Protein AF-0000000078793383 (afdb_homodimer)

Nearest PDB structures (foldseek):
  6pt4-assembly1_A  TM=8.112E-01  e=5.381E-30  Pseudoalteromonas fuliginea
  6ptk-assembly1_A  TM=8.136E-01  e=2.786E-29  Pseudoalteromonas fuliginea
  6pt6-assembly1_B  TM=8.127E-01  e=1.529E-28  Pseudoalteromonas fuliginea
  6ptk-assembly2_D-3  TM=8.082E-01  e=1.622E-28  Pseudoalteromonas fuliginea
  4upk-assembly1_A  TM=7.886E-01  e=1.251E-26  Ruegeria pomeroyi DSS-3

Structure (mmCIF, N/CA/C/O backbone):
data_AF-0000000078793383-model_v1
#
loop_
_entity.id
_entity.type
_entity.pdbx_description
1 polymer Arylsulfatase
#
loop_
_atom_site.group_PDB
_atom_site.id
_atom_site.type_symbol
_atom_site.label_atom_id
_atom_site.label_alt_id
_atom_site.label_comp_id
_atom_site.label_asym_id
_atom_site.label_entity_id
_atom_site.label_seq_id
_atom_site.pdbx_PDB_ins_code
_atom_site.Cartn_x
_atom_site.Cartn_y
_atom_site.Cartn_z
_atom_site.occupancy
_atom_site.B_iso_or_equiv
_atom_site.auth_seq_id
_atom_site.auth_comp_id
_atom_site.auth_asym_id
_atom_site.auth_atom_id
_atom_site.pdbx_PDB_model_num
ATOM 1 N N . MET A 1 1 ? 5.008 -47 75.875 1 17.28 1 MET A N 1
ATOM 2 C CA . MET A 1 1 ? 4.992 -47.781 74.625 1 17.28 1 MET A CA 1
ATOM 3 C C . MET A 1 1 ? 6.004 -47.25 73.625 1 17.28 1 MET A C 1
ATOM 5 O O . MET A 1 1 ? 6.391 -46.062 73.688 1 17.28 1 MET A O 1
ATOM 9 N N . VAL A 1 2 ? 6.016 -47.781 72.375 1 19.64 2 VAL A N 1
ATOM 10 C CA . VAL A 1 2 ? 6.973 -48.344 71.438 1 19.64 2 VAL A CA 1
ATOM 11 C C . VAL A 1 2 ? 7.527 -47.219 70.562 1 19.64 2 VAL A C 1
ATOM 13 O O . VAL A 1 2 ? 8.719 -47.219 70.188 1 19.64 2 VAL A O 1
ATOM 16 N N . SER A 1 3 ? 6.801 -46.344 69.812 1 23.44 3 SER A N 1
ATOM 17 C CA . SER A 1 3 ? 6.719 -46.438 68.312 1 23.44 3 SER A CA 1
ATOM 18 C C . SER A 1 3 ? 7.789 -45.594 67.688 1 23.44 3 SER A C 1
ATOM 20 O O . SER A 1 3 ? 7.684 -44.344 67.625 1 23.44 3 SER A O 1
ATOM 22 N N . GLU A 1 4 ? 9.016 -45.875 67.75 1 24.83 4 GLU A N 1
ATOM 23 C CA . GLU A 1 4 ? 10.258 -45.188 67.438 1 24.83 4 GLU A CA 1
ATOM 24 C C . GLU A 1 4 ? 10.359 -44.938 65.938 1 24.83 4 GLU A C 1
ATOM 26 O O . GLU A 1 4 ? 11.008 -43.969 65.5 1 24.83 4 GLU A O 1
ATOM 31 N N . ASN A 1 5 ? 10.125 -45.969 65 1 23.25 5 ASN A N 1
ATOM 32 C CA . ASN A 1 5 ? 11.18 -46.438 64.125 1 23.25 5 ASN A CA 1
ATOM 33 C C . ASN A 1 5 ? 11.32 -45.562 62.906 1 23.25 5 ASN A C 1
ATOM 35 O O . ASN A 1 5 ? 12.375 -44.938 62.688 1 23.25 5 ASN A O 1
ATOM 39 N N . LEU A 1 6 ? 11.086 -46.031 61.531 1 26.72 6 LEU A N 1
ATOM 40 C CA . LEU A 1 6 ? 11.844 -46.438 60.375 1 26.72 6 LEU A CA 1
ATOM 41 C C . LEU A 1 6 ? 11.672 -45.438 59.219 1 26.72 6 LEU A C 1
ATOM 43 O O . LEU A 1 6 ? 12.352 -45.531 58.188 1 26.72 6 LEU A O 1
ATOM 47 N N . PRO A 1 7 ? 10.836 -44.375 59.156 1 26.45 7 PRO A N 1
ATOM 48 C CA . PRO A 1 7 ? 10.156 -44.344 57.875 1 26.45 7 PRO A CA 1
ATOM 49 C C . PRO A 1 7 ? 11.094 -43.969 56.719 1 26.45 7 PRO A C 1
ATOM 51 O O . PRO A 1 7 ? 11.008 -44.531 55.625 1 26.45 7 PRO A O 1
ATOM 54 N N . SER A 1 8 ? 11.812 -42.781 56.625 1 28.98 8 SER A N 1
ATOM 55 C CA . SER A 1 8 ? 11.594 -41.906 55.469 1 28.98 8 SER A CA 1
ATOM 56 C C . SER A 1 8 ? 12.625 -42.188 54.375 1 28.98 8 SER A C 1
ATOM 58 O O . SER A 1 8 ? 13.695 -41.562 54.375 1 28.98 8 SER A O 1
ATOM 60 N N . MET A 1 9 ? 13.109 -43.438 54.156 1 28.12 9 MET A N 1
ATOM 61 C CA . MET A 1 9 ? 14.07 -43.844 53.125 1 28.12 9 MET A CA 1
ATOM 62 C C . MET A 1 9 ? 13.555 -43.5 51.719 1 28.12 9 MET A C 1
ATOM 64 O O . MET A 1 9 ? 14.195 -43.844 50.719 1 28.12 9 MET A O 1
ATOM 68 N N . ARG A 1 10 ? 12.227 -43.344 51.531 1 29.88 10 ARG A N 1
ATOM 69 C CA . ARG A 1 10 ? 11.648 -43.5 50.219 1 29.88 10 ARG A CA 1
ATOM 70 C C . ARG A 1 10 ? 12.219 -42.5 49.219 1 29.88 10 ARG A C 1
ATOM 72 O O . ARG A 1 10 ? 12.086 -42.656 48 1 29.88 10 ARG A O 1
ATOM 79 N N . LEU A 1 11 ? 12.578 -41.375 49.781 1 31.53 11 LEU A N 1
ATOM 80 C CA . LEU A 1 11 ? 12.539 -40.344 48.781 1 31.53 11 LEU A CA 1
ATOM 81 C C . LEU A 1 11 ? 13.734 -40.438 47.844 1 31.53 11 LEU A C 1
ATOM 83 O O . LEU A 1 11 ? 13.875 -39.656 46.906 1 31.53 11 LEU A O 1
ATOM 87 N N . LEU A 1 12 ? 14.75 -41.281 48.312 1 33.03 12 LEU A N 1
ATOM 88 C CA . LEU A 1 12 ? 15.969 -41.219 47.531 1 33.03 12 LEU A CA 1
ATOM 89 C C . LEU A 1 12 ? 15.758 -41.875 46.156 1 33.03 12 LEU A C 1
ATOM 91 O O . LEU A 1 12 ? 16.422 -41.531 45.188 1 33.03 12 LEU A O 1
ATOM 95 N N . MET A 1 13 ? 14.945 -42.969 46.219 1 33.75 13 MET A N 1
ATOM 96 C CA . MET A 1 13 ? 15.086 -43.875 45.062 1 33.75 13 MET A CA 1
ATOM 97 C C . MET A 1 13 ? 14.523 -43.219 43.812 1 33.75 13 MET A C 1
ATOM 99 O O . MET A 1 13 ? 14.734 -43.719 42.688 1 33.75 13 MET A O 1
ATOM 103 N N . SER A 1 14 ? 13.516 -42.375 44.031 1 35.38 14 SER A N 1
ATOM 104 C CA . SER A 1 14 ? 12.766 -42.125 42.781 1 35.38 14 SER A CA 1
ATOM 105 C C . SER A 1 14 ? 13.578 -41.281 41.812 1 35.38 14 SER A C 1
ATOM 107 O O . SER A 1 14 ? 13.094 -40.906 40.75 1 35.38 14 SER A O 1
ATOM 109 N N . TYR A 1 15 ? 14.695 -40.781 42.312 1 36.62 15 TYR A N 1
ATOM 110 C CA . TYR A 1 15 ? 15.406 -39.875 41.406 1 36.62 15 TYR A CA 1
ATOM 111 C C . TYR A 1 15 ? 15.977 -40.625 40.219 1 36.62 15 TYR A C 1
ATOM 113 O O . TYR A 1 15 ? 16.391 -40.031 39.219 1 36.62 15 TYR A O 1
ATOM 121 N N . ILE A 1 16 ? 16.359 -41.906 40.562 1 37.88 16 ILE A N 1
ATOM 122 C CA . ILE A 1 16 ? 17.188 -42.562 39.531 1 37.88 16 ILE A CA 1
ATOM 123 C C . ILE A 1 16 ? 16.359 -42.812 38.281 1 37.88 16 ILE A C 1
ATOM 125 O O . ILE A 1 16 ? 16.906 -42.969 37.188 1 37.88 16 ILE A O 1
ATOM 129 N N . ILE A 1 17 ? 15.125 -43.156 38.562 1 37.88 17 ILE A N 1
ATOM 130 C CA . ILE A 1 17 ? 14.484 -43.812 37.406 1 37.88 17 ILE A CA 1
ATOM 131 C C . ILE A 1 17 ? 14.234 -42.781 36.312 1 37.88 17 ILE A C 1
ATOM 133 O O . ILE A 1 17 ? 13.945 -43.125 35.188 1 37.88 17 ILE A O 1
ATOM 137 N N . PHE A 1 18 ? 14.062 -41.531 36.781 1 37.34 18 PHE A N 1
ATOM 138 C CA . PHE A 1 18 ? 13.453 -40.688 35.75 1 37.34 18 PHE A CA 1
ATOM 139 C C . PHE A 1 18 ? 14.469 -40.375 34.656 1 37.34 18 PHE A C 1
ATOM 141 O O . PHE A 1 18 ? 14.141 -39.688 33.688 1 37.34 18 PHE A O 1
ATOM 148 N N . MET A 1 19 ? 15.758 -40.594 35 1 35.28 19 MET A N 1
ATOM 149 C CA . MET A 1 19 ? 16.688 -40.125 33.969 1 35.28 19 MET A CA 1
ATOM 150 C C . MET A 1 19 ? 16.578 -40.969 32.719 1 35.28 19 MET A C 1
ATOM 152 O O . MET A 1 19 ? 17.297 -40.75 31.719 1 35.28 19 MET A O 1
ATOM 156 N N . LEU A 1 20 ? 16.172 -42.25 32.969 1 36.53 20 LEU A N 1
ATOM 157 C CA . LEU A 1 20 ? 16.312 -43.094 31.781 1 36.53 20 LEU A CA 1
ATOM 158 C C . LEU A 1 20 ? 15.344 -42.688 30.688 1 36.53 20 LEU A C 1
ATOM 160 O O . LEU A 1 20 ? 15.25 -43.312 29.641 1 36.53 20 LEU A O 1
ATOM 164 N N . MET A 1 21 ? 14.336 -41.969 31.156 1 31.22 21 MET A N 1
ATOM 165 C CA . MET A 1 21 ? 13.375 -41.938 30.062 1 31.22 21 MET A CA 1
ATOM 166 C C . MET A 1 21 ? 13.945 -41.219 28.859 1 31.22 21 MET A C 1
ATOM 168 O O . MET A 1 21 ? 13.398 -41.281 27.75 1 31.22 21 MET A O 1
ATOM 172 N N . ALA A 1 22 ? 14.531 -40 29.172 1 32.75 22 ALA A N 1
ATOM 173 C CA . ALA A 1 22 ? 14.297 -39.062 28.078 1 32.75 22 ALA A CA 1
ATOM 174 C C . ALA A 1 22 ? 14.969 -39.562 26.797 1 32.75 22 ALA A C 1
ATOM 176 O O . ALA A 1 22 ? 14.648 -39.094 25.703 1 32.75 22 ALA A O 1
ATOM 177 N N . ALA A 1 23 ? 16.281 -40.094 26.984 1 37.03 23 ALA A N 1
ATOM 178 C CA . ALA A 1 23 ? 16.906 -39.875 25.688 1 37.03 23 ALA A CA 1
ATOM 179 C C . ALA A 1 23 ? 16.422 -40.875 24.656 1 37.03 23 ALA A C 1
ATOM 181 O O . ALA A 1 23 ? 17.031 -41.938 24.469 1 37.03 23 ALA A O 1
ATOM 182 N N . CYS A 1 24 ? 15.266 -41.312 24.719 1 34.25 24 CYS A N 1
ATOM 183 C CA . CYS A 1 24 ? 14.914 -41.906 23.438 1 34.25 24 CYS A CA 1
ATOM 184 C C . CYS A 1 24 ? 15.383 -41.031 22.281 1 34.25 24 CYS A C 1
ATOM 186 O O . CYS A 1 24 ? 14.773 -40 21.984 1 34.25 24 CYS A O 1
ATOM 188 N N . SER A 1 25 ? 16.594 -40.938 22.203 1 36.53 25 SER A N 1
ATOM 189 C CA . SER A 1 25 ? 17.062 -40.531 20.875 1 36.53 25 SER A CA 1
ATOM 190 C C . SER A 1 25 ? 16.328 -41.281 19.781 1 36.53 25 SER A C 1
ATOM 192 O O . SER A 1 25 ? 16.547 -42.5 19.594 1 36.53 25 SER A O 1
ATOM 194 N N . ASN A 1 26 ? 15.008 -41.188 19.719 1 33.91 26 ASN A N 1
ATOM 195 C CA . ASN A 1 26 ? 14.547 -41.625 18.406 1 33.91 26 ASN A CA 1
ATOM 196 C C . ASN A 1 26 ? 15.602 -41.375 17.328 1 33.91 26 ASN A C 1
ATOM 198 O O . ASN A 1 26 ? 15.953 -40.219 17.062 1 33.91 26 ASN A O 1
ATOM 202 N N . LYS A 1 27 ? 16.516 -42.125 17.359 1 38.34 27 LYS A N 1
ATOM 203 C CA . LYS A 1 27 ? 17.297 -42.281 16.141 1 38.34 27 LYS A CA 1
ATOM 204 C C . LYS A 1 27 ? 16.422 -42.062 14.906 1 38.34 27 LYS A C 1
ATOM 206 O O . LYS A 1 27 ? 15.656 -42.938 14.508 1 38.34 27 LYS A O 1
ATOM 211 N N . THR A 1 28 ? 15.758 -40.906 14.773 1 41.75 28 THR A N 1
ATOM 212 C CA . THR A 1 28 ? 15.109 -40.594 13.5 1 41.75 28 THR A CA 1
ATOM 213 C C . THR A 1 28 ? 15.867 -41.219 12.344 1 41.75 28 THR A C 1
ATOM 215 O O . THR A 1 28 ? 17.047 -40.938 12.125 1 41.75 28 THR A O 1
ATOM 218 N N . GLU A 1 29 ? 15.844 -42.469 12.086 1 46.97 29 GLU A N 1
ATOM 219 C CA . GLU A 1 29 ? 16.281 -43.094 10.852 1 46.97 29 GLU A CA 1
ATOM 220 C C . GLU A 1 29 ? 16.328 -42.094 9.695 1 46.97 29 GLU A C 1
ATOM 222 O O . GLU A 1 29 ? 15.461 -41.25 9.586 1 46.97 29 GLU A O 1
ATOM 227 N N . ASN A 1 30 ? 17.516 -41.844 9.156 1 58.97 30 ASN A N 1
ATOM 228 C CA . ASN A 1 30 ? 17.875 -40.906 8.086 1 58.97 30 ASN A CA 1
ATOM 229 C C . ASN A 1 30 ? 16.953 -41.062 6.879 1 58.97 30 ASN A C 1
ATOM 231 O O . ASN A 1 30 ? 17.359 -41.594 5.844 1 58.97 30 ASN A O 1
ATOM 235 N N . ARG A 1 31 ? 15.656 -41.25 6.961 1 77.44 31 ARG A N 1
ATOM 236 C CA . ARG A 1 31 ? 14.695 -41.406 5.879 1 77.44 31 ARG A CA 1
ATOM 237 C C . ARG A 1 31 ? 14.625 -40.125 5.027 1 77.44 31 ARG A C 1
ATOM 239 O O . ARG A 1 31 ? 14.531 -39.031 5.562 1 77.44 31 ARG A O 1
ATOM 246 N N . LYS A 1 32 ? 14.797 -40.469 3.695 1 93.81 32 LYS A N 1
ATOM 247 C CA . LYS A 1 32 ? 14.633 -39.375 2.75 1 93.81 32 LYS A CA 1
ATOM 248 C C . LYS A 1 32 ? 13.305 -38.656 2.975 1 93.81 32 LYS A C 1
ATOM 250 O O . LYS A 1 32 ? 12.273 -39.281 3.201 1 93.81 32 LYS A O 1
ATOM 255 N N . PRO A 1 33 ? 13.32 -37.406 2.965 1 97.62 33 PRO A N 1
ATOM 256 C CA . PRO A 1 33 ? 12.086 -36.656 3.221 1 97.62 33 PRO A CA 1
ATOM 257 C C . PRO A 1 33 ? 11.07 -36.812 2.088 1 97.62 33 PRO A C 1
ATOM 259 O O . PRO A 1 33 ? 11.453 -36.938 0.922 1 97.62 33 PRO A O 1
ATOM 262 N N . ASN A 1 34 ? 9.773 -36.844 2.465 1 98.62 34 ASN A N 1
ATOM 263 C CA . ASN A 1 34 ? 8.703 -36.656 1.488 1 98.62 34 ASN A CA 1
ATOM 264 C C . ASN A 1 34 ? 8.711 -35.25 0.883 1 98.62 34 ASN A C 1
ATOM 266 O O . ASN A 1 34 ? 9.32 -34.344 1.437 1 98.62 34 ASN A O 1
ATOM 270 N N . ILE A 1 35 ? 8.086 -35.125 -0.277 1 98.81 35 ILE A N 1
ATOM 271 C CA . ILE A 1 35 ? 7.871 -33.844 -0.902 1 98.81 35 ILE A CA 1
ATOM 272 C C . ILE A 1 35 ? 6.379 -33.594 -1.115 1 98.81 35 ILE A C 1
ATOM 274 O O . ILE A 1 35 ? 5.695 -34.438 -1.722 1 98.81 35 ILE A O 1
ATOM 278 N N . LEU A 1 36 ? 5.863 -32.562 -0.568 1 98.94 36 LEU A N 1
ATOM 279 C CA . LEU A 1 36 ? 4.547 -32.031 -0.906 1 98.94 36 LEU A CA 1
ATOM 280 C C . LEU A 1 36 ? 4.68 -30.719 -1.7 1 98.94 36 LEU A C 1
ATOM 282 O O . LEU A 1 36 ? 5.129 -29.703 -1.167 1 98.94 36 LEU A O 1
ATOM 286 N N . PHE A 1 37 ? 4.332 -30.797 -2.955 1 98.94 37 PHE A N 1
ATOM 287 C CA . PHE A 1 37 ? 4.449 -29.672 -3.867 1 98.94 37 PHE A CA 1
ATOM 288 C C . PHE A 1 37 ? 3.078 -29.062 -4.16 1 98.94 37 PHE A C 1
ATOM 290 O O . PHE A 1 37 ? 2.277 -29.656 -4.887 1 98.94 37 PHE A O 1
ATOM 297 N N . ILE A 1 38 ? 2.832 -27.891 -3.621 1 98.94 38 ILE A N 1
ATOM 298 C CA . ILE A 1 38 ? 1.56 -27.203 -3.799 1 98.94 38 ILE A CA 1
ATOM 299 C C . ILE A 1 38 ? 1.718 -26.094 -4.836 1 98.94 38 ILE A C 1
ATOM 301 O O . ILE A 1 38 ? 2.559 -25.203 -4.68 1 98.94 38 ILE A O 1
ATOM 305 N N . PHE A 1 39 ? 0.909 -26.141 -5.84 1 98.81 39 PHE A N 1
ATOM 306 C CA . PHE A 1 39 ? 1.052 -25.281 -7.012 1 98.81 39 PHE A CA 1
ATOM 307 C C . PHE A 1 39 ? -0.268 -24.609 -7.348 1 98.81 39 PHE A C 1
ATOM 309 O O . PHE A 1 39 ? -1.26 -25.266 -7.645 1 98.81 39 PHE A O 1
ATOM 316 N N . THR A 1 40 ? -0.294 -23.234 -7.227 1 98.69 40 THR A N 1
ATOM 317 C CA . THR A 1 40 ? -1.514 -22.5 -7.555 1 98.69 40 THR A CA 1
ATOM 318 C C . THR A 1 40 ? -1.436 -21.922 -8.969 1 98.69 40 THR A C 1
ATOM 320 O O . THR A 1 40 ? -0.365 -21.906 -9.578 1 98.69 40 THR A O 1
ATOM 323 N N . ASP A 1 41 ? -2.574 -21.562 -9.492 1 98.06 41 ASP A N 1
ATOM 324 C CA . ASP A 1 41 ? -2.688 -21.062 -10.859 1 98.06 41 ASP A CA 1
ATOM 325 C C . ASP A 1 41 ? -3.082 -19.578 -10.883 1 98.06 41 ASP A C 1
ATOM 327 O O . ASP A 1 41 ? -4.219 -19.234 -10.555 1 98.06 41 ASP A O 1
ATOM 331 N N . ASP A 1 42 ? -2.152 -18.688 -11.281 1 97.69 42 ASP A N 1
ATOM 332 C CA . ASP A 1 42 ? -2.426 -17.25 -11.43 1 97.69 42 ASP A CA 1
ATOM 333 C C . ASP A 1 42 ? -2.395 -16.547 -10.078 1 97.69 42 ASP A C 1
ATOM 335 O O . ASP A 1 42 ? -3.258 -15.719 -9.781 1 97.69 42 ASP A O 1
ATOM 339 N N . GLN A 1 43 ? -1.379 -16.828 -9.258 1 98.31 43 GLN A N 1
ATOM 340 C CA . GLN A 1 43 ? -1.298 -16.141 -7.973 1 98.31 43 GLN A CA 1
ATOM 341 C C . GLN A 1 43 ? -0.071 -15.242 -7.91 1 98.31 43 GLN A C 1
ATOM 343 O O . GLN A 1 43 ? 1.063 -15.719 -7.93 1 98.31 43 GLN A O 1
ATOM 348 N N . ASN A 1 44 ? -0.389 -14.023 -7.742 1 95.88 44 ASN A N 1
ATOM 349 C CA . ASN A 1 44 ? 0.63 -12.992 -7.566 1 95.88 44 ASN A CA 1
ATOM 350 C C . ASN A 1 44 ? 1.302 -13.094 -6.199 1 95.88 44 ASN A C 1
ATOM 352 O O . ASN A 1 44 ? 0.652 -13.43 -5.207 1 95.88 44 ASN A O 1
ATOM 356 N N . ALA A 1 45 ? 2.605 -12.75 -6.148 1 96.75 45 ALA A N 1
ATOM 357 C CA . ALA A 1 45 ? 3.42 -12.891 -4.941 1 96.75 45 ALA A CA 1
ATOM 358 C C . ALA A 1 45 ? 2.859 -12.055 -3.801 1 96.75 45 ALA A C 1
ATOM 360 O O . ALA A 1 45 ? 3.078 -12.367 -2.627 1 96.75 45 ALA A O 1
ATOM 361 N N . GLU A 1 46 ? 2.139 -11.023 -4.125 1 95.12 46 GLU A N 1
ATOM 362 C CA . GLU A 1 46 ? 1.684 -10.07 -3.113 1 95.12 46 GLU A CA 1
ATOM 363 C C . GLU A 1 46 ? 0.327 -10.477 -2.547 1 95.12 46 GLU A C 1
ATOM 365 O O . GLU A 1 46 ? -0.168 -9.859 -1.603 1 95.12 46 GLU A O 1
ATOM 370 N N . ASN A 1 47 ? -0.264 -11.477 -2.99 1 96.19 47 ASN A N 1
ATOM 371 C CA . ASN A 1 47 ? -1.596 -11.883 -2.547 1 96.19 47 ASN A CA 1
ATOM 372 C C . ASN A 1 47 ? -1.528 -12.93 -1.44 1 96.19 47 ASN A C 1
ATOM 374 O O . ASN A 1 47 ? -2.109 -14.008 -1.565 1 96.19 47 ASN A O 1
ATOM 378 N N . LEU A 1 48 ? -0.794 -12.594 -0.418 1 97.88 48 LEU A N 1
ATOM 379 C CA . LEU A 1 48 ? -0.627 -13.289 0.853 1 97.88 48 LEU A CA 1
ATOM 380 C C . LEU A 1 48 ? -0.611 -12.305 2.016 1 97.88 48 LEU A C 1
ATOM 382 O O . LEU A 1 48 ? -0.109 -11.188 1.88 1 97.88 48 LEU A O 1
ATOM 386 N N . GLY A 1 49 ? -1.164 -12.781 3.094 1 97.31 49 GLY A N 1
ATOM 387 C CA . GLY A 1 49 ? -1.055 -11.945 4.277 1 97.31 49 GLY A CA 1
ATOM 388 C C . GLY A 1 49 ? 0.381 -11.641 4.664 1 97.31 49 GLY A C 1
ATOM 389 O O . GLY A 1 49 ? 0.731 -10.492 4.918 1 97.31 49 GLY A O 1
ATOM 390 N N . ILE A 1 50 ? 1.256 -12.555 4.633 1 97.5 50 ILE A N 1
ATOM 391 C CA . ILE A 1 50 ? 2.643 -12.453 5.074 1 97.5 50 ILE A CA 1
ATOM 392 C C . ILE A 1 50 ? 3.422 -11.539 4.133 1 97.5 50 ILE A C 1
ATOM 394 O O . ILE A 1 50 ? 4.531 -11.109 4.457 1 97.5 50 ILE A O 1
ATOM 398 N N . ALA A 1 51 ? 2.867 -11.297 2.961 1 96.44 51 ALA A N 1
ATOM 399 C CA . ALA A 1 51 ? 3.508 -10.383 2.016 1 96.44 51 ALA A CA 1
ATOM 400 C C . ALA A 1 51 ? 3.156 -8.938 2.332 1 96.44 51 ALA A C 1
ATOM 402 O O . ALA A 1 51 ? 3.551 -8.023 1.603 1 96.44 51 ALA A O 1
ATOM 403 N N . GLY A 1 52 ? 2.426 -8.719 3.375 1 94.56 52 GLY A N 1
ATOM 404 C CA . GLY A 1 52 ? 2.096 -7.371 3.812 1 94.56 52 GLY A CA 1
ATOM 405 C C . GLY A 1 52 ? 0.71 -6.926 3.385 1 94.56 52 GLY A C 1
ATOM 406 O O . GLY A 1 52 ? 0.362 -5.75 3.512 1 94.56 52 GLY A O 1
ATOM 407 N N . ASN A 1 53 ? -0.101 -7.824 2.846 1 95.62 53 ASN A N 1
ATOM 408 C CA . ASN A 1 53 ? -1.459 -7.52 2.41 1 95.62 53 ASN A CA 1
ATOM 409 C C . ASN A 1 53 ? -2.48 -7.824 3.504 1 95.62 53 ASN A C 1
ATOM 411 O O . ASN A 1 53 ? -2.867 -8.977 3.695 1 95.62 53 ASN A O 1
ATOM 415 N N . PRO A 1 54 ? -3.02 -6.852 4.219 1 94.62 54 PRO A N 1
ATOM 416 C CA . PRO A 1 54 ? -3.949 -7.109 5.32 1 94.62 54 PRO A CA 1
ATOM 417 C C . PRO A 1 54 ? -5.359 -7.438 4.836 1 94.62 54 PRO A C 1
ATOM 419 O O . PRO A 1 54 ? -6.203 -7.871 5.629 1 94.62 54 PRO A O 1
ATOM 422 N N . TYR A 1 55 ? -5.621 -7.344 3.627 1 96.44 55 TYR A N 1
ATOM 423 C CA . TYR A 1 55 ? -6.984 -7.457 3.119 1 96.44 55 TYR A CA 1
ATOM 424 C C . TYR A 1 55 ? -7.273 -8.875 2.645 1 96.44 55 TYR A C 1
ATOM 426 O O . TYR A 1 55 ? -8.406 -9.188 2.27 1 96.44 55 TYR A O 1
ATOM 434 N N . ILE A 1 56 ? -6.254 -9.734 2.715 1 97.5 56 ILE A N 1
ATOM 435 C CA . ILE A 1 56 ? -6.48 -11.109 2.303 1 97.5 56 ILE A CA 1
ATOM 436 C C . ILE A 1 56 ? -6.191 -12.055 3.473 1 97.5 56 ILE A C 1
ATOM 438 O O . ILE A 1 56 ? -5.25 -11.828 4.238 1 97.5 56 ILE A O 1
ATOM 442 N N . GLN A 1 57 ? -6.992 -13.062 3.588 1 97.12 57 GLN A N 1
ATOM 443 C CA . GLN A 1 57 ? -6.805 -14.055 4.645 1 97.12 57 GLN A CA 1
ATOM 444 C C . GLN A 1 57 ? -6.156 -15.32 4.105 1 97.12 57 GLN A C 1
ATOM 446 O O . GLN A 1 57 ? -6.781 -16.078 3.355 1 97.12 57 GLN A O 1
ATOM 451 N N . THR A 1 58 ? -4.902 -15.516 4.441 1 98.62 58 THR A N 1
ATOM 452 C CA . THR A 1 58 ? -4.164 -16.719 4.09 1 98.62 58 THR A CA 1
ATOM 453 C C . THR A 1 58 ? -3.393 -17.25 5.297 1 98.62 58 THR A C 1
ATOM 455 O O . THR A 1 58 ? -2.195 -17.531 5.199 1 98.62 58 THR A O 1
ATOM 458 N N . PRO A 1 59 ? -4.062 -17.5 6.406 1 98.44 59 PRO A N 1
ATOM 459 C CA . PRO A 1 59 ? -3.357 -17.812 7.652 1 98.44 59 PRO A CA 1
ATOM 460 C C . PRO A 1 59 ? -2.502 -19.078 7.555 1 98.44 59 PRO A C 1
ATOM 462 O O . PRO A 1 59 ? -1.431 -19.141 8.164 1 98.44 59 PRO A O 1
ATOM 465 N N . THR A 1 60 ? -2.992 -20.109 6.844 1 98.81 60 THR A N 1
ATOM 466 C CA . THR A 1 60 ? -2.234 -21.359 6.742 1 98.81 60 THR A CA 1
ATOM 467 C C . THR A 1 60 ? -0.942 -21.141 5.957 1 98.81 60 THR A C 1
ATOM 469 O O . THR A 1 60 ? 0.135 -21.547 6.402 1 98.81 60 THR A O 1
ATOM 472 N N . ILE A 1 61 ? -1.045 -20.484 4.867 1 98.81 61 ILE A N 1
ATOM 473 C CA . ILE A 1 61 ? 0.116 -20.234 4.016 1 98.81 61 ILE A CA 1
ATOM 474 C C . ILE A 1 61 ? 1.08 -19.281 4.723 1 98.81 61 ILE A C 1
ATOM 476 O O . ILE A 1 61 ? 2.299 -19.453 4.641 1 98.81 61 ILE A O 1
ATOM 480 N N . ASP A 1 62 ? 0.512 -18.328 5.41 1 98.69 62 ASP A N 1
ATOM 481 C CA . ASP A 1 62 ? 1.334 -17.422 6.199 1 98.69 62 ASP A CA 1
ATOM 482 C C . ASP A 1 62 ? 2.121 -18.172 7.27 1 98.69 62 ASP A C 1
ATOM 484 O O . ASP A 1 62 ? 3.311 -17.922 7.469 1 98.69 62 ASP A O 1
ATOM 488 N N . GLN A 1 63 ? 1.463 -19.094 7.91 1 98.44 63 GLN A N 1
ATOM 489 C CA . GLN A 1 63 ? 2.131 -19.906 8.93 1 98.44 63 GLN A CA 1
ATOM 490 C C . GLN A 1 63 ? 3.229 -20.766 8.312 1 98.44 63 GLN A C 1
ATOM 492 O O . GLN A 1 63 ? 4.297 -20.938 8.906 1 98.44 63 GLN A O 1
ATOM 497 N N . LEU A 1 64 ? 2.93 -21.281 7.168 1 98.31 64 LEU A N 1
ATOM 498 C CA . LEU A 1 64 ? 3.941 -22.062 6.449 1 98.31 64 LEU A CA 1
ATOM 499 C C . LEU A 1 64 ? 5.191 -21.219 6.211 1 98.31 64 LEU A C 1
ATOM 501 O O . LEU A 1 64 ? 6.312 -21.703 6.406 1 98.31 64 LEU A O 1
ATOM 505 N N . ALA A 1 65 ? 4.973 -20 5.773 1 98.44 65 ALA A N 1
ATOM 506 C CA . ALA A 1 65 ? 6.082 -19.094 5.52 1 98.44 65 ALA A CA 1
ATOM 507 C C . ALA A 1 65 ? 6.844 -18.781 6.805 1 98.44 65 ALA A C 1
ATOM 509 O O . ALA A 1 65 ? 8.078 -18.75 6.812 1 98.44 65 ALA A O 1
ATOM 510 N N . MET A 1 66 ? 6.156 -18.594 7.91 1 97.81 66 MET A N 1
ATOM 511 C CA . MET A 1 66 ? 6.77 -18.281 9.195 1 97.81 66 MET A CA 1
ATOM 512 C C . MET A 1 66 ? 7.574 -19.453 9.727 1 97.81 66 MET A C 1
ATOM 514 O O . MET A 1 66 ? 8.516 -19.281 10.5 1 97.81 66 MET A O 1
ATOM 518 N N . GLU A 1 67 ? 7.168 -20.641 9.289 1 98.12 67 GLU A N 1
ATOM 519 C CA . GLU A 1 67 ? 7.82 -21.859 9.781 1 98.12 67 GLU A CA 1
ATOM 520 C C . GLU A 1 67 ? 8.859 -22.359 8.789 1 98.12 67 GLU A C 1
ATOM 522 O O . GLU A 1 67 ? 9.508 -23.375 9.031 1 98.12 67 GLU A O 1
ATOM 527 N N . GLY A 1 68 ? 8.984 -21.672 7.66 1 98.56 68 GLY A N 1
ATOM 528 C CA . GLY A 1 68 ? 9.938 -22.047 6.625 1 98.56 68 GLY A CA 1
ATOM 529 C C . GLY A 1 68 ? 10.734 -20.859 6.094 1 98.56 68 GLY A C 1
ATOM 530 O O . GLY A 1 68 ? 11.062 -19.938 6.844 1 98.56 68 GLY A O 1
ATOM 531 N N . THR A 1 69 ? 11.148 -21.016 4.871 1 98.81 69 THR A N 1
ATOM 532 C CA . THR A 1 69 ? 11.875 -19.984 4.152 1 98.81 69 THR A CA 1
ATOM 533 C C . THR A 1 69 ? 11.047 -19.438 2.994 1 98.81 69 THR A C 1
ATOM 535 O O . THR A 1 69 ? 10.562 -20.203 2.158 1 98.81 69 THR A O 1
ATOM 538 N N . ARG A 1 70 ? 10.852 -18.125 3.016 1 98.69 70 ARG A N 1
ATOM 539 C CA . ARG A 1 70 ? 10.094 -17.453 1.955 1 98.69 70 ARG A CA 1
ATOM 540 C C . ARG A 1 70 ? 11.016 -16.641 1.059 1 98.69 70 ARG A C 1
ATOM 542 O O . ARG A 1 70 ? 11.875 -15.906 1.548 1 98.69 70 ARG A O 1
ATOM 549 N N . PHE A 1 71 ? 10.891 -16.812 -0.241 1 98.75 71 PHE A N 1
ATOM 550 C CA . PHE A 1 71 ? 11.578 -15.969 -1.218 1 98.75 71 PHE A CA 1
ATOM 551 C C . PHE A 1 71 ? 10.672 -14.844 -1.697 1 98.75 71 PHE A C 1
ATOM 553 O O . PHE A 1 71 ? 9.508 -15.078 -2.027 1 98.75 71 PHE A O 1
ATOM 560 N N . THR A 1 72 ? 11.234 -13.617 -1.74 1 97.88 72 THR A N 1
ATOM 561 C CA . THR A 1 72 ? 10.414 -12.469 -2.1 1 97.88 72 THR A CA 1
ATOM 562 C C . THR A 1 72 ? 10.617 -12.086 -3.562 1 97.88 72 THR A C 1
ATOM 564 O O . THR A 1 72 ? 9.898 -11.242 -4.098 1 97.88 72 THR A O 1
ATOM 567 N N . ASN A 1 73 ? 11.578 -12.703 -4.258 1 98 73 ASN A N 1
ATOM 568 C CA . ASN A 1 73 ? 11.883 -12.391 -5.648 1 98 73 ASN A CA 1
ATOM 569 C C . ASN A 1 73 ? 11.945 -13.648 -6.512 1 98 73 ASN A C 1
ATOM 571 O O . ASN A 1 73 ? 12.961 -13.922 -7.148 1 98 73 ASN A O 1
ATOM 575 N N . THR A 1 74 ? 10.812 -14.328 -6.555 1 98.62 74 THR A N 1
ATOM 576 C CA . THR A 1 74 ? 10.68 -15.492 -7.426 1 98.62 74 THR A CA 1
ATOM 577 C C . THR A 1 74 ? 9.859 -15.148 -8.664 1 98.62 74 THR A C 1
ATOM 579 O O . THR A 1 74 ? 8.828 -14.484 -8.562 1 98.62 74 THR A O 1
ATOM 582 N N . TYR A 1 75 ? 10.352 -15.648 -9.805 1 98.31 75 TYR A N 1
ATOM 583 C CA . TYR A 1 75 ? 9.742 -15.219 -11.055 1 98.31 75 TYR A CA 1
ATOM 584 C C . TYR A 1 75 ? 9.516 -16.406 -11.984 1 98.31 75 TYR A C 1
ATOM 586 O O . TYR A 1 75 ? 10.227 -17.406 -11.906 1 98.31 75 TYR A O 1
ATOM 594 N N . VAL A 1 76 ? 8.492 -16.266 -12.781 1 98 76 VAL A N 1
ATOM 595 C CA . VAL A 1 76 ? 8.375 -17.062 -14 1 98 76 VAL A CA 1
ATOM 596 C C . VAL A 1 76 ? 9.062 -16.344 -15.156 1 98 76 VAL A C 1
ATOM 598 O O . VAL A 1 76 ? 8.867 -15.141 -15.352 1 98 76 VAL A O 1
ATOM 601 N N . MET A 1 77 ? 9.875 -16.984 -15.852 1 96.94 77 MET A N 1
ATOM 602 C CA . MET A 1 77 ? 10.695 -16.359 -16.891 1 96.94 77 MET A CA 1
ATOM 603 C C . MET A 1 77 ? 9.828 -15.812 -18.016 1 96.94 77 MET A C 1
ATOM 605 O O . MET A 1 77 ? 10.211 -14.859 -18.703 1 96.94 77 MET A O 1
ATOM 609 N N . GLY A 1 78 ? 8.719 -16.359 -18.25 1 95.62 78 GLY A N 1
ATOM 610 C CA . GLY A 1 78 ? 7.828 -15.891 -19.297 1 95.62 78 GLY A CA 1
ATOM 611 C C . GLY A 1 78 ? 7.219 -17.016 -20.109 1 95.62 78 GLY A C 1
ATOM 612 O O . GLY A 1 78 ? 6.945 -18.094 -19.578 1 95.62 78 GLY A O 1
ATOM 613 N N . GLY A 1 79 ? 6.859 -16.641 -21.391 1 94.38 79 GLY A N 1
ATOM 614 C CA . GLY A 1 79 ? 6.223 -17.641 -22.234 1 94.38 79 GLY A CA 1
ATOM 615 C C . GLY A 1 79 ? 6.133 -17.219 -23.688 1 94.38 79 GLY A C 1
ATOM 616 O O . GLY A 1 79 ? 6.379 -16.047 -24.016 1 94.38 79 GLY A O 1
ATOM 617 N N . PHE A 1 80 ? 5.715 -18.188 -24.516 1 92.44 80 PHE A N 1
ATOM 618 C CA . PHE A 1 80 ? 5.691 -17.969 -25.953 1 92.44 80 PHE A CA 1
ATOM 619 C C . PHE A 1 80 ? 4.273 -17.703 -26.438 1 92.44 80 PHE A C 1
ATOM 621 O O . PHE A 1 80 ? 4.055 -17.406 -27.625 1 92.44 80 PHE A O 1
ATOM 628 N N . HIS A 1 81 ? 3.328 -17.844 -25.609 1 92.44 81 HIS A N 1
ATOM 629 C CA . HIS A 1 81 ? 1.939 -17.531 -25.922 1 92.44 81 HIS A CA 1
ATOM 630 C C . HIS A 1 81 ? 1.155 -17.172 -24.656 1 92.44 81 HIS A C 1
ATOM 632 O O . HIS A 1 81 ? 1.714 -17.141 -23.562 1 92.44 81 HIS A O 1
ATOM 638 N N . GLY A 1 82 ? -0.077 -16.844 -24.844 1 91.94 82 GLY A N 1
ATOM 639 C CA . GLY A 1 82 ? -0.89 -16.281 -23.781 1 91.94 82 GLY A CA 1
ATOM 640 C C . GLY A 1 82 ? -1.061 -17.203 -22.594 1 91.94 82 GLY A C 1
ATOM 641 O O . GLY A 1 82 ? -1.314 -16.766 -21.484 1 91.94 82 GLY A O 1
ATOM 642 N N . ALA A 1 83 ? -0.913 -18.5 -22.812 1 92.88 83 ALA A N 1
ATOM 643 C CA . ALA A 1 83 ? -0.975 -19.469 -21.719 1 92.88 83 ALA A CA 1
ATOM 644 C C . ALA A 1 83 ? 0.398 -19.672 -21.094 1 92.88 83 ALA A C 1
ATOM 646 O O . ALA A 1 83 ? 0.981 -20.75 -21.188 1 92.88 83 ALA A O 1
ATOM 647 N N . ILE A 1 84 ? 0.817 -18.719 -20.375 1 94.5 84 ILE A N 1
ATOM 648 C CA . ILE A 1 84 ? 2.125 -18.703 -19.719 1 94.5 84 ILE A CA 1
ATOM 649 C C . ILE A 1 84 ? 2.25 -19.906 -18.781 1 94.5 84 ILE A C 1
ATOM 651 O O . ILE A 1 84 ? 3.346 -20.438 -18.594 1 94.5 84 ILE A O 1
ATOM 655 N N . CYS A 1 85 ? 1.127 -20.375 -18.344 1 95.06 85 CYS A N 1
ATOM 656 C CA . CYS A 1 85 ? 1.089 -21.484 -17.391 1 95.06 85 CYS A CA 1
ATOM 657 C C . CYS A 1 85 ? 1.692 -22.75 -17.984 1 95.06 85 CYS A C 1
ATOM 659 O O . CYS A 1 85 ? 2.322 -23.531 -17.266 1 95.06 85 CYS A O 1
ATOM 661 N N . MET A 1 86 ? 1.502 -23.016 -19.266 1 96.5 86 MET A N 1
ATOM 662 C CA . MET A 1 86 ? 2.07 -24.188 -19.938 1 96.5 86 MET A CA 1
ATOM 663 C C . MET A 1 86 ? 3.594 -24.125 -19.938 1 96.5 86 MET A C 1
ATOM 665 O O . MET A 1 86 ? 4.262 -25.109 -19.609 1 96.5 86 MET A O 1
ATOM 669 N N . THR A 1 87 ? 4.016 -22.984 -20.312 1 96.88 87 THR A N 1
ATOM 670 C CA . THR A 1 87 ? 5.457 -22.766 -20.344 1 96.88 87 THR A CA 1
ATOM 671 C C . THR A 1 87 ? 6.051 -22.859 -18.938 1 96.88 87 THR A C 1
ATOM 673 O O . THR A 1 87 ? 7.133 -23.422 -18.75 1 96.88 87 THR A O 1
ATOM 676 N N . SER A 1 88 ? 5.375 -22.266 -18.031 1 97.44 88 SER A N 1
ATOM 677 C CA . SER A 1 88 ? 5.805 -22.297 -16.625 1 97.44 88 SER A CA 1
ATOM 678 C C . SER A 1 88 ? 5.98 -23.734 -16.125 1 97.44 88 SER A C 1
ATOM 680 O O . SER A 1 88 ? 7.016 -24.062 -15.555 1 97.44 88 SER A O 1
ATOM 682 N N . ARG A 1 89 ? 5.047 -24.609 -16.375 1 97.44 89 ARG A N 1
ATOM 683 C CA . ARG A 1 89 ? 5.113 -26 -15.938 1 97.44 89 ARG A CA 1
ATOM 684 C C . ARG A 1 89 ? 6.234 -26.734 -16.656 1 97.44 89 ARG A C 1
ATOM 686 O O . ARG A 1 89 ? 6.918 -27.578 -16.062 1 97.44 89 ARG A O 1
ATOM 693 N N . ALA A 1 90 ? 6.355 -26.438 -17.938 1 97.5 90 ALA A N 1
ATOM 694 C CA . ALA A 1 90 ? 7.438 -27.078 -18.688 1 97.5 90 ALA A CA 1
ATOM 695 C C . ALA A 1 90 ? 8.797 -26.719 -18.109 1 97.5 90 ALA A C 1
ATOM 697 O O . ALA A 1 90 ? 9.672 -27.578 -17.953 1 97.5 90 ALA A O 1
ATOM 698 N N . MET A 1 91 ? 8.93 -25.438 -17.766 1 97.5 91 MET A N 1
ATOM 699 C CA . MET A 1 91 ? 10.18 -25 -17.156 1 97.5 91 MET A CA 1
ATOM 700 C C . MET A 1 91 ? 10.383 -25.672 -15.797 1 97.5 91 MET A C 1
ATOM 702 O O . MET A 1 91 ? 11.453 -26.203 -15.516 1 97.5 91 MET A O 1
ATOM 706 N N . LEU A 1 92 ? 9.406 -25.688 -15.008 1 98.06 92 LEU A N 1
ATOM 707 C CA . LEU A 1 92 ? 9.461 -26.234 -13.648 1 98.06 92 LEU A CA 1
ATOM 708 C C . LEU A 1 92 ? 9.875 -27.703 -13.672 1 98.06 92 LEU A C 1
ATOM 710 O O . LEU A 1 92 ? 10.797 -28.094 -12.953 1 98.06 92 LEU A O 1
ATOM 714 N N . PHE A 1 93 ? 9.312 -28.516 -14.523 1 97.5 93 PHE A N 1
ATOM 715 C CA . PHE A 1 93 ? 9.484 -29.953 -14.477 1 97.5 93 PHE A CA 1
ATOM 716 C C . PHE A 1 93 ? 10.742 -30.375 -15.234 1 97.5 93 PHE A C 1
ATOM 718 O O . PHE A 1 93 ? 11.367 -31.391 -14.898 1 97.5 93 PHE A O 1
ATOM 725 N N . SER A 1 94 ? 11.117 -29.594 -16.234 1 96.06 94 SER A N 1
ATOM 726 C CA . SER A 1 94 ? 12.297 -29.953 -17.016 1 96.06 94 SER A CA 1
ATOM 727 C C . SER A 1 94 ? 13.562 -29.359 -16.391 1 96.06 94 SER A C 1
ATOM 729 O O . SER A 1 94 ? 14.672 -29.828 -16.672 1 96.06 94 SER A O 1
ATOM 731 N N . GLY A 1 95 ? 13.398 -28.25 -15.703 1 96.19 95 GLY A N 1
ATOM 732 C CA . GLY A 1 95 ? 14.547 -27.531 -15.18 1 96.19 95 GLY A CA 1
ATOM 733 C C . GLY A 1 95 ? 15.25 -26.688 -16.234 1 96.19 95 GLY A C 1
ATOM 734 O O . GLY A 1 95 ? 16.359 -26.188 -16 1 96.19 95 GLY A O 1
ATOM 735 N N . LYS A 1 96 ? 14.578 -26.562 -17.359 1 94.81 96 LYS A N 1
ATOM 736 C CA . LYS A 1 96 ? 15.148 -25.828 -18.484 1 94.81 96 LYS A CA 1
ATOM 737 C C . LYS A 1 96 ? 14.406 -24.516 -18.719 1 94.81 96 LYS A C 1
ATOM 739 O O . LYS A 1 96 ? 13.219 -24.406 -18.406 1 94.81 96 LYS A O 1
ATOM 744 N N . ASN A 1 97 ? 15.125 -23.531 -19.234 1 94 97 ASN A N 1
ATOM 745 C CA . ASN A 1 97 ? 14.422 -22.297 -19.594 1 94 97 ASN A CA 1
ATOM 746 C C . ASN A 1 97 ? 13.555 -22.484 -20.828 1 94 97 ASN A C 1
ATOM 748 O O . ASN A 1 97 ? 13.711 -23.469 -21.562 1 94 97 ASN A O 1
ATOM 752 N N . PHE A 1 98 ? 12.648 -21.547 -21.078 1 92.12 98 PHE A N 1
ATOM 753 C CA . PHE A 1 98 ? 11.586 -21.844 -22.031 1 92.12 98 PHE A CA 1
ATOM 754 C C . PHE A 1 98 ? 12.078 -21.688 -23.453 1 92.12 98 PHE A C 1
ATOM 756 O O . PHE A 1 98 ? 11.422 -22.125 -24.406 1 92.12 98 PHE A O 1
ATOM 763 N N . PHE A 1 99 ? 13.258 -21.156 -23.672 1 95.25 99 PHE A N 1
ATOM 764 C CA . PHE A 1 99 ? 13.805 -21.125 -25.016 1 95.25 99 PHE A CA 1
ATOM 765 C C . PHE A 1 99 ? 14.297 -22.5 -25.438 1 95.25 99 PHE A C 1
ATOM 767 O O . PHE A 1 99 ? 14.461 -22.781 -26.625 1 95.25 99 PHE A O 1
ATOM 774 N N . LYS A 1 100 ? 14.484 -23.375 -24.5 1 92.94 100 LYS A N 1
ATOM 775 C CA . LYS A 1 100 ? 14.953 -24.734 -24.766 1 92.94 100 LYS A CA 1
ATOM 776 C C . LYS A 1 100 ? 13.797 -25.734 -24.734 1 92.94 100 LYS A C 1
ATOM 778 O O . LYS A 1 100 ? 13.727 -26.641 -25.578 1 92.94 100 LYS A O 1
ATOM 783 N N . VAL A 1 101 ? 12.859 -25.547 -23.828 1 93.94 101 VAL A N 1
ATOM 784 C CA . VAL A 1 101 ? 11.82 -26.547 -23.641 1 93.94 101 VAL A CA 1
ATOM 785 C C . VAL A 1 101 ? 10.508 -26.047 -24.219 1 93.94 101 VAL A C 1
ATOM 787 O O . VAL A 1 101 ? 9.57 -26.828 -24.438 1 93.94 101 VAL A O 1
ATOM 790 N N . ARG A 1 102 ? 10.406 -24.703 -24.406 1 93.31 102 ARG A N 1
ATOM 791 C CA . ARG A 1 102 ? 9.172 -24.062 -24.859 1 93.31 102 ARG A CA 1
ATOM 792 C C . ARG A 1 102 ? 8.016 -24.359 -23.922 1 93.31 102 ARG A C 1
ATOM 794 O O . ARG A 1 102 ? 8.031 -23.953 -22.75 1 93.31 102 ARG A O 1
ATOM 801 N N . ASP A 1 103 ? 6.992 -25.047 -24.391 1 93.44 103 ASP A N 1
ATOM 802 C CA . ASP A 1 103 ? 5.902 -25.5 -23.531 1 93.44 103 ASP A CA 1
ATOM 803 C C . ASP A 1 103 ? 5.676 -27.016 -23.672 1 93.44 103 ASP A C 1
ATOM 805 O O . ASP A 1 103 ? 4.594 -27.516 -23.375 1 93.44 103 ASP A O 1
ATOM 809 N N . GLN A 1 104 ? 6.742 -27.734 -24.078 1 93.94 104 GLN A N 1
ATOM 810 C CA . GLN A 1 104 ? 6.629 -29.141 -24.406 1 93.94 104 GLN A CA 1
ATOM 811 C C . GLN A 1 104 ? 7.395 -30 -23.406 1 93.94 104 GLN A C 1
ATOM 813 O O . GLN A 1 104 ? 8.547 -29.719 -23.094 1 93.94 104 GLN A O 1
ATOM 818 N N . LEU A 1 105 ? 6.723 -31.094 -22.953 1 94.88 105 LEU A N 1
ATOM 819 C CA . LEU A 1 105 ? 7.348 -31.984 -21.984 1 94.88 105 LEU A CA 1
ATOM 820 C C . LEU A 1 105 ? 7.383 -33.438 -22.5 1 94.88 105 LEU A C 1
ATOM 822 O O . LEU A 1 105 ? 7.973 -34.312 -21.875 1 94.88 105 LEU A O 1
ATOM 826 N N . ASN A 1 106 ? 6.793 -33.625 -23.641 1 93.5 106 ASN A N 1
ATOM 827 C CA . ASN A 1 106 ? 6.844 -34.969 -24.203 1 93.5 106 ASN A CA 1
ATOM 828 C C . ASN A 1 106 ? 8.273 -35.406 -24.453 1 93.5 106 ASN A C 1
ATOM 830 O O . ASN A 1 106 ? 9.055 -34.688 -25.094 1 93.5 106 ASN A O 1
ATOM 834 N N . ASN A 1 107 ? 8.617 -36.531 -23.922 1 92.5 107 ASN A N 1
ATOM 835 C CA . ASN A 1 107 ? 9.93 -37.156 -24.062 1 92.5 107 ASN A CA 1
ATOM 836 C C . ASN A 1 107 ? 11.023 -36.312 -23.422 1 92.5 107 ASN A C 1
ATOM 838 O O . ASN A 1 107 ? 12.188 -36.375 -23.828 1 92.5 107 ASN A O 1
ATOM 842 N N . VAL A 1 108 ? 10.633 -35.438 -22.594 1 92.69 108 VAL A N 1
ATOM 843 C CA . VAL A 1 108 ? 11.578 -34.656 -21.812 1 92.69 108 VAL A CA 1
ATOM 844 C C . VAL A 1 108 ? 11.695 -35.25 -20.406 1 92.69 108 VAL A C 1
ATOM 846 O O . VAL A 1 108 ? 10.688 -35.5 -19.734 1 92.69 108 VAL A O 1
ATOM 849 N N . PRO A 1 109 ? 12.945 -35.562 -20 1 93.12 109 PRO A N 1
ATOM 850 C CA . PRO A 1 109 ? 13.086 -35.969 -18.594 1 93.12 109 PRO A CA 1
ATOM 851 C C . PRO A 1 109 ? 12.578 -34.906 -17.625 1 93.12 109 PRO A C 1
ATOM 853 O O . PRO A 1 109 ? 12.836 -33.719 -17.828 1 93.12 109 PRO A O 1
ATOM 856 N N . THR A 1 110 ? 11.828 -35.344 -16.641 1 94.75 110 THR A N 1
ATOM 857 C CA . THR A 1 110 ? 11.234 -34.406 -15.695 1 94.75 110 THR A CA 1
ATOM 858 C C . THR A 1 110 ? 11.758 -34.656 -14.281 1 94.75 110 THR A C 1
ATOM 860 O O . THR A 1 110 ? 12.328 -35.719 -14.008 1 94.75 110 THR A O 1
ATOM 863 N N . MET A 1 111 ? 11.531 -33.656 -13.453 1 96.19 111 MET A N 1
ATOM 864 C CA . MET A 1 111 ? 11.875 -33.688 -12.039 1 96.19 111 MET A CA 1
ATOM 865 C C . MET A 1 111 ? 11.297 -34.938 -11.375 1 96.19 111 MET A C 1
ATOM 867 O O . MET A 1 111 ? 12.023 -35.719 -10.727 1 96.19 111 MET A O 1
ATOM 871 N N . THR A 1 112 ? 10.047 -35.25 -11.586 1 97.06 112 THR A N 1
ATOM 872 C CA . THR A 1 112 ? 9.391 -36.344 -10.867 1 97.06 112 THR A CA 1
ATOM 873 C C . THR A 1 112 ? 9.82 -37.688 -11.422 1 97.06 112 THR A C 1
ATOM 875 O O . THR A 1 112 ? 9.812 -38.688 -10.695 1 97.06 112 THR A O 1
ATOM 878 N N . MET A 1 113 ? 10.242 -37.781 -12.68 1 95.75 113 MET A N 1
ATOM 879 C CA . MET A 1 113 ? 10.844 -39 -13.203 1 95.75 113 MET A CA 1
ATOM 880 C C . MET A 1 113 ? 12.133 -39.312 -12.453 1 95.75 113 MET A C 1
ATOM 882 O O . MET A 1 113 ? 12.383 -40.469 -12.109 1 95.75 113 MET A O 1
ATOM 886 N N . ASP A 1 114 ? 12.898 -38.312 -12.234 1 95.56 114 ASP A N 1
ATOM 887 C CA . ASP A 1 114 ? 14.148 -38.531 -11.508 1 95.56 114 ASP A CA 1
ATOM 888 C C . ASP A 1 114 ? 13.875 -38.969 -10.062 1 95.56 114 ASP A C 1
ATOM 890 O O . ASP A 1 114 ? 14.578 -39.812 -9.523 1 95.56 114 ASP A O 1
ATOM 894 N N . PHE A 1 115 ? 12.93 -38.406 -9.469 1 97.38 115 PHE A N 1
ATOM 895 C CA . PHE A 1 115 ? 12.562 -38.781 -8.109 1 97.38 115 PHE A CA 1
ATOM 896 C C . PHE A 1 115 ? 12.062 -40.219 -8.086 1 97.38 115 PHE A C 1
ATOM 898 O O . PHE A 1 115 ? 12.383 -41 -7.172 1 97.38 115 PHE A O 1
ATOM 905 N N . ALA A 1 116 ? 11.297 -40.562 -9.055 1 97.06 116 ALA A N 1
ATOM 906 C CA . ALA A 1 116 ? 10.836 -41.969 -9.156 1 97.06 116 ALA A CA 1
ATOM 907 C C . ALA A 1 116 ? 12.016 -42.938 -9.234 1 97.06 116 ALA A C 1
ATOM 909 O O . ALA A 1 116 ? 12.039 -43.938 -8.539 1 97.06 116 ALA A O 1
ATOM 910 N N . LYS A 1 117 ? 12.969 -42.594 -10.023 1 95.25 117 LYS A N 1
ATOM 911 C CA . LYS A 1 117 ? 14.164 -43.406 -10.172 1 95.25 117 LYS A CA 1
ATOM 912 C C . LYS A 1 117 ? 14.914 -43.531 -8.852 1 95.25 117 LYS A C 1
ATOM 914 O O . LYS A 1 117 ? 15.57 -44.562 -8.594 1 95.25 117 LYS A O 1
ATOM 919 N N . ALA A 1 118 ? 14.711 -42.594 -8.062 1 95 118 ALA A N 1
ATOM 920 C CA . ALA A 1 118 ? 15.422 -42.562 -6.789 1 95 118 ALA A CA 1
ATOM 921 C C . ALA A 1 118 ? 14.602 -43.25 -5.691 1 95 118 ALA A C 1
ATOM 923 O O . ALA A 1 118 ? 14.961 -43.156 -4.512 1 95 118 ALA A O 1
ATOM 924 N N . GLY A 1 119 ? 13.516 -43.781 -5.996 1 96.38 119 GLY A N 1
ATOM 925 C CA . GLY A 1 119 ? 12.781 -44.594 -5.047 1 96.38 119 GLY A CA 1
ATOM 926 C C . GLY A 1 119 ? 11.547 -43.906 -4.496 1 96.38 119 GLY A C 1
ATOM 927 O O . GLY A 1 119 ? 10.859 -44.438 -3.629 1 96.38 119 GLY A O 1
ATOM 928 N N . TYR A 1 120 ? 11.219 -42.781 -5.012 1 98 120 TYR A N 1
ATOM 929 C CA . TYR A 1 120 ? 10.023 -42.094 -4.551 1 98 120 TYR A CA 1
ATOM 930 C C . TYR A 1 120 ? 8.773 -42.656 -5.203 1 98 120 TYR A C 1
ATOM 932 O O . TYR A 1 120 ? 8.789 -43 -6.387 1 98 120 TYR A O 1
ATOM 940 N N . THR A 1 121 ? 7.754 -42.719 -4.418 1 98.44 121 THR A N 1
ATOM 941 C CA . THR A 1 121 ? 6.422 -42.844 -5 1 98.44 121 THR A CA 1
ATOM 942 C C . THR A 1 121 ? 5.906 -41.5 -5.465 1 98.44 121 THR A C 1
ATOM 944 O O . THR A 1 121 ? 5.707 -40.594 -4.652 1 98.44 121 THR A O 1
ATOM 947 N N . THR A 1 122 ? 5.664 -41.375 -6.77 1 98.62 122 THR A N 1
ATOM 948 C CA . THR A 1 122 ? 5.234 -40.094 -7.297 1 98.62 122 THR A CA 1
ATOM 949 C C . THR A 1 122 ? 3.734 -40.094 -7.574 1 98.62 122 THR A C 1
ATOM 951 O O . THR A 1 122 ? 3.207 -41.031 -8.164 1 98.62 122 THR A O 1
ATOM 954 N N . PHE A 1 123 ? 3.07 -39.031 -7.059 1 98.81 123 PHE A N 1
ATOM 955 C CA . PHE A 1 123 ? 1.628 -38.844 -7.195 1 98.81 123 PHE A CA 1
ATOM 956 C C . PHE A 1 123 ? 1.289 -37.469 -7.742 1 98.81 123 PHE A C 1
ATOM 958 O O . PHE A 1 123 ? 1.917 -36.469 -7.371 1 98.81 123 PHE A O 1
ATOM 965 N N . GLY A 1 124 ? 0.301 -37.438 -8.703 1 98.81 124 GLY A N 1
ATOM 966 C CA . GLY A 1 124 ? -0.17 -36.156 -9.219 1 98.81 124 GLY A CA 1
ATOM 967 C C . GLY A 1 124 ? -1.681 -36.031 -9.18 1 98.81 124 GLY A C 1
ATOM 968 O O . GLY A 1 124 ? -2.406 -37 -9.445 1 98.81 124 GLY A O 1
ATOM 969 N N . THR A 1 125 ? -2.137 -34.875 -8.766 1 98.88 125 THR A N 1
ATOM 970 C CA . THR A 1 125 ? -3.539 -34.469 -8.859 1 98.88 125 THR A CA 1
ATOM 971 C C . THR A 1 125 ? -3.668 -33 -9.281 1 98.88 125 THR A C 1
ATOM 973 O O . THR A 1 125 ? -2.744 -32.219 -9.086 1 98.88 125 THR A O 1
ATOM 976 N N . GLY A 1 126 ? -4.797 -32.719 -9.867 1 98.69 126 GLY A N 1
ATOM 977 C CA . GLY A 1 126 ? -5.074 -31.344 -10.227 1 98.69 126 GLY A CA 1
ATOM 978 C C . GLY A 1 126 ? -4.684 -31 -11.648 1 98.69 126 GLY A C 1
ATOM 979 O O . GLY A 1 126 ? -4.789 -31.844 -12.547 1 98.69 126 GLY A O 1
ATOM 980 N N . LYS A 1 127 ? -4.266 -29.766 -11.867 1 98.44 127 LYS A N 1
ATOM 981 C CA . LYS A 1 127 ? -4.125 -29.188 -13.203 1 98.44 127 LYS A CA 1
ATOM 982 C C . LYS A 1 127 ? -2.818 -29.625 -13.859 1 98.44 127 LYS A C 1
ATOM 984 O O . LYS A 1 127 ? -1.761 -29.609 -13.227 1 98.44 127 LYS A O 1
ATOM 989 N N . TRP A 1 128 ? -2.928 -30.062 -15.047 1 98.12 128 TRP A N 1
ATOM 990 C CA . TRP A 1 128 ? -1.843 -30.328 -15.984 1 98.12 128 TRP A CA 1
ATOM 991 C C . TRP A 1 128 ? -2.199 -29.812 -17.375 1 98.12 128 TRP A C 1
ATOM 993 O O . TRP A 1 128 ? -3.17 -30.281 -17.984 1 98.12 128 TRP A O 1
ATOM 1003 N N . HIS A 1 129 ? -1.497 -28.828 -17.891 1 96.5 129 HIS A N 1
ATOM 1004 C CA . HIS A 1 129 ? -1.867 -28.188 -19.141 1 96.5 129 HIS A CA 1
ATOM 1005 C C . HIS A 1 129 ? -0.868 -28.5 -20.25 1 96.5 129 HIS A C 1
ATOM 1007 O O . HIS A 1 129 ? -0.845 -27.844 -21.297 1 96.5 129 HIS A O 1
ATOM 1013 N N . ASN A 1 130 ? 0.09 -29.438 -20.016 1 97 130 ASN A N 1
ATOM 1014 C CA . ASN A 1 130 ? 1.011 -29.969 -21.016 1 97 130 ASN A CA 1
ATOM 1015 C C . ASN A 1 130 ? 0.536 -31.312 -21.562 1 97 130 ASN A C 1
ATOM 1017 O O . ASN A 1 130 ? -0.643 -31.656 -21.438 1 97 130 ASN A O 1
ATOM 1021 N N . GLU A 1 131 ? 1.375 -32.062 -22.219 1 97.25 131 GLU A N 1
ATOM 1022 C CA . GLU A 1 131 ? 0.966 -33.281 -22.891 1 97.25 131 GLU A CA 1
ATOM 1023 C C . GLU A 1 131 ? 0.558 -34.375 -21.891 1 97.25 131 GLU A C 1
ATOM 1025 O O . GLU A 1 131 ? 1.199 -34.531 -20.844 1 97.25 131 GLU A O 1
ATOM 1030 N N . LYS A 1 132 ? -0.523 -35.062 -22.25 1 97.31 132 LYS A N 1
ATOM 1031 C CA . LYS A 1 132 ? -1.017 -36.188 -21.453 1 97.31 132 LYS A CA 1
ATOM 1032 C C . LYS A 1 132 ? 0.086 -37.188 -21.188 1 97.31 132 LYS A C 1
ATOM 1034 O O . LYS A 1 132 ? 0.249 -37.656 -20.047 1 97.31 132 LYS A O 1
ATOM 1039 N N . GLU A 1 133 ? 0.846 -37.5 -22.156 1 96.75 133 GLU A N 1
ATOM 1040 C CA . GLU A 1 133 ? 1.906 -38.5 -22.094 1 96.75 133 GLU A CA 1
ATOM 1041 C C . GLU A 1 133 ? 3 -38.094 -21.109 1 96.75 133 GLU A C 1
ATOM 1043 O O . GLU A 1 133 ? 3.598 -38.938 -20.438 1 96.75 133 GLU A O 1
ATOM 1048 N N . ALA A 1 134 ? 3.209 -36.812 -21.094 1 97.31 134 ALA A N 1
ATOM 1049 C CA . ALA A 1 134 ? 4.223 -36.312 -20.172 1 97.31 134 ALA A CA 1
ATOM 1050 C C . ALA A 1 134 ? 3.783 -36.469 -18.719 1 97.31 134 ALA A C 1
ATOM 1052 O O . ALA A 1 134 ? 4.602 -36.781 -17.844 1 97.31 134 ALA A O 1
ATOM 1053 N N . PHE A 1 135 ? 2.496 -36.25 -18.5 1 98.12 135 PHE A N 1
ATOM 1054 C CA . PHE A 1 135 ? 1.98 -36.469 -17.156 1 98.12 135 PHE A CA 1
ATOM 1055 C C . PHE A 1 135 ? 2.148 -37.938 -16.75 1 98.12 135 PHE A C 1
ATOM 1057 O O . PHE A 1 135 ? 2.648 -38.219 -15.672 1 98.12 135 PHE A O 1
ATOM 1064 N N . GLU A 1 136 ? 1.786 -38.844 -17.656 1 98.12 136 GLU A N 1
ATOM 1065 C CA . GLU A 1 136 ? 1.837 -40.281 -17.406 1 98.12 136 GLU A CA 1
ATOM 1066 C C . GLU A 1 136 ? 3.27 -40.75 -17.172 1 98.12 136 GLU A C 1
ATOM 1068 O O . GLU A 1 136 ? 3.508 -41.688 -16.391 1 98.12 136 GLU A O 1
ATOM 1073 N N . ALA A 1 137 ? 4.168 -40.094 -17.781 1 96.69 137 ALA A N 1
ATOM 1074 C CA . ALA A 1 137 ? 5.578 -40.438 -17.609 1 96.69 137 ALA A CA 1
ATOM 1075 C C . ALA A 1 137 ? 6.117 -39.875 -16.297 1 96.69 137 ALA A C 1
ATOM 1077 O O . ALA A 1 137 ? 7.035 -40.438 -15.703 1 96.69 137 ALA A O 1
ATOM 1078 N N . SER A 1 138 ? 5.508 -38.875 -15.82 1 97 138 SER A N 1
ATOM 1079 C CA . SER A 1 138 ? 6.047 -38.094 -14.688 1 97 138 SER A CA 1
ATOM 1080 C C . SER A 1 138 ? 5.555 -38.656 -13.359 1 97 138 SER A C 1
ATOM 1082 O O . SER A 1 138 ? 6.227 -38.531 -12.336 1 97 138 SER A O 1
ATOM 1084 N N . PHE A 1 139 ? 4.371 -39.312 -13.367 1 98.56 139 PHE A N 1
ATOM 1085 C CA . PHE A 1 139 ? 3.766 -39.688 -12.102 1 98.56 139 PHE A CA 1
ATOM 1086 C C . PHE A 1 139 ? 3.354 -41.156 -12.125 1 98.56 139 PHE A C 1
ATOM 1088 O O . PHE A 1 139 ? 2.662 -41.594 -13.047 1 98.56 139 PHE A O 1
ATOM 1095 N N . GLN A 1 140 ? 3.662 -41.844 -11.039 1 98.25 140 GLN A N 1
ATOM 1096 C CA . GLN A 1 140 ? 3.35 -43.281 -10.914 1 98.25 140 GLN A CA 1
ATOM 1097 C C . GLN A 1 140 ? 1.893 -43.469 -10.5 1 98.25 140 GLN A C 1
ATOM 1099 O O . GLN A 1 140 ? 1.287 -44.5 -10.844 1 98.25 140 GLN A O 1
ATOM 1104 N N . GLN A 1 141 ? 1.414 -42.594 -9.742 1 98.38 141 GLN A N 1
ATOM 1105 C CA . GLN A 1 141 ? 0.023 -42.594 -9.297 1 98.38 141 GLN A CA 1
ATOM 1106 C C . GLN A 1 141 ? -0.653 -41.25 -9.594 1 98.38 141 GLN A C 1
ATOM 1108 O O . GLN A 1 141 ? 0.009 -40.219 -9.641 1 98.38 141 GLN A O 1
ATOM 1113 N N . ALA A 1 142 ? -2.02 -41.406 -9.852 1 98.62 142 ALA A N 1
ATOM 1114 C CA . ALA A 1 142 ? -2.758 -40.188 -10.156 1 98.62 142 ALA A CA 1
ATOM 1115 C C . ALA A 1 142 ? -4.23 -40.312 -9.781 1 98.62 142 ALA A C 1
ATOM 1117 O O . ALA A 1 142 ? -4.793 -41.406 -9.852 1 98.62 142 ALA A O 1
ATOM 1118 N N . LYS A 1 143 ? -4.762 -39.281 -9.359 1 98.5 143 LYS A N 1
ATOM 1119 C CA . LYS A 1 143 ? -6.191 -39.156 -9.078 1 98.5 143 LYS A CA 1
ATOM 1120 C C . LYS A 1 143 ? -6.703 -37.75 -9.398 1 98.5 143 LYS A C 1
ATOM 1122 O O . LYS A 1 143 ? -6.059 -36.75 -9.062 1 98.5 143 LYS A O 1
ATOM 1127 N N . ASN A 1 144 ? -7.855 -37.688 -10.141 1 98.69 144 ASN A N 1
ATOM 1128 C CA . ASN A 1 144 ? -8.523 -36.438 -10.43 1 98.69 144 ASN A CA 1
ATOM 1129 C C . ASN A 1 144 ? -7.582 -35.438 -11.109 1 98.69 144 ASN A C 1
ATOM 1131 O O . ASN A 1 144 ? -7.391 -34.312 -10.625 1 98.69 144 ASN A O 1
ATOM 1135 N N . VAL A 1 145 ? -7.09 -35.844 -12.266 1 98.75 145 VAL A N 1
ATOM 1136 C CA . VAL A 1 145 ? -6.191 -35.031 -13.078 1 98.75 145 VAL A CA 1
ATOM 1137 C C . VAL A 1 145 ? -7 -34.25 -14.102 1 98.75 145 VAL A C 1
ATOM 1139 O O . VAL A 1 145 ? -7.836 -34.812 -14.812 1 98.75 145 VAL A O 1
ATOM 1142 N N . TYR A 1 146 ? -6.754 -32.938 -14.109 1 98.44 146 TYR A N 1
ATOM 1143 C CA . TYR A 1 146 ? -7.363 -32.094 -15.117 1 98.44 146 TYR A CA 1
ATOM 1144 C C . TYR A 1 146 ? -6.379 -31.781 -16.234 1 98.44 146 TYR A C 1
ATOM 1146 O O . TYR A 1 146 ? -5.332 -31.172 -16.016 1 98.44 146 TYR A O 1
ATOM 1154 N N . LEU A 1 147 ? -6.707 -32.25 -17.438 1 97.56 147 LEU A N 1
ATOM 1155 C CA . LEU A 1 147 ? -5.918 -31.922 -18.625 1 97.56 147 LEU A CA 1
ATOM 1156 C C . LEU A 1 147 ? -6.52 -30.719 -19.344 1 97.56 147 LEU A C 1
ATOM 1158 O O . LEU A 1 147 ? -7.48 -30.859 -20.109 1 97.56 147 LEU A O 1
ATOM 1162 N N . GLY A 1 148 ? -5.934 -29.469 -19.141 1 94.69 148 GLY A N 1
ATOM 1163 C CA . GLY A 1 148 ? -6.469 -28.297 -19.797 1 94.69 148 GLY A CA 1
ATOM 1164 C C . GLY A 1 148 ? -6.059 -27 -19.109 1 94.69 148 GLY A C 1
ATOM 1165 O O . GLY A 1 148 ? -5.254 -27 -18.188 1 94.69 148 GLY A O 1
ATOM 1166 N N . GLY A 1 149 ? -6.539 -25.922 -19.641 1 92.75 149 GLY A N 1
ATOM 1167 C CA . GLY A 1 149 ? -6.234 -24.594 -19.141 1 92.75 149 GLY A CA 1
ATOM 1168 C C . GLY A 1 149 ? -7.297 -24.047 -18.203 1 92.75 149 GLY A C 1
ATOM 1169 O O . GLY A 1 149 ? -7.238 -24.266 -16.984 1 92.75 149 GLY A O 1
ATOM 1170 N N . MET A 1 150 ? -8.273 -23.469 -18.766 1 91.31 150 MET A N 1
ATOM 1171 C CA . MET A 1 150 ? -9.406 -22.922 -18.016 1 91.31 150 MET A CA 1
ATOM 1172 C C . MET A 1 150 ? -10.523 -23.953 -17.875 1 91.31 150 MET A C 1
ATOM 1174 O O . MET A 1 150 ? -10.773 -24.719 -18.812 1 91.31 150 MET A O 1
ATOM 1178 N N . ALA A 1 151 ? -11.094 -23.953 -16.688 1 90.69 151 ALA A N 1
ATOM 1179 C CA . ALA A 1 151 ? -12.219 -24.859 -16.484 1 90.69 151 ALA A CA 1
ATOM 1180 C C . ALA A 1 151 ? -13.234 -24.266 -15.516 1 90.69 151 ALA A C 1
ATOM 1182 O O . ALA A 1 151 ? -12.906 -23.375 -14.719 1 90.69 151 ALA A O 1
ATOM 1183 N N . ASP A 1 152 ? -14.438 -24.766 -15.672 1 93.12 152 ASP A N 1
ATOM 1184 C CA . ASP A 1 152 ? -15.453 -24.5 -14.664 1 93.12 152 ASP A CA 1
ATOM 1185 C C . ASP A 1 152 ? -15.109 -25.172 -13.336 1 93.12 152 ASP A C 1
ATOM 1187 O O . ASP A 1 152 ? -15.078 -26.406 -13.242 1 93.12 152 ASP A O 1
ATOM 1191 N N . HIS A 1 153 ? -14.898 -24.375 -12.273 1 96 153 HIS A N 1
ATOM 1192 C CA . HIS A 1 153 ? -14.516 -24.938 -10.977 1 96 153 HIS A CA 1
ATOM 1193 C C . HIS A 1 153 ? -15.594 -25.875 -10.438 1 96 153 HIS A C 1
ATOM 1195 O O . HIS A 1 153 ? -15.297 -26.781 -9.672 1 96 153 HIS A O 1
ATOM 1201 N N . TYR A 1 154 ? -16.844 -25.703 -10.812 1 95.62 154 TYR A N 1
ATOM 1202 C CA . TYR A 1 154 ? -17.984 -26.438 -10.266 1 95.62 154 TYR A CA 1
ATOM 1203 C C . TYR A 1 154 ? -18.219 -27.734 -11.031 1 95.62 154 TYR A C 1
ATOM 1205 O O . TYR A 1 154 ? -18.984 -28.594 -10.594 1 95.62 154 TYR A O 1
ATOM 1213 N N . ALA A 1 155 ? -17.672 -27.859 -12.203 1 93.88 155 ALA A N 1
ATOM 1214 C CA . ALA A 1 155 ? -17.922 -29.016 -13.062 1 93.88 155 ALA A CA 1
ATOM 1215 C C . ALA A 1 155 ? -16.672 -29.375 -13.867 1 93.88 155 ALA A C 1
ATOM 1217 O O . ALA A 1 155 ? -16.734 -29.5 -15.094 1 93.88 155 ALA A O 1
ATOM 1218 N N . ILE A 1 156 ? -15.664 -29.625 -13.18 1 94.75 156 ILE A N 1
ATOM 1219 C CA . ILE A 1 156 ? -14.367 -29.844 -13.82 1 94.75 156 ILE A CA 1
ATOM 1220 C C . ILE A 1 156 ? -14.273 -31.281 -14.305 1 94.75 156 ILE A C 1
ATOM 1222 O O . ILE A 1 156 ? -14.727 -32.219 -13.625 1 94.75 156 ILE A O 1
ATOM 1226 N N . GLU A 1 157 ? -13.727 -31.5 -15.516 1 96.44 157 GLU A N 1
ATOM 1227 C CA . GLU A 1 157 ? -13.531 -32.844 -16.094 1 96.44 157 GLU A CA 1
ATOM 1228 C C . GLU A 1 157 ? -12.219 -33.438 -15.602 1 96.44 157 GLU A C 1
ATOM 1230 O O . GLU A 1 157 ? -11.141 -32.969 -15.961 1 96.44 157 GLU A O 1
ATOM 1235 N N . LEU A 1 158 ? -12.359 -34.5 -14.914 1 98.25 158 LEU A N 1
ATOM 1236 C CA . LEU A 1 158 ? -11.195 -35.062 -14.242 1 98.25 158 LEU A CA 1
ATOM 1237 C C . LEU A 1 158 ? -10.961 -36.5 -14.688 1 98.25 158 LEU A C 1
ATOM 1239 O O . LEU A 1 158 ? -11.906 -37.188 -15.094 1 98.25 158 LEU A O 1
ATOM 1243 N N . ARG A 1 159 ? -9.703 -36.875 -14.656 1 98.44 159 ARG A N 1
ATOM 1244 C CA . ARG A 1 159 ? -9.258 -38.219 -15.055 1 98.44 159 ARG A CA 1
ATOM 1245 C C . ARG A 1 159 ? -8.531 -38.906 -13.914 1 98.44 159 ARG A C 1
ATOM 1247 O O . ARG A 1 159 ? -7.82 -38.281 -13.141 1 98.44 159 ARG A O 1
ATOM 1254 N N . ASP A 1 160 ? -8.68 -40.219 -13.875 1 98.25 160 ASP A N 1
ATOM 1255 C CA . ASP A 1 160 ? -7.914 -41.094 -12.992 1 98.25 160 ASP A CA 1
ATOM 1256 C C . ASP A 1 160 ? -7.043 -42.062 -13.789 1 98.25 160 ASP A C 1
ATOM 1258 O O . ASP A 1 160 ? -7.219 -42.219 -15 1 98.25 160 ASP A O 1
ATOM 1262 N N . TYR A 1 161 ? -6.062 -42.562 -13.109 1 97.25 161 TYR A N 1
ATOM 1263 C CA . TYR A 1 161 ? -5.328 -43.656 -13.75 1 97.25 161 TYR A CA 1
ATOM 1264 C C . TYR A 1 161 ? -6.172 -44.906 -13.82 1 97.25 161 TYR A C 1
ATOM 1266 O O . TYR A 1 161 ? -6.898 -45.25 -12.883 1 97.25 161 TYR A O 1
ATOM 1274 N N . ASP A 1 162 ? -6.051 -45.625 -14.953 1 94.94 162 ASP A N 1
ATOM 1275 C CA . ASP A 1 162 ? -6.633 -46.938 -15.07 1 94.94 162 ASP A CA 1
ATOM 1276 C C . ASP A 1 162 ? -5.652 -48.031 -14.594 1 94.94 162 ASP A C 1
ATOM 1278 O O . ASP A 1 162 ? -4.633 -47.688 -13.977 1 94.94 162 ASP A O 1
ATOM 1282 N N . SER A 1 163 ? -6.031 -49.281 -14.797 1 93.25 163 SER A N 1
ATOM 1283 C CA . SER A 1 163 ? -5.238 -50.406 -14.297 1 93.25 163 SER A CA 1
ATOM 1284 C C . SER A 1 163 ? -3.867 -50.469 -14.969 1 93.25 163 SER A C 1
ATOM 1286 O O . SER A 1 163 ? -2.943 -51.094 -14.453 1 93.25 163 SER A O 1
ATOM 1288 N N . GLU A 1 164 ? -3.742 -49.75 -16.078 1 94.25 164 GLU A N 1
ATOM 1289 C CA . GLU A 1 164 ? -2.48 -49.75 -16.812 1 94.25 164 GLU A CA 1
ATOM 1290 C C . GLU A 1 164 ? -1.657 -48.5 -16.5 1 94.25 164 GLU A C 1
ATOM 1292 O O . GLU A 1 164 ? -0.601 -48.281 -17.094 1 94.25 164 GLU A O 1
ATOM 1297 N N . GLY A 1 165 ? -2.154 -47.75 -15.672 1 94.75 165 GLY A N 1
ATOM 1298 C CA . GLY A 1 165 ? -1.427 -46.531 -15.305 1 94.75 165 GLY A CA 1
ATOM 1299 C C . GLY A 1 165 ? -1.577 -45.406 -16.312 1 94.75 165 GLY A C 1
ATOM 1300 O O . GLY A 1 165 ? -0.678 -44.594 -16.469 1 94.75 165 GLY A O 1
ATOM 1301 N N . LYS A 1 166 ? -2.693 -45.406 -17.047 1 96.75 166 LYS A N 1
ATOM 1302 C CA . LYS A 1 166 ? -3.004 -44.375 -18.016 1 96.75 166 LYS A CA 1
ATOM 1303 C C . LYS A 1 166 ? -4.215 -43.562 -17.594 1 96.75 166 LYS A C 1
ATOM 1305 O O . LYS A 1 166 ? -5.133 -44.094 -16.953 1 96.75 166 LYS A O 1
ATOM 1310 N N . LEU A 1 167 ? -4.148 -42.375 -18 1 97.88 167 LEU A N 1
ATOM 1311 C CA . LEU A 1 167 ? -5.285 -41.5 -17.688 1 97.88 167 LEU A CA 1
ATOM 1312 C C . LEU A 1 167 ? -6.523 -41.938 -18.469 1 97.88 167 LEU A C 1
ATOM 1314 O O . LEU A 1 167 ? -6.488 -42.031 -19.688 1 97.88 167 LEU A O 1
ATOM 1318 N N . ASN A 1 168 ? -7.645 -42.125 -17.828 1 97.44 168 ASN A N 1
ATOM 1319 C CA . ASN A 1 168 ? -8.883 -42.594 -18.438 1 97.44 168 ASN A CA 1
ATOM 1320 C C . ASN A 1 168 ? -9.703 -41.438 -18.984 1 97.44 168 ASN A C 1
ATOM 1322 O O . ASN A 1 168 ? -9.195 -40.312 -19.141 1 97.44 168 ASN A O 1
ATOM 1326 N N . ASN A 1 169 ? -10.938 -41.719 -19.438 1 96.75 169 ASN A N 1
ATOM 1327 C CA . ASN A 1 169 ? -11.828 -40.688 -19.938 1 96.75 169 ASN A CA 1
ATOM 1328 C C . ASN A 1 169 ? -12.266 -39.75 -18.797 1 96.75 169 ASN A C 1
ATOM 1330 O O . ASN A 1 169 ? -12.469 -40.188 -17.672 1 96.75 169 ASN A O 1
ATOM 1334 N N . PRO A 1 170 ? -12.43 -38.531 -19.156 1 96.62 170 PRO A N 1
ATOM 1335 C CA . PRO A 1 170 ? -12.766 -37.562 -18.109 1 96.62 170 PRO A CA 1
ATOM 1336 C C . PRO A 1 170 ? -14.195 -37.719 -17.594 1 96.62 170 PRO A C 1
ATOM 1338 O O . PRO A 1 170 ? -15.086 -38.094 -18.359 1 96.62 170 PRO A O 1
ATOM 1341 N N . VAL A 1 171 ? -14.375 -37.406 -16.375 1 97 171 VAL A N 1
ATOM 1342 C CA . VAL A 1 171 ? -15.672 -37.344 -15.711 1 97 171 VAL A CA 1
ATOM 1343 C C . VAL A 1 171 ? -15.836 -36 -15.016 1 97 171 VAL A C 1
ATOM 1345 O O . VAL A 1 171 ? -14.906 -35.5 -14.359 1 97 171 VAL A O 1
ATOM 1348 N N . LYS A 1 172 ? -17.016 -35.406 -15.18 1 95.38 172 LYS A N 1
ATOM 1349 C CA . LYS A 1 172 ? -17.297 -34.156 -14.508 1 95.38 172 LYS A CA 1
ATOM 1350 C C . LYS A 1 172 ? -17.562 -34.375 -13.016 1 95.38 172 LYS A C 1
ATOM 1352 O O . LYS A 1 172 ? -18.344 -35.25 -12.641 1 95.38 172 LYS A O 1
ATOM 1357 N N . LYS A 1 173 ? -16.875 -33.688 -12.266 1 94.81 173 LYS A N 1
ATOM 1358 C CA . LYS A 1 173 ? -17.031 -33.781 -10.812 1 94.81 173 LYS A CA 1
ATOM 1359 C C . LYS A 1 173 ? -17.312 -32.438 -10.188 1 94.81 173 LYS A C 1
ATOM 1361 O O . LYS A 1 173 ? -17.594 -31.453 -10.891 1 94.81 173 LYS A O 1
ATOM 1366 N N . GLY A 1 174 ? -17.281 -32.312 -8.828 1 93.62 174 GLY A N 1
ATOM 1367 C CA . GLY A 1 174 ? -17.656 -31.156 -8.07 1 93.62 174 GLY A CA 1
ATOM 1368 C C . GLY A 1 174 ? -16.609 -30.062 -8.07 1 93.62 174 GLY A C 1
ATOM 1369 O O . GLY A 1 174 ? -15.922 -29.859 -9.078 1 93.62 174 GLY A O 1
ATOM 1370 N N . TYR A 1 175 ? -16.531 -29.344 -7.051 1 97.38 175 TYR A N 1
ATOM 1371 C CA . TYR A 1 175 ? -15.688 -28.156 -7 1 97.38 175 TYR A CA 1
ATOM 1372 C C . TYR A 1 175 ? -14.211 -28.531 -6.992 1 97.38 175 TYR A C 1
ATOM 1374 O O . TYR A 1 175 ? -13.75 -29.25 -6.102 1 97.38 175 TYR A O 1
ATOM 1382 N N . SER A 1 176 ? -13.453 -27.984 -7.863 1 97.94 176 SER A N 1
ATOM 1383 C CA . SER A 1 176 ? -12.102 -28.422 -8.203 1 97.94 176 SER A CA 1
ATOM 1384 C C . SER A 1 176 ? -11.188 -28.391 -6.988 1 97.94 176 SER A C 1
ATOM 1386 O O . SER A 1 176 ? -10.562 -29.406 -6.652 1 97.94 176 SER A O 1
ATOM 1388 N N . THR A 1 177 ? -11.172 -27.266 -6.219 1 98.62 177 THR A N 1
ATOM 1389 C CA . THR A 1 177 ? -10.242 -27.062 -5.113 1 98.62 177 THR A CA 1
ATOM 1390 C C . THR A 1 177 ? -10.422 -28.141 -4.051 1 98.62 177 THR A C 1
ATOM 1392 O O . THR A 1 177 ? -9.438 -28.719 -3.568 1 98.62 177 THR A O 1
ATOM 1395 N N . GLU A 1 178 ? -11.617 -28.5 -3.766 1 98.56 178 GLU A N 1
ATOM 1396 C CA . GLU A 1 178 ? -11.938 -29.5 -2.758 1 98.56 178 GLU A CA 1
ATOM 1397 C C . GLU A 1 178 ? -11.5 -30.891 -3.207 1 98.56 178 GLU A C 1
ATOM 1399 O O . GLU A 1 178 ? -10.914 -31.641 -2.428 1 98.56 178 GLU A O 1
ATOM 1404 N N . ILE A 1 179 ? -11.766 -31.156 -4.418 1 98.69 179 ILE A N 1
ATOM 1405 C CA . ILE A 1 179 ? -11.492 -32.5 -4.965 1 98.69 179 ILE A CA 1
ATOM 1406 C C . ILE A 1 179 ? -9.992 -32.75 -4.988 1 98.69 179 ILE A C 1
ATOM 1408 O O . ILE A 1 179 ? -9.523 -33.812 -4.617 1 98.69 179 ILE A O 1
ATOM 1412 N N . PHE A 1 180 ? -9.266 -31.734 -5.43 1 98.88 180 PHE A N 1
ATOM 1413 C CA . PHE A 1 180 ? -7.816 -31.891 -5.492 1 98.88 180 PHE A CA 1
ATOM 1414 C C . PHE A 1 180 ? -7.234 -32.062 -4.094 1 98.88 180 PHE A C 1
ATOM 1416 O O . PHE A 1 180 ? -6.363 -32.906 -3.883 1 98.88 180 PHE A O 1
ATOM 1423 N N . ALA A 1 181 ? -7.711 -31.297 -3.107 1 98.88 181 ALA A N 1
ATOM 1424 C CA . ALA A 1 181 ? -7.254 -31.438 -1.729 1 98.88 181 ALA A CA 1
ATOM 1425 C C . ALA A 1 181 ? -7.586 -32.812 -1.183 1 98.88 181 ALA A C 1
ATOM 1427 O O . ALA A 1 181 ? -6.746 -33.469 -0.554 1 98.88 181 ALA A O 1
ATOM 1428 N N . ASP A 1 182 ? -8.805 -33.281 -1.449 1 98.88 182 ASP A N 1
ATOM 1429 C CA . ASP A 1 182 ? -9.227 -34.625 -0.984 1 98.88 182 ASP A CA 1
ATOM 1430 C C . ASP A 1 182 ? -8.352 -35.719 -1.583 1 98.88 182 ASP A C 1
ATOM 1432 O O . ASP A 1 182 ? -8.008 -36.688 -0.904 1 98.88 182 ASP A O 1
ATOM 1436 N N . SER A 1 183 ? -8.023 -35.562 -2.842 1 98.88 183 SER A N 1
ATOM 1437 C CA . SER A 1 183 ? -7.164 -36.531 -3.508 1 98.88 183 SER A CA 1
ATOM 1438 C C . SER A 1 183 ? -5.793 -36.594 -2.842 1 98.88 183 SER A C 1
ATOM 1440 O O . SER A 1 183 ? -5.266 -37.688 -2.625 1 98.88 183 SER A O 1
ATOM 1442 N N . ALA A 1 184 ? -5.234 -35.469 -2.57 1 98.94 184 ALA A N 1
ATOM 1443 C CA . ALA A 1 184 ? -3.943 -35.406 -1.89 1 98.94 184 ALA A CA 1
ATOM 1444 C C . ALA A 1 184 ? -4.031 -36.031 -0.499 1 98.94 184 ALA A C 1
ATOM 1446 O O . ALA A 1 184 ? -3.148 -36.781 -0.096 1 98.94 184 ALA A O 1
ATOM 1447 N N . ILE A 1 185 ? -5.059 -35.688 0.23 1 98.88 185 ILE A N 1
ATOM 1448 C CA . ILE A 1 185 ? -5.281 -36.188 1.586 1 98.88 185 ILE A CA 1
ATOM 1449 C C . ILE A 1 185 ? -5.355 -37.688 1.58 1 98.88 185 ILE A C 1
ATOM 1451 O O . ILE A 1 185 ? -4.691 -38.375 2.379 1 98.88 185 ILE A O 1
ATOM 1455 N N . ASP A 1 186 ? -6.141 -38.25 0.656 1 98.81 186 ASP A N 1
ATOM 1456 C CA . ASP A 1 186 ? -6.285 -39.688 0.548 1 98.81 186 ASP A CA 1
ATOM 1457 C C . ASP A 1 186 ? -4.945 -40.375 0.232 1 98.81 186 ASP A C 1
ATOM 1459 O O . ASP A 1 186 ? -4.605 -41.406 0.816 1 98.81 186 ASP A O 1
ATOM 1463 N N . PHE A 1 187 ? -4.195 -39.844 -0.625 1 98.81 187 PHE A N 1
ATOM 1464 C CA . PHE A 1 187 ? -2.887 -40.375 -0.983 1 98.81 187 PHE A CA 1
ATOM 1465 C C . PHE A 1 187 ? -1.95 -40.375 0.219 1 98.81 187 PHE A C 1
ATOM 1467 O O . PHE A 1 187 ? -1.321 -41.375 0.529 1 98.81 187 PHE A O 1
ATOM 1474 N N . ILE A 1 188 ? -1.868 -39.188 0.878 1 98.81 188 ILE A N 1
ATOM 1475 C CA . ILE A 1 188 ? -0.964 -39.031 2.014 1 98.81 188 ILE A CA 1
ATOM 1476 C C . ILE A 1 188 ? -1.328 -40.031 3.104 1 98.81 188 ILE A C 1
ATOM 1478 O O . ILE A 1 188 ? -0.448 -40.656 3.691 1 98.81 188 ILE A O 1
ATOM 1482 N N . ARG A 1 189 ? -2.633 -40.219 3.34 1 98.56 189 ARG A N 1
ATOM 1483 C CA . ARG A 1 189 ? -3.088 -41.219 4.312 1 98.56 189 ARG A CA 1
ATOM 1484 C C . ARG A 1 189 ? -2.623 -42.625 3.926 1 98.56 189 ARG A C 1
ATOM 1486 O O . ARG A 1 189 ? -2.203 -43.375 4.785 1 98.56 189 ARG A O 1
ATOM 1493 N N . SER A 1 190 ? -2.645 -42.844 2.689 1 98.31 190 SER A N 1
ATOM 1494 C CA . SER A 1 190 ? -2.289 -44.188 2.203 1 98.31 190 SER A CA 1
ATOM 1495 C C . SER A 1 190 ? -0.792 -44.438 2.336 1 98.31 190 SER A C 1
ATOM 1497 O O . SER A 1 190 ? -0.343 -45.594 2.262 1 98.31 190 SER A O 1
ATOM 1499 N N . GLN A 1 191 ? -0.022 -43.406 2.512 1 97.81 191 GLN A N 1
ATOM 1500 C CA . GLN A 1 191 ? 1.431 -43.531 2.561 1 97.81 191 GLN A CA 1
ATOM 1501 C C . GLN A 1 191 ? 1.928 -43.625 4 1 97.81 191 GLN A C 1
ATOM 1503 O O . GLN A 1 191 ? 3.133 -43.719 4.242 1 97.81 191 GLN A O 1
ATOM 1508 N N . LYS A 1 192 ? 1.074 -43.656 4.926 1 96.31 192 LYS A N 1
ATOM 1509 C CA . LYS A 1 192 ? 1.423 -43.625 6.344 1 96.31 192 LYS A CA 1
ATOM 1510 C C . LYS A 1 192 ? 2.414 -44.719 6.707 1 96.31 192 LYS A C 1
ATOM 1512 O O . LYS A 1 192 ? 3.377 -44.469 7.438 1 96.31 192 LYS A O 1
ATOM 1517 N N . GLU A 1 193 ? 2.172 -45.906 6.172 1 94.88 193 GLU A N 1
ATOM 1518 C CA . GLU A 1 193 ? 3.006 -47.031 6.543 1 94.88 193 GLU A CA 1
ATOM 1519 C C . GLU A 1 193 ? 3.961 -47.406 5.414 1 94.88 193 GLU A C 1
ATOM 1521 O O . GLU A 1 193 ? 4.59 -48.469 5.453 1 94.88 193 GLU A O 1
ATOM 1526 N N . ALA A 1 194 ? 4.016 -46.531 4.426 1 95.12 194 ALA A N 1
ATOM 1527 C CA . ALA A 1 194 ? 4.875 -46.844 3.285 1 95.12 194 ALA A CA 1
ATOM 1528 C C . ALA A 1 194 ? 6.348 -46.688 3.645 1 95.12 194 ALA A C 1
ATOM 1530 O O . ALA A 1 194 ? 6.711 -45.781 4.406 1 95.12 194 ALA A O 1
ATOM 1531 N N . GLU A 1 195 ? 7.148 -47.469 3.09 1 93.75 195 GLU A N 1
ATOM 1532 C CA . GLU A 1 195 ? 8.594 -47.406 3.309 1 93.75 195 GLU A CA 1
ATOM 1533 C C . GLU A 1 195 ? 9.227 -46.344 2.414 1 93.75 195 GLU A C 1
ATOM 1535 O O . GLU A 1 195 ? 10.125 -45.594 2.846 1 93.75 195 GLU A O 1
ATOM 1540 N N . ASN A 1 196 ? 8.75 -46.281 1.203 1 96.44 196 ASN A N 1
ATOM 1541 C CA . ASN A 1 196 ? 9.266 -45.281 0.252 1 96.44 196 ASN A CA 1
ATOM 1542 C C . ASN A 1 196 ? 8.773 -43.875 0.579 1 96.44 196 ASN A C 1
ATOM 1544 O O . ASN A 1 196 ? 7.629 -43.688 0.99 1 96.44 196 ASN A O 1
ATOM 1548 N N . PRO A 1 197 ? 9.695 -42.906 0.43 1 98.06 197 PRO A N 1
ATOM 1549 C CA . PRO A 1 197 ? 9.188 -41.531 0.476 1 98.06 197 PRO A CA 1
ATOM 1550 C C . PRO A 1 197 ? 8.297 -41.219 -0.717 1 98.06 197 PRO A C 1
ATOM 1552 O O . PRO A 1 197 ? 8.305 -41.906 -1.722 1 98.06 197 PRO A O 1
ATOM 1555 N N . PHE A 1 198 ? 7.539 -40.125 -0.627 1 98.75 198 PHE A N 1
ATOM 1556 C CA . PHE A 1 198 ? 6.656 -39.781 -1.737 1 98.75 198 PHE A CA 1
ATOM 1557 C C . PHE A 1 198 ? 6.953 -38.375 -2.258 1 98.75 198 PHE A C 1
ATOM 1559 O O . PHE A 1 198 ? 7.574 -37.562 -1.564 1 98.75 198 PHE A O 1
ATOM 1566 N N . PHE A 1 199 ? 6.641 -38.125 -3.502 1 98.81 199 PHE A N 1
ATOM 1567 C CA . PHE A 1 199 ? 6.473 -36.844 -4.156 1 98.81 199 PHE A CA 1
ATOM 1568 C C . PHE A 1 199 ? 5.012 -36.625 -4.527 1 98.81 199 PHE A C 1
ATOM 1570 O O . PHE A 1 199 ? 4.5 -37.25 -5.461 1 98.81 199 PHE A O 1
ATOM 1577 N N . CYS A 1 200 ? 4.395 -35.75 -3.795 1 98.94 200 CYS A N 1
ATOM 1578 C CA . CYS A 1 200 ? 2.979 -35.438 -3.996 1 98.94 200 CYS A CA 1
ATOM 1579 C C . CYS A 1 200 ? 2.791 -34.062 -4.637 1 98.94 200 CYS A C 1
ATOM 1581 O O . CYS A 1 200 ? 3.057 -33.062 -4.008 1 98.94 200 CYS A O 1
ATOM 1583 N N . TYR A 1 201 ? 2.328 -34.094 -5.863 1 98.88 201 TYR A N 1
ATOM 1584 C CA . TYR A 1 201 ? 2.07 -32.875 -6.637 1 98.88 201 TYR A CA 1
ATOM 1585 C C . TYR A 1 201 ? 0.591 -32.5 -6.598 1 98.88 201 TYR A C 1
ATOM 1587 O O . TYR A 1 201 ? -0.26 -33.281 -7.039 1 98.88 201 TYR A O 1
ATOM 1595 N N . VAL A 1 202 ? 0.292 -31.375 -6.047 1 98.94 202 VAL A N 1
ATOM 1596 C CA . VAL A 1 202 ? -1.068 -30.844 -5.969 1 98.94 202 VAL A CA 1
ATOM 1597 C C . VAL A 1 202 ? -1.152 -29.516 -6.715 1 98.94 202 VAL A C 1
ATOM 1599 O O . VAL A 1 202 ? -0.734 -28.484 -6.195 1 98.94 202 VAL A O 1
ATOM 1602 N N . ALA A 1 203 ? -1.716 -29.547 -7.863 1 98.81 203 ALA A N 1
ATOM 1603 C CA . ALA A 1 203 ? -1.842 -28.344 -8.688 1 98.81 203 ALA A CA 1
ATOM 1604 C C . ALA A 1 203 ? -3.285 -27.844 -8.711 1 98.81 203 ALA A C 1
ATOM 1606 O O . ALA A 1 203 ? -4.125 -28.406 -9.414 1 98.81 203 ALA A O 1
ATOM 1607 N N . PHE A 1 204 ? -3.514 -26.797 -8.055 1 98.69 204 PHE A N 1
ATOM 1608 C CA . PHE A 1 204 ? -4.848 -26.219 -8.023 1 98.69 204 PHE A CA 1
ATOM 1609 C C . PHE A 1 204 ? -5.125 -25.438 -9.305 1 98.69 204 PHE A C 1
ATOM 1611 O O . PHE A 1 204 ? -4.207 -24.859 -9.891 1 98.69 204 PHE A O 1
ATOM 1618 N N . THR A 1 205 ? -6.391 -25.422 -9.703 1 98 205 THR A N 1
ATOM 1619 C CA . THR A 1 205 ? -6.824 -24.531 -10.773 1 98 205 THR A CA 1
ATOM 1620 C C . THR A 1 205 ? -7.078 -23.125 -10.242 1 98 205 THR A C 1
ATOM 1622 O O . THR A 1 205 ? -7.094 -22.156 -11 1 98 205 THR A O 1
ATOM 1625 N N . ALA A 1 206 ? -7.324 -23.016 -8.977 1 97.94 206 ALA A N 1
ATOM 1626 C CA . ALA A 1 206 ? -7.527 -21.734 -8.312 1 97.94 206 ALA A CA 1
ATOM 1627 C C . ALA A 1 206 ? -6.195 -21.047 -8.023 1 97.94 206 ALA A C 1
ATOM 1629 O O . ALA A 1 206 ? -5.191 -21.719 -7.77 1 97.94 206 ALA A O 1
ATOM 1630 N N . PRO A 1 207 ? -6.066 -19.703 -8.227 1 98 207 PRO A N 1
ATOM 1631 C CA . PRO A 1 207 ? -7.215 -18.797 -8.367 1 98 207 PRO A CA 1
ATOM 1632 C C . PRO A 1 207 ? -7.473 -18.391 -9.82 1 98 207 PRO A C 1
ATOM 1634 O O . PRO A 1 207 ? -7.922 -17.281 -10.078 1 98 207 PRO A O 1
ATOM 1637 N N . HIS A 1 208 ? -7.168 -19.219 -10.727 1 97 208 HIS A N 1
ATOM 1638 C CA . HIS A 1 208 ? -7.426 -18.938 -12.133 1 97 208 HIS A CA 1
ATOM 1639 C C . HIS A 1 208 ? -8.906 -18.672 -12.383 1 97 208 HIS A C 1
ATOM 1641 O O . HIS A 1 208 ? -9.766 -19.281 -11.734 1 97 208 HIS A O 1
ATOM 1647 N N . ASP A 1 209 ? -9.266 -17.797 -13.352 1 95.25 209 ASP A N 1
ATOM 1648 C CA . ASP A 1 209 ? -10.664 -17.578 -13.719 1 95.25 209 ASP A CA 1
ATOM 1649 C C . ASP A 1 209 ? -11.242 -18.812 -14.398 1 95.25 209 ASP A C 1
ATOM 1651 O O . ASP A 1 209 ? -10.508 -19.641 -14.938 1 95.25 209 ASP A O 1
ATOM 1655 N N . PRO A 1 210 ? -12.539 -19 -14.453 1 96.38 210 PRO A N 1
ATOM 1656 C CA . PRO A 1 210 ? -13.609 -18.109 -14.008 1 96.38 210 PRO A CA 1
ATOM 1657 C C . PRO A 1 210 ? -13.578 -17.859 -12.5 1 96.38 210 PRO A C 1
ATOM 1659 O O . PRO A 1 210 ? -13.438 -18.797 -11.711 1 96.38 210 PRO A O 1
ATOM 1662 N N . TYR A 1 211 ? -13.703 -16.609 -12.18 1 96.94 211 TYR A N 1
ATOM 1663 C CA . TYR A 1 211 ? -13.734 -16.25 -10.766 1 96.94 211 TYR A CA 1
ATOM 1664 C C . TYR A 1 211 ? -15.086 -16.562 -10.148 1 96.94 211 TYR A C 1
ATOM 1666 O O . TYR A 1 211 ? -15.898 -15.656 -9.93 1 96.94 211 TYR A O 1
ATOM 1674 N N . SER A 1 212 ? -15.289 -17.812 -9.82 1 96.5 212 SER A N 1
ATOM 1675 C CA . SER A 1 212 ? -16.516 -18.375 -9.273 1 96.5 212 SER A CA 1
ATOM 1676 C C . SER A 1 212 ? -16.266 -19.109 -7.961 1 96.5 212 SER A C 1
ATOM 1678 O O . SER A 1 212 ? -16.203 -20.328 -7.93 1 96.5 212 SER A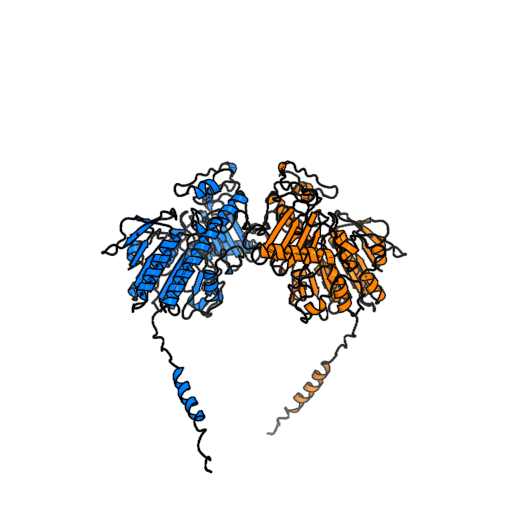 O 1
ATOM 1680 N N . PRO A 1 213 ? -16.219 -18.375 -6.891 1 97.81 213 PRO A N 1
ATOM 1681 C CA . PRO A 1 213 ? -15.938 -18.969 -5.582 1 97.81 213 PRO A CA 1
ATOM 1682 C C . PRO A 1 213 ? -16.938 -20.047 -5.199 1 97.81 213 PRO A C 1
ATOM 1684 O O . PRO A 1 213 ? -18.094 -20 -5.625 1 97.81 213 PRO A O 1
ATOM 1687 N N . GLU A 1 214 ? -16.453 -21 -4.449 1 97.5 214 GLU A N 1
ATOM 1688 C CA . GLU A 1 214 ? -17.359 -21.969 -3.836 1 97.5 214 GLU A CA 1
ATOM 1689 C C . GLU A 1 214 ? -18.469 -21.266 -3.037 1 97.5 214 GLU A C 1
ATOM 1691 O O . GLU A 1 214 ? -18.266 -20.156 -2.529 1 97.5 214 GLU A O 1
ATOM 1696 N N . ALA A 1 215 ? -19.578 -21.906 -2.91 1 96.5 215 ALA A N 1
ATOM 1697 C CA . ALA A 1 215 ? -20.812 -21.297 -2.42 1 96.5 215 ALA A CA 1
ATOM 1698 C C . ALA A 1 215 ? -20.594 -20.609 -1.082 1 96.5 215 ALA A C 1
ATOM 1700 O O . ALA A 1 215 ? -21.047 -19.469 -0.879 1 96.5 215 ALA A O 1
ATOM 1701 N N . THR A 1 216 ? -19.875 -21.203 -0.21 1 97.06 216 THR A N 1
ATOM 1702 C CA . THR A 1 216 ? -19.703 -20.656 1.129 1 97.06 216 THR A CA 1
ATOM 1703 C C . THR A 1 216 ? -18.672 -19.531 1.114 1 97.06 216 THR A C 1
ATOM 1705 O O . THR A 1 216 ? -18.516 -18.797 2.1 1 97.06 216 THR A O 1
ATOM 1708 N N . TYR A 1 217 ? -18.016 -19.344 -0.002 1 97.69 217 TYR A N 1
ATOM 1709 C CA . TYR A 1 217 ? -17 -18.312 -0.122 1 97.69 217 TYR A CA 1
ATOM 1710 C C . TYR A 1 217 ? -17.5 -17.156 -0.982 1 97.69 217 TYR A C 1
ATOM 1712 O O . TYR A 1 217 ? -16.797 -16.156 -1.159 1 97.69 217 TYR A O 1
ATOM 1720 N N . ILE A 1 218 ? -18.656 -17.297 -1.543 1 96.44 218 ILE A N 1
ATOM 1721 C CA . ILE A 1 218 ? -19.297 -16.172 -2.207 1 96.44 218 ILE A CA 1
ATOM 1722 C C . ILE A 1 218 ? -19.531 -15.047 -1.197 1 96.44 218 ILE A C 1
ATOM 1724 O O . ILE A 1 218 ? -20.031 -15.289 -0.096 1 96.44 218 ILE A O 1
ATOM 1728 N N . ASP A 1 219 ? -19.062 -13.836 -1.452 1 93.94 219 ASP A N 1
ATOM 1729 C CA . ASP A 1 219 ? -19.203 -12.641 -0.629 1 93.94 219 ASP A CA 1
ATOM 1730 C C . ASP A 1 219 ? -18.328 -12.734 0.622 1 93.94 219 ASP A C 1
ATOM 1732 O O . ASP A 1 219 ? -18.594 -12.062 1.623 1 93.94 219 ASP A O 1
ATOM 1736 N N . TYR A 1 220 ? -17.359 -13.719 0.54 1 95.69 220 TYR A N 1
ATOM 1737 C CA . TYR A 1 220 ? -16.391 -13.758 1.625 1 95.69 220 TYR A CA 1
ATOM 1738 C C . TYR A 1 220 ? -15.688 -12.414 1.782 1 95.69 220 TYR A C 1
ATOM 1740 O O . TYR A 1 220 ? -15.398 -11.992 2.902 1 95.69 220 TYR A O 1
ATOM 1748 N N . TYR A 1 221 ? -15.375 -11.844 0.76 1 96.25 221 TYR A N 1
ATOM 1749 C CA . TYR A 1 221 ? -14.961 -10.445 0.643 1 96.25 221 TYR A CA 1
ATOM 1750 C C . TYR A 1 221 ? -16.016 -9.625 -0.088 1 96.25 221 TYR A C 1
ATOM 1752 O O . TYR A 1 221 ? -16.094 -9.648 -1.318 1 96.25 221 TYR A O 1
ATOM 1760 N N . PRO A 1 222 ? -16.766 -8.844 0.616 1 95.12 222 PRO A N 1
ATOM 1761 C CA . PRO A 1 222 ? -17.844 -8.109 -0.038 1 95.12 222 PRO A CA 1
ATOM 1762 C C . PRO A 1 222 ? -17.344 -7.129 -1.094 1 95.12 222 PRO A C 1
ATOM 1764 O O . PRO A 1 222 ? -16.25 -6.574 -0.955 1 95.12 222 PRO A O 1
ATOM 1767 N N . ASP A 1 223 ? -18.172 -6.887 -2.076 1 93.38 223 ASP A N 1
ATOM 1768 C CA . ASP A 1 223 ? -17.812 -5.965 -3.15 1 93.38 223 ASP A CA 1
ATOM 1769 C C . ASP A 1 223 ? -17.453 -4.59 -2.596 1 93.38 223 ASP A C 1
ATOM 1771 O O . ASP A 1 223 ? -18.125 -4.082 -1.696 1 93.38 223 ASP A O 1
ATOM 1775 N N . GLY A 1 224 ? -16.406 -4.094 -3.117 1 92.94 224 GLY A N 1
ATOM 1776 C CA . GLY A 1 224 ? -16.016 -2.748 -2.729 1 92.94 224 GLY A CA 1
ATOM 1777 C C . GLY A 1 224 ? -15.188 -2.713 -1.457 1 92.94 224 GLY A C 1
ATOM 1778 O O . GLY A 1 224 ? -14.828 -1.638 -0.977 1 92.94 224 GLY A O 1
ATOM 1779 N N . THR A 1 225 ? -14.773 -3.875 -0.93 1 94.62 225 THR A N 1
ATOM 1780 C CA . THR A 1 225 ? -14.078 -3.893 0.35 1 94.62 225 THR A CA 1
ATOM 1781 C C . THR A 1 225 ? -12.594 -4.172 0.149 1 94.62 225 THR A C 1
ATOM 1783 O O . THR A 1 225 ? -11.836 -4.266 1.119 1 94.62 225 THR A O 1
ATOM 1786 N N . ILE A 1 226 ? -12.156 -4.332 -1.049 1 96.06 226 ILE A N 1
ATOM 1787 C CA . ILE A 1 226 ? -10.75 -4.523 -1.388 1 96.06 226 ILE A CA 1
ATOM 1788 C C . ILE A 1 226 ? -10.203 -3.268 -2.064 1 96.06 226 ILE A C 1
ATOM 1790 O O . ILE A 1 226 ? -10.867 -2.684 -2.926 1 96.06 226 ILE A O 1
ATOM 1794 N N . PRO A 1 227 ? -8.992 -2.824 -1.617 1 96.56 227 PRO A N 1
ATOM 1795 C CA . PRO A 1 227 ? -8.43 -1.631 -2.248 1 96.56 227 PRO A CA 1
ATOM 1796 C C . PRO A 1 227 ? -8.109 -1.839 -3.727 1 96.56 227 PRO A C 1
ATOM 1798 O O . PRO A 1 227 ? -7.801 -2.959 -4.145 1 96.56 227 PRO A O 1
ATOM 1801 N N . LEU A 1 228 ? -8.219 -0.725 -4.473 1 96 228 LEU A N 1
ATOM 1802 C CA . LEU A 1 228 ? -7.648 -0.74 -5.816 1 96 228 LEU A CA 1
ATOM 1803 C C . LEU A 1 228 ? -6.125 -0.794 -5.762 1 96 228 LEU A C 1
ATOM 1805 O O . LEU A 1 228 ? -5.512 -0.266 -4.832 1 96 228 LEU A O 1
ATOM 1809 N N . PRO A 1 229 ? -5.535 -1.482 -6.809 1 96.44 229 PRO A N 1
ATOM 1810 C CA . PRO A 1 229 ? -4.078 -1.366 -6.887 1 96.44 229 PRO A CA 1
ATOM 1811 C C . PRO A 1 229 ? -3.609 0.079 -7.035 1 96.44 229 PRO A C 1
ATOM 1813 O O . PRO A 1 229 ? -4.258 0.875 -7.719 1 96.44 229 PRO A O 1
ATOM 1816 N N . GLY A 1 230 ? -2.496 0.358 -6.426 1 95.81 230 GLY A N 1
ATOM 1817 C CA . GLY A 1 230 ? -1.956 1.705 -6.508 1 95.81 230 GLY A CA 1
ATOM 1818 C C . GLY A 1 230 ? -1.619 2.127 -7.926 1 95.81 230 GLY A C 1
ATOM 1819 O O . GLY A 1 230 ? -1.584 3.322 -8.234 1 95.81 230 GLY A O 1
ATOM 1820 N N . ASN A 1 231 ? -1.321 1.178 -8.742 1 97.5 231 ASN A N 1
ATOM 1821 C CA . ASN A 1 231 ? -0.997 1.442 -10.141 1 97.5 231 ASN A CA 1
ATOM 1822 C C . ASN A 1 231 ? -2.178 1.14 -11.055 1 97.5 231 ASN A C 1
ATOM 1824 O O . ASN A 1 231 ? -1.992 0.837 -12.234 1 97.5 231 ASN A O 1
ATOM 1828 N N . TYR A 1 232 ? -3.402 1.213 -10.516 1 97.44 232 TYR A N 1
ATOM 1829 C CA . TYR A 1 232 ? -4.625 1.071 -11.305 1 97.44 232 TYR A CA 1
ATOM 1830 C C . TYR A 1 232 ? -4.664 2.09 -12.438 1 97.44 232 TYR A C 1
ATOM 1832 O O . TYR A 1 232 ? -4.277 3.246 -12.25 1 97.44 232 TYR A O 1
ATOM 1840 N N . LYS A 1 233 ? -5.094 1.638 -13.609 1 95.25 233 LYS A N 1
ATOM 1841 C CA . LYS A 1 233 ? -5.41 2.492 -14.75 1 95.25 233 LYS A CA 1
ATOM 1842 C C . LYS A 1 233 ? -6.676 2.018 -15.453 1 95.25 233 LYS A C 1
ATOM 1844 O O . LYS A 1 233 ? -6.973 0.82 -15.469 1 95.25 233 LYS A O 1
ATOM 1849 N N . PRO A 1 234 ? -7.438 3 -15.984 1 93.62 234 PRO A N 1
ATOM 1850 C CA . PRO A 1 234 ? -8.617 2.598 -16.75 1 93.62 234 PRO A CA 1
ATOM 1851 C C . PRO A 1 234 ? -8.258 1.86 -18.031 1 93.62 234 PRO A C 1
ATOM 1853 O O . PRO A 1 234 ? -9.094 1.135 -18.594 1 93.62 234 PRO A O 1
ATOM 1856 N N . PHE A 1 235 ? -7.078 2.043 -18.547 1 94.19 235 PHE A N 1
ATOM 1857 C CA . PHE A 1 235 ? -6.523 1.359 -19.703 1 94.19 235 PHE A CA 1
ATOM 1858 C C . PHE A 1 235 ? -5 1.381 -19.672 1 94.19 235 PHE A C 1
ATOM 1860 O O . PHE A 1 235 ? -4.402 2.236 -19.016 1 94.19 235 PHE A O 1
ATOM 1867 N N . HIS A 1 236 ? -4.379 0.418 -20.297 1 96.19 236 HIS A N 1
ATOM 1868 C CA . HIS A 1 236 ? -2.928 0.476 -20.453 1 96.19 236 HIS A CA 1
ATOM 1869 C C . HIS A 1 236 ? -2.51 1.635 -21.344 1 96.19 236 HIS A C 1
ATOM 1871 O O . HIS A 1 236 ? -3.154 1.9 -22.359 1 96.19 236 HIS A O 1
ATOM 1877 N N . PRO A 1 237 ? -1.472 2.324 -21.016 1 94.38 237 PRO A N 1
ATOM 1878 C CA . PRO A 1 237 ? -1.167 3.605 -21.656 1 94.38 237 PRO A CA 1
ATOM 1879 C C . PRO A 1 237 ? -0.713 3.447 -23.109 1 94.38 237 PRO A C 1
ATOM 1881 O O . PRO A 1 237 ? -0.674 4.426 -23.859 1 94.38 237 PRO A O 1
ATOM 1884 N N . PHE A 1 238 ? -0.3 2.242 -23.531 1 96.25 238 PHE A N 1
ATOM 1885 C CA . PHE A 1 238 ? 0.143 2.01 -24.906 1 96.25 238 PHE A CA 1
ATOM 1886 C C . PHE A 1 238 ? -0.119 0.566 -25.312 1 96.25 238 PHE A C 1
ATOM 1888 O O . PHE A 1 238 ? -0.302 -0.307 -24.469 1 96.25 238 PHE A O 1
ATOM 1895 N N . GLN A 1 239 ? -0.184 0.387 -26.594 1 94.25 239 GLN A N 1
ATOM 1896 C CA . GLN A 1 239 ? -0.402 -0.955 -27.109 1 94.25 239 GLN A CA 1
ATOM 1897 C C . GLN A 1 239 ? 0.909 -1.731 -27.203 1 94.25 239 GLN A C 1
ATOM 1899 O O . GLN A 1 239 ? 1.933 -1.187 -27.625 1 94.25 239 GLN A O 1
ATOM 1904 N N . PHE A 1 240 ? 0.819 -2.863 -26.672 1 91.12 240 PHE A N 1
ATOM 1905 C CA . PHE A 1 240 ? 1.85 -3.873 -26.875 1 91.12 240 PHE A CA 1
ATOM 1906 C C . PHE A 1 240 ? 1.232 -5.262 -26.984 1 91.12 240 PHE A C 1
ATOM 1908 O O . PHE A 1 240 ? 0.15 -5.512 -26.453 1 91.12 240 PHE A O 1
ATOM 1915 N N . ASP A 1 241 ? 1.658 -6.043 -27.781 1 93.06 241 ASP A N 1
ATOM 1916 C CA . ASP A 1 241 ? 1.133 -7.391 -27.969 1 93.06 241 ASP A CA 1
ATOM 1917 C C . ASP A 1 241 ? -0.38 -7.367 -28.172 1 93.06 241 ASP A C 1
ATOM 1919 O O . ASP A 1 241 ? -0.895 -6.562 -28.953 1 93.06 241 ASP A O 1
ATOM 1923 N N . ASP A 1 242 ? -1.145 -8.336 -27.5 1 91.5 242 ASP A N 1
ATOM 1924 C CA . ASP A 1 242 ? -2.594 -8.438 -27.641 1 91.5 242 ASP A CA 1
ATOM 1925 C C . ASP A 1 242 ? -3.301 -7.969 -26.375 1 91.5 242 ASP A C 1
ATOM 1927 O O . ASP A 1 242 ? -3.389 -8.719 -25.391 1 91.5 242 ASP A O 1
ATOM 1931 N N . LEU A 1 243 ? -3.896 -6.785 -26.438 1 90.38 243 LEU A N 1
ATOM 1932 C CA . LEU A 1 243 ? -4.5 -6.172 -25.266 1 90.38 243 LEU A CA 1
ATOM 1933 C C . LEU A 1 243 ? -5.875 -6.77 -24.984 1 90.38 243 LEU A C 1
ATOM 1935 O O . LEU A 1 243 ? -6.508 -6.438 -23.984 1 90.38 243 LEU A O 1
ATOM 1939 N N . THR A 1 244 ? -6.398 -7.641 -25.844 1 91.19 244 THR A N 1
ATOM 1940 C CA . THR A 1 244 ? -7.703 -8.258 -25.641 1 91.19 244 THR A CA 1
ATOM 1941 C C . THR A 1 244 ? -7.57 -9.766 -25.469 1 91.19 244 THR A C 1
ATOM 1943 O O . THR A 1 244 ? -8.516 -10.516 -25.719 1 91.19 244 THR A O 1
ATOM 1946 N N . VAL A 1 245 ? -6.445 -10.117 -25.047 1 90.31 245 VAL A N 1
ATOM 1947 C CA . VAL A 1 245 ? -6.156 -11.539 -24.906 1 90.31 245 VAL A CA 1
ATOM 1948 C C . VAL A 1 245 ? -6.848 -12.086 -23.656 1 90.31 245 VAL A C 1
ATOM 1950 O O . VAL A 1 245 ? -6.695 -11.531 -22.562 1 90.31 245 VAL A O 1
ATOM 1953 N N . ARG A 1 246 ? -7.633 -13.062 -23.812 1 89.06 246 ARG A N 1
ATOM 1954 C CA . ARG A 1 246 ? -8.195 -13.969 -22.828 1 89.06 246 ARG A CA 1
ATOM 1955 C C . ARG A 1 246 ? -8.727 -13.211 -21.609 1 89.06 246 ARG A C 1
ATOM 1957 O O . ARG A 1 246 ? -9.828 -12.656 -21.656 1 89.06 246 ARG A O 1
ATOM 1964 N N . ASP A 1 247 ? -7.844 -13.031 -20.453 1 91.44 247 ASP A N 1
ATOM 1965 C CA . ASP A 1 247 ? -8.227 -12.422 -19.172 1 91.44 247 ASP A CA 1
ATOM 1966 C C . ASP A 1 247 ? -8.656 -10.969 -19.359 1 91.44 247 ASP A C 1
ATOM 1968 O O . ASP A 1 247 ? -9.5 -10.469 -18.625 1 91.44 247 ASP A O 1
ATOM 1972 N N . GLU A 1 248 ? -8.117 -10.398 -20.359 1 94.25 248 GLU A N 1
ATOM 1973 C CA . GLU A 1 248 ? -8.352 -8.977 -20.594 1 94.25 248 GLU A CA 1
ATOM 1974 C C . GLU A 1 248 ? -9.82 -8.711 -20.922 1 94.25 248 GLU A C 1
ATOM 1976 O O . GLU A 1 248 ? -10.305 -7.586 -20.75 1 94.25 248 GLU A O 1
ATOM 1981 N N . ASN A 1 249 ? -10.531 -9.719 -21.281 1 93.62 249 ASN A N 1
ATOM 1982 C CA . ASN A 1 249 ? -11.914 -9.562 -21.703 1 93.62 249 ASN A CA 1
ATOM 1983 C C . ASN A 1 249 ? -12.875 -9.633 -20.531 1 93.62 249 ASN A C 1
ATOM 1985 O O . ASN A 1 249 ? -14.086 -9.445 -20.688 1 93.62 249 ASN A O 1
ATOM 1989 N N . LEU A 1 250 ? -12.398 -9.82 -19.375 1 95.12 250 LEU A N 1
ATOM 1990 C CA . LEU A 1 250 ? -13.266 -10.047 -18.219 1 95.12 250 LEU A CA 1
ATOM 1991 C C . LEU A 1 250 ? -13.859 -8.742 -17.719 1 95.12 250 LEU A C 1
ATOM 1993 O O . LEU A 1 250 ? -14.82 -8.742 -16.938 1 95.12 250 LEU A O 1
ATOM 1997 N N . ALA A 1 251 ? -13.32 -7.648 -18.109 1 94.94 251 ALA A N 1
ATOM 1998 C CA . ALA A 1 251 ? -13.859 -6.332 -17.781 1 94.94 251 ALA A CA 1
ATOM 1999 C C . ALA A 1 251 ? -13.789 -5.398 -18.984 1 94.94 251 ALA A C 1
ATOM 2001 O O . ALA A 1 251 ? -12.922 -5.543 -19.844 1 94.94 251 ALA A O 1
ATOM 2002 N N . GLY A 1 252 ? -14.625 -4.457 -19 1 93.31 252 GLY A N 1
ATOM 2003 C CA . GLY A 1 252 ? -14.648 -3.496 -20.094 1 93.31 252 GLY A CA 1
ATOM 2004 C C . GLY A 1 252 ? -13.594 -2.412 -19.953 1 93.31 252 GLY A C 1
ATOM 2005 O O . GLY A 1 252 ? -12.922 -2.324 -18.938 1 93.31 252 GLY A O 1
ATOM 2006 N N . TRP A 1 253 ? -13.391 -1.721 -21.047 1 93.19 253 TRP A N 1
ATOM 2007 C CA . TRP A 1 253 ? -12.586 -0.504 -21.078 1 93.19 253 TRP A CA 1
ATOM 2008 C C . TRP A 1 253 ? -13.477 0.732 -21.188 1 93.19 253 TRP A C 1
ATOM 2010 O O . TRP A 1 253 ? -14.391 0.778 -22.016 1 93.19 253 TRP A O 1
ATOM 2020 N N . PRO A 1 254 ? -13.281 1.796 -20.469 1 92.62 254 PRO A N 1
ATOM 2021 C CA . PRO A 1 254 ? -12.32 1.821 -19.359 1 92.62 254 PRO A CA 1
ATOM 2022 C C . PRO A 1 254 ? -12.648 0.807 -18.266 1 92.62 254 PRO A C 1
ATOM 2024 O O . PRO A 1 254 ? -13.812 0.469 -18.062 1 92.62 254 PRO A O 1
ATOM 2027 N N . ARG A 1 255 ? -11.57 0.298 -17.656 1 94.88 255 ARG A N 1
ATOM 2028 C CA . ARG A 1 255 ? -11.773 -0.509 -16.469 1 94.88 255 ARG A CA 1
ATOM 2029 C C . ARG A 1 255 ? -12.5 0.286 -15.391 1 94.88 255 ARG A C 1
ATOM 2031 O O . ARG A 1 255 ? -11.992 1.295 -14.898 1 94.88 255 ARG A O 1
ATOM 2038 N N . LYS A 1 256 ? -13.648 -0.13 -15.023 1 93 256 LYS A N 1
ATOM 2039 C CA . LYS A 1 256 ? -14.367 0.524 -13.938 1 93 256 LYS A CA 1
ATOM 2040 C C . LYS A 1 256 ? -13.828 0.069 -12.578 1 93 256 LYS A C 1
ATOM 2042 O O . LYS A 1 256 ? -13.695 -1.131 -12.328 1 93 256 LYS A O 1
ATOM 2047 N N . PRO A 1 257 ? -13.547 1.023 -11.695 1 93.56 257 PRO A N 1
ATOM 2048 C CA . PRO A 1 257 ? -13.031 0.65 -10.375 1 93.56 257 PRO A CA 1
ATOM 2049 C C . PRO A 1 257 ? -13.914 -0.379 -9.672 1 93.56 257 PRO A C 1
ATOM 2051 O O . PRO A 1 257 ? -13.398 -1.334 -9.078 1 93.56 257 PRO A O 1
ATOM 2054 N N . GLU A 1 258 ? -15.219 -0.244 -9.727 1 93.25 258 GLU A N 1
ATOM 2055 C CA . GLU A 1 258 ? -16.141 -1.131 -9.016 1 93.25 258 GLU A CA 1
ATOM 2056 C C . GLU A 1 258 ? -16.047 -2.561 -9.547 1 93.25 258 GLU A C 1
ATOM 2058 O O . GLU A 1 258 ? -16.156 -3.518 -8.781 1 93.25 258 GLU A O 1
ATOM 2063 N N . VAL A 1 259 ? -15.844 -2.689 -10.828 1 95.56 259 VAL A N 1
ATOM 2064 C CA . VAL A 1 259 ? -15.758 -4.016 -11.43 1 95.56 259 VAL A CA 1
ATOM 2065 C C . VAL A 1 259 ? -14.43 -4.664 -11.047 1 95.56 259 VAL A C 1
ATOM 2067 O O . VAL A 1 259 ? -14.383 -5.855 -10.719 1 95.56 259 VAL A O 1
ATOM 2070 N N . ILE A 1 260 ? -13.359 -3.865 -11.078 1 96.69 260 ILE A N 1
ATOM 2071 C CA . ILE A 1 260 ? -12.055 -4.371 -10.672 1 96.69 260 ILE A CA 1
ATOM 2072 C C . ILE A 1 260 ? -12.117 -4.855 -9.227 1 96.69 260 ILE A C 1
ATOM 2074 O O . ILE A 1 260 ? -11.594 -5.922 -8.898 1 96.69 260 ILE A O 1
ATOM 2078 N N . GLN A 1 261 ? -12.781 -4.145 -8.375 1 96.12 261 GLN A N 1
ATOM 2079 C CA . GLN A 1 261 ? -12.898 -4.539 -6.977 1 96.12 261 GLN A CA 1
ATOM 2080 C C . GLN A 1 261 ? -13.742 -5.805 -6.832 1 96.12 261 GLN A C 1
ATOM 2082 O O . GLN A 1 261 ? -13.477 -6.629 -5.949 1 96.12 261 GLN A O 1
ATOM 2087 N N . MET A 1 262 ? -14.797 -5.973 -7.672 1 96.69 262 MET A N 1
ATOM 2088 C CA . MET A 1 262 ? -15.562 -7.215 -7.68 1 96.69 262 MET A CA 1
ATOM 2089 C C . MET A 1 262 ? -14.672 -8.398 -8.047 1 96.69 262 MET A C 1
ATOM 2091 O O . MET A 1 262 ? -14.727 -9.445 -7.391 1 96.69 262 MET A O 1
ATOM 2095 N N . ILE A 1 263 ? -13.883 -8.195 -9.062 1 97.56 263 ILE A N 1
ATOM 2096 C CA . ILE A 1 263 ? -12.984 -9.258 -9.516 1 97.56 263 ILE A CA 1
ATOM 2097 C C . ILE A 1 263 ? -11.984 -9.586 -8.422 1 97.56 263 ILE A C 1
ATOM 2099 O O . ILE A 1 263 ? -11.75 -10.758 -8.117 1 97.56 263 ILE A O 1
ATOM 2103 N N . LEU A 1 264 ? -11.445 -8.562 -7.812 1 97.75 264 LEU A N 1
ATOM 2104 C CA . LEU A 1 264 ? -10.492 -8.773 -6.727 1 97.75 264 LEU A CA 1
ATOM 2105 C C . LEU A 1 264 ? -11.133 -9.547 -5.578 1 97.75 264 LEU A C 1
ATOM 2107 O O . LEU A 1 264 ? -10.516 -10.43 -4.992 1 97.75 264 LEU A O 1
ATOM 2111 N N . SER A 1 265 ? -12.375 -9.203 -5.254 1 97.69 265 SER A N 1
ATOM 2112 C CA . SER A 1 265 ? -13.102 -9.891 -4.191 1 97.69 265 SER A CA 1
ATOM 2113 C C . SER A 1 265 ? -13.211 -11.391 -4.473 1 97.69 265 SER A C 1
ATOM 2115 O O . SER A 1 265 ? -12.906 -12.211 -3.605 1 97.69 265 SER A O 1
ATOM 2117 N N . ASP A 1 266 ? -13.617 -11.703 -5.656 1 98.31 266 ASP A N 1
ATOM 2118 C CA . ASP A 1 266 ? -13.758 -13.109 -6.035 1 98.31 266 ASP A CA 1
ATOM 2119 C C . ASP A 1 266 ? -12.406 -13.797 -6.109 1 98.31 266 ASP A C 1
ATOM 2121 O O . ASP A 1 266 ? -12.25 -14.938 -5.66 1 98.31 266 ASP A O 1
ATOM 2125 N N . TYR A 1 267 ? -11.422 -13.164 -6.695 1 98.19 267 TYR A N 1
ATOM 2126 C CA . TYR A 1 267 ? -10.055 -13.672 -6.809 1 98.19 267 TYR A CA 1
ATOM 2127 C C . TYR A 1 267 ? -9.484 -14.008 -5.438 1 98.19 267 TYR A C 1
ATOM 2129 O O . TYR A 1 267 ? -8.93 -15.094 -5.238 1 98.19 267 TYR A O 1
ATOM 2137 N N . TYR A 1 268 ? -9.625 -13.07 -4.496 1 98.31 268 TYR A N 1
ATOM 2138 C CA . TYR A 1 268 ? -9.141 -13.297 -3.139 1 98.31 268 TYR A CA 1
ATOM 2139 C C . TYR A 1 268 ? -9.883 -14.453 -2.482 1 98.31 268 TYR A C 1
ATOM 2141 O O . TYR A 1 268 ? -9.297 -15.242 -1.737 1 98.31 268 TYR A O 1
ATOM 2149 N N . ALA A 1 269 ? -11.211 -14.562 -2.721 1 98.69 269 ALA A N 1
ATOM 2150 C CA . ALA A 1 269 ? -11.992 -15.664 -2.162 1 98.69 269 ALA A CA 1
ATOM 2151 C C . ALA A 1 269 ? -11.453 -17.016 -2.627 1 98.69 269 ALA A C 1
ATOM 2153 O O . ALA A 1 269 ? -11.391 -17.969 -1.848 1 98.69 269 ALA A O 1
ATOM 2154 N N . LEU A 1 270 ? -11.086 -17.078 -3.854 1 98.69 270 LEU A N 1
ATOM 2155 C CA . LEU A 1 270 ? -10.508 -18.297 -4.383 1 98.69 270 LEU A CA 1
ATOM 2156 C C . LEU A 1 270 ? -9.188 -18.625 -3.682 1 98.69 270 LEU A C 1
ATOM 2158 O O . LEU A 1 270 ? -8.938 -19.781 -3.326 1 98.69 270 LEU A O 1
ATOM 2162 N N . VAL A 1 271 ? -8.32 -17.641 -3.445 1 98.81 271 VAL A N 1
ATOM 2163 C CA . VAL A 1 271 ? -7.047 -17.844 -2.768 1 98.81 271 VAL A CA 1
ATOM 2164 C C . VAL A 1 271 ? -7.289 -18.312 -1.337 1 98.81 271 VAL A C 1
ATOM 2166 O O . VAL A 1 271 ? -6.641 -19.25 -0.87 1 98.81 271 VAL A O 1
ATOM 2169 N N . THR A 1 272 ? -8.242 -17.688 -0.631 1 98.81 272 THR A N 1
ATOM 2170 C CA . THR A 1 272 ? -8.57 -18.047 0.745 1 98.81 272 THR A CA 1
ATOM 2171 C C . THR A 1 272 ? -9.094 -19.484 0.821 1 98.81 272 THR A C 1
ATOM 2173 O O . THR A 1 272 ? -8.789 -20.219 1.765 1 98.81 272 THR A O 1
ATOM 2176 N N . HIS A 1 273 ? -9.859 -19.859 -0.181 1 98.88 273 HIS A N 1
ATOM 2177 C CA . HIS A 1 273 ? -10.359 -21.219 -0.247 1 98.88 273 HIS A CA 1
ATOM 2178 C C . HIS A 1 273 ? -9.219 -22.219 -0.405 1 98.88 273 HIS A C 1
ATOM 2180 O O . HIS A 1 273 ? -9.211 -23.266 0.249 1 98.88 273 HIS A O 1
ATOM 2186 N N . VAL A 1 274 ? -8.258 -21.891 -1.218 1 98.88 274 VAL A N 1
ATOM 2187 C CA . VAL A 1 274 ? -7.066 -22.719 -1.349 1 98.88 274 VAL A CA 1
ATOM 2188 C C . VAL A 1 274 ? -6.348 -22.812 -0.005 1 98.88 274 VAL A C 1
ATOM 2190 O O . VAL A 1 274 ? -5.938 -23.891 0.42 1 98.88 274 VAL A O 1
ATOM 2193 N N . ASP A 1 275 ? -6.211 -21.688 0.642 1 98.88 275 ASP A N 1
ATOM 2194 C CA . ASP A 1 275 ? -5.551 -21.641 1.943 1 98.88 275 ASP A CA 1
ATOM 2195 C C . ASP A 1 275 ? -6.176 -22.641 2.914 1 98.88 275 ASP A C 1
ATOM 2197 O O . ASP A 1 275 ? -5.465 -23.391 3.584 1 98.88 275 ASP A O 1
ATOM 2201 N N . HIS A 1 276 ? -7.496 -22.641 2.957 1 98.81 276 HIS A N 1
ATOM 2202 C CA . HIS A 1 276 ? -8.227 -23.547 3.828 1 98.81 276 HIS A CA 1
ATOM 2203 C C . HIS A 1 276 ? -7.871 -25 3.525 1 98.81 276 HIS A C 1
ATOM 2205 O O . HIS A 1 276 ? -7.594 -25.781 4.441 1 98.81 276 HIS A O 1
ATOM 2211 N N . HIS A 1 277 ? -7.816 -25.328 2.291 1 98.88 277 HIS A N 1
ATOM 2212 C CA . HIS A 1 277 ? -7.613 -26.719 1.917 1 98.88 277 HIS A CA 1
ATOM 2213 C C . HIS A 1 277 ? -6.145 -27.109 2.035 1 98.88 277 HIS A C 1
ATOM 2215 O O . HIS A 1 277 ? -5.828 -28.266 2.33 1 98.88 277 HIS A O 1
ATOM 2221 N N . VAL A 1 278 ? -5.238 -26.156 1.848 1 98.94 278 VAL A N 1
ATOM 2222 C CA . VAL A 1 278 ? -3.846 -26.422 2.199 1 98.94 278 VAL A CA 1
ATOM 2223 C C . VAL A 1 278 ? -3.746 -26.781 3.678 1 98.94 278 VAL A C 1
ATOM 2225 O O . VAL A 1 278 ? -3.021 -27.703 4.047 1 98.94 278 VAL A O 1
ATOM 2228 N N . GLY A 1 279 ? -4.488 -26.094 4.48 1 98.94 279 GLY A N 1
ATOM 2229 C CA . GLY A 1 279 ? -4.539 -26.422 5.898 1 98.94 279 GLY A CA 1
ATOM 2230 C C . GLY A 1 279 ? -4.98 -27.844 6.168 1 98.94 279 GLY A C 1
ATOM 2231 O O . GLY A 1 279 ? -4.398 -28.531 7.008 1 98.94 279 GLY A O 1
ATOM 2232 N N . ARG A 1 280 ? -5.977 -28.312 5.449 1 98.88 280 ARG A N 1
ATOM 2233 C CA . ARG A 1 280 ? -6.461 -29.672 5.605 1 98.88 280 ARG A CA 1
ATOM 2234 C C . ARG A 1 280 ? -5.387 -30.688 5.215 1 98.88 280 ARG A C 1
ATOM 2236 O O . ARG A 1 280 ? -5.211 -31.703 5.887 1 98.88 280 ARG A O 1
ATOM 2243 N N . ILE A 1 281 ? -4.664 -30.422 4.148 1 98.94 281 ILE A N 1
ATOM 2244 C CA . ILE A 1 281 ? -3.605 -31.328 3.691 1 98.94 281 ILE A CA 1
ATOM 2245 C C . ILE A 1 281 ? -2.504 -31.406 4.746 1 98.94 281 ILE A C 1
ATOM 2247 O O . ILE A 1 281 ? -2.049 -32.5 5.102 1 98.94 281 ILE A O 1
ATOM 2251 N N . LEU A 1 282 ? -2.107 -30.25 5.289 1 98.88 282 LEU A N 1
ATOM 2252 C CA . LEU A 1 282 ? -1.055 -30.219 6.301 1 98.88 282 LEU A CA 1
ATOM 2253 C C . LEU A 1 282 ? -1.492 -30.922 7.57 1 98.88 282 LEU A C 1
ATOM 2255 O O . LEU A 1 282 ? -0.683 -31.594 8.227 1 98.88 282 LEU A O 1
ATOM 2259 N N . LYS A 1 283 ? -2.762 -30.781 7.906 1 98.69 283 LYS A N 1
ATOM 2260 C CA . LYS A 1 283 ? -3.293 -31.453 9.094 1 98.69 283 LYS A CA 1
ATOM 2261 C C . LYS A 1 283 ? -3.174 -32.969 8.969 1 98.69 283 LYS A C 1
ATOM 2263 O O . LYS A 1 283 ? -2.854 -33.656 9.945 1 98.69 283 LYS A O 1
ATOM 2268 N N . VAL A 1 284 ? -3.42 -33.5 7.793 1 98.69 284 VAL A N 1
ATOM 2269 C CA . VAL A 1 284 ? -3.326 -34.938 7.59 1 98.69 284 VAL A CA 1
ATOM 2270 C C . VAL A 1 284 ? -1.873 -35.375 7.719 1 98.69 284 VAL A C 1
ATOM 2272 O O . VAL A 1 284 ? -1.594 -36.469 8.25 1 98.69 284 VAL A O 1
ATOM 2275 N N . LEU A 1 285 ? -0.937 -34.594 7.23 1 98.62 285 LEU A N 1
ATOM 2276 C CA . LEU A 1 285 ? 0.477 -34.906 7.426 1 98.62 285 LEU A CA 1
ATOM 2277 C C . LEU A 1 285 ? 0.811 -35 8.906 1 98.62 285 LEU A C 1
ATOM 2279 O O . LEU A 1 285 ? 1.553 -35.906 9.32 1 98.62 285 LEU A O 1
ATOM 2283 N N . GLU A 1 286 ? 0.254 -34.062 9.656 1 98.06 286 GLU A N 1
ATOM 2284 C CA . GLU A 1 286 ? 0.471 -34.062 11.094 1 98.06 286 GLU A CA 1
ATOM 2285 C C . GLU A 1 286 ? -0.155 -35.281 11.75 1 98.06 286 GLU A C 1
ATOM 2287 O O . GLU A 1 286 ? 0.503 -36 12.523 1 98.06 286 GLU A O 1
ATOM 2292 N N . GLU A 1 287 ? -1.346 -35.625 11.352 1 98.06 287 GLU A N 1
ATOM 2293 C CA . GLU A 1 287 ? -2.104 -36.719 11.945 1 98.06 287 GLU A CA 1
ATOM 2294 C C . GLU A 1 287 ? -1.46 -38.062 11.633 1 98.06 287 GLU A C 1
ATOM 2296 O O . GLU A 1 287 ? -1.549 -39 12.43 1 98.06 287 GLU A O 1
ATOM 2301 N N . THR A 1 288 ? -0.79 -38.156 10.562 1 98 288 THR A N 1
ATOM 2302 C CA . THR A 1 288 ? -0.188 -39.406 10.133 1 98 288 THR A CA 1
ATOM 2303 C C . THR A 1 288 ? 1.282 -39.469 10.539 1 98 288 THR A C 1
ATOM 2305 O O . THR A 1 288 ? 1.99 -40.406 10.18 1 98 288 THR A O 1
ATOM 2308 N N . GLY A 1 289 ? 1.793 -38.438 11.234 1 97.31 289 GLY A N 1
ATOM 2309 C CA . GLY A 1 289 ? 3.156 -38.406 11.742 1 97.31 289 GLY A CA 1
ATOM 2310 C C . GLY A 1 289 ? 4.188 -38.156 10.656 1 97.31 289 GLY A C 1
ATOM 2311 O O . GLY A 1 289 ? 5.355 -38.531 10.812 1 97.31 289 GLY A O 1
ATOM 2312 N N . GLN A 1 290 ? 3.746 -37.562 9.547 1 97.88 290 GLN A N 1
ATOM 2313 C CA . GLN A 1 290 ? 4.629 -37.438 8.391 1 97.88 290 GLN A CA 1
ATOM 2314 C C . GLN A 1 290 ? 5.109 -36.031 8.219 1 97.88 290 GLN A C 1
ATOM 2316 O O . GLN A 1 290 ? 5.996 -35.75 7.402 1 97.88 290 GLN A O 1
ATOM 2321 N N . LEU A 1 291 ? 4.594 -35.062 8.992 1 98 291 LEU A N 1
ATOM 2322 C CA . LEU A 1 291 ? 4.82 -33.656 8.773 1 98 291 LEU A CA 1
ATOM 2323 C C . LEU A 1 291 ? 6.293 -33.281 8.945 1 98 291 LEU A C 1
ATOM 2325 O O . LEU A 1 291 ? 6.875 -32.594 8.109 1 98 291 LEU A O 1
ATOM 2329 N N . GLU A 1 292 ? 6.965 -33.812 9.945 1 96.44 292 GLU A N 1
ATOM 2330 C CA . GLU A 1 292 ? 8.328 -33.438 10.289 1 96.44 292 GLU A CA 1
ATOM 2331 C C . GLU A 1 292 ? 9.32 -33.906 9.242 1 96.44 292 GLU A C 1
ATOM 2333 O O . GLU A 1 292 ? 10.398 -33.344 9.078 1 96.44 292 GLU A O 1
ATOM 2338 N N . ASN A 1 293 ? 8.906 -34.969 8.539 1 97.62 293 ASN A N 1
ATOM 2339 C CA . ASN A 1 293 ? 9.789 -35.5 7.508 1 97.62 293 ASN A CA 1
ATOM 2340 C C . ASN A 1 293 ? 9.273 -35.188 6.109 1 97.62 293 ASN A C 1
ATOM 2342 O O . ASN A 1 293 ? 9.359 -36 5.203 1 97.62 293 ASN A O 1
ATOM 2346 N N . THR A 1 294 ? 8.609 -34.062 5.926 1 98.62 294 THR A N 1
ATOM 2347 C CA . THR A 1 294 ? 8.102 -33.688 4.617 1 98.62 294 THR A CA 1
ATOM 2348 C C . THR A 1 294 ? 8.602 -32.281 4.246 1 98.62 294 THR A C 1
ATOM 2350 O O . THR A 1 294 ? 8.484 -31.344 5.039 1 98.62 294 THR A O 1
ATOM 2353 N N . ILE A 1 295 ? 9.234 -32.156 3.068 1 98.81 295 ILE A N 1
ATOM 2354 C CA . ILE A 1 295 ? 9.508 -30.859 2.477 1 98.81 295 ILE A CA 1
ATOM 2355 C C . ILE A 1 295 ? 8.266 -30.344 1.754 1 98.81 295 ILE A C 1
ATOM 2357 O O . ILE A 1 295 ? 7.73 -31.031 0.871 1 98.81 295 ILE A O 1
ATOM 2361 N N . ILE A 1 296 ? 7.805 -29.203 2.188 1 98.94 296 ILE A N 1
ATOM 2362 C CA . ILE A 1 296 ? 6.625 -28.578 1.601 1 98.94 296 ILE A CA 1
ATOM 2363 C C . ILE A 1 296 ? 7.039 -27.375 0.751 1 98.94 296 ILE A C 1
ATOM 2365 O O . ILE A 1 296 ? 7.773 -26.5 1.218 1 98.94 296 ILE A O 1
ATOM 2369 N N . VAL A 1 297 ? 6.641 -27.406 -0.483 1 98.94 297 VAL A N 1
ATOM 2370 C CA . VAL A 1 297 ? 6.852 -26.281 -1.396 1 98.94 297 VAL A CA 1
ATOM 2371 C C . VAL A 1 297 ? 5.508 -25.656 -1.76 1 98.94 297 VAL A C 1
ATOM 2373 O O . VAL A 1 297 ? 4.559 -26.359 -2.109 1 98.94 297 VAL A O 1
ATOM 2376 N N . TYR A 1 298 ? 5.406 -24.359 -1.609 1 98.88 298 TYR A N 1
ATOM 2377 C CA . TYR A 1 298 ? 4.258 -23.594 -2.072 1 98.88 298 TYR A CA 1
ATOM 2378 C C . TYR A 1 298 ? 4.68 -22.531 -3.092 1 98.88 298 TYR A C 1
ATOM 2380 O O . TYR A 1 298 ? 5.531 -21.688 -2.807 1 98.88 298 TYR A O 1
ATOM 2388 N N . THR A 1 299 ? 4.102 -22.562 -4.281 1 98.88 299 THR A N 1
ATOM 2389 C CA . THR A 1 299 ? 4.406 -21.594 -5.32 1 98.88 299 THR A CA 1
ATOM 2390 C C . THR A 1 299 ? 3.268 -21.5 -6.332 1 98.88 299 THR A C 1
ATOM 2392 O O . THR A 1 299 ? 2.188 -22.047 -6.109 1 98.88 299 THR A O 1
ATOM 2395 N N . ALA A 1 300 ? 3.459 -20.672 -7.387 1 98.75 300 ALA A N 1
ATOM 2396 C CA . ALA A 1 300 ? 2.447 -20.469 -8.422 1 98.75 300 ALA A CA 1
ATOM 2397 C C . ALA A 1 300 ? 3.068 -20.531 -9.812 1 98.75 300 ALA A C 1
ATOM 2399 O O . ALA A 1 300 ? 4.289 -20.406 -9.961 1 98.75 300 ALA A O 1
ATOM 2400 N N . ASP A 1 301 ? 2.221 -20.734 -10.75 1 97.94 301 ASP A N 1
ATOM 2401 C CA . ASP A 1 301 ? 2.725 -20.906 -12.109 1 97.94 301 ASP A CA 1
ATOM 2402 C C . ASP A 1 301 ? 2.922 -19.562 -12.797 1 97.94 301 ASP A C 1
ATOM 2404 O O . ASP A 1 301 ? 3.654 -19.453 -13.781 1 97.94 301 ASP A O 1
ATOM 2408 N N . ASN A 1 302 ? 2.32 -18.516 -12.406 1 97.69 302 ASN A N 1
ATOM 2409 C CA . ASN A 1 302 ? 2.527 -17.141 -12.836 1 97.69 302 ASN A CA 1
ATOM 2410 C C . ASN A 1 302 ? 1.757 -16.156 -11.953 1 97.69 302 ASN A C 1
ATOM 2412 O O . ASN A 1 302 ? 0.983 -16.562 -11.086 1 97.69 302 ASN A O 1
ATOM 2416 N N . GLY A 1 303 ? 2.09 -14.875 -12.18 1 97.06 303 GLY A N 1
ATOM 2417 C CA . GLY A 1 303 ? 1.319 -13.828 -11.516 1 97.06 303 GLY A CA 1
ATOM 2418 C C . GLY A 1 303 ? 0.085 -13.422 -12.297 1 97.06 303 GLY A C 1
ATOM 2419 O O . GLY A 1 303 ? -0.365 -14.148 -13.188 1 97.06 303 GLY A O 1
ATOM 2420 N N . LEU A 1 304 ? -0.407 -12.25 -11.867 1 97.81 304 LEU A N 1
ATOM 2421 C CA . LEU A 1 304 ? -1.622 -11.727 -12.484 1 97.81 304 LEU A CA 1
ATOM 2422 C C . LEU A 1 304 ? -1.775 -10.234 -12.203 1 97.81 304 LEU A C 1
ATOM 2424 O O . LEU A 1 304 ? -1.466 -9.766 -11.109 1 97.81 304 LEU A O 1
ATOM 2428 N N . ALA A 1 305 ? -2.352 -9.5 -13.133 1 97.44 305 ALA A N 1
ATOM 2429 C CA . ALA A 1 305 ? -2.406 -8.047 -13.039 1 97.44 305 ALA A CA 1
ATOM 2430 C C . ALA A 1 305 ? -3.625 -7.594 -12.234 1 97.44 305 ALA A C 1
ATOM 2432 O O . ALA A 1 305 ? -3.498 -6.809 -11.289 1 97.44 305 ALA A O 1
ATOM 2433 N N . VAL A 1 306 ? -4.848 -8.031 -12.594 1 95.44 306 VAL A N 1
ATOM 2434 C CA . VAL A 1 306 ? -6.152 -7.75 -12.008 1 95.44 306 VAL A CA 1
ATOM 2435 C C . VAL A 1 306 ? -6.281 -6.254 -11.727 1 95.44 306 VAL A C 1
ATOM 2437 O O . VAL A 1 306 ? -6.426 -5.84 -10.578 1 95.44 306 VAL A O 1
ATOM 2440 N N . GLY A 1 307 ? -6.285 -5.426 -12.742 1 96.19 307 GLY A N 1
ATOM 2441 C CA . GLY A 1 307 ? -6.5 -3.988 -12.664 1 96.19 307 GLY A CA 1
ATOM 2442 C C . GLY A 1 307 ? -5.211 -3.189 -12.695 1 96.19 307 GLY A C 1
ATOM 2443 O O . GLY A 1 307 ? -5.219 -2 -13.016 1 96.19 307 GLY A O 1
ATOM 2444 N N . SER A 1 308 ? -4.062 -3.734 -12.336 1 97.81 308 SER A N 1
ATOM 2445 C CA . SER A 1 308 ? -2.76 -3.074 -12.367 1 97.81 308 SER A CA 1
ATOM 2446 C C . SER A 1 308 ? -2.379 -2.67 -13.789 1 97.81 308 SER A C 1
ATOM 2448 O O . SER A 1 308 ? -2.496 -3.471 -14.719 1 97.81 308 SER A O 1
ATOM 2450 N N . HIS A 1 309 ? -1.991 -1.42 -13.953 1 97.5 309 HIS A N 1
ATOM 2451 C CA . HIS A 1 309 ? -1.578 -0.836 -15.219 1 97.5 309 HIS A CA 1
ATOM 2452 C C . HIS A 1 309 ? -2.688 -0.942 -16.266 1 97.5 309 HIS A C 1
ATOM 2454 O O . HIS A 1 309 ? -2.414 -0.991 -17.469 1 97.5 309 HIS A O 1
ATOM 2460 N N . GLY A 1 310 ? -3.955 -1.093 -15.766 1 96.56 310 GLY A N 1
ATOM 2461 C CA . GLY A 1 310 ? -5.078 -1.212 -16.688 1 96.56 310 GLY A CA 1
ATOM 2462 C C . GLY A 1 310 ? -5.195 -2.59 -17.312 1 96.56 310 GLY A C 1
ATOM 2463 O O . GLY A 1 310 ? -5.898 -2.77 -18.312 1 96.56 310 GLY A O 1
ATOM 2464 N N . LEU A 1 311 ? -4.449 -3.572 -16.781 1 97.5 311 LEU A N 1
ATOM 2465 C CA . LEU A 1 311 ? -4.441 -4.938 -17.297 1 97.5 311 LEU A CA 1
ATOM 2466 C C . LEU A 1 311 ? -5.16 -5.879 -16.328 1 97.5 311 LEU A C 1
ATOM 2468 O O . LEU A 1 311 ? -5.359 -5.547 -15.164 1 97.5 311 LEU A O 1
ATOM 2472 N N . LEU A 1 312 ? -5.613 -7.055 -16.859 1 97.19 312 LEU A N 1
ATOM 2473 C CA . LEU A 1 312 ? -6.238 -8.07 -16.016 1 97.19 312 LEU A CA 1
ATOM 2474 C C . LEU A 1 312 ? -5.402 -9.344 -16 1 97.19 312 LEU A C 1
ATOM 2476 O O . LEU A 1 312 ? -5.414 -10.078 -15.008 1 97.19 312 LEU A O 1
ATOM 2480 N N . GLY A 1 313 ? -4.645 -9.594 -17.031 1 96.12 313 GLY A N 1
ATOM 2481 C CA . GLY A 1 313 ? -4.055 -10.906 -17.219 1 96.12 313 GLY A CA 1
ATOM 2482 C C . GLY A 1 313 ? -2.57 -10.945 -16.922 1 96.12 313 GLY A C 1
ATOM 2483 O O . GLY A 1 313 ? -2.07 -10.133 -16.141 1 96.12 313 GLY A O 1
ATOM 2484 N N . LYS A 1 314 ? -1.918 -11.969 -17.391 1 94.81 314 LYS A N 1
ATOM 2485 C CA . LYS A 1 314 ? -0.538 -12.289 -17.047 1 94.81 314 LYS A CA 1
ATOM 2486 C C . LYS A 1 314 ? 0.401 -12.039 -18.219 1 94.81 314 LYS A C 1
ATOM 2488 O O . LYS A 1 314 ? 1.593 -12.344 -18.141 1 94.81 314 LYS A O 1
ATOM 2493 N N . GLN A 1 315 ? -0.071 -11.469 -19.297 1 96.5 315 GLN A N 1
ATOM 2494 C CA . GLN A 1 315 ? 0.696 -11.367 -20.531 1 96.5 315 GLN A CA 1
ATOM 2495 C C . GLN A 1 315 ? 1.509 -10.078 -20.562 1 96.5 315 GLN A C 1
ATOM 2497 O O . GLN A 1 315 ? 1.455 -9.328 -21.547 1 96.5 315 GLN A O 1
ATOM 2502 N N . SER A 1 316 ? 2.242 -9.812 -19.547 1 97.06 316 SER A N 1
ATOM 2503 C CA . SER A 1 316 ? 3.191 -8.711 -19.453 1 97.06 316 SER A CA 1
ATOM 2504 C C . SER A 1 316 ? 4.398 -9.094 -18.594 1 97.06 316 SER A C 1
ATOM 2506 O O . SER A 1 316 ? 4.457 -10.203 -18.062 1 97.06 316 SER A O 1
ATOM 2508 N N . LEU A 1 317 ? 5.371 -8.188 -18.516 1 98.31 317 LEU A N 1
ATOM 2509 C CA . LEU A 1 317 ? 6.562 -8.492 -17.734 1 98.31 317 LEU A CA 1
ATOM 2510 C C . LEU A 1 317 ? 6.688 -7.547 -16.547 1 98.31 317 LEU A C 1
ATOM 2512 O O . LEU A 1 317 ? 7.781 -7.375 -16 1 98.31 317 LEU A O 1
ATOM 2516 N N . TYR A 1 318 ? 5.52 -6.859 -16.234 1 98.44 318 TYR A N 1
ATOM 2517 C CA . TYR A 1 318 ? 5.484 -6.148 -14.953 1 98.44 318 TYR A CA 1
ATOM 2518 C C . TYR A 1 318 ? 5.594 -7.121 -13.789 1 98.44 318 TYR A C 1
ATOM 2520 O O . TYR A 1 318 ? 5.285 -8.305 -13.93 1 98.44 318 TYR A O 1
ATOM 2528 N N . GLU A 1 319 ? 5.973 -6.629 -12.633 1 98.12 319 GLU A N 1
ATOM 2529 C CA . GLU A 1 319 ? 6.137 -7.453 -11.438 1 98.12 319 GLU A CA 1
ATOM 2530 C C . GLU A 1 319 ? 4.875 -8.266 -11.148 1 98.12 319 GLU A C 1
ATOM 2532 O O . GLU A 1 319 ? 4.949 -9.461 -10.883 1 98.12 319 GLU A O 1
ATOM 2537 N N . HIS A 1 320 ? 3.705 -7.672 -11.297 1 97.75 320 HIS A N 1
ATOM 2538 C CA . HIS A 1 320 ? 2.455 -8.312 -10.906 1 97.75 320 HIS A CA 1
ATOM 2539 C C . HIS A 1 320 ? 2.176 -9.539 -11.766 1 97.75 320 HIS A C 1
ATOM 2541 O O . HIS A 1 320 ? 1.472 -10.461 -11.336 1 97.75 320 HIS A O 1
ATOM 2547 N N . SER A 1 321 ? 2.703 -9.617 -12.914 1 97.38 321 SER A N 1
ATOM 2548 C CA . SER A 1 321 ? 2.344 -10.664 -13.867 1 97.38 321 SER A CA 1
ATOM 2549 C C . SER A 1 321 ? 3.344 -11.812 -13.836 1 97.38 321 SER A C 1
ATOM 2551 O O . SER A 1 321 ? 3.029 -12.93 -14.25 1 97.38 321 SER A O 1
ATOM 2553 N N . ILE A 1 322 ? 4.562 -11.539 -13.289 1 97.44 322 ILE A N 1
ATOM 2554 C CA . ILE A 1 322 ? 5.582 -12.57 -13.477 1 97.44 322 ILE A CA 1
ATOM 2555 C C . ILE A 1 322 ? 6.156 -12.977 -12.117 1 97.44 322 ILE A C 1
ATOM 2557 O O . ILE A 1 322 ? 6.871 -13.977 -12.016 1 97.44 322 ILE A O 1
ATOM 2561 N N . LYS A 1 323 ? 5.926 -12.219 -11.086 1 97.94 323 LYS A N 1
ATOM 2562 C CA . LYS A 1 323 ? 6.41 -12.555 -9.75 1 97.94 323 LYS A CA 1
ATOM 2563 C C . LYS A 1 323 ? 5.426 -13.461 -9.023 1 97.94 323 LYS A C 1
ATOM 2565 O O . LYS A 1 323 ? 4.219 -13.219 -9.047 1 97.94 323 LYS A O 1
ATOM 2570 N N . VAL A 1 324 ? 5.973 -14.547 -8.367 1 98.69 324 VAL A N 1
ATOM 2571 C CA . VAL A 1 324 ? 5.113 -15.547 -7.738 1 98.69 324 VAL A CA 1
ATOM 2572 C C . VAL A 1 324 ? 5.578 -15.797 -6.305 1 98.69 324 VAL A C 1
ATOM 2574 O O . VAL A 1 324 ? 6.695 -15.438 -5.934 1 98.69 324 VAL A O 1
ATOM 2577 N N . PRO A 1 325 ? 4.688 -16.391 -5.457 1 98.75 325 PRO A N 1
ATOM 2578 C CA . PRO A 1 325 ? 5.137 -16.812 -4.125 1 98.75 325 PRO A CA 1
ATOM 2579 C C . PRO A 1 325 ? 6.059 -18.016 -4.172 1 98.75 325 PRO A C 1
ATOM 2581 O O . PRO A 1 325 ? 5.949 -18.844 -5.078 1 98.75 325 PRO A O 1
ATOM 2584 N N . LEU A 1 326 ? 6.934 -18.047 -3.211 1 98.88 326 LEU A N 1
ATOM 2585 C CA . LEU A 1 326 ? 7.734 -19.25 -2.994 1 98.88 326 LEU A CA 1
ATOM 2586 C C . LEU A 1 326 ? 8.039 -19.438 -1.511 1 98.88 326 LEU A C 1
ATOM 2588 O O . LEU A 1 326 ? 8.656 -18.578 -0.885 1 98.88 326 LEU A O 1
ATOM 2592 N N . ILE A 1 327 ? 7.543 -20.5 -0.99 1 98.94 327 ILE A N 1
ATOM 2593 C CA . ILE A 1 327 ? 7.785 -20.906 0.386 1 98.94 327 ILE A CA 1
ATOM 2594 C C . ILE A 1 327 ? 8.289 -22.359 0.408 1 98.94 327 ILE A C 1
ATOM 2596 O O . ILE A 1 327 ? 7.734 -23.219 -0.276 1 98.94 327 ILE A O 1
ATOM 2600 N N . ILE A 1 328 ? 9.359 -22.625 1.146 1 98.88 328 ILE A N 1
ATOM 2601 C CA . ILE A 1 328 ? 9.875 -23.969 1.366 1 98.88 328 ILE A CA 1
ATOM 2602 C C . ILE A 1 328 ? 10.008 -24.234 2.865 1 98.88 328 ILE A C 1
ATOM 2604 O O . ILE A 1 328 ? 10.617 -23.438 3.59 1 98.88 328 ILE A O 1
ATOM 2608 N N . LYS A 1 329 ? 9.383 -25.25 3.311 1 98.69 329 LYS A N 1
ATOM 2609 C CA . LYS A 1 329 ? 9.461 -25.688 4.699 1 98.69 329 LYS A CA 1
ATOM 2610 C C . LYS A 1 329 ? 9.773 -27.188 4.785 1 98.69 329 LYS A C 1
ATOM 2612 O O . LYS A 1 329 ? 9.266 -27.984 3.986 1 98.69 329 LYS A O 1
ATOM 2617 N N . GLY A 1 330 ? 10.539 -27.609 5.773 1 97.88 330 GLY A N 1
ATOM 2618 C CA . GLY A 1 330 ? 10.812 -29.016 5.973 1 97.88 330 GLY A CA 1
ATOM 2619 C C . GLY A 1 330 ? 12.102 -29.281 6.734 1 97.88 330 GLY A C 1
ATOM 2620 O O . GLY A 1 330 ? 12.711 -28.344 7.262 1 97.88 330 GLY A O 1
ATOM 2621 N N . PRO A 1 331 ? 12.477 -30.562 6.793 1 96.56 331 PRO A N 1
ATOM 2622 C CA . PRO A 1 331 ? 13.695 -30.891 7.527 1 96.56 331 PRO A CA 1
ATOM 2623 C C . PRO A 1 331 ? 14.938 -30.219 6.945 1 96.56 331 PRO A C 1
ATOM 2625 O O . PRO A 1 331 ? 15.133 -30.234 5.727 1 96.56 331 PRO A O 1
ATOM 2628 N N . GLY A 1 332 ? 15.617 -29.594 7.797 1 92.69 332 GLY A N 1
ATOM 2629 C CA . GLY A 1 332 ? 16.875 -29 7.391 1 92.69 332 GLY A CA 1
ATOM 2630 C C . GLY A 1 332 ? 16.703 -27.594 6.82 1 92.69 332 GLY A C 1
ATOM 2631 O O . GLY A 1 332 ? 17.703 -26.938 6.496 1 92.69 332 GLY A O 1
ATOM 2632 N N . ILE A 1 333 ? 15.523 -27.078 6.688 1 97.19 333 ILE A N 1
ATOM 2633 C CA . ILE A 1 333 ? 15.242 -25.75 6.148 1 97.19 333 ILE A CA 1
ATOM 2634 C C . ILE A 1 333 ? 15.07 -24.766 7.297 1 97.19 333 ILE A C 1
ATOM 2636 O O . ILE A 1 333 ? 14.234 -24.969 8.18 1 97.19 333 ILE A O 1
ATOM 2640 N N . PRO A 1 334 ? 15.875 -23.703 7.305 1 97.62 334 PRO A N 1
ATOM 2641 C CA . PRO A 1 334 ? 15.719 -22.703 8.367 1 97.62 334 PRO A CA 1
ATOM 2642 C C . PRO A 1 334 ? 14.312 -22.094 8.398 1 97.62 334 PRO A C 1
ATOM 2644 O O . PRO A 1 334 ? 13.719 -21.859 7.344 1 97.62 334 PRO A O 1
ATOM 2647 N N . SER A 1 335 ? 13.852 -21.844 9.641 1 96.69 335 SER A N 1
ATOM 2648 C CA . SER A 1 335 ? 12.523 -21.25 9.812 1 96.69 335 SER A CA 1
ATOM 2649 C C . SER A 1 335 ? 12.602 -19.734 9.93 1 96.69 335 SER A C 1
ATOM 2651 O O . SER A 1 335 ? 13.672 -19.188 10.203 1 96.69 335 SER A O 1
ATOM 2653 N N . SER A 1 336 ? 11.469 -19.141 9.586 1 96.38 336 SER A N 1
ATOM 2654 C CA . SER A 1 336 ? 11.273 -17.719 9.781 1 96.38 336 SER A CA 1
ATOM 2655 C C . SER A 1 336 ? 12.305 -16.891 9.016 1 96.38 336 SER A C 1
ATOM 2657 O O . SER A 1 336 ? 12.867 -15.938 9.539 1 96.38 336 SER A O 1
ATOM 2659 N N . LYS A 1 337 ? 12.648 -17.422 7.809 1 97.56 337 LYS A N 1
ATOM 2660 C CA . LYS A 1 337 ? 13.586 -16.688 6.957 1 97.56 337 LYS A CA 1
ATOM 2661 C C . LYS A 1 337 ? 12.875 -16.078 5.75 1 97.56 337 LYS A C 1
ATOM 2663 O O . LYS A 1 337 ? 11.984 -16.703 5.172 1 97.56 337 LYS A O 1
ATOM 2668 N N . GLU A 1 338 ? 13.18 -14.883 5.48 1 97.81 338 GLU A N 1
ATOM 2669 C CA . GLU A 1 338 ? 12.789 -14.203 4.254 1 97.81 338 GLU A CA 1
ATOM 2670 C C . GLU A 1 338 ? 14.008 -13.828 3.418 1 97.81 338 GLU A C 1
ATOM 2672 O O . GLU A 1 338 ? 14.898 -13.117 3.893 1 97.81 338 GLU A O 1
ATOM 2677 N N . LEU A 1 339 ? 14.125 -14.352 2.25 1 98.5 339 LEU A N 1
ATOM 2678 C CA . LEU A 1 339 ? 15.281 -14.172 1.383 1 98.5 339 LEU A CA 1
ATOM 2679 C C . LEU A 1 339 ? 14.906 -13.406 0.12 1 98.5 339 LEU A C 1
ATOM 2681 O O . LEU A 1 339 ? 13.852 -13.656 -0.469 1 98.5 339 LEU A O 1
ATOM 2685 N N . ASP A 1 340 ? 15.727 -12.469 -0.318 1 97.62 340 ASP A N 1
ATOM 2686 C CA . ASP A 1 340 ? 15.398 -11.641 -1.474 1 97.62 340 ASP A CA 1
ATOM 2687 C C . ASP A 1 340 ? 16.234 -12.039 -2.688 1 97.62 340 ASP A C 1
ATOM 2689 O O . ASP A 1 340 ? 16.281 -11.312 -3.684 1 97.62 340 ASP A O 1
ATOM 2693 N N . ALA A 1 341 ? 16.922 -13.188 -2.57 1 98.44 341 ALA A N 1
ATOM 2694 C CA . ALA A 1 341 ? 17.688 -13.68 -3.717 1 98.44 341 ALA A CA 1
ATOM 2695 C C . ALA A 1 341 ? 16.766 -13.945 -4.906 1 98.44 341 ALA A C 1
ATOM 2697 O O . ALA A 1 341 ? 15.648 -14.438 -4.742 1 98.44 341 ALA A O 1
ATOM 2698 N N . PHE A 1 342 ? 17.312 -13.672 -6.121 1 98.5 342 PHE A N 1
ATOM 2699 C CA . PHE A 1 342 ? 16.562 -13.93 -7.344 1 98.5 342 PHE A CA 1
ATOM 2700 C C . PHE A 1 342 ? 16.406 -15.422 -7.578 1 98.5 342 PHE A C 1
ATOM 2702 O O . PHE A 1 342 ? 17.375 -16.172 -7.516 1 98.5 342 PHE A O 1
ATOM 2709 N N . ALA A 1 343 ? 15.195 -15.82 -7.855 1 98.62 343 ALA A N 1
ATOM 2710 C CA . ALA A 1 343 ? 14.898 -17.219 -8.172 1 98.62 343 ALA A CA 1
ATOM 2711 C C . ALA A 1 343 ? 13.938 -17.312 -9.352 1 98.62 343 ALA A C 1
ATOM 2713 O O . ALA A 1 343 ? 13.07 -16.453 -9.531 1 98.62 343 ALA A O 1
ATOM 2714 N N . TYR A 1 344 ? 14.195 -18.297 -10.188 1 98.44 344 TYR A N 1
ATOM 2715 C CA . TYR A 1 344 ? 13.18 -18.766 -11.133 1 98.44 344 TYR A CA 1
ATOM 2716 C C . TYR A 1 344 ? 12.43 -19.969 -10.578 1 98.44 344 TYR A C 1
ATOM 2718 O O . TYR A 1 344 ? 12.961 -20.719 -9.766 1 98.44 344 TYR A O 1
ATOM 2726 N N . ILE A 1 345 ? 11.227 -20.156 -11.047 1 97.81 345 ILE A N 1
ATOM 2727 C CA . ILE A 1 345 ? 10.453 -21.312 -10.602 1 97.81 345 ILE A CA 1
ATOM 2728 C C . ILE A 1 345 ? 11.188 -22.609 -10.969 1 97.81 345 ILE A C 1
ATOM 2730 O O . ILE A 1 345 ? 11.141 -23.578 -10.219 1 97.81 345 ILE A O 1
ATOM 2734 N N . HIS A 1 346 ? 11.969 -22.641 -12.078 1 97.69 346 HIS A N 1
ATOM 2735 C CA . HIS A 1 346 ? 12.625 -23.875 -12.492 1 97.69 346 HIS A CA 1
ATOM 2736 C C . HIS A 1 346 ? 13.898 -24.125 -11.695 1 97.69 346 HIS A C 1
ATOM 2738 O O . HIS A 1 346 ? 14.539 -25.172 -11.844 1 97.69 346 HIS A O 1
ATOM 2744 N N . ASP A 1 347 ? 14.219 -23.219 -10.805 1 98.38 347 ASP A N 1
ATOM 2745 C CA . ASP A 1 347 ? 15.281 -23.484 -9.836 1 98.38 347 ASP A CA 1
ATOM 2746 C C . ASP A 1 347 ? 14.844 -24.547 -8.828 1 98.38 347 ASP A C 1
ATOM 2748 O O . ASP A 1 347 ? 15.68 -25.125 -8.125 1 98.38 347 ASP A O 1
ATOM 2752 N N . LEU A 1 348 ? 13.57 -24.812 -8.758 1 98.5 348 LEU A N 1
ATOM 2753 C CA . LEU A 1 348 ? 13.047 -25.719 -7.742 1 98.5 348 LEU A CA 1
ATOM 2754 C C . LEU A 1 348 ? 13.453 -27.172 -8.039 1 98.5 348 LEU A C 1
ATOM 2756 O O . LEU A 1 348 ? 13.648 -27.953 -7.113 1 98.5 348 LEU A O 1
ATOM 2760 N N . TYR A 1 349 ? 13.656 -27.516 -9.32 1 97.88 349 TYR A N 1
ATOM 2761 C CA . TYR A 1 349 ? 14.102 -28.859 -9.68 1 97.88 349 TYR A CA 1
ATOM 2762 C C . TYR A 1 349 ? 15.453 -29.172 -9.055 1 97.88 349 TYR A C 1
ATOM 2764 O O . TYR A 1 349 ? 15.562 -30.031 -8.172 1 97.88 349 TYR A O 1
ATOM 2772 N N . PRO A 1 350 ? 16.516 -28.391 -9.336 1 97.56 350 PRO A N 1
ATOM 2773 C CA . PRO A 1 350 ? 17.797 -28.688 -8.703 1 97.56 350 PRO A CA 1
ATOM 2774 C C . PRO A 1 350 ? 17.797 -28.453 -7.195 1 97.56 350 PRO A C 1
ATOM 2776 O O . PRO A 1 350 ? 18.547 -29.094 -6.457 1 97.56 350 PRO A O 1
ATOM 2779 N N . THR A 1 351 ? 16.938 -27.547 -6.688 1 97.81 351 THR A N 1
ATOM 2780 C CA . THR A 1 351 ? 16.859 -27.266 -5.258 1 97.81 351 THR A CA 1
ATOM 2781 C C . THR A 1 351 ? 16.344 -28.5 -4.504 1 97.81 351 THR A C 1
ATOM 2783 O O . THR A 1 351 ? 16.969 -28.953 -3.551 1 97.81 351 THR A O 1
ATOM 2786 N N . LEU A 1 352 ? 15.242 -29.062 -4.984 1 97.94 352 LEU A N 1
ATOM 2787 C CA . LEU A 1 352 ? 14.664 -30.234 -4.32 1 97.94 352 LEU A CA 1
ATOM 2788 C C . LEU A 1 352 ? 15.57 -31.453 -4.465 1 97.94 352 LEU A C 1
ATOM 2790 O O . LEU A 1 352 ? 15.711 -32.25 -3.525 1 97.94 352 LEU A O 1
ATOM 2794 N N . ALA A 1 353 ? 16.156 -31.625 -5.598 1 96.81 353 ALA A N 1
ATOM 2795 C CA . ALA A 1 353 ? 17.109 -32.719 -5.793 1 96.81 353 ALA A CA 1
ATOM 2796 C C . ALA A 1 353 ? 18.234 -32.656 -4.773 1 96.81 353 ALA A C 1
ATOM 2798 O O . ALA A 1 353 ? 18.562 -33.656 -4.129 1 96.81 353 ALA A O 1
ATOM 2799 N N . GLU A 1 354 ? 18.734 -31.438 -4.625 1 95.94 354 GLU A N 1
ATOM 2800 C CA . GLU A 1 354 ? 19.844 -31.266 -3.693 1 95.94 354 GLU A CA 1
ATOM 2801 C C . GLU A 1 354 ? 19.406 -31.5 -2.252 1 95.94 354 GLU A C 1
ATOM 2803 O O . GLU A 1 354 ? 20.109 -32.125 -1.464 1 95.94 354 GLU A O 1
ATOM 2808 N N . LEU A 1 355 ? 18.266 -31.078 -1.922 1 96.44 355 LEU A N 1
ATOM 2809 C CA . LEU A 1 355 ? 17.766 -31.203 -0.557 1 96.44 355 LEU A CA 1
ATOM 2810 C C . LEU A 1 355 ? 17.609 -32.656 -0.164 1 96.44 355 LEU A C 1
ATOM 2812 O O . LEU A 1 355 ? 17.75 -33 1.009 1 96.44 355 LEU A O 1
ATOM 2816 N N . VAL A 1 356 ? 17.359 -33.562 -1.125 1 95.75 356 VAL A N 1
ATOM 2817 C CA . VAL A 1 356 ? 17.094 -34.938 -0.774 1 95.75 356 VAL A CA 1
ATOM 2818 C C . VAL A 1 356 ? 18.281 -35.812 -1.174 1 95.75 356 VAL A C 1
ATOM 2820 O O . VAL A 1 356 ? 18.203 -37.062 -1.099 1 95.75 356 VAL A O 1
ATOM 2823 N N . GLY A 1 357 ? 19.281 -35.219 -1.76 1 93.81 357 GLY A N 1
ATOM 2824 C CA . GLY A 1 357 ? 20.516 -35.906 -2.037 1 93.81 357 GLY A CA 1
ATOM 2825 C C . GLY A 1 357 ? 20.516 -36.625 -3.373 1 93.81 357 GLY A C 1
ATOM 2826 O O . GLY A 1 357 ? 21.234 -37.625 -3.562 1 93.81 357 GLY A O 1
ATOM 2827 N N . LEU A 1 358 ? 19.672 -36.188 -4.281 1 92.94 358 LEU A N 1
ATOM 2828 C CA . LEU A 1 358 ? 19.688 -36.75 -5.629 1 92.94 358 LEU A CA 1
ATOM 2829 C C . LEU A 1 358 ? 20.797 -36.125 -6.465 1 92.94 358 LEU A C 1
ATOM 2831 O O . LEU A 1 358 ? 21.047 -34.906 -6.359 1 92.94 358 LEU A O 1
ATOM 2835 N N . PRO A 1 359 ? 21.469 -36.969 -7.234 1 84.31 359 PRO A N 1
ATOM 2836 C CA . PRO A 1 359 ? 22.469 -36.375 -8.125 1 84.31 359 PRO A CA 1
ATOM 2837 C C . PRO A 1 359 ? 21.844 -35.438 -9.18 1 84.31 359 PRO A C 1
ATOM 2839 O O . PRO A 1 359 ? 20.797 -35.781 -9.734 1 84.31 359 PRO A O 1
ATOM 2842 N N . LEU A 1 360 ? 22.469 -34.344 -9.266 1 74.94 360 LEU A N 1
ATOM 2843 C CA . LEU A 1 360 ? 21.969 -33.375 -10.25 1 74.94 360 LEU A CA 1
ATOM 2844 C C . LEU A 1 360 ? 22.453 -33.75 -11.656 1 74.94 360 LEU A C 1
ATOM 2846 O O . LEU A 1 360 ? 23.594 -34.188 -11.828 1 74.94 360 LEU A O 1
ATOM 2850 N N . LYS A 1 361 ? 21.547 -33.75 -12.492 1 73.94 361 LYS A N 1
ATOM 2851 C CA . LYS A 1 361 ? 21.938 -33.938 -13.883 1 73.94 361 LYS A CA 1
ATOM 2852 C C . LYS A 1 361 ? 22.609 -32.719 -14.461 1 73.94 361 LYS A C 1
ATOM 2854 O O . LYS A 1 361 ? 22.344 -31.594 -14.008 1 73.94 361 LYS A O 1
ATOM 2859 N N . GLU A 1 362 ? 23.703 -32.812 -15.273 1 66.19 362 GLU A N 1
ATOM 2860 C CA . GLU A 1 362 ? 24.531 -31.734 -15.812 1 66.19 362 GLU A CA 1
ATOM 2861 C C . GLU A 1 362 ? 23.688 -30.75 -16.625 1 66.19 362 GLU A C 1
ATOM 2863 O O . GLU A 1 362 ? 23.969 -29.547 -16.625 1 66.19 362 GLU A O 1
ATOM 2868 N N . ALA A 1 363 ? 22.484 -31.078 -17.062 1 79.12 363 ALA A N 1
ATOM 2869 C CA . ALA A 1 363 ? 21.953 -30.281 -18.156 1 79.12 363 ALA A CA 1
ATOM 2870 C C . ALA A 1 363 ? 20.75 -29.453 -17.719 1 79.12 363 ALA A C 1
ATOM 2872 O O . ALA A 1 363 ? 19.891 -29.109 -18.531 1 79.12 363 ALA A O 1
ATOM 2873 N N . LEU A 1 364 ? 20.828 -28.938 -16.453 1 92.81 364 LEU A N 1
ATOM 2874 C CA . LEU A 1 364 ? 19.703 -28.109 -16.031 1 92.81 364 LEU A CA 1
ATOM 2875 C C . LEU A 1 364 ? 20.062 -26.625 -16.141 1 92.81 364 LEU A C 1
ATOM 2877 O O . LEU A 1 364 ? 21.203 -26.25 -15.93 1 92.81 364 LEU A O 1
ATOM 2881 N N . ASP A 1 365 ? 19.125 -25.797 -16.594 1 94.81 365 ASP A N 1
ATOM 2882 C CA . ASP A 1 365 ? 19.297 -24.359 -16.578 1 94.81 365 ASP A CA 1
ATOM 2883 C C . ASP A 1 365 ? 19 -23.781 -15.195 1 94.81 365 ASP A C 1
ATOM 2885 O O . ASP A 1 365 ? 19.531 -22.734 -14.82 1 94.81 365 ASP A O 1
ATOM 2889 N N . GLY A 1 366 ? 18.141 -24.453 -14.43 1 96.56 366 GLY A N 1
ATOM 2890 C CA . GLY A 1 366 ? 17.875 -24.062 -13.055 1 96.56 366 GLY A CA 1
ATOM 2891 C C . GLY A 1 366 ? 19.094 -24.156 -12.156 1 96.56 366 GLY A C 1
ATOM 2892 O O . GLY A 1 366 ? 19.984 -24.969 -12.406 1 96.56 366 GLY A O 1
ATOM 2893 N N . ARG A 1 367 ? 19.109 -23.312 -11.125 1 96.56 367 ARG A N 1
ATOM 2894 C CA . ARG A 1 367 ? 20.188 -23.297 -10.133 1 96.56 367 ARG A CA 1
ATOM 2895 C C . ARG A 1 367 ? 19.641 -23.594 -8.734 1 96.56 367 ARG A C 1
ATOM 2897 O O . ARG A 1 367 ? 18.641 -23.016 -8.312 1 96.56 367 ARG A O 1
ATOM 2904 N N . SER A 1 368 ? 20.359 -24.469 -8.07 1 97.44 368 SER A N 1
ATOM 2905 C CA . SER A 1 368 ? 19.906 -24.812 -6.727 1 97.44 368 SER A CA 1
ATOM 2906 C C . SER A 1 368 ? 19.938 -23.609 -5.789 1 97.44 368 SER A C 1
ATOM 2908 O O . SER A 1 368 ? 20.938 -22.891 -5.738 1 97.44 368 SER A O 1
ATOM 2910 N N . LEU A 1 369 ? 18.875 -23.5 -4.996 1 98.38 369 LEU A N 1
ATOM 2911 C CA . LEU A 1 369 ? 18.766 -22.406 -4.039 1 98.38 369 LEU A CA 1
ATOM 2912 C C . LEU A 1 369 ? 19.297 -22.828 -2.668 1 98.38 369 LEU A C 1
ATOM 2914 O O . LEU A 1 369 ? 19.328 -22.016 -1.737 1 98.38 369 LEU A O 1
ATOM 2918 N N . VAL A 1 370 ? 19.75 -24.062 -2.506 1 97.94 370 VAL A N 1
ATOM 2919 C CA . VAL A 1 370 ? 20.141 -24.625 -1.216 1 97.94 370 VAL A CA 1
ATOM 2920 C C . VAL A 1 370 ? 21.234 -23.766 -0.589 1 97.94 370 VAL A C 1
ATOM 2922 O O . VAL A 1 370 ? 21.156 -23.406 0.588 1 97.94 370 VAL A O 1
ATOM 2925 N N . PRO A 1 371 ? 22.219 -23.312 -1.376 1 98.19 371 PRO A N 1
ATOM 2926 C CA . PRO A 1 371 ? 23.25 -22.469 -0.745 1 98.19 371 PRO A CA 1
ATOM 2927 C C . PRO A 1 371 ? 22.688 -21.172 -0.173 1 98.19 371 PRO A C 1
ATOM 2929 O O . PRO A 1 371 ? 23.203 -20.656 0.825 1 98.19 371 PRO A O 1
ATOM 2932 N N . VAL A 1 372 ? 21.656 -20.641 -0.832 1 98.62 372 VAL A N 1
ATOM 2933 C CA . VAL A 1 372 ? 21.031 -19.406 -0.348 1 98.62 372 VAL A CA 1
ATOM 2934 C C . VAL A 1 372 ? 20.203 -19.719 0.897 1 98.62 372 VAL A C 1
ATOM 2936 O O . VAL A 1 372 ? 20.266 -18.984 1.891 1 98.62 372 VAL A O 1
ATOM 2939 N N . ILE A 1 373 ? 19.469 -20.812 0.872 1 98.62 373 ILE A N 1
ATOM 2940 C CA . ILE A 1 373 ? 18.594 -21.219 1.97 1 98.62 373 ILE A CA 1
ATOM 2941 C C . ILE A 1 373 ? 19.422 -21.469 3.225 1 98.62 373 ILE A C 1
ATOM 2943 O O . ILE A 1 373 ? 19.047 -21.062 4.324 1 98.62 373 ILE A O 1
ATOM 2947 N N . LEU A 1 374 ? 20.594 -22.062 3.07 1 97.69 374 LEU A N 1
ATOM 2948 C CA . LEU A 1 374 ? 21.422 -22.438 4.203 1 97.69 374 LEU A CA 1
ATOM 2949 C C . LEU A 1 374 ? 22.344 -21.297 4.617 1 97.69 374 LEU A C 1
ATOM 2951 O O . LEU A 1 374 ? 23.094 -21.422 5.578 1 97.69 374 LEU A O 1
ATOM 2955 N N . GLY A 1 375 ? 22.297 -20.203 3.904 1 97.44 375 GLY A N 1
ATOM 2956 C CA . GLY A 1 375 ? 23.062 -19.016 4.273 1 97.44 375 GLY A CA 1
ATOM 2957 C C . GLY A 1 375 ? 24.5 -19.062 3.807 1 97.44 375 GLY A C 1
ATOM 2958 O O . GLY A 1 375 ? 25.328 -18.266 4.262 1 97.44 375 GLY A O 1
ATOM 2959 N N . GLU A 1 376 ? 24.812 -19.984 2.902 1 97.5 376 GLU A N 1
ATOM 2960 C CA . GLU A 1 376 ? 26.156 -20.109 2.371 1 97.5 376 GLU A CA 1
ATOM 2961 C C . GLU A 1 376 ? 26.438 -19.047 1.312 1 97.5 376 GLU A C 1
ATOM 2963 O O . GLU A 1 376 ? 27.578 -18.609 1.144 1 97.5 376 GLU A O 1
ATOM 2968 N N . LYS A 1 377 ? 25.453 -18.688 0.545 1 97.94 377 LYS A N 1
ATOM 2969 C CA . LYS A 1 377 ? 25.5 -17.641 -0.463 1 97.94 377 LYS A CA 1
ATOM 2970 C C . LYS A 1 377 ? 24.328 -16.672 -0.304 1 97.94 377 LYS A C 1
ATOM 2972 O O . LYS A 1 377 ? 23.281 -17.031 0.264 1 97.94 377 LYS A O 1
ATOM 2977 N N . THR A 1 378 ? 24.578 -15.461 -0.833 1 97.19 378 THR A N 1
ATOM 2978 C CA . THR A 1 378 ? 23.5 -14.484 -0.785 1 97.19 378 THR A CA 1
ATOM 2979 C C . THR A 1 378 ? 22.625 -14.586 -2.023 1 97.19 378 THR A C 1
ATOM 2981 O O . THR A 1 378 ? 21.469 -14.133 -2.016 1 97.19 378 THR A O 1
ATOM 2984 N N . SER A 1 379 ? 23.188 -15.125 -3.1 1 98 379 SER A N 1
ATOM 2985 C CA . SER A 1 379 ? 22.453 -15.234 -4.359 1 98 379 SER A CA 1
ATOM 2986 C C . SER A 1 379 ? 23.062 -16.312 -5.25 1 98 379 SER A C 1
ATOM 2988 O O . SER A 1 379 ? 24.188 -16.75 -5.035 1 98 379 SER A O 1
ATOM 2990 N N . VAL A 1 380 ? 22.281 -16.828 -6.195 1 97.5 380 VAL A N 1
ATOM 2991 C CA . VAL A 1 380 ? 22.781 -17.781 -7.172 1 97.5 380 VAL A CA 1
ATOM 2992 C C . VAL A 1 380 ? 22.828 -17.125 -8.555 1 97.5 380 VAL A C 1
ATOM 2994 O O . VAL A 1 380 ? 23.297 -17.734 -9.516 1 97.5 380 VAL A O 1
ATOM 2997 N N . ARG A 1 381 ? 22.344 -15.953 -8.672 1 97.56 381 ARG A N 1
ATOM 2998 C CA . ARG A 1 381 ? 22.391 -15.156 -9.891 1 97.56 381 ARG A CA 1
ATOM 2999 C C . ARG A 1 381 ? 22.312 -13.664 -9.57 1 97.56 381 ARG A C 1
ATOM 3001 O O . ARG A 1 381 ? 21.719 -13.273 -8.562 1 97.56 381 ARG A O 1
ATOM 3008 N N . ASP A 1 382 ? 22.812 -12.836 -10.523 1 95.94 382 ASP A N 1
ATOM 3009 C CA . ASP A 1 382 ? 22.891 -11.406 -10.281 1 95.94 382 ASP A CA 1
ATOM 3010 C C . ASP A 1 382 ? 21.781 -10.656 -11.008 1 95.94 382 ASP A C 1
ATOM 3012 O O . ASP A 1 382 ? 21.5 -9.5 -10.703 1 95.94 382 ASP A O 1
ATOM 3016 N N . ALA A 1 383 ? 21.203 -11.359 -11.984 1 97.94 383 ALA A N 1
ATOM 3017 C CA . ALA A 1 383 ? 20.172 -10.711 -12.805 1 97.94 383 ALA A CA 1
ATOM 3018 C C . ALA A 1 383 ? 19.094 -11.719 -13.219 1 97.94 383 ALA A C 1
ATOM 3020 O O . ALA A 1 383 ? 19.328 -12.93 -13.195 1 97.94 383 ALA A O 1
ATOM 3021 N N . LEU A 1 384 ? 17.938 -11.188 -13.508 1 97.94 384 LEU A N 1
ATOM 3022 C CA . LEU A 1 384 ? 16.812 -11.984 -13.992 1 97.94 384 LEU A CA 1
ATOM 3023 C C . LEU A 1 384 ? 16.406 -11.547 -15.398 1 97.94 384 LEU A C 1
ATOM 3025 O O . LEU A 1 384 ? 16.141 -10.367 -15.633 1 97.94 384 LEU A O 1
ATOM 3029 N N . PHE A 1 385 ? 16.484 -12.469 -16.281 1 98.5 385 PHE A N 1
ATOM 3030 C CA . PHE A 1 385 ? 16.016 -12.258 -17.656 1 98.5 385 PHE A CA 1
ATOM 3031 C C . PHE A 1 385 ? 14.633 -12.859 -17.844 1 98.5 385 PHE A C 1
ATOM 3033 O O . PHE A 1 385 ? 14.406 -14.031 -17.531 1 98.5 385 PHE A O 1
ATOM 3040 N N . THR A 1 386 ? 13.609 -12.039 -18.328 1 98.5 386 THR A N 1
ATOM 3041 C CA . THR A 1 386 ? 12.266 -12.523 -18.625 1 98.5 386 THR A CA 1
ATOM 3042 C C . THR A 1 386 ? 11.836 -12.109 -20.031 1 98.5 386 THR A C 1
ATOM 3044 O O . THR A 1 386 ? 12.367 -11.148 -20.594 1 98.5 386 THR A O 1
ATOM 3047 N N . ALA A 1 387 ? 10.914 -12.898 -20.547 1 98.25 387 ALA A N 1
ATOM 3048 C CA . ALA A 1 387 ? 10.508 -12.664 -21.938 1 98.25 387 ALA A CA 1
ATOM 3049 C C . ALA A 1 387 ? 9.078 -13.141 -22.172 1 98.25 387 ALA A C 1
ATOM 3051 O O . ALA A 1 387 ? 8.633 -14.117 -21.562 1 98.25 387 ALA A O 1
ATOM 3052 N N . TYR A 1 388 ? 8.406 -12.469 -23.031 1 97.62 388 TYR A N 1
ATOM 3053 C CA . TYR A 1 388 ? 7.082 -12.867 -23.5 1 97.62 388 TYR A CA 1
ATOM 3054 C C . TYR A 1 388 ? 6.98 -12.75 -25.016 1 97.62 388 TYR A C 1
ATOM 3056 O O . TYR A 1 388 ? 7.156 -11.664 -25.562 1 97.62 388 TYR A O 1
ATOM 3064 N N . ARG A 1 389 ? 6.691 -13.898 -25.656 1 96.12 389 ARG A N 1
ATOM 3065 C CA . ARG A 1 389 ? 6.637 -13.984 -27.109 1 96.12 389 ARG A CA 1
ATOM 3066 C C . ARG A 1 389 ? 7.816 -13.258 -27.75 1 96.12 389 ARG A C 1
ATOM 3068 O O . ARG A 1 389 ? 8.969 -13.5 -27.391 1 96.12 389 ARG A O 1
ATOM 3075 N N . ASN A 1 390 ? 7.641 -12.586 -28.797 1 95.44 390 ASN A N 1
ATOM 3076 C CA . ASN A 1 390 ? 8.664 -11.773 -29.438 1 95.44 390 ASN A CA 1
ATOM 3077 C C . ASN A 1 390 ? 8.422 -10.289 -29.203 1 95.44 390 ASN A C 1
ATOM 3079 O O . ASN A 1 390 ? 9.039 -9.445 -29.859 1 95.44 390 ASN A O 1
ATOM 3083 N N . THR A 1 391 ? 7.555 -9.992 -28.234 1 96.69 391 THR A N 1
ATOM 3084 C CA . THR A 1 391 ? 7.035 -8.633 -28.172 1 96.69 391 THR A CA 1
ATOM 3085 C C . THR A 1 391 ? 7.625 -7.875 -26.984 1 96.69 391 THR A C 1
ATOM 3087 O O . THR A 1 391 ? 7.648 -6.641 -26.984 1 96.69 391 THR A O 1
ATOM 3090 N N . VAL A 1 392 ? 8.047 -8.602 -25.953 1 98.25 392 VAL A N 1
ATOM 3091 C CA . VAL A 1 392 ? 8.555 -7.914 -24.781 1 98.25 392 VAL A CA 1
ATOM 3092 C C . VAL A 1 392 ? 9.734 -8.688 -24.188 1 98.25 392 VAL A C 1
ATOM 3094 O O . VAL A 1 392 ? 9.703 -9.922 -24.141 1 98.25 392 VAL A O 1
ATOM 3097 N N . ARG A 1 393 ? 10.797 -8.031 -23.734 1 98.75 393 ARG A N 1
ATOM 3098 C CA . ARG A 1 393 ? 11.938 -8.547 -22.984 1 98.75 393 ARG A CA 1
ATOM 3099 C C . ARG A 1 393 ? 12.227 -7.672 -21.766 1 98.75 393 ARG A C 1
ATOM 3101 O O . ARG A 1 393 ? 12 -6.461 -21.797 1 98.75 393 ARG A O 1
ATOM 3108 N N . ALA A 1 394 ? 12.68 -8.32 -20.719 1 98.88 394 ALA A N 1
ATOM 3109 C CA . ALA A 1 394 ? 13 -7.527 -19.531 1 98.88 394 ALA A CA 1
ATOM 3110 C C . ALA A 1 394 ? 14.227 -8.078 -18.828 1 98.88 394 ALA A C 1
ATOM 3112 O O . ALA A 1 394 ? 14.555 -9.258 -18.953 1 98.88 394 ALA A O 1
ATOM 3113 N N . ILE A 1 395 ? 14.922 -7.199 -18.109 1 98.81 395 ILE A N 1
ATOM 3114 C CA . ILE A 1 395 ? 16.062 -7.539 -17.281 1 98.81 395 ILE A CA 1
ATOM 3115 C C . ILE A 1 395 ? 15.961 -6.812 -15.938 1 98.81 395 ILE A C 1
ATOM 3117 O O . ILE A 1 395 ? 15.586 -5.637 -15.891 1 98.81 395 ILE A O 1
ATOM 3121 N N . ARG A 1 396 ? 16.094 -7.535 -14.914 1 98.44 396 ARG A N 1
ATOM 3122 C CA . ARG A 1 396 ? 16.156 -6.969 -13.57 1 98.44 396 ARG A CA 1
ATOM 3123 C C . ARG A 1 396 ? 17.516 -7.223 -12.938 1 98.44 396 ARG A C 1
ATOM 3125 O O . ARG A 1 396 ? 18.016 -8.344 -12.961 1 98.44 396 ARG A O 1
ATOM 3132 N N . LYS A 1 397 ? 18.156 -6.234 -12.422 1 98.31 397 LYS A N 1
ATOM 3133 C CA . LYS A 1 397 ? 19.391 -6.281 -11.641 1 98.31 397 LYS A CA 1
ATOM 3134 C C . LYS A 1 397 ? 19.312 -5.352 -10.43 1 98.31 397 LYS A C 1
ATOM 3136 O O . LYS A 1 397 ? 19.047 -4.156 -10.578 1 98.31 397 LYS A O 1
ATOM 3141 N N . ASP A 1 398 ? 19.547 -5.973 -9.273 1 96.12 398 ASP A N 1
ATOM 3142 C CA . ASP A 1 398 ? 19.375 -5.215 -8.031 1 96.12 398 ASP A CA 1
ATOM 3143 C C . ASP A 1 398 ? 17.984 -4.617 -7.953 1 96.12 398 ASP A C 1
ATOM 3145 O O . ASP A 1 398 ? 16.984 -5.332 -8.086 1 96.12 398 ASP A O 1
ATOM 3149 N N . ASP A 1 399 ? 17.922 -3.301 -7.844 1 96.31 399 ASP A N 1
ATOM 3150 C CA . ASP A 1 399 ? 16.609 -2.668 -7.703 1 96.31 399 ASP A CA 1
ATOM 3151 C C . ASP A 1 399 ? 16.156 -2.064 -9.031 1 96.31 399 ASP A C 1
ATOM 3153 O O . ASP A 1 399 ? 15.141 -1.363 -9.078 1 96.31 399 ASP A O 1
ATOM 3157 N N . TRP A 1 400 ? 16.844 -2.373 -10.109 1 98.62 400 TRP A N 1
ATOM 3158 C CA . TRP A 1 400 ? 16.5 -1.771 -11.398 1 98.62 400 TRP A CA 1
ATOM 3159 C C . TRP A 1 400 ? 15.883 -2.801 -12.336 1 98.62 400 TRP A C 1
ATOM 3161 O O . TRP A 1 400 ? 16.328 -3.949 -12.391 1 98.62 400 TRP A O 1
ATOM 3171 N N . LYS A 1 401 ? 14.906 -2.381 -13.047 1 98.75 401 LYS A N 1
ATOM 3172 C CA . LYS A 1 401 ? 14.266 -3.229 -14.055 1 98.75 401 LYS A CA 1
ATOM 3173 C C . LYS A 1 401 ? 14.062 -2.475 -15.367 1 98.75 401 LYS A C 1
ATOM 3175 O O . LYS A 1 401 ? 13.609 -1.331 -15.367 1 98.75 401 LYS A O 1
ATOM 3180 N N . LEU A 1 402 ? 14.461 -3.072 -16.391 1 98.88 402 LEU A N 1
ATOM 3181 C CA . LEU A 1 402 ? 14.242 -2.559 -17.734 1 98.88 402 LEU A CA 1
ATOM 3182 C C . LEU A 1 402 ? 13.32 -3.477 -18.531 1 98.88 402 LEU A C 1
ATOM 3184 O O . LEU A 1 402 ? 13.477 -4.699 -18.5 1 98.88 402 LEU A O 1
ATOM 3188 N N . ILE A 1 403 ? 12.312 -2.93 -19.172 1 98.88 403 ILE A N 1
ATOM 3189 C CA . ILE A 1 403 ? 11.43 -3.643 -20.078 1 98.88 403 ILE A CA 1
ATOM 3190 C C . ILE A 1 403 ? 11.562 -3.062 -21.484 1 98.88 403 ILE A C 1
ATOM 3192 O O . ILE A 1 403 ? 11.406 -1.854 -21.688 1 98.88 403 ILE A O 1
ATOM 3196 N N . ARG A 1 404 ? 11.859 -3.883 -22.391 1 98.81 404 ARG A N 1
ATOM 3197 C CA . ARG A 1 404 ? 12.062 -3.518 -23.781 1 98.81 404 ARG A CA 1
ATOM 3198 C C . ARG A 1 404 ? 10.945 -4.07 -24.672 1 98.81 404 ARG A C 1
ATOM 3200 O O . ARG A 1 404 ? 10.609 -5.254 -24.578 1 98.81 404 ARG A O 1
ATOM 3207 N N . TYR A 1 405 ? 10.375 -3.213 -25.469 1 98.56 405 TYR A N 1
ATOM 3208 C CA . TYR A 1 405 ? 9.352 -3.576 -26.453 1 98.56 405 TYR A CA 1
ATOM 3209 C C . TYR A 1 405 ? 9.891 -3.453 -27.875 1 98.56 405 TYR A C 1
ATOM 3211 O O . TYR A 1 405 ? 9.703 -2.424 -28.531 1 98.56 405 TYR A O 1
ATOM 3219 N N . PRO A 1 406 ? 10.398 -4.582 -28.375 1 98 406 PRO A N 1
ATOM 3220 C CA . PRO A 1 406 ? 11.102 -4.543 -29.656 1 98 406 PRO A CA 1
ATOM 3221 C C . PRO A 1 406 ? 10.219 -4.043 -30.797 1 98 406 PRO A C 1
ATOM 3223 O O . PRO A 1 406 ? 10.672 -3.248 -31.641 1 98 406 PRO A O 1
ATOM 3226 N N . GLU A 1 407 ? 8.992 -4.391 -30.844 1 97.5 407 GLU A N 1
ATOM 3227 C CA . GLU A 1 407 ? 8.102 -4.055 -31.953 1 97.5 407 GLU A CA 1
ATOM 3228 C C . GLU A 1 407 ? 7.652 -2.602 -31.891 1 97.5 407 GLU A C 1
ATOM 3230 O O . GLU A 1 407 ? 7.129 -2.061 -32.875 1 97.5 407 GLU A O 1
ATOM 3235 N N . ARG A 1 408 ? 7.848 -1.962 -30.75 1 97.69 408 ARG A N 1
ATOM 3236 C CA . ARG A 1 408 ? 7.402 -0.588 -30.547 1 97.69 408 ARG A CA 1
ATOM 3237 C C . ARG A 1 408 ? 8.586 0.363 -30.438 1 97.69 408 ARG A C 1
ATOM 3239 O O . ARG A 1 408 ? 8.414 1.578 -30.344 1 97.69 408 ARG A O 1
ATOM 3246 N N . ASP A 1 409 ? 9.758 -0.174 -30.438 1 97.69 409 ASP A N 1
ATOM 3247 C CA . ASP A 1 409 ? 10.977 0.582 -30.188 1 97.69 409 ASP A CA 1
ATOM 3248 C C . ASP A 1 409 ? 10.836 1.458 -28.953 1 97.69 409 ASP A C 1
ATOM 3250 O O . ASP A 1 409 ? 11.078 2.666 -29 1 97.69 409 ASP A O 1
ATOM 3254 N N . TYR A 1 410 ? 10.367 0.835 -27.938 1 98.19 410 TYR A N 1
ATOM 3255 C CA . TYR A 1 410 ? 10.055 1.531 -26.688 1 98.19 410 TYR A CA 1
ATOM 3256 C C . TYR A 1 410 ? 10.688 0.829 -25.5 1 98.19 410 TYR A C 1
ATOM 3258 O O . TYR A 1 410 ? 10.82 -0.397 -25.484 1 98.19 410 TYR A O 1
ATOM 3266 N N . THR A 1 411 ? 11.211 1.629 -24.531 1 98.69 411 THR A N 1
ATOM 3267 C CA . THR A 1 411 ? 11.867 1.1 -23.328 1 98.69 411 THR A CA 1
ATOM 3268 C C . THR A 1 411 ? 11.281 1.729 -22.062 1 98.69 411 THR A C 1
ATOM 3270 O O . THR A 1 411 ? 11.023 2.934 -22.031 1 98.69 411 THR A O 1
ATOM 3273 N N . GLN A 1 412 ? 11.008 0.898 -21.109 1 98.69 412 GLN A N 1
ATOM 3274 C CA . GLN A 1 412 ? 10.719 1.37 -19.75 1 98.69 412 GLN A CA 1
ATOM 3275 C C . GLN A 1 412 ? 11.859 1.033 -18.797 1 98.69 412 GLN A C 1
ATOM 3277 O O . GLN A 1 412 ? 12.477 -0.028 -18.906 1 98.69 412 GLN A O 1
ATOM 3282 N N . LEU A 1 413 ? 12.156 1.934 -17.906 1 98.81 413 LEU A N 1
ATOM 3283 C CA . LEU A 1 413 ? 13.156 1.782 -16.844 1 98.81 413 LEU A CA 1
ATOM 3284 C C . LEU A 1 413 ? 12.578 2.158 -15.492 1 98.81 413 LEU A C 1
ATOM 3286 O O . LEU A 1 413 ? 12.062 3.268 -15.312 1 98.81 413 LEU A O 1
ATOM 3290 N N . PHE A 1 414 ? 12.672 1.241 -14.547 1 98.69 414 PHE A N 1
ATOM 3291 C CA . PHE A 1 414 ? 12.094 1.483 -13.234 1 98.69 414 PHE A CA 1
ATOM 3292 C C . PHE A 1 414 ? 13.125 1.268 -12.141 1 98.69 414 PHE A C 1
ATOM 3294 O O . PHE A 1 414 ? 13.922 0.33 -12.203 1 98.69 414 PHE A O 1
ATOM 3301 N N . ASP A 1 415 ? 13.156 2.148 -11.117 1 98.12 415 ASP A N 1
ATOM 3302 C CA . ASP A 1 415 ? 13.805 1.944 -9.828 1 98.12 415 ASP A CA 1
ATOM 3303 C C . ASP A 1 415 ? 12.836 1.34 -8.812 1 98.12 415 ASP A C 1
ATOM 3305 O O . ASP A 1 415 ? 12.086 2.064 -8.156 1 98.12 415 ASP A O 1
ATOM 3309 N N . LEU A 1 416 ? 12.945 0.062 -8.633 1 97.81 416 LEU A N 1
ATOM 3310 C CA . LEU A 1 416 ? 11.914 -0.66 -7.887 1 97.81 416 LEU A CA 1
ATOM 3311 C C . LEU A 1 416 ? 12.008 -0.355 -6.395 1 97.81 416 LEU A C 1
ATOM 3313 O O . LEU A 1 416 ? 11.062 -0.621 -5.645 1 97.81 416 LEU A O 1
ATOM 3317 N N . GLU A 1 417 ? 13.078 0.098 -5.926 1 95.38 417 GLU A N 1
ATOM 3318 C CA . GLU A 1 417 ? 13.164 0.546 -4.539 1 95.38 417 GLU A CA 1
ATOM 3319 C C . GLU A 1 417 ? 12.266 1.761 -4.297 1 95.38 417 GLU A C 1
ATOM 3321 O O . GLU A 1 417 ? 11.578 1.839 -3.277 1 95.38 417 GLU A O 1
ATOM 3326 N N . LYS A 1 418 ? 12.273 2.682 -5.23 1 94 418 LYS A N 1
ATOM 3327 C CA . LYS A 1 418 ? 11.523 3.932 -5.109 1 94 418 LYS A CA 1
ATOM 3328 C C . LYS A 1 418 ? 10.164 3.828 -5.789 1 94 418 LYS A C 1
ATOM 3330 O O . LYS A 1 418 ? 9.273 4.637 -5.531 1 94 418 LYS A O 1
ATOM 3335 N N . ASP A 1 419 ? 10.062 2.875 -6.668 1 97.19 419 ASP A N 1
ATOM 3336 C CA . ASP A 1 419 ? 8.859 2.697 -7.473 1 97.19 419 ASP A CA 1
ATOM 3337 C C . ASP A 1 419 ? 8.508 1.219 -7.613 1 97.19 419 ASP A C 1
ATOM 3339 O O . ASP A 1 419 ? 8.523 0.672 -8.719 1 97.19 419 ASP A O 1
ATOM 3343 N N . PRO A 1 420 ? 8.102 0.607 -6.477 1 96.5 420 PRO A N 1
ATOM 3344 C CA . PRO A 1 420 ? 7.812 -0.83 -6.52 1 96.5 420 PRO A CA 1
ATOM 3345 C C . PRO A 1 420 ? 6.617 -1.168 -7.402 1 96.5 420 PRO A C 1
ATOM 3347 O O . PRO A 1 420 ? 6.422 -2.33 -7.766 1 96.5 420 PRO A O 1
ATOM 3350 N N . LEU A 1 421 ? 5.773 -0.166 -7.785 1 97.38 421 LEU A N 1
ATOM 3351 C CA . LEU A 1 421 ? 4.566 -0.425 -8.562 1 97.38 421 LEU A CA 1
ATOM 3352 C C . LEU A 1 421 ? 4.805 -0.171 -10.047 1 97.38 421 LEU A C 1
ATOM 3354 O O . LEU A 1 421 ? 3.887 -0.302 -10.859 1 97.38 421 LEU A O 1
ATOM 3358 N N . GLU A 1 422 ? 6.039 0.222 -10.43 1 98.06 422 GLU A N 1
ATOM 3359 C CA . GLU A 1 422 ? 6.438 0.422 -11.82 1 98.06 422 GLU A CA 1
ATOM 3360 C C . GLU A 1 422 ? 5.535 1.438 -12.516 1 98.06 422 GLU A C 1
ATOM 3362 O O . GLU A 1 422 ? 5.008 1.172 -13.594 1 98.06 422 GLU A O 1
ATOM 3367 N N . ILE A 1 423 ? 5.504 2.582 -11.906 1 96.56 423 ILE A N 1
ATOM 3368 C CA . ILE A 1 423 ? 4.621 3.633 -12.398 1 96.56 423 ILE A CA 1
ATOM 3369 C C . ILE A 1 423 ? 5.449 4.719 -13.086 1 96.56 423 ILE A C 1
ATOM 3371 O O . ILE A 1 423 ? 5.016 5.297 -14.086 1 96.56 423 ILE A O 1
ATOM 3375 N N . ASN A 1 424 ? 6.648 4.996 -12.625 1 95.94 424 ASN A N 1
ATOM 3376 C CA . ASN A 1 424 ? 7.504 6.074 -13.109 1 95.94 424 ASN A CA 1
ATOM 3377 C C . ASN A 1 424 ? 8.57 5.551 -14.07 1 95.94 424 ASN A C 1
ATOM 3379 O O . ASN A 1 424 ? 9.641 5.121 -13.641 1 95.94 424 ASN A O 1
ATOM 3383 N N . ASN A 1 425 ? 8.305 5.668 -15.352 1 97.69 425 ASN A N 1
ATOM 3384 C CA . ASN A 1 425 ? 9.273 5.262 -16.359 1 97.69 425 ASN A CA 1
ATOM 3385 C C . ASN A 1 425 ? 10.414 6.27 -16.469 1 97.69 425 ASN A C 1
ATOM 3387 O O . ASN A 1 425 ? 10.203 7.41 -16.891 1 97.69 425 ASN A O 1
ATOM 3391 N N . LEU A 1 426 ? 11.625 5.848 -16.188 1 97.94 426 LEU A N 1
ATOM 3392 C CA . LEU A 1 426 ? 12.789 6.727 -16.125 1 97.94 426 LEU A CA 1
ATOM 3393 C C . LEU A 1 426 ? 13.633 6.617 -17.391 1 97.94 426 LEU A C 1
ATOM 3395 O O . LEU A 1 426 ? 14.719 7.191 -17.484 1 97.94 426 LEU A O 1
ATOM 3399 N N . ALA A 1 427 ? 13.172 5.922 -18.406 1 98.25 427 ALA A N 1
ATOM 3400 C CA . ALA A 1 427 ? 13.984 5.574 -19.562 1 98.25 427 ALA A CA 1
ATOM 3401 C C . ALA A 1 427 ? 14.445 6.824 -20.312 1 98.25 427 ALA A C 1
ATOM 3403 O O . ALA A 1 427 ? 15.539 6.844 -20.891 1 98.25 427 ALA A O 1
ATOM 3404 N N . GLU A 1 428 ? 13.641 7.852 -20.266 1 95.88 428 GLU A N 1
ATOM 3405 C CA . GLU A 1 428 ? 13.984 9.055 -21.031 1 95.88 428 GLU A CA 1
ATOM 3406 C C . GLU A 1 428 ? 14.57 10.133 -20.125 1 95.88 428 GLU A C 1
ATOM 3408 O O . GLU A 1 428 ? 14.836 11.25 -20.578 1 95.88 428 GLU A O 1
ATOM 3413 N N . ASN A 1 429 ? 14.633 9.891 -18.891 1 94.94 429 ASN A N 1
ATOM 3414 C CA . ASN A 1 429 ? 15.273 10.812 -17.969 1 94.94 429 ASN A CA 1
ATOM 3415 C C . ASN A 1 429 ? 16.781 10.875 -18.172 1 94.94 429 ASN A C 1
ATOM 3417 O O . ASN A 1 429 ? 17.469 9.859 -18.047 1 94.94 429 ASN A O 1
ATOM 3421 N N . PRO A 1 430 ? 17.328 12.016 -18.453 1 95.44 430 PRO A N 1
ATOM 3422 C CA . PRO A 1 430 ? 18.766 12.125 -18.781 1 95.44 430 PRO A CA 1
ATOM 3423 C C . PRO A 1 430 ? 19.656 11.648 -17.641 1 95.44 430 PRO A C 1
ATOM 3425 O O . PRO A 1 430 ? 20.766 11.18 -17.875 1 95.44 430 PRO A O 1
ATOM 3428 N N . THR A 1 431 ? 19.125 11.719 -16.453 1 95.5 431 THR A N 1
ATOM 3429 C CA . THR A 1 431 ? 19.891 11.336 -15.273 1 95.5 431 THR A CA 1
ATOM 3430 C C . THR A 1 431 ? 20.203 9.836 -15.289 1 95.5 431 THR A C 1
ATOM 3432 O O . THR A 1 431 ? 21.188 9.391 -14.711 1 95.5 431 THR A O 1
ATOM 3435 N N . PHE A 1 432 ? 19.406 9.078 -16.062 1 97.81 432 PHE A N 1
ATOM 3436 C CA . PHE A 1 432 ? 19.5 7.629 -15.93 1 97.81 432 PHE A CA 1
ATOM 3437 C C . PHE A 1 432 ? 19.844 6.984 -17.266 1 97.81 432 PHE A C 1
ATOM 3439 O O . PHE A 1 432 ? 19.609 5.793 -17.469 1 97.81 432 PHE A O 1
ATOM 3446 N N . ILE A 1 433 ? 20.391 7.715 -18.156 1 97.5 433 ILE A N 1
ATOM 3447 C CA . ILE A 1 433 ? 20.719 7.211 -19.484 1 97.5 433 ILE A CA 1
ATOM 3448 C C . ILE A 1 433 ? 21.766 6.098 -19.359 1 97.5 433 ILE A C 1
ATOM 3450 O O . ILE A 1 433 ? 21.656 5.066 -20.031 1 97.5 433 ILE A O 1
ATOM 3454 N N . ASP A 1 434 ? 22.75 6.293 -18.484 1 98.12 434 ASP A N 1
ATOM 3455 C CA . ASP A 1 434 ? 23.781 5.277 -18.297 1 98.12 434 ASP A CA 1
ATOM 3456 C C . ASP A 1 434 ? 23.188 3.99 -17.734 1 98.12 434 ASP A C 1
ATOM 3458 O O . ASP A 1 434 ? 23.562 2.893 -18.141 1 98.12 434 ASP A O 1
ATOM 3462 N N . GLN A 1 435 ? 22.344 4.188 -16.797 1 98.25 435 GLN A N 1
ATOM 3463 C CA . GLN A 1 435 ? 21.656 3.043 -16.203 1 98.25 435 GLN A CA 1
ATOM 3464 C C . GLN A 1 435 ? 20.875 2.27 -17.266 1 98.25 435 GLN A C 1
ATOM 3466 O O . GLN A 1 435 ? 20.922 1.038 -17.297 1 98.25 435 GLN A O 1
ATOM 3471 N N . LYS A 1 436 ? 20.172 2.967 -18.094 1 98.56 436 LYS A N 1
ATOM 3472 C CA . LYS A 1 436 ? 19.391 2.373 -19.188 1 98.56 436 LYS A CA 1
ATOM 3473 C C . LYS A 1 436 ? 20.297 1.602 -20.141 1 98.56 436 LYS A C 1
ATOM 3475 O O . LYS A 1 436 ? 20.031 0.448 -20.469 1 98.56 436 LYS A O 1
ATOM 3480 N N . GLU A 1 437 ? 21.391 2.18 -20.484 1 98.5 437 GLU A N 1
ATOM 3481 C CA . GLU A 1 437 ? 22.297 1.566 -21.453 1 98.5 437 GLU A CA 1
ATOM 3482 C C . GLU A 1 437 ? 22.984 0.329 -20.875 1 98.5 437 GLU A C 1
ATOM 3484 O O . GLU A 1 437 ? 23.141 -0.678 -21.562 1 98.5 437 GLU A O 1
ATOM 3489 N N . GLN A 1 438 ? 23.328 0.428 -19.625 1 98.62 438 GLN A N 1
ATOM 3490 C CA . GLN A 1 438 ? 23.938 -0.718 -18.969 1 98.62 438 GLN A CA 1
ATOM 3491 C C . GLN A 1 438 ? 22.969 -1.897 -18.906 1 98.62 438 GLN A C 1
ATOM 3493 O O . GLN A 1 438 ? 23.359 -3.041 -19.141 1 98.62 438 GLN A O 1
ATOM 3498 N N . LEU A 1 439 ? 21.75 -1.646 -18.625 1 98.81 439 LEU A N 1
ATOM 3499 C CA . LEU A 1 439 ? 20.766 -2.719 -18.516 1 98.81 439 LEU A CA 1
ATOM 3500 C C . LEU A 1 439 ? 20.406 -3.268 -19.906 1 98.81 439 LEU A C 1
ATOM 3502 O O . LEU A 1 439 ? 20.141 -4.461 -20.047 1 98.81 439 LEU A O 1
ATOM 3506 N N . LEU A 1 440 ? 20.375 -2.408 -20.922 1 98.69 440 LEU A N 1
ATOM 3507 C CA . LEU A 1 440 ? 20.156 -2.891 -22.281 1 98.69 440 LEU A CA 1
ATOM 3508 C C . LEU A 1 440 ? 21.266 -3.832 -22.703 1 98.69 440 LEU A C 1
ATOM 3510 O O . LEU A 1 440 ? 21.016 -4.859 -23.344 1 98.69 440 LEU A O 1
ATOM 3514 N N . ALA A 1 441 ? 22.5 -3.473 -22.344 1 98.62 441 ALA A N 1
ATOM 3515 C CA . ALA A 1 441 ? 23.625 -4.332 -22.656 1 98.62 441 ALA A CA 1
ATOM 3516 C C . ALA A 1 441 ? 23.531 -5.664 -21.922 1 98.62 441 ALA A C 1
ATOM 3518 O O . ALA A 1 441 ? 23.797 -6.723 -22.5 1 98.62 441 ALA A O 1
ATOM 3519 N N . LEU A 1 442 ? 23.172 -5.57 -20.688 1 98.69 442 LEU A N 1
ATOM 3520 C CA . LEU A 1 442 ? 23 -6.789 -19.906 1 98.69 442 LEU A CA 1
ATOM 3521 C C . LEU A 1 442 ? 21.875 -7.648 -20.469 1 98.69 442 LEU A C 1
ATOM 3523 O O . LEU A 1 442 ? 21.984 -8.875 -20.516 1 98.69 442 LEU A O 1
ATOM 3527 N N . LEU A 1 443 ? 20.812 -7.016 -20.922 1 98.75 443 LEU A N 1
ATOM 3528 C CA . LEU A 1 443 ? 19.703 -7.719 -21.547 1 98.75 443 LEU A CA 1
ATOM 3529 C C . LEU A 1 443 ? 20.172 -8.484 -22.781 1 98.75 443 LEU A C 1
ATOM 3531 O O . LEU A 1 443 ? 19.828 -9.656 -22.953 1 98.75 443 LEU A O 1
ATOM 3535 N N . ALA A 1 444 ? 20.906 -7.836 -23.562 1 98.38 444 ALA A N 1
ATOM 3536 C CA . ALA A 1 444 ? 21.438 -8.461 -24.766 1 98.38 444 ALA A CA 1
ATOM 3537 C C . ALA A 1 444 ? 22.312 -9.664 -24.422 1 98.38 444 ALA A C 1
ATOM 3539 O O . ALA A 1 444 ? 22.25 -10.703 -25.078 1 98.38 444 ALA A O 1
ATOM 3540 N N . LYS A 1 445 ? 23.125 -9.523 -23.438 1 98 445 LYS A N 1
ATOM 3541 C CA . LYS A 1 445 ? 23.984 -10.617 -23 1 98 445 LYS A CA 1
ATOM 3542 C C . LYS A 1 445 ? 23.172 -11.812 -22.516 1 98 445 LYS A C 1
ATOM 3544 O O . LYS A 1 445 ? 23.453 -12.953 -22.875 1 98 445 LYS A O 1
ATOM 3549 N N . GLU A 1 446 ? 22.125 -11.531 -21.703 1 97.62 446 GLU A N 1
ATOM 3550 C CA . GLU A 1 446 ? 21.297 -12.594 -21.156 1 97.62 446 GLU A CA 1
ATOM 3551 C C . GLU A 1 446 ? 20.484 -13.273 -22.266 1 97.62 446 GLU A C 1
ATOM 3553 O O . GLU A 1 446 ? 20.203 -14.469 -22.188 1 97.62 446 GLU A O 1
ATOM 3558 N N . GLN A 1 447 ? 20.094 -12.516 -23.281 1 97.5 447 GLN A N 1
ATOM 3559 C CA . GLN A 1 447 ? 19.438 -13.109 -24.438 1 97.5 447 GLN A CA 1
ATOM 3560 C C . GLN A 1 447 ? 20.312 -14.18 -25.078 1 97.5 447 GLN A C 1
ATOM 3562 O O . GLN A 1 447 ? 19.844 -15.281 -25.375 1 97.5 447 GLN A O 1
ATOM 3567 N N . ILE A 1 448 ? 21.531 -13.867 -25.25 1 96.62 448 ILE A N 1
ATOM 3568 C CA . ILE A 1 448 ? 22.484 -14.789 -25.859 1 96.62 448 ILE A CA 1
ATOM 3569 C C . ILE A 1 448 ? 22.625 -16.047 -24.984 1 96.62 448 ILE A C 1
ATOM 3571 O O . ILE A 1 448 ? 22.531 -17.156 -25.5 1 96.62 448 ILE A O 1
ATOM 3575 N N . ASP A 1 449 ? 22.734 -15.836 -23.734 1 94.69 449 ASP A N 1
ATOM 3576 C CA . ASP A 1 449 ? 22.891 -16.953 -22.797 1 94.69 449 ASP A CA 1
ATOM 3577 C C . ASP A 1 449 ? 21.672 -17.859 -22.812 1 94.69 449 ASP A C 1
ATOM 3579 O O . ASP A 1 449 ? 21.781 -19.078 -22.641 1 94.69 449 ASP A O 1
ATOM 3583 N N . ALA A 1 450 ? 20.5 -17.281 -23.016 1 95.19 450 ALA A N 1
ATOM 3584 C CA . ALA A 1 450 ? 19.234 -18.031 -22.984 1 95.19 450 ALA A CA 1
ATOM 3585 C C . ALA A 1 450 ? 18.906 -18.609 -24.359 1 95.19 450 ALA A C 1
ATOM 3587 O O . ALA A 1 450 ? 17.938 -19.359 -24.5 1 95.19 450 ALA A O 1
ATOM 3588 N N . GLN A 1 451 ? 19.641 -18.234 -25.391 1 94.44 451 GLN A N 1
ATOM 3589 C CA . GLN A 1 451 ? 19.422 -18.641 -26.781 1 94.44 451 GLN A CA 1
ATOM 3590 C C . GLN A 1 451 ? 18.188 -17.969 -27.359 1 94.44 451 GLN A C 1
ATOM 3592 O O . GLN A 1 451 ? 17.422 -18.594 -28.109 1 94.44 451 GLN A O 1
ATOM 3597 N N . ASP A 1 452 ? 17.875 -16.75 -26.891 1 96.44 452 ASP A N 1
ATOM 3598 C CA . ASP A 1 452 ? 16.859 -15.891 -27.453 1 96.44 452 ASP A CA 1
ATOM 3599 C C . ASP A 1 452 ? 17.391 -15.109 -28.656 1 96.44 452 ASP A C 1
ATOM 3601 O O . ASP A 1 452 ? 18.312 -14.297 -28.5 1 96.44 452 ASP A O 1
ATOM 3605 N N . THR A 1 453 ? 16.781 -15.281 -29.766 1 95.06 453 THR A N 1
ATOM 3606 C CA . THR A 1 453 ? 17.328 -14.695 -30.984 1 95.06 453 THR A CA 1
ATOM 3607 C C . THR A 1 453 ? 16.516 -13.469 -31.406 1 95.06 453 THR A C 1
ATOM 3609 O O . THR A 1 453 ? 16.766 -12.891 -32.469 1 95.06 453 THR A O 1
ATOM 3612 N N . VAL A 1 454 ? 15.555 -13.07 -30.641 1 95.88 454 VAL A N 1
ATOM 3613 C CA . VAL A 1 454 ? 14.719 -11.922 -30.984 1 95.88 454 VAL A CA 1
ATOM 3614 C C . VAL A 1 454 ? 15.547 -10.641 -30.906 1 95.88 454 VAL A C 1
ATOM 3616 O O . VAL A 1 454 ? 16.25 -10.406 -29.922 1 95.88 454 VAL A O 1
ATOM 3619 N N . LYS A 1 455 ? 15.445 -9.875 -31.938 1 97.19 455 LYS A N 1
ATOM 3620 C CA . LYS A 1 455 ? 16.125 -8.586 -31.922 1 97.19 455 LYS A CA 1
ATOM 3621 C C . LYS A 1 455 ? 15.43 -7.602 -30.984 1 97.19 455 LYS A C 1
ATOM 3623 O O . LYS A 1 455 ? 14.203 -7.582 -30.906 1 97.19 455 LYS A O 1
ATOM 3628 N N . LEU A 1 456 ? 16.219 -6.777 -30.359 1 97.25 456 LEU A N 1
ATOM 3629 C CA . LEU A 1 456 ? 15.68 -5.832 -29.391 1 97.25 456 LEU A CA 1
ATOM 3630 C C . LEU A 1 456 ? 15.055 -4.633 -30.094 1 97.25 456 LEU A C 1
ATOM 3632 O O . LEU A 1 456 ? 14.398 -3.805 -29.453 1 97.25 456 LEU A O 1
ATOM 3636 N N . LYS A 1 457 ? 15.258 -4.473 -31.328 1 96.94 457 LYS A N 1
ATOM 3637 C CA . LYS A 1 457 ? 14.531 -3.559 -32.219 1 96.94 457 LYS A CA 1
ATOM 3638 C C . LYS A 1 457 ? 14.031 -4.281 -33.469 1 96.94 457 LYS A C 1
ATOM 3640 O O . LYS A 1 457 ? 14.828 -4.812 -34.25 1 96.94 457 LYS A O 1
ATOM 3645 N N . ALA A 1 458 ? 12.75 -4.297 -33.625 1 96.25 458 ALA A N 1
ATOM 3646 C CA . ALA A 1 458 ? 12.172 -5 -34.781 1 96.25 458 ALA A CA 1
ATOM 3647 C C . ALA A 1 458 ? 12.398 -4.227 -36.062 1 96.25 458 ALA A C 1
ATOM 3649 O O . ALA A 1 458 ? 12.672 -3.025 -36.062 1 96.25 458 ALA A O 1
ATOM 3650 N N . ALA A 1 459 ? 12.32 -5 -37.125 1 95.94 459 ALA A N 1
ATOM 3651 C CA . ALA A 1 459 ? 12.484 -4.391 -38.438 1 95.94 459 ALA A CA 1
ATOM 3652 C C . ALA A 1 459 ? 11.336 -3.436 -38.75 1 95.94 459 ALA A C 1
ATOM 3654 O O . ALA A 1 459 ? 11.539 -2.389 -39.375 1 95.94 459 ALA A O 1
ATOM 3655 N N . VAL A 1 460 ? 10.164 -3.797 -38.406 1 96.19 460 VAL A N 1
ATOM 3656 C CA . VAL A 1 460 ? 8.977 -2.969 -38.562 1 96.19 460 VAL A CA 1
ATOM 3657 C C . VAL A 1 460 ? 8.484 -2.5 -37.188 1 96.19 460 VAL A C 1
ATOM 3659 O O . VAL A 1 460 ? 8.164 -3.318 -36.312 1 96.19 460 VAL A O 1
ATOM 3662 N N . ILE A 1 461 ? 8.445 -1.228 -37 1 97.31 461 ILE A N 1
ATOM 3663 C CA . ILE A 1 461 ? 7.996 -0.652 -35.75 1 97.31 461 ILE A CA 1
ATOM 3664 C C . ILE A 1 461 ? 6.496 -0.375 -35.812 1 97.31 461 ILE A C 1
ATOM 3666 O O . ILE A 1 461 ? 6.027 0.334 -36.688 1 97.31 461 ILE A O 1
ATOM 3670 N N . LYS A 1 462 ? 5.73 -0.923 -34.906 1 96.56 462 LYS A N 1
ATOM 3671 C CA . LYS A 1 462 ? 4.285 -0.752 -34.812 1 96.56 462 LYS A CA 1
ATOM 3672 C C . LYS A 1 462 ? 3.922 0.439 -33.938 1 96.56 462 LYS A C 1
ATOM 3674 O O . LYS A 1 462 ? 4.695 0.824 -33.062 1 96.56 462 LYS A O 1
ATOM 3679 N N . PRO A 1 463 ? 2.762 1.021 -34.188 1 95.31 463 PRO A N 1
ATOM 3680 C CA . PRO A 1 463 ? 2.35 2.154 -33.344 1 95.31 463 PRO A CA 1
ATOM 3681 C C . PRO A 1 463 ? 2.061 1.75 -31.906 1 95.31 463 PRO A C 1
ATOM 3683 O O . PRO A 1 463 ? 1.564 0.648 -31.656 1 95.31 463 PRO A O 1
ATOM 3686 N N . MET A 1 464 ? 2.283 2.678 -31 1 94.88 464 MET A N 1
ATOM 3687 C CA . MET A 1 464 ? 1.979 2.49 -29.578 1 94.88 464 MET A CA 1
ATOM 3688 C C . MET A 1 464 ? 0.567 2.971 -29.25 1 94.88 464 MET A C 1
ATOM 3690 O O . MET A 1 464 ? -0.098 2.416 -28.375 1 94.88 464 MET A O 1
ATOM 3694 N N . ALA A 1 465 ? 0.136 4 -29.953 1 93.62 465 ALA A N 1
ATOM 3695 C CA . ALA A 1 465 ? -1.174 4.594 -29.703 1 93.62 465 ALA A CA 1
ATOM 3696 C C . ALA A 1 465 ? -2.295 3.656 -30.141 1 93.62 465 ALA A C 1
ATOM 3698 O O . ALA A 1 465 ? -2.17 2.957 -31.156 1 93.62 465 ALA A O 1
ATOM 3699 N N . TYR A 1 466 ? -3.314 3.52 -29.406 1 92.75 466 TYR A N 1
ATOM 3700 C CA . TYR A 1 466 ? -4.539 2.799 -29.734 1 92.75 466 TYR A CA 1
ATOM 3701 C C . TYR A 1 466 ? -5.758 3.492 -29.125 1 92.75 466 TYR A C 1
ATOM 3703 O O . TYR A 1 466 ? -5.621 4.391 -28.297 1 92.75 466 TYR A O 1
ATOM 3711 N N . ASN A 1 467 ? -6.941 3.207 -29.609 1 92.44 467 ASN A N 1
ATOM 3712 C CA . ASN A 1 467 ? -8.195 3.748 -29.094 1 92.44 467 ASN A CA 1
ATOM 3713 C C . ASN A 1 467 ? -8.938 2.719 -28.25 1 92.44 467 ASN A C 1
ATOM 3715 O O . ASN A 1 467 ? -9.562 1.802 -28.797 1 92.44 467 ASN A O 1
ATOM 3719 N N . PRO A 1 468 ? -8.914 2.93 -27 1 90.06 468 PRO A N 1
ATOM 3720 C CA . PRO A 1 468 ? -9.547 1.936 -26.141 1 90.06 468 PRO A CA 1
ATOM 3721 C C . PRO A 1 468 ? -11.031 1.766 -26.422 1 90.06 468 PRO A C 1
ATOM 3723 O O . PRO A 1 468 ? -11.602 0.709 -26.141 1 90.06 468 PRO A O 1
ATOM 3726 N N . ASP A 1 469 ? -11.664 2.744 -26.953 1 88.56 469 ASP A N 1
ATOM 3727 C CA . ASP A 1 469 ? -13.094 2.705 -27.234 1 88.56 469 ASP A CA 1
ATOM 3728 C C . ASP A 1 469 ? -13.414 1.691 -28.328 1 88.56 469 ASP A C 1
ATOM 3730 O O . ASP A 1 469 ? -14.578 1.322 -28.516 1 88.56 469 ASP A O 1
ATOM 3734 N N . THR A 1 470 ? -12.43 1.296 -29.031 1 91.19 470 THR A N 1
ATOM 3735 C CA . THR A 1 470 ? -12.648 0.369 -30.141 1 91.19 470 THR A CA 1
ATOM 3736 C C . THR A 1 470 ? -12.516 -1.076 -29.672 1 91.19 470 THR A C 1
ATOM 3738 O O . THR A 1 470 ? -12.812 -2.008 -30.422 1 91.19 470 THR A O 1
ATOM 3741 N N . LEU A 1 471 ? -12.109 -1.216 -28.5 1 91.19 471 LEU A N 1
ATOM 3742 C CA . LEU A 1 471 ? -11.93 -2.568 -27.984 1 91.19 471 LEU A CA 1
ATOM 3743 C C . LEU A 1 471 ? -13.273 -3.213 -27.656 1 91.19 471 LEU A C 1
ATOM 3745 O O . LEU A 1 471 ? -14.188 -2.549 -27.156 1 91.19 471 LEU A O 1
ATOM 3749 N N . LYS A 1 472 ? -13.414 -4.434 -28.078 1 89 472 LYS A N 1
ATOM 3750 C CA . LYS A 1 472 ? -14.617 -5.219 -27.828 1 89 472 LYS A CA 1
ATOM 3751 C C . LYS A 1 472 ? -14.297 -6.453 -26.984 1 89 472 LYS A C 1
ATOM 3753 O O . LYS A 1 472 ? -13.211 -7.027 -27.094 1 89 472 LYS A O 1
ATOM 3758 N N . ARG A 1 473 ? -15.281 -6.754 -26.109 1 89.62 473 ARG A N 1
ATOM 3759 C CA . ARG A 1 473 ? -15.086 -7.941 -25.297 1 89.62 473 ARG A CA 1
ATOM 3760 C C . ARG A 1 473 ? -16.312 -8.844 -25.344 1 89.62 473 ARG A C 1
ATOM 3762 O O . ARG A 1 473 ? -17.422 -8.375 -25.562 1 89.62 473 ARG A O 1
ATOM 3769 N N . SER A 1 474 ? -16.078 -10.117 -25.25 1 90.31 474 SER A N 1
ATOM 3770 C CA . SER A 1 474 ? -17.094 -11.156 -25.109 1 90.31 474 SER A CA 1
ATOM 3771 C C . SER A 1 474 ? -16.672 -12.211 -24.094 1 90.31 474 SER A C 1
ATOM 3773 O O . SER A 1 474 ? -15.492 -12.578 -24.031 1 90.31 474 SER A O 1
ATOM 3775 N N . PRO A 1 475 ? -17.656 -12.594 -23.266 1 90.88 475 PRO A N 1
ATOM 3776 C CA . PRO A 1 475 ? -17.281 -13.68 -22.359 1 90.88 475 PRO A CA 1
ATOM 3777 C C . PRO A 1 475 ? -16.938 -14.969 -23.094 1 90.88 475 PRO A C 1
ATOM 3779 O O . PRO A 1 475 ? -17.547 -15.289 -24.109 1 90.88 475 PRO A O 1
ATOM 3782 N N . ASP A 1 476 ? -15.953 -15.633 -22.672 1 87.75 476 ASP A N 1
ATOM 3783 C CA . ASP A 1 476 ? -15.68 -16.953 -23.219 1 87.75 476 ASP A CA 1
ATOM 3784 C C . ASP A 1 476 ? -16.672 -17.984 -22.703 1 87.75 476 ASP A C 1
ATOM 3786 O O . ASP A 1 476 ? -17.469 -17.688 -21.812 1 87.75 476 ASP A O 1
ATOM 3790 N N . ARG A 1 477 ? -16.578 -19.188 -23.188 1 86.69 477 ARG A N 1
ATOM 3791 C CA . ARG A 1 477 ? -17.578 -20.234 -22.938 1 86.69 477 ARG A CA 1
ATOM 3792 C C . ARG A 1 477 ? -17.484 -20.75 -21.5 1 86.69 477 ARG A C 1
ATOM 3794 O O . ARG A 1 477 ? -18.359 -21.469 -21.047 1 86.69 477 ARG A O 1
ATOM 3801 N N . TRP A 1 478 ? -16.453 -20.469 -20.844 1 88 478 TRP A N 1
ATOM 3802 C CA . TRP A 1 478 ? -16.219 -21.062 -19.531 1 88 478 TRP A CA 1
ATOM 3803 C C . TRP A 1 478 ? -16.844 -20.219 -18.438 1 8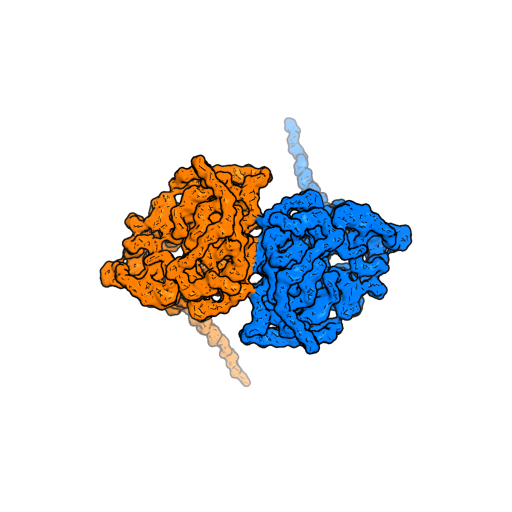8 478 TRP A C 1
ATOM 3805 O O . TRP A 1 478 ? -16.969 -20.656 -17.297 1 88 478 TRP A O 1
ATOM 3815 N N . GLN A 1 479 ? -17.25 -19 -18.781 1 92.25 479 GLN A N 1
ATOM 3816 C CA . GLN A 1 479 ? -17.75 -18.094 -17.75 1 92.25 479 GLN A CA 1
ATOM 3817 C C . GLN A 1 479 ? -19.156 -18.516 -17.297 1 92.25 479 GLN A C 1
ATOM 3819 O O . GLN A 1 479 ? -20.094 -18.531 -18.094 1 92.25 479 GLN A O 1
ATOM 3824 N N . PRO A 1 480 ? -19.297 -18.844 -16.031 1 94.31 480 PRO A N 1
ATOM 3825 C CA . PRO A 1 480 ? -20.625 -19.172 -15.516 1 94.31 480 PRO A CA 1
ATOM 3826 C C . PRO A 1 480 ? -21.531 -17.953 -15.375 1 94.31 480 PRO A C 1
ATOM 3828 O O . PRO A 1 480 ? -21.078 -16.828 -15.523 1 94.31 480 PRO A O 1
ATOM 3831 N N . GLU A 1 481 ? -22.797 -18.219 -15.008 1 93.5 481 GLU A N 1
ATOM 3832 C CA . GLU A 1 481 ? -23.781 -17.156 -14.852 1 93.5 481 GLU A CA 1
ATOM 3833 C C . GLU A 1 481 ? -23.344 -16.156 -13.789 1 93.5 481 GLU A C 1
ATOM 3835 O O . GLU A 1 481 ? -23.562 -14.945 -13.93 1 93.5 481 GLU A O 1
ATOM 3840 N N . TYR A 1 482 ? -22.719 -16.656 -12.828 1 94.88 482 TYR A N 1
ATOM 3841 C CA . TYR A 1 482 ? -22.234 -15.812 -11.734 1 94.88 482 TYR A CA 1
ATOM 3842 C C . TYR A 1 482 ? -21.328 -14.711 -12.25 1 94.88 482 TYR A C 1
ATOM 3844 O O . TYR A 1 482 ? -21.531 -13.531 -11.953 1 94.88 482 TYR A O 1
ATOM 3852 N N . THR A 1 483 ? -20.359 -15.031 -13.008 1 94.5 483 THR A N 1
ATOM 3853 C CA . THR A 1 483 ? -19.375 -14.078 -13.516 1 94.5 483 THR A CA 1
ATOM 3854 C C . THR A 1 483 ? -20 -13.18 -14.578 1 94.5 483 THR A C 1
ATOM 3856 O O . THR A 1 483 ? -19.688 -11.984 -14.648 1 94.5 483 THR A O 1
ATOM 3859 N N . ILE A 1 484 ? -20.891 -13.773 -15.414 1 94.06 484 ILE A N 1
ATOM 3860 C CA . ILE A 1 484 ? -21.531 -13.008 -16.469 1 94.06 484 ILE A CA 1
ATOM 3861 C C . ILE A 1 484 ? -22.359 -11.875 -15.859 1 94.06 484 ILE A C 1
ATOM 3863 O O . ILE A 1 484 ? -22.25 -10.719 -16.281 1 94.06 484 ILE A O 1
ATOM 3867 N N . LYS A 1 485 ? -23.078 -12.117 -14.852 1 93.56 485 LYS A N 1
ATOM 3868 C CA . LYS A 1 485 ? -23.922 -11.133 -14.195 1 93.56 485 LYS A CA 1
ATOM 3869 C C . LYS A 1 485 ? -23.094 -10.047 -13.516 1 93.56 485 LYS A C 1
ATOM 3871 O O . LYS A 1 485 ? -23.469 -8.875 -13.5 1 93.56 485 LYS A O 1
ATOM 3876 N N . ARG A 1 486 ? -22.031 -10.438 -13.07 1 93.81 486 ARG A N 1
ATOM 3877 C CA . ARG A 1 486 ? -21.234 -9.547 -12.227 1 93.81 486 ARG A CA 1
ATOM 3878 C C . ARG A 1 486 ? -20.328 -8.656 -13.062 1 93.81 486 ARG A C 1
ATOM 3880 O O . ARG A 1 486 ? -20.188 -7.465 -12.789 1 93.81 486 ARG A O 1
ATOM 3887 N N . TYR A 1 487 ? -19.734 -9.242 -14.07 1 94.44 487 TYR A N 1
ATOM 3888 C CA . TYR A 1 487 ? -18.672 -8.523 -14.758 1 94.44 487 TYR A CA 1
ATOM 3889 C C . TYR A 1 487 ? -19.156 -7.973 -16.094 1 94.44 487 TYR A C 1
ATOM 3891 O O . TYR A 1 487 ? -18.531 -7.066 -16.656 1 94.44 487 TYR A O 1
ATOM 3899 N N . PHE A 1 488 ? -20.172 -8.531 -16.625 1 90.81 488 PHE A N 1
ATOM 3900 C CA . PHE A 1 488 ? -20.531 -8.234 -18 1 90.81 488 PHE A CA 1
ATOM 3901 C C . PHE A 1 488 ? -21.859 -7.477 -18.062 1 90.81 488 PHE A C 1
ATOM 3903 O O . PHE A 1 488 ? -22.156 -6.801 -19.047 1 90.81 488 PHE A O 1
ATOM 3910 N N . GLU A 1 489 ? -22.781 -7.699 -17.156 1 79.56 489 GLU A N 1
ATOM 3911 C CA . GLU A 1 489 ? -24.078 -7.051 -17.203 1 79.56 489 GLU A CA 1
ATOM 3912 C C . GLU A 1 489 ? -24.031 -5.664 -16.562 1 79.56 489 GLU A C 1
ATOM 3914 O O . GLU A 1 489 ? -23.312 -5.445 -15.594 1 79.56 489 GLU A O 1
ATOM 3919 N N . GLU A 1 490 ? -24.203 -4.598 -17.359 1 63.78 490 GLU A N 1
ATOM 3920 C CA . GLU A 1 490 ? -24.234 -3.215 -16.906 1 63.78 490 GLU A CA 1
ATOM 3921 C C . GLU A 1 490 ? -25.219 -3.043 -15.742 1 63.78 490 GLU A C 1
ATOM 3923 O O . GLU A 1 490 ? -26.375 -3.451 -15.836 1 63.78 490 GLU A O 1
ATOM 3928 N N . ASN A 1 491 ? -24.734 -3.191 -14.461 1 47.22 491 ASN A N 1
ATOM 3929 C CA . ASN A 1 491 ? -25.641 -2.734 -13.406 1 47.22 491 ASN A CA 1
ATOM 3930 C C . ASN A 1 491 ? -25.859 -1.227 -13.469 1 47.22 491 ASN A C 1
ATOM 3932 O O . ASN A 1 491 ? -24.938 -0.476 -13.82 1 47.22 491 ASN A O 1
ATOM 3936 N N . MET B 1 1 ? 83.25 -4.684 21.641 1 18.45 1 MET B N 1
ATOM 3937 C CA . MET B 1 1 ? 82.938 -4.5 23.062 1 18.45 1 MET B CA 1
ATOM 3938 C C . MET B 1 1 ? 81.5 -3.984 23.25 1 18.45 1 MET B C 1
ATOM 3940 O O . MET B 1 1 ? 80.875 -3.49 22.312 1 18.45 1 MET B O 1
ATOM 3944 N N . VAL B 1 2 ? 81.312 -3.152 24.297 1 20.28 2 VAL B N 1
ATOM 3945 C CA . VAL B 1 2 ? 80.312 -3.02 25.359 1 20.28 2 VAL B CA 1
ATOM 3946 C C . VAL B 1 2 ? 79.125 -2.184 24.859 1 20.28 2 VAL B C 1
ATOM 3948 O O . VAL B 1 2 ? 78.5 -1.497 25.656 1 20.28 2 VAL B O 1
ATOM 3951 N N . SER B 1 3 ? 79.062 -1.706 23.594 1 26.33 3 SER B N 1
ATOM 3952 C CA . SER B 1 3 ? 78.25 -0.489 23.406 1 26.33 3 SER B CA 1
ATOM 3953 C C . SER B 1 3 ? 76.812 -0.747 23.656 1 26.33 3 SER B C 1
ATOM 3955 O O . SER B 1 3 ? 76.188 -1.495 22.906 1 26.33 3 SER B O 1
ATOM 3957 N N . GLU B 1 4 ? 76.375 -0.702 25.031 1 24.83 4 GLU B N 1
ATOM 3958 C CA . GLU B 1 4 ? 75.25 -1.081 25.859 1 24.83 4 GLU B CA 1
ATOM 3959 C C . GLU B 1 4 ? 74 -0.365 25.406 1 24.83 4 GLU B C 1
ATOM 3961 O O . GLU B 1 4 ? 74.062 0.717 24.828 1 24.83 4 GLU B O 1
ATOM 3966 N N . ASN B 1 5 ? 72.75 -0.986 25.672 1 24.8 5 ASN B N 1
ATOM 3967 C CA . ASN B 1 5 ? 71.375 -1.321 25.391 1 24.8 5 ASN B CA 1
ATOM 3968 C C . ASN B 1 5 ? 70.375 -0.295 25.969 1 24.8 5 ASN B C 1
ATOM 3970 O O . ASN B 1 5 ? 69.75 -0.543 27.016 1 24.8 5 ASN B O 1
ATOM 3974 N N . LEU B 1 6 ? 70.812 1.042 26.141 1 26.39 6 LEU B N 1
ATOM 3975 C CA . LEU B 1 6 ? 70.062 1.829 27.094 1 26.39 6 LEU B CA 1
ATOM 3976 C C . LEU B 1 6 ? 68.625 2.123 26.547 1 26.39 6 LEU B C 1
ATOM 3978 O O . LEU B 1 6 ? 68.5 3.057 25.766 1 26.39 6 LEU B O 1
ATOM 3982 N N . PRO B 1 7 ? 67.812 1.116 25.922 1 29.41 7 PRO B N 1
ATOM 3983 C CA . PRO B 1 7 ? 66.688 1.481 25.062 1 29.41 7 PRO B CA 1
ATOM 3984 C C . PRO B 1 7 ? 65.562 2.09 25.859 1 29.41 7 PRO B C 1
ATOM 3986 O O . PRO B 1 7 ? 64.562 2.578 25.266 1 29.41 7 PRO B O 1
ATOM 3989 N N . SER B 1 8 ? 65.5 1.909 27.297 1 27.66 8 SER B N 1
ATOM 3990 C CA . SER B 1 8 ? 64.25 1.555 27.891 1 27.66 8 SER B CA 1
ATOM 3991 C C . SER B 1 8 ? 63.375 2.789 28.109 1 27.66 8 SER B C 1
ATOM 3993 O O . SER B 1 8 ? 62.156 2.67 28.391 1 27.66 8 SER B O 1
ATOM 3995 N N . MET B 1 9 ? 63.906 3.973 28.422 1 28.62 9 MET B N 1
ATOM 3996 C CA . MET B 1 9 ? 63.219 4.836 29.375 1 28.62 9 MET B CA 1
ATOM 3997 C C . MET B 1 9 ? 62.094 5.578 28.703 1 28.62 9 MET B C 1
ATOM 3999 O O . MET B 1 9 ? 61.25 6.215 29.359 1 28.62 9 MET B O 1
ATOM 4003 N N . ARG B 1 10 ? 62.219 5.914 27.391 1 29.86 10 ARG B N 1
ATOM 4004 C CA . ARG B 1 10 ? 61.469 7.035 26.859 1 29.86 10 ARG B CA 1
ATOM 4005 C C . ARG B 1 10 ? 59.969 6.676 26.734 1 29.86 10 ARG B C 1
ATOM 4007 O O . ARG B 1 10 ? 59.188 7.465 26.219 1 29.86 10 ARG B O 1
ATOM 4014 N N . LEU B 1 11 ? 59.688 5.301 26.922 1 30.36 11 LEU B N 1
ATOM 4015 C CA . LEU B 1 11 ? 58.312 4.938 26.594 1 30.36 11 LEU B CA 1
ATOM 4016 C C . LEU B 1 11 ? 57.344 5.465 27.656 1 30.36 11 LEU B C 1
ATOM 4018 O O . LEU B 1 11 ? 56.125 5.426 27.469 1 30.36 11 LEU B O 1
ATOM 4022 N N . LEU B 1 12 ? 58 5.715 28.875 1 31.8 12 LEU B N 1
ATOM 4023 C CA . LEU B 1 12 ? 57.062 5.871 29.984 1 31.8 12 LEU B CA 1
ATOM 4024 C C . LEU B 1 12 ? 56.375 7.227 29.906 1 31.8 12 LEU B C 1
ATOM 4026 O O . LEU B 1 12 ? 55.25 7.375 30.375 1 31.8 12 LEU B O 1
ATOM 4030 N N . MET B 1 13 ? 57.125 8.219 29.406 1 33.38 13 MET B N 1
ATOM 4031 C CA . MET B 1 13 ? 56.625 9.555 29.703 1 33.38 13 MET B CA 1
ATOM 4032 C C . MET B 1 13 ? 55.375 9.859 28.922 1 33.38 13 MET B C 1
ATOM 4034 O O . MET B 1 13 ? 54.656 10.812 29.219 1 33.38 13 MET B O 1
ATOM 4038 N N . SER B 1 14 ? 55.312 9.234 27.703 1 35.84 14 SER B N 1
ATOM 4039 C CA . SER B 1 14 ? 54.312 9.82 26.844 1 35.84 14 SER B CA 1
ATOM 4040 C C . SER B 1 14 ? 52.906 9.43 27.297 1 35.84 14 SER B C 1
ATOM 4042 O O . SER B 1 14 ? 51.906 9.797 26.656 1 35.84 14 SER B O 1
ATOM 4044 N N . TYR B 1 15 ? 52.906 8.461 28.266 1 36.12 15 TYR B N 1
ATOM 4045 C CA . TYR B 1 15 ? 51.562 8 28.641 1 36.12 15 TYR B CA 1
ATOM 4046 C C . TYR B 1 15 ? 50.812 9.078 29.422 1 36.12 15 TYR B C 1
ATOM 4048 O O . TYR B 1 15 ? 49.625 8.969 29.625 1 36.12 15 TYR B O 1
ATOM 4056 N N . ILE B 1 16 ? 51.656 9.906 30.141 1 37.28 16 ILE B N 1
ATOM 4057 C CA . ILE B 1 16 ? 50.969 10.719 31.141 1 37.28 16 ILE B CA 1
ATOM 4058 C C . ILE B 1 16 ? 50.125 11.773 30.438 1 37.28 16 ILE B C 1
ATOM 4060 O O . ILE B 1 16 ? 49.156 12.281 31 1 37.28 16 ILE B O 1
ATOM 4064 N N . ILE B 1 17 ? 50.688 12.258 29.328 1 37.72 17 ILE B N 1
ATOM 4065 C CA . ILE B 1 17 ? 50.031 13.5 28.891 1 37.72 17 ILE B CA 1
ATOM 4066 C C . ILE B 1 17 ? 48.656 13.195 28.344 1 37.72 17 ILE B C 1
ATOM 4068 O O . ILE B 1 17 ? 47.844 14.109 28.141 1 37.72 17 ILE B O 1
ATOM 4072 N N . PHE B 1 18 ? 48.531 11.961 27.812 1 37.91 18 PHE B N 1
ATOM 4073 C CA . PHE B 1 18 ? 47.312 11.844 27.016 1 37.91 18 PHE B CA 1
ATOM 4074 C C . PHE B 1 18 ? 46.062 11.797 27.922 1 37.91 18 PHE B C 1
ATOM 4076 O O . PHE B 1 18 ? 44.938 11.766 27.453 1 37.91 18 PHE B O 1
ATOM 4083 N N . MET B 1 19 ? 46.344 11.453 29.234 1 35.31 19 MET B N 1
ATOM 4084 C CA . MET B 1 19 ? 45.125 11.242 30.016 1 35.31 19 MET B CA 1
ATOM 4085 C C . MET B 1 19 ? 44.406 12.562 30.266 1 35.31 19 MET B C 1
ATOM 4087 O O . MET B 1 19 ? 43.344 12.586 30.891 1 35.31 19 MET B O 1
ATOM 4091 N N . LEU B 1 20 ? 45.188 13.656 30.297 1 35.94 20 LEU B N 1
ATOM 4092 C CA . LEU B 1 20 ? 44.5 14.844 30.797 1 35.94 20 LEU B CA 1
ATOM 4093 C C . LEU B 1 20 ? 43.438 15.312 29.797 1 35.94 20 LEU B C 1
ATOM 4095 O O . LEU B 1 20 ? 42.812 16.359 29.984 1 35.94 20 LEU B O 1
ATOM 4099 N N . MET B 1 21 ? 43.625 14.875 28.594 1 35.88 21 MET B N 1
ATOM 4100 C CA . MET B 1 21 ? 42.656 15.586 27.766 1 35.88 21 MET B CA 1
ATOM 4101 C C . MET B 1 21 ? 41.219 15.117 28.062 1 35.88 21 MET B C 1
ATOM 4103 O O . MET B 1 21 ? 40.344 15.227 27.203 1 35.88 21 MET B O 1
ATOM 4107 N N . ALA B 1 22 ? 41.156 14.016 28.922 1 32.38 22 ALA B N 1
ATOM 4108 C CA . ALA B 1 22 ? 39.781 13.516 28.875 1 32.38 22 ALA B CA 1
ATOM 4109 C C . ALA B 1 22 ? 38.781 14.633 29.156 1 32.38 22 ALA B C 1
ATOM 4111 O O . ALA B 1 22 ? 37.781 14.781 28.438 1 32.38 22 ALA B O 1
ATOM 4112 N N . ALA B 1 23 ? 38.562 14.93 30.516 1 37.41 23 ALA B N 1
ATOM 4113 C CA . ALA B 1 23 ? 37.219 15.266 31.016 1 37.41 23 ALA B CA 1
ATOM 4114 C C . ALA B 1 23 ? 36.906 16.75 30.812 1 37.41 23 ALA B C 1
ATOM 4116 O O . ALA B 1 23 ? 37.125 17.562 31.719 1 37.41 23 ALA B O 1
ATOM 4117 N N . CYS B 1 24 ? 37.406 17.438 29.906 1 35.5 24 CYS B N 1
ATOM 4118 C CA . CYS B 1 24 ? 36.531 18.594 29.797 1 35.5 24 CYS B CA 1
ATOM 4119 C C . CYS B 1 24 ? 35.062 18.172 29.797 1 35.5 24 CYS B C 1
ATOM 4121 O O . CYS B 1 24 ? 34.531 17.703 28.797 1 35.5 24 CYS B O 1
ATOM 4123 N N . SER B 1 25 ? 34.688 17.609 30.891 1 36.06 25 SER B N 1
ATOM 4124 C CA . SER B 1 25 ? 33.25 17.672 31.125 1 36.06 25 SER B CA 1
ATOM 4125 C C . SER B 1 25 ? 32.688 19.062 30.797 1 36.06 25 SER B C 1
ATOM 4127 O O . SER B 1 25 ? 32.938 20.016 31.531 1 36.06 25 SER B O 1
ATOM 4129 N N . ASN B 1 26 ? 32.812 19.516 29.547 1 33.41 26 ASN B N 1
ATOM 4130 C CA . ASN B 1 26 ? 31.875 20.609 29.359 1 33.41 26 ASN B CA 1
ATOM 4131 C C . ASN B 1 26 ? 30.641 20.453 30.25 1 33.41 26 ASN B C 1
ATOM 4133 O O . ASN B 1 26 ? 29.875 19.5 30.109 1 33.41 26 ASN B O 1
ATOM 4137 N N . LYS B 1 27 ? 30.844 20.688 31.406 1 40.22 27 LYS B N 1
ATOM 4138 C CA . LYS B 1 27 ? 29.688 21.031 32.219 1 40.22 27 LYS B CA 1
ATOM 4139 C C . LYS B 1 27 ? 28.609 21.719 31.375 1 40.22 27 LYS B C 1
ATOM 4141 O O . LYS B 1 27 ? 28.703 22.922 31.109 1 40.22 27 LYS B O 1
ATOM 4146 N N . THR B 1 28 ? 28.156 21.078 30.281 1 41.31 28 THR B N 1
ATOM 4147 C CA . THR B 1 28 ? 26.953 21.625 29.641 1 41.31 28 THR B CA 1
ATOM 4148 C C . THR B 1 28 ? 26.062 22.312 30.672 1 41.31 28 THR B C 1
ATOM 4150 O O . THR B 1 28 ? 25.578 21.672 31.609 1 41.31 28 THR B O 1
ATOM 4153 N N . GLU B 1 29 ? 26.328 23.406 31.188 1 46.81 29 GLU B N 1
ATOM 4154 C CA . GLU B 1 29 ? 25.406 24.266 31.938 1 46.81 29 GLU B CA 1
ATOM 4155 C C . GLU B 1 29 ? 23.953 23.922 31.625 1 46.81 29 GLU B C 1
ATOM 4157 O O . GLU B 1 29 ? 23.609 23.625 30.484 1 46.81 29 GLU B O 1
ATOM 4162 N N . ASN B 1 30 ? 23.219 23.422 32.594 1 58.66 30 ASN B N 1
ATOM 4163 C CA . ASN B 1 30 ? 21.828 22.984 32.625 1 58.66 30 ASN B CA 1
ATOM 4164 C C . ASN B 1 30 ? 20.906 23.984 31.906 1 58.66 30 ASN B C 1
ATOM 4166 O O . ASN B 1 30 ? 20.125 24.688 32.562 1 58.66 30 ASN B O 1
ATOM 4170 N N . ARG B 1 31 ? 21.219 24.578 30.797 1 78.12 31 ARG B N 1
ATOM 4171 C CA . ARG B 1 31 ? 20.422 25.547 30.062 1 78.12 31 ARG B CA 1
ATOM 4172 C C . ARG B 1 31 ? 19.141 24.891 29.516 1 78.12 31 ARG B C 1
ATOM 4174 O O . ARG B 1 31 ? 19.188 23.797 28.953 1 78.12 31 ARG B O 1
ATOM 4181 N N . LYS B 1 32 ? 18.094 25.641 29.875 1 93.62 32 LYS B N 1
ATOM 4182 C CA . LYS B 1 32 ? 16.812 25.219 29.312 1 93.62 32 LYS B CA 1
ATOM 4183 C C . LYS B 1 32 ? 16.891 25.062 27.797 1 93.62 32 LYS B C 1
ATOM 4185 O O . LYS B 1 32 ? 17.484 25.906 27.125 1 93.62 32 LYS B O 1
ATOM 4190 N N . PRO B 1 33 ? 16.406 24.047 27.297 1 97.56 33 PRO B N 1
ATOM 4191 C CA . PRO B 1 33 ? 16.484 23.828 25.844 1 97.56 33 PRO B CA 1
ATOM 4192 C C . PRO B 1 33 ? 15.648 24.828 25.047 1 97.56 33 PRO B C 1
ATOM 4194 O O . PRO B 1 33 ? 14.594 25.266 25.531 1 97.56 33 PRO B O 1
ATOM 4197 N N . ASN B 1 34 ? 16.172 25.219 23.875 1 98.62 34 ASN B N 1
ATOM 4198 C CA . ASN B 1 34 ? 15.344 25.922 22.891 1 98.62 34 ASN B CA 1
ATOM 4199 C C . ASN B 1 34 ? 14.234 25.031 22.344 1 98.62 34 ASN B C 1
ATOM 4201 O O . ASN B 1 34 ? 14.281 23.812 22.484 1 98.62 34 ASN B O 1
ATOM 4205 N N . ILE B 1 35 ? 13.211 25.672 21.797 1 98.81 35 ILE B N 1
ATOM 4206 C CA . ILE B 1 35 ? 12.148 24.953 21.109 1 98.81 35 ILE B CA 1
ATOM 4207 C C . ILE B 1 35 ? 12.047 25.469 19.672 1 98.81 35 ILE B C 1
ATOM 4209 O O . ILE B 1 35 ? 11.914 26.672 19.438 1 98.81 35 ILE B O 1
ATOM 4213 N N . LEU B 1 36 ? 12.18 24.594 18.719 1 98.94 36 LEU B N 1
ATOM 4214 C CA . LEU B 1 36 ? 11.828 24.828 17.328 1 98.94 36 LEU B CA 1
ATOM 4215 C C . LEU B 1 36 ? 10.57 24.047 16.953 1 98.94 36 LEU B C 1
ATOM 4217 O O . LEU B 1 36 ? 10.586 22.812 16.906 1 98.94 36 LEU B O 1
ATOM 4221 N N . PHE B 1 37 ? 9.508 24.766 16.75 1 98.94 37 PHE B N 1
ATOM 4222 C CA . PHE B 1 37 ? 8.203 24.188 16.438 1 98.94 37 PHE B CA 1
ATOM 4223 C C . PHE B 1 37 ? 7.871 24.375 14.969 1 98.94 37 PHE B C 1
ATOM 4225 O O . PHE B 1 37 ? 7.551 25.484 14.531 1 98.94 37 PHE B O 1
ATOM 4232 N N . ILE B 1 38 ? 7.918 23.297 14.219 1 98.94 38 ILE B N 1
ATOM 4233 C CA . ILE B 1 38 ? 7.637 23.312 12.789 1 98.94 38 ILE B CA 1
ATOM 4234 C C . ILE B 1 38 ? 6.23 22.781 12.531 1 98.94 38 ILE B C 1
ATOM 4236 O O . ILE B 1 38 ? 5.91 21.656 12.914 1 98.94 38 ILE B O 1
ATOM 4240 N N . PHE B 1 39 ? 5.434 23.562 11.875 1 98.81 39 PHE B N 1
ATOM 4241 C CA . PHE B 1 39 ? 4.008 23.297 11.727 1 98.81 39 PHE B CA 1
ATOM 4242 C C . PHE B 1 39 ? 3.592 23.422 10.258 1 98.81 39 PHE B C 1
ATOM 4244 O O . PHE B 1 39 ? 3.709 24.484 9.664 1 98.81 39 PHE B O 1
ATOM 4251 N N . THR B 1 40 ? 3.15 22.266 9.648 1 98.69 40 THR B N 1
ATOM 4252 C CA . THR B 1 40 ? 2.713 22.297 8.258 1 98.69 40 THR B CA 1
ATOM 4253 C C . THR B 1 40 ? 1.191 22.375 8.172 1 98.69 40 THR B C 1
ATOM 4255 O O . THR B 1 40 ? 0.495 22.172 9.172 1 98.69 40 THR B O 1
ATOM 4258 N N . ASP B 1 41 ? 0.714 22.781 7.031 1 98.06 41 ASP B N 1
ATOM 4259 C CA . ASP B 1 41 ? -0.711 22.984 6.805 1 98.06 41 ASP B CA 1
ATOM 4260 C C . ASP B 1 41 ? -1.273 21.953 5.832 1 98.06 41 ASP B C 1
ATOM 4262 O O . ASP B 1 41 ? -0.97 21.984 4.637 1 98.06 41 ASP B O 1
ATOM 4266 N N . ASP B 1 42 ? -2.121 21 6.324 1 97.69 42 ASP B N 1
ATOM 4267 C CA . ASP B 1 42 ? -2.797 20.016 5.492 1 97.69 42 ASP B CA 1
ATOM 4268 C C . ASP B 1 42 ? -1.86 18.859 5.145 1 97.69 42 ASP B C 1
ATOM 4270 O O . ASP B 1 42 ? -1.821 18.406 3.998 1 97.69 42 ASP B O 1
ATOM 4274 N N . GLN B 1 43 ? -1.125 18.344 6.125 1 98.31 43 GLN B N 1
ATOM 4275 C CA . GLN B 1 43 ? -0.253 17.203 5.832 1 98.31 43 GLN B CA 1
ATOM 4276 C C . GLN B 1 43 ? -0.719 15.953 6.562 1 98.31 43 GLN B C 1
ATOM 4278 O O . GLN B 1 43 ? -0.69 15.898 7.793 1 98.31 43 GLN B O 1
ATOM 4283 N N . ASN B 1 44 ? -1.021 15.016 5.758 1 95.94 44 ASN B N 1
ATOM 4284 C CA . ASN B 1 44 ? -1.405 13.695 6.242 1 95.94 44 ASN B CA 1
ATOM 4285 C C . ASN B 1 44 ? -0.21 12.938 6.812 1 95.94 44 ASN B C 1
ATOM 4287 O O . ASN B 1 44 ? 0.907 13.055 6.305 1 95.94 44 ASN B O 1
ATOM 4291 N N . ALA B 1 45 ? -0.465 12.109 7.852 1 96.81 45 ALA B N 1
ATOM 4292 C CA . ALA B 1 45 ? 0.58 11.398 8.578 1 96.81 45 ALA B CA 1
ATOM 4293 C C . ALA B 1 45 ? 1.349 10.461 7.648 1 96.81 45 ALA B C 1
ATOM 4295 O O . ALA B 1 45 ? 2.512 10.141 7.902 1 96.81 45 ALA B O 1
ATOM 4296 N N . GLU B 1 46 ? 0.733 10.047 6.578 1 95.12 46 GLU B N 1
ATOM 4297 C CA . GLU B 1 46 ? 1.323 9.031 5.711 1 95.12 46 GLU B CA 1
ATOM 4298 C C . GLU B 1 46 ? 2.17 9.672 4.613 1 95.12 46 GLU B C 1
ATOM 4300 O O . GLU B 1 46 ? 2.838 8.977 3.848 1 95.12 46 GLU B O 1
ATOM 4305 N N . ASN B 1 47 ? 2.246 10.914 4.527 1 96.25 47 ASN B N 1
ATOM 4306 C CA . ASN B 1 47 ? 2.975 11.586 3.459 1 96.25 47 ASN B CA 1
ATOM 4307 C C . ASN B 1 47 ? 4.395 11.945 3.891 1 96.25 47 ASN B C 1
ATOM 4309 O O . ASN B 1 47 ? 4.789 13.117 3.83 1 96.25 47 ASN B O 1
ATOM 4313 N N . LEU B 1 48 ? 5.098 10.945 4.352 1 97.94 48 LEU B N 1
ATOM 4314 C CA . LEU B 1 48 ? 6.508 10.914 4.719 1 97.94 48 LEU B CA 1
ATOM 4315 C C . LEU B 1 48 ? 7.16 9.617 4.254 1 97.94 48 LEU B C 1
ATOM 4317 O O . LEU B 1 48 ? 6.523 8.562 4.246 1 97.94 48 LEU B O 1
ATOM 4321 N N . GLY B 1 49 ? 8.398 9.789 3.887 1 97.38 49 GLY B N 1
ATOM 4322 C CA . GLY B 1 49 ? 9.117 8.562 3.564 1 97.38 49 GLY B CA 1
ATOM 4323 C C . GLY B 1 49 ? 9.164 7.578 4.715 1 97.38 49 GLY B C 1
ATOM 4324 O O . GLY B 1 49 ? 8.891 6.391 4.535 1 97.38 49 GLY B O 1
ATOM 4325 N N . ILE B 1 50 ? 9.398 7.977 5.891 1 97.56 50 ILE B N 1
ATOM 4326 C CA . ILE B 1 50 ? 9.586 7.152 7.078 1 97.56 50 ILE B CA 1
ATOM 4327 C C . ILE B 1 50 ? 8.266 6.484 7.457 1 97.56 50 ILE B C 1
ATOM 4329 O O . ILE B 1 50 ? 8.25 5.551 8.258 1 97.56 50 ILE B O 1
ATOM 4333 N N . ALA B 1 51 ? 7.18 6.996 6.934 1 96.5 51 ALA B N 1
ATOM 4334 C CA . ALA B 1 51 ? 5.875 6.391 7.188 1 96.5 51 ALA B CA 1
ATOM 4335 C C . ALA B 1 51 ? 5.617 5.219 6.246 1 96.5 51 ALA B C 1
ATOM 4337 O O . ALA B 1 51 ? 4.543 4.617 6.27 1 96.5 51 ALA B O 1
ATOM 4338 N N . GLY B 1 52 ? 6.566 4.91 5.426 1 94.62 52 GLY B N 1
ATOM 4339 C CA . GLY B 1 52 ? 6.461 3.762 4.539 1 94.62 52 GLY B CA 1
ATOM 4340 C C . GLY B 1 52 ? 6.062 4.137 3.123 1 94.62 52 GLY B C 1
ATOM 4341 O O . GLY B 1 52 ? 5.742 3.264 2.312 1 94.62 52 GLY B O 1
ATOM 4342 N N . ASN B 1 53 ? 6.039 5.414 2.793 1 95.69 53 ASN B N 1
ATOM 4343 C CA . ASN B 1 53 ? 5.695 5.895 1.459 1 95.69 53 ASN B CA 1
ATOM 4344 C C . ASN B 1 53 ? 6.934 6.094 0.595 1 95.69 53 ASN B C 1
ATOM 4346 O O . ASN B 1 53 ? 7.621 7.109 0.71 1 95.69 53 ASN B O 1
ATOM 4350 N N . PRO B 1 54 ? 7.266 5.223 -0.336 1 94.62 54 PRO B N 1
ATOM 4351 C CA . PRO B 1 54 ? 8.484 5.344 -1.135 1 94.62 54 PRO B CA 1
ATOM 4352 C C . PRO B 1 54 ? 8.359 6.383 -2.248 1 94.62 54 PRO B C 1
ATOM 4354 O O . PRO B 1 54 ? 9.359 6.742 -2.877 1 94.62 54 PRO B O 1
ATOM 4357 N N . TYR B 1 55 ? 7.254 6.918 -2.461 1 96.38 55 TYR B N 1
ATOM 4358 C CA . TYR B 1 55 ? 7.016 7.77 -3.619 1 96.38 55 TYR B CA 1
ATOM 4359 C C . TYR B 1 55 ? 7.199 9.242 -3.264 1 96.38 55 TYR B C 1
ATOM 4361 O O . TYR B 1 55 ? 7.137 10.109 -4.137 1 96.38 55 TYR B O 1
ATOM 4369 N N . ILE B 1 56 ? 7.465 9.492 -1.984 1 97.5 56 ILE B N 1
ATOM 4370 C CA . ILE B 1 56 ? 7.676 10.883 -1.589 1 97.5 56 ILE B CA 1
ATOM 4371 C C . ILE B 1 56 ? 9.078 11.047 -1.009 1 97.5 56 ILE B C 1
ATOM 4373 O O . ILE B 1 56 ? 9.57 10.164 -0.296 1 97.5 56 ILE B O 1
ATOM 4377 N N . GLN B 1 57 ? 9.695 12.156 -1.322 1 97.12 57 GLN B N 1
ATOM 4378 C CA . GLN B 1 57 ? 11.031 12.445 -0.809 1 97.12 57 GLN B CA 1
ATOM 4379 C C . GLN B 1 57 ? 10.969 13.438 0.346 1 97.12 57 GLN B C 1
ATOM 4381 O O . GLN B 1 57 ? 10.672 14.617 0.141 1 97.12 57 GLN B O 1
ATOM 4386 N N . THR B 1 58 ? 11.188 12.945 1.544 1 98.62 58 THR B N 1
ATOM 4387 C CA . THR B 1 58 ? 11.266 13.781 2.74 1 98.62 58 THR B CA 1
ATOM 4388 C C . THR B 1 58 ? 12.477 13.391 3.59 1 98.62 58 THR B C 1
ATOM 4390 O O . THR B 1 58 ? 12.352 13.18 4.797 1 98.62 58 THR B O 1
ATOM 4393 N N . PRO B 1 59 ? 13.672 13.406 3.027 1 98.5 59 PRO B N 1
ATOM 4394 C CA . PRO B 1 59 ? 14.836 12.852 3.717 1 98.5 59 PRO B CA 1
ATOM 4395 C C . PRO B 1 59 ? 15.148 13.57 5.023 1 98.5 59 PRO B C 1
ATOM 4397 O O . PRO B 1 59 ? 15.594 12.945 5.988 1 98.5 59 PRO B O 1
ATOM 4400 N N . THR B 1 60 ? 14.984 14.906 5.051 1 98.81 60 THR B N 1
ATOM 4401 C CA . THR B 1 60 ? 15.297 15.656 6.262 1 98.81 60 THR B CA 1
ATOM 4402 C C . THR B 1 60 ? 14.344 15.289 7.391 1 98.81 60 THR B C 1
ATOM 4404 O O . THR B 1 60 ? 14.773 14.992 8.508 1 98.81 60 THR B O 1
ATOM 4407 N N . ILE B 1 61 ? 13.094 15.258 7.102 1 98.81 61 ILE B N 1
ATOM 4408 C CA . ILE B 1 61 ? 12.078 14.945 8.102 1 98.81 61 ILE B CA 1
ATOM 4409 C C . ILE B 1 61 ? 12.219 13.484 8.531 1 98.81 61 ILE B C 1
ATOM 4411 O O . ILE B 1 61 ? 12.055 13.164 9.711 1 98.81 61 ILE B O 1
ATOM 4415 N N . ASP B 1 62 ? 12.531 12.648 7.574 1 98.69 62 ASP B N 1
ATOM 4416 C CA . ASP B 1 62 ? 12.781 11.25 7.891 1 98.69 62 ASP B CA 1
ATOM 4417 C C . ASP B 1 62 ? 13.953 11.102 8.852 1 98.69 62 ASP B C 1
ATOM 4419 O O . ASP B 1 62 ? 13.883 10.328 9.812 1 98.69 62 ASP B O 1
ATOM 4423 N N . GLN B 1 63 ? 14.992 11.852 8.602 1 98.5 63 GLN B N 1
ATOM 4424 C CA . GLN B 1 63 ? 16.156 11.805 9.484 1 98.5 63 GLN B CA 1
ATOM 4425 C C . GLN B 1 63 ? 15.805 12.328 10.875 1 98.5 63 GLN B C 1
ATOM 4427 O O . GLN B 1 63 ? 16.281 11.789 11.875 1 98.5 63 GLN B O 1
ATOM 4432 N N . LEU B 1 64 ? 15.016 13.359 10.898 1 98.31 64 LEU B N 1
ATOM 4433 C CA . LEU B 1 64 ? 14.547 13.875 12.18 1 98.31 64 LEU B CA 1
ATOM 4434 C C . LEU B 1 64 ? 13.828 12.797 12.977 1 98.31 64 LEU B C 1
ATOM 4436 O O . LEU B 1 64 ? 14.062 12.648 14.18 1 98.31 64 LEU B O 1
ATOM 4440 N N . ALA B 1 65 ? 12.977 12.07 12.289 1 98.5 65 ALA B N 1
ATOM 4441 C CA . ALA B 1 65 ? 12.242 10.984 12.938 1 98.5 65 ALA B CA 1
ATOM 4442 C C . ALA B 1 65 ? 13.18 9.891 13.414 1 98.5 65 ALA B C 1
ATOM 4444 O O . ALA B 1 65 ? 13.023 9.359 14.516 1 98.5 65 ALA B O 1
ATOM 4445 N N . MET B 1 66 ? 14.195 9.562 12.648 1 97.81 66 MET B N 1
ATOM 4446 C CA . MET B 1 66 ? 15.156 8.516 12.984 1 97.81 66 MET B CA 1
ATOM 4447 C C . MET B 1 66 ? 16.016 8.922 14.18 1 97.81 66 MET B C 1
ATOM 4449 O O . MET B 1 66 ? 16.516 8.07 14.914 1 97.81 66 MET B O 1
ATOM 4453 N N . GLU B 1 67 ? 16.156 10.234 14.336 1 98.12 67 GLU B N 1
ATOM 4454 C CA . GLU B 1 67 ? 17 10.742 15.398 1 98.12 67 GLU B CA 1
ATOM 4455 C C . GLU B 1 67 ? 16.172 11.156 16.625 1 98.12 67 GLU B C 1
ATOM 4457 O O . GLU B 1 67 ? 16.734 11.617 17.625 1 98.12 67 GLU B O 1
ATOM 4462 N N . GLY B 1 68 ? 14.852 11.016 16.516 1 98.56 68 GLY B N 1
ATOM 4463 C CA . GLY B 1 68 ? 13.945 11.367 17.594 1 98.56 68 GLY B CA 1
ATOM 4464 C C . GLY B 1 68 ? 12.891 10.312 17.844 1 98.56 68 GLY B C 1
ATOM 4465 O O . GLY B 1 68 ? 13.156 9.117 17.719 1 98.56 68 GLY B O 1
ATOM 4466 N N . THR B 1 69 ? 11.797 10.781 18.375 1 98.81 69 THR B N 1
ATOM 4467 C CA . THR B 1 69 ? 10.633 9.938 18.641 1 98.81 69 THR B CA 1
ATOM 4468 C C . THR B 1 69 ? 9.469 10.32 17.734 1 98.81 69 THR B C 1
ATOM 4470 O O . THR B 1 69 ? 9.078 11.484 17.672 1 98.81 69 THR B O 1
ATOM 4473 N N . ARG B 1 70 ? 8.977 9.312 17 1 98.69 70 ARG B N 1
ATOM 4474 C CA . ARG B 1 70 ? 7.844 9.523 16.109 1 98.69 70 ARG B CA 1
ATOM 4475 C C . ARG B 1 70 ? 6.586 8.859 16.656 1 98.69 70 ARG B C 1
ATOM 4477 O O . ARG B 1 70 ? 6.625 7.711 17.094 1 98.69 70 ARG B O 1
ATOM 4484 N N . PHE B 1 71 ? 5.496 9.594 16.688 1 98.75 71 PHE B N 1
ATOM 4485 C CA . PHE B 1 71 ? 4.188 9.047 17.016 1 98.75 71 PHE B CA 1
ATOM 4486 C C . PHE B 1 71 ? 3.412 8.695 15.758 1 98.75 71 PHE B C 1
ATOM 4488 O O . PHE B 1 71 ? 3.35 9.5 14.82 1 98.75 71 PHE B O 1
ATOM 4495 N N . THR B 1 72 ? 2.803 7.492 15.75 1 97.88 72 THR B N 1
ATOM 4496 C CA . THR B 1 72 ? 2.117 7.039 14.547 1 97.88 72 THR B CA 1
ATOM 4497 C C . THR B 1 72 ? 0.613 7.266 14.664 1 97.88 72 THR B C 1
ATOM 4499 O O . THR B 1 72 ? -0.123 7.094 13.688 1 97.88 72 THR B O 1
ATOM 4502 N N . ASN B 1 73 ? 0.108 7.664 15.828 1 98 73 ASN B N 1
ATOM 4503 C CA . ASN B 1 73 ? -1.318 7.867 16.062 1 98 73 ASN B CA 1
ATOM 4504 C C . ASN B 1 73 ? -1.597 9.227 16.688 1 98 73 ASN B C 1
ATOM 4506 O O . ASN B 1 73 ? -2.195 9.305 17.766 1 98 73 ASN B O 1
ATOM 4510 N N . THR B 1 74 ? -1.213 10.258 15.969 1 98.62 74 THR B N 1
ATOM 4511 C CA . THR B 1 74 ? -1.519 11.617 16.391 1 98.62 74 THR B CA 1
ATOM 4512 C C . THR B 1 74 ? -2.676 12.188 15.578 1 98.62 74 THR B C 1
ATOM 4514 O O . THR B 1 74 ? -2.725 12.023 14.352 1 98.62 74 THR B O 1
ATOM 4517 N N . TYR B 1 75 ? -3.574 12.859 16.297 1 98.31 75 TYR B N 1
ATOM 4518 C CA . TYR B 1 75 ? -4.809 13.281 15.648 1 98.31 75 TYR B CA 1
ATOM 4519 C C . TYR B 1 75 ? -5.145 14.727 15.992 1 98.31 75 TYR B C 1
ATOM 4521 O O . TYR B 1 75 ? -4.754 15.227 17.047 1 98.31 75 TYR B O 1
ATOM 4529 N N . VAL B 1 76 ? -5.801 15.359 15.062 1 98 76 VAL B N 1
ATOM 4530 C CA . VAL B 1 76 ? -6.57 16.562 15.352 1 98 76 VAL B CA 1
ATOM 4531 C C . VAL B 1 76 ? -7.996 16.188 15.742 1 98 76 VAL B C 1
ATOM 4533 O O . VAL B 1 76 ? -8.633 15.375 15.062 1 98 76 VAL B O 1
ATOM 4536 N N . MET B 1 77 ? -8.469 16.672 16.781 1 97 77 MET B N 1
ATOM 4537 C CA . MET B 1 77 ? -9.758 16.266 17.328 1 97 77 MET B CA 1
ATOM 4538 C C . MET B 1 77 ? -10.891 16.641 16.391 1 97 77 MET B C 1
ATOM 4540 O O . MET B 1 77 ? -11.945 16 16.375 1 97 77 MET B O 1
ATOM 4544 N N . GLY B 1 78 ? -10.742 17.641 15.625 1 95.69 78 GLY B N 1
ATOM 4545 C CA . GLY B 1 78 ? -11.773 18.047 14.688 1 95.69 78 GLY B CA 1
ATOM 4546 C C . GLY B 1 78 ? -11.984 19.562 14.656 1 95.69 78 GLY B C 1
ATOM 4547 O O . GLY B 1 78 ? -11.039 20.328 14.828 1 95.69 78 GLY B O 1
ATOM 4548 N N . GLY B 1 79 ? -13.242 19.938 14.258 1 94.38 79 GLY B N 1
ATOM 4549 C CA . GLY B 1 79 ? -13.531 21.359 14.148 1 94.38 79 GLY B CA 1
ATOM 4550 C C . GLY B 1 79 ? -15.008 21.656 13.977 1 94.38 79 GLY B C 1
ATOM 4551 O O . GLY B 1 79 ? -15.805 20.75 13.719 1 94.38 79 GLY B O 1
ATOM 4552 N N . PHE B 1 80 ? -15.312 22.969 14.062 1 92.44 80 PHE B N 1
ATOM 4553 C CA . PHE B 1 80 ? -16.703 23.391 14.031 1 92.44 80 PHE B CA 1
ATOM 4554 C C . PHE B 1 80 ? -17.078 23.953 12.664 1 92.44 80 PHE B C 1
ATOM 4556 O O . PHE B 1 80 ? -18.234 24.281 12.406 1 92.44 80 PHE B O 1
ATOM 4563 N N . HIS B 1 81 ? -16.125 24.094 11.805 1 92.38 81 HIS B N 1
ATOM 4564 C CA . HIS B 1 81 ? -16.375 24.531 10.43 1 92.38 81 HIS B CA 1
ATOM 4565 C C . HIS B 1 81 ? -15.281 24.031 9.492 1 92.38 81 HIS B C 1
ATOM 4567 O O . HIS B 1 81 ? -14.367 23.328 9.93 1 92.38 81 HIS B O 1
ATOM 4573 N N . GLY B 1 82 ? -15.422 24.328 8.258 1 92.06 82 GLY B N 1
ATOM 4574 C CA . GLY B 1 82 ? -14.586 23.75 7.219 1 92.06 82 GLY B CA 1
ATOM 4575 C C . GLY B 1 82 ? -13.117 24.078 7.383 1 92.06 82 GLY B C 1
ATOM 4576 O O . GLY B 1 82 ? -12.25 23.344 6.898 1 92.06 82 GLY B O 1
ATOM 4577 N N . ALA B 1 83 ? -12.805 25.156 8.062 1 93 83 ALA B N 1
ATOM 4578 C CA . ALA B 1 83 ? -11.422 25.531 8.352 1 93 83 ALA B CA 1
ATOM 4579 C C . ALA B 1 83 ? -10.938 24.875 9.641 1 93 83 ALA B C 1
ATOM 4581 O O . ALA B 1 83 ? -10.656 25.562 10.625 1 93 83 ALA B O 1
ATOM 4582 N N . ILE B 1 84 ? -10.734 23.625 9.578 1 94.5 84 ILE B N 1
ATOM 4583 C CA . ILE B 1 84 ? -10.312 22.828 10.719 1 94.5 84 ILE B CA 1
ATOM 4584 C C . ILE B 1 84 ? -8.992 23.344 11.273 1 94.5 84 ILE B C 1
ATOM 4586 O O . ILE B 1 84 ? -8.734 23.266 12.477 1 94.5 84 ILE B O 1
ATOM 4590 N N . CYS B 1 85 ? -8.258 24 10.414 1 95.12 85 CYS B N 1
ATOM 4591 C CA . CYS B 1 85 ? -6.941 24.516 10.781 1 95.12 85 CYS B CA 1
ATOM 4592 C C . CYS B 1 85 ? -7.043 25.547 11.898 1 95.12 85 CYS B C 1
ATOM 4594 O O . CYS B 1 85 ? -6.16 25.641 12.75 1 95.12 85 CYS B O 1
ATOM 4596 N N . MET B 1 86 ? -8.078 26.391 11.93 1 96.5 86 MET B N 1
ATOM 4597 C CA . MET B 1 86 ? -8.273 27.391 12.969 1 96.5 86 MET B CA 1
ATOM 4598 C C . MET B 1 86 ? -8.492 26.734 14.328 1 96.5 86 MET B C 1
ATOM 4600 O O . MET B 1 86 ? -7.875 27.125 15.32 1 96.5 86 MET B O 1
ATOM 4604 N N . THR B 1 87 ? -9.359 25.797 14.258 1 96.94 87 THR B N 1
ATOM 4605 C CA . THR B 1 87 ? -9.656 25.047 15.477 1 96.94 87 THR B CA 1
ATOM 4606 C C . THR B 1 87 ? -8.43 24.297 15.969 1 96.94 87 THR B C 1
ATOM 4608 O O . THR B 1 87 ? -8.164 24.234 17.172 1 96.94 87 THR B O 1
ATOM 4611 N N . SER B 1 88 ? -7.734 23.703 15.047 1 97.44 88 SER B N 1
ATOM 4612 C CA . SER B 1 88 ? -6.516 22.969 15.367 1 97.44 88 SER B CA 1
ATOM 4613 C C . SER B 1 88 ? -5.508 23.844 16.094 1 97.44 88 SER B C 1
ATOM 4615 O O . SER B 1 88 ? -4.98 23.469 17.141 1 97.44 88 SER B O 1
ATOM 4617 N N . ARG B 1 89 ? -5.254 25.031 15.617 1 97.5 89 ARG B N 1
ATOM 4618 C CA . ARG B 1 89 ? -4.309 25.969 16.234 1 97.5 89 ARG B CA 1
ATOM 4619 C C . ARG B 1 89 ? -4.80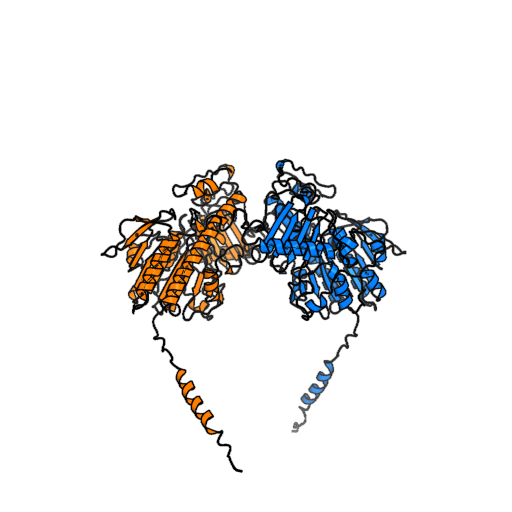5 26.422 17.609 1 97.5 89 ARG B C 1
ATOM 4621 O O . ARG B 1 89 ? -4.012 26.578 18.531 1 97.5 89 ARG B O 1
ATOM 4628 N N . ALA B 1 90 ? -6.094 26.672 17.672 1 97.56 90 ALA B N 1
ATOM 4629 C CA . ALA B 1 90 ? -6.656 27.062 18.969 1 97.56 90 ALA B CA 1
ATOM 4630 C C . ALA B 1 90 ? -6.453 25.969 20.016 1 97.56 90 ALA B C 1
ATOM 4632 O O . ALA B 1 90 ? -6.082 26.266 21.156 1 97.56 90 ALA B O 1
ATOM 4633 N N . MET B 1 91 ? -6.676 24.75 19.594 1 97.5 91 MET B N 1
ATOM 4634 C CA . MET B 1 91 ? -6.449 23.625 20.5 1 97.5 91 MET B CA 1
ATOM 4635 C C . MET B 1 91 ? -4.973 23.516 20.875 1 97.5 91 MET B C 1
ATOM 4637 O O . MET B 1 91 ? -4.637 23.406 22.047 1 97.5 91 MET B O 1
ATOM 4641 N N . LEU B 1 92 ? -4.133 23.594 19.938 1 98.06 92 LEU B N 1
ATOM 4642 C CA . LEU B 1 92 ? -2.695 23.453 20.141 1 98.06 92 LEU B CA 1
ATOM 4643 C C . LEU B 1 92 ? -2.172 24.484 21.125 1 98.06 92 LEU B C 1
ATOM 4645 O O . LEU B 1 92 ? -1.481 24.141 22.094 1 98.06 92 LEU B O 1
ATOM 4649 N N . PHE B 1 93 ? -2.541 25.734 21 1 97.44 93 PHE B N 1
ATOM 4650 C CA . PHE B 1 93 ? -1.933 26.812 21.766 1 97.44 93 PHE B CA 1
ATOM 4651 C C . PHE B 1 93 ? -2.605 26.969 23.125 1 97.44 93 PHE B C 1
ATOM 4653 O O . PHE B 1 93 ? -1.972 27.391 24.094 1 97.44 93 PHE B O 1
ATOM 4660 N N . SER B 1 94 ? -3.887 26.609 23.203 1 96 94 SER B N 1
ATOM 4661 C CA . SER B 1 94 ? -4.59 26.734 24.469 1 96 94 SER B CA 1
ATOM 4662 C C . SER B 1 94 ? -4.422 25.484 25.328 1 96 94 SER B C 1
ATOM 4664 O O . SER B 1 94 ? -4.621 25.531 26.547 1 96 94 SER B O 1
ATOM 4666 N N . GLY B 1 95 ? -4.223 24.359 24.672 1 96.19 95 GLY B N 1
ATOM 4667 C CA . GLY B 1 95 ? -4.184 23.094 25.375 1 96.19 95 GLY B CA 1
ATOM 4668 C C . GLY B 1 95 ? -5.562 22.562 25.734 1 96.19 95 GLY B C 1
ATOM 4669 O O . GLY B 1 95 ? -5.688 21.609 26.516 1 96.19 95 GLY B O 1
ATOM 4670 N N . LYS B 1 96 ? -6.551 23.203 25.141 1 94.75 96 LYS B N 1
ATOM 4671 C CA . LYS B 1 96 ? -7.938 22.844 25.422 1 94.75 96 LYS B CA 1
ATOM 4672 C C . LYS B 1 96 ? -8.586 22.172 24.219 1 94.75 96 LYS B C 1
ATOM 4674 O O . LYS B 1 96 ? -8.203 22.438 23.078 1 94.75 96 LYS B O 1
ATOM 4679 N N . ASN B 1 97 ? -9.539 21.281 24.484 1 94.06 97 ASN B N 1
ATOM 4680 C CA . ASN B 1 97 ? -10.273 20.719 23.359 1 94.06 97 ASN B CA 1
ATOM 4681 C C . ASN B 1 97 ? -11.211 21.75 22.734 1 94.06 97 ASN B C 1
ATOM 4683 O O . ASN B 1 97 ? -11.5 22.781 23.328 1 94.06 97 ASN B O 1
ATOM 4687 N N . PHE B 1 98 ? -11.688 21.453 21.531 1 92.19 98 PHE B N 1
ATOM 4688 C CA . PHE B 1 98 ? -12.305 22.516 20.75 1 92.19 98 PHE B CA 1
ATOM 4689 C C . PHE B 1 98 ? -13.727 22.781 21.219 1 92.19 98 PHE B C 1
ATOM 4691 O O . PHE B 1 98 ? -14.32 23.812 20.859 1 92.19 98 PHE B O 1
ATOM 4698 N N . PHE B 1 99 ? -14.273 21.969 22.078 1 95.25 99 PHE B N 1
ATOM 4699 C CA . PHE B 1 99 ? -15.578 22.297 22.641 1 95.25 99 PHE B CA 1
ATOM 4700 C C . PHE B 1 99 ? -15.461 23.391 23.688 1 95.25 99 PHE B C 1
ATOM 4702 O O . PHE B 1 99 ? -16.453 24.047 24.016 1 95.25 99 PHE B O 1
ATOM 4709 N N . LYS B 1 100 ? -14.297 23.641 24.172 1 93 100 LYS B N 1
ATOM 4710 C CA . LYS B 1 100 ? -14.039 24.656 25.172 1 93 100 LYS B CA 1
ATOM 4711 C C . LYS B 1 100 ? -13.469 25.922 24.547 1 93 100 LYS B C 1
ATOM 4713 O O . LYS B 1 100 ? -13.859 27.031 24.906 1 93 100 LYS B O 1
ATOM 4718 N N . VAL B 1 101 ? -12.617 25.766 23.562 1 93.94 101 VAL B N 1
ATOM 4719 C CA . VAL B 1 101 ? -11.914 26.922 23.031 1 93.94 101 VAL B CA 1
ATOM 4720 C C . VAL B 1 101 ? -12.484 27.297 21.672 1 93.94 101 VAL B C 1
ATOM 4722 O O . VAL B 1 101 ? -12.258 28.391 21.172 1 93.94 101 VAL B O 1
ATOM 4725 N N . ARG B 1 102 ? -13.18 26.312 21.016 1 93.31 102 ARG 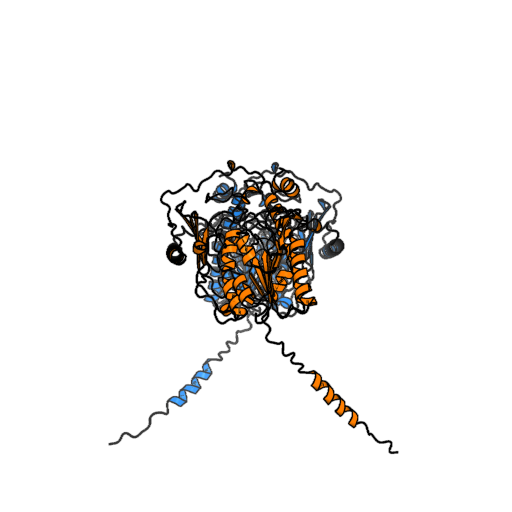B N 1
ATOM 4726 C CA . ARG B 1 102 ? -13.703 26.484 19.656 1 93.31 102 ARG B CA 1
ATOM 4727 C C . ARG B 1 102 ? -12.578 26.797 18.672 1 93.31 102 ARG B C 1
ATOM 4729 O O . ARG B 1 102 ? -11.688 25.984 18.453 1 93.31 102 ARG B O 1
ATOM 4736 N N . ASP B 1 103 ? -12.594 27.984 18.078 1 93.44 103 ASP B N 1
ATOM 4737 C CA . ASP B 1 103 ? -11.492 28.422 17.234 1 93.44 103 ASP B CA 1
ATOM 4738 C C . ASP B 1 103 ? -10.984 29.797 17.656 1 93.44 103 ASP B C 1
ATOM 4740 O O . ASP B 1 103 ? -10.383 30.531 16.859 1 93.44 103 ASP B O 1
ATOM 4744 N N . GLN B 1 104 ? -11.195 30.125 18.953 1 93.94 104 GLN B N 1
ATOM 4745 C CA . GLN B 1 104 ? -10.906 31.469 19.469 1 93.94 104 GLN B CA 1
ATOM 4746 C C . GLN B 1 104 ? -9.75 31.438 20.453 1 93.94 104 GLN B C 1
ATOM 4748 O O . GLN B 1 104 ? -9.711 30.594 21.359 1 93.94 104 GLN B O 1
ATOM 4753 N N . LEU B 1 105 ? -8.812 32.406 20.266 1 94.88 105 LEU B N 1
ATOM 4754 C CA . LEU B 1 105 ? -7.645 32.469 21.141 1 94.88 105 LEU B CA 1
ATOM 4755 C C . LEU B 1 105 ? -7.543 33.844 21.797 1 94.88 105 LEU B C 1
ATOM 4757 O O . LEU B 1 105 ? -6.688 34.062 22.672 1 94.88 105 LEU B O 1
ATOM 4761 N N . ASN B 1 106 ? -8.422 34.719 21.422 1 93.62 106 ASN B N 1
ATOM 4762 C CA . ASN B 1 106 ? -8.391 36.031 22.062 1 93.62 106 ASN B CA 1
ATOM 4763 C C . ASN B 1 106 ? -8.625 35.938 23.562 1 93.62 106 ASN B C 1
ATOM 4765 O O . ASN B 1 106 ? -9.602 35.312 24 1 93.62 106 ASN B O 1
ATOM 4769 N N . ASN B 1 107 ? -7.746 36.469 24.312 1 92.56 107 ASN B N 1
ATOM 4770 C CA . ASN B 1 107 ? -7.793 36.5 25.766 1 92.56 107 ASN B CA 1
ATOM 4771 C C . ASN B 1 107 ? -7.699 35.094 26.375 1 92.56 107 ASN B C 1
ATOM 4773 O O . ASN B 1 107 ? -8.188 34.844 27.469 1 92.56 107 ASN B O 1
ATOM 4777 N N . VAL B 1 108 ? -7.227 34.219 25.609 1 92.69 108 VAL B N 1
ATOM 4778 C CA . VAL B 1 108 ? -6.949 32.875 26.094 1 92.69 108 VAL B CA 1
ATOM 4779 C C . VAL B 1 108 ? -5.453 32.719 26.359 1 92.69 108 VAL B C 1
ATOM 4781 O O . VAL B 1 108 ? -4.629 33.031 25.5 1 92.69 108 VAL B O 1
ATOM 4784 N N . PRO B 1 109 ? -5.109 32.312 27.594 1 93.06 109 PRO B N 1
ATOM 4785 C CA . PRO B 1 109 ? -3.693 31.984 27.797 1 93.06 109 PRO B CA 1
ATOM 4786 C C . PRO B 1 109 ? -3.182 30.922 26.828 1 93.06 109 PRO B C 1
ATOM 4788 O O . PRO B 1 109 ? -3.867 29.922 26.594 1 93.06 109 PRO B O 1
ATOM 4791 N N . THR B 1 110 ? -2.02 31.156 26.281 1 94.69 110 THR B N 1
ATOM 4792 C CA . THR B 1 110 ? -1.47 30.234 25.297 1 94.69 110 THR B CA 1
ATOM 4793 C C . THR B 1 110 ? -0.152 29.641 25.781 1 94.69 110 THR B C 1
ATOM 4795 O O . THR B 1 110 ? 0.452 30.156 26.734 1 94.69 110 THR B O 1
ATOM 4798 N N . MET B 1 111 ? 0.228 28.578 25.109 1 96.12 111 MET B N 1
ATOM 4799 C CA . MET B 1 111 ? 1.489 27.875 25.359 1 96.12 111 MET B CA 1
ATOM 4800 C C . MET B 1 111 ? 2.662 28.859 25.312 1 96.12 111 MET B C 1
ATOM 4802 O O . MET B 1 111 ? 3.469 28.906 26.234 1 96.12 111 MET B O 1
ATOM 4806 N N . THR B 1 112 ? 2.75 29.703 24.312 1 97 112 THR B N 1
ATOM 4807 C CA . THR B 1 112 ? 3.918 30.547 24.125 1 97 112 THR B CA 1
ATOM 4808 C C . THR B 1 112 ? 3.91 31.719 25.109 1 97 112 THR B C 1
ATOM 4810 O O . THR B 1 112 ? 4.965 32.219 25.484 1 97 112 THR B O 1
ATOM 4813 N N . MET B 1 113 ? 2.74 32.125 25.609 1 95.69 113 MET B N 1
ATOM 4814 C CA . MET B 1 113 ? 2.684 33.094 26.703 1 95.69 113 MET B CA 1
ATOM 4815 C C . MET B 1 113 ? 3.336 32.531 27.953 1 95.69 113 MET B C 1
ATOM 4817 O O . MET B 1 113 ? 4.082 33.219 28.641 1 95.69 113 MET B O 1
ATOM 4821 N N . ASP B 1 114 ? 3.037 31.312 28.234 1 95.5 114 ASP B N 1
ATOM 4822 C CA . ASP B 1 114 ? 3.623 30.688 29.406 1 95.5 114 ASP B CA 1
ATOM 4823 C C . ASP B 1 114 ? 5.137 30.531 29.25 1 95.5 114 ASP B C 1
ATOM 4825 O O . ASP B 1 114 ? 5.883 30.719 30.219 1 95.5 114 ASP B O 1
ATOM 4829 N N . PHE B 1 115 ? 5.562 30.203 28.109 1 97.38 115 PHE B N 1
ATOM 4830 C CA . PHE B 1 115 ? 6.996 30.109 27.875 1 97.38 115 PHE B CA 1
ATOM 4831 C C . PHE B 1 115 ? 7.664 31.469 28.016 1 97.38 115 PHE B C 1
ATOM 4833 O O . PHE B 1 115 ? 8.758 31.578 28.562 1 97.38 115 PHE B O 1
ATOM 4840 N N . ALA B 1 116 ? 7.023 32.469 27.516 1 97 116 ALA B N 1
ATOM 4841 C CA . ALA B 1 116 ? 7.551 33.812 27.688 1 97 116 ALA B CA 1
ATOM 4842 C C . ALA B 1 116 ? 7.719 34.156 29.156 1 97 116 ALA B C 1
ATOM 4844 O O . ALA B 1 116 ? 8.75 34.688 29.562 1 97 116 ALA B O 1
ATOM 4845 N N . LYS B 1 117 ? 6.75 33.844 29.938 1 95.19 117 LYS B N 1
ATOM 4846 C CA . LYS B 1 117 ? 6.801 34.094 31.375 1 95.19 117 LYS B CA 1
ATOM 4847 C C . LYS B 1 117 ? 7.953 33.344 32.031 1 95.19 117 LYS B C 1
ATOM 4849 O O . LYS B 1 117 ? 8.508 33.781 33.031 1 95.19 117 LYS B O 1
ATOM 4854 N N . ALA B 1 118 ? 8.312 32.312 31.406 1 94.94 118 ALA B N 1
ATOM 4855 C CA . ALA B 1 118 ? 9.375 31.469 31.953 1 94.94 118 ALA B CA 1
ATOM 4856 C C . ALA B 1 118 ? 10.742 31.891 31.422 1 94.94 118 ALA B C 1
ATOM 4858 O O . ALA B 1 118 ? 11.734 31.188 31.641 1 94.94 118 ALA B O 1
ATOM 4859 N N . GLY B 1 119 ? 10.805 32.875 30.688 1 96.31 119 GLY B N 1
ATOM 4860 C CA . GLY B 1 119 ? 12.086 33.469 30.312 1 96.31 119 GLY B CA 1
ATOM 4861 C C . GLY B 1 119 ? 12.469 33.156 28.859 1 96.31 119 GLY B C 1
ATOM 4862 O O . GLY B 1 119 ? 13.562 33.531 28.422 1 96.31 119 GLY B O 1
ATOM 4863 N N . TYR B 1 120 ? 11.578 32.594 28.125 1 98 120 TYR B N 1
ATOM 4864 C CA . TYR B 1 120 ? 11.867 32.312 26.719 1 98 120 TYR B CA 1
ATOM 4865 C C . TYR B 1 120 ? 11.664 33.562 25.859 1 98 120 TYR B C 1
ATOM 4867 O O . TYR B 1 120 ? 10.734 34.344 26.094 1 98 120 TYR B O 1
ATOM 4875 N N . THR B 1 121 ? 12.539 33.719 24.938 1 98.5 121 THR B N 1
ATOM 4876 C CA . THR B 1 121 ? 12.227 34.594 23.812 1 98.5 121 THR B CA 1
ATOM 4877 C C . THR B 1 121 ? 11.328 33.906 22.797 1 98.5 121 THR B C 1
ATOM 4879 O O . THR B 1 121 ? 11.727 32.906 22.188 1 98.5 121 THR B O 1
ATOM 4882 N N . THR B 1 122 ? 10.117 34.438 22.609 1 98.62 122 THR B N 1
ATOM 4883 C CA . THR B 1 122 ? 9.18 33.781 21.719 1 98.62 122 THR B CA 1
ATOM 4884 C C . THR B 1 122 ? 9.117 34.5 20.375 1 98.62 122 THR B C 1
ATOM 4886 O O . THR B 1 122 ? 9.031 35.719 20.328 1 98.62 122 THR B O 1
ATOM 4889 N N . PHE B 1 123 ? 9.25 33.688 19.297 1 98.88 123 PHE B N 1
ATOM 4890 C CA . PHE B 1 123 ? 9.242 34.188 17.922 1 98.88 123 PHE B CA 1
ATOM 4891 C C . PHE B 1 123 ? 8.22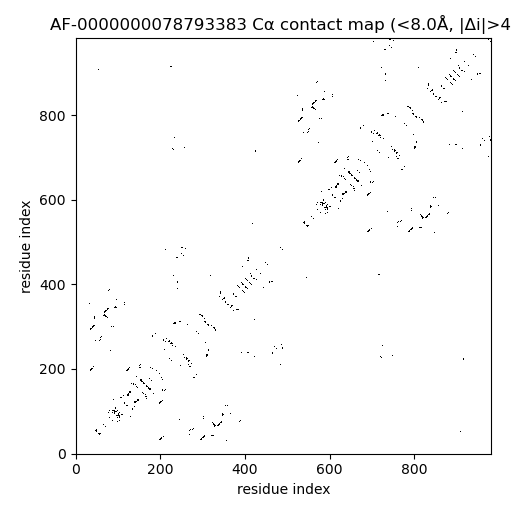7 33.438 17.078 1 98.88 123 PHE B C 1
ATOM 4893 O O . PHE B 1 123 ? 8.086 32.219 17.203 1 98.88 123 PHE B O 1
ATOM 4900 N N . GLY B 1 124 ? 7.473 34.219 16.219 1 98.81 124 GLY B N 1
ATOM 4901 C CA . GLY B 1 124 ? 6.547 33.594 15.297 1 98.81 124 GLY B CA 1
ATOM 4902 C C . GLY B 1 124 ? 6.719 34.062 13.867 1 98.81 124 GLY B C 1
ATOM 4903 O O . GLY B 1 124 ? 6.953 35.25 13.617 1 98.81 124 GLY B O 1
ATOM 4904 N N . THR B 1 125 ? 6.684 33.125 12.945 1 98.88 125 THR B N 1
ATOM 4905 C CA . THR B 1 125 ? 6.613 33.406 11.516 1 98.88 125 THR B CA 1
ATOM 4906 C C . THR B 1 125 ? 5.656 32.438 10.812 1 98.88 125 THR B C 1
ATOM 4908 O O . THR B 1 125 ? 5.387 31.359 11.312 1 98.88 125 THR B O 1
ATOM 4911 N N . GLY B 1 126 ? 5.152 32.938 9.703 1 98.69 126 GLY B N 1
ATOM 4912 C CA . GLY B 1 126 ? 4.309 32.062 8.898 1 98.69 126 GLY B CA 1
ATOM 4913 C C . GLY B 1 126 ? 2.828 32.219 9.195 1 98.69 126 GLY B C 1
ATOM 4914 O O . GLY B 1 126 ? 2.367 33.312 9.508 1 98.69 126 GLY B O 1
ATOM 4915 N N . LYS B 1 127 ? 2.08 31.125 9.078 1 98.44 127 LYS B N 1
ATOM 4916 C CA . LYS B 1 127 ? 0.621 31.156 9.039 1 98.44 127 LYS B CA 1
ATOM 4917 C C . LYS B 1 127 ? 0.038 31.266 10.445 1 98.44 127 LYS B C 1
ATOM 4919 O O . LYS B 1 127 ? 0.47 30.562 11.359 1 98.44 127 LYS B O 1
ATOM 4924 N N . TRP B 1 128 ? -0.853 32.156 10.602 1 98.12 128 TRP B N 1
ATOM 4925 C CA . TRP B 1 128 ? -1.737 32.312 11.75 1 98.12 128 TRP B CA 1
ATOM 4926 C C . TRP B 1 128 ? -3.16 32.625 11.305 1 98.12 128 TRP B C 1
ATOM 4928 O O . TRP B 1 128 ? -3.406 33.656 10.664 1 98.12 128 TRP B O 1
ATOM 4938 N N . HIS B 1 129 ? -4.105 31.766 11.555 1 96.38 129 HIS B N 1
ATOM 4939 C CA . HIS B 1 129 ? -5.461 31.906 11.023 1 96.38 129 HIS B CA 1
ATOM 4940 C C . HIS B 1 129 ? -6.453 32.219 12.141 1 96.38 129 HIS B C 1
ATOM 4942 O O . HIS B 1 129 ? -7.664 32.094 11.953 1 96.38 129 HIS B O 1
ATOM 4948 N N . ASN B 1 130 ? -5.992 32.531 13.375 1 96.94 130 ASN B N 1
ATOM 4949 C CA . ASN B 1 130 ? -6.797 33 14.5 1 96.94 130 ASN B CA 1
ATOM 4950 C C . ASN B 1 130 ? -6.684 34.5 14.664 1 96.94 130 ASN B C 1
ATOM 4952 O O . ASN B 1 130 ? -6.293 35.219 13.727 1 96.94 130 ASN B O 1
ATOM 4956 N N . GLU B 1 131 ? -7.098 35.062 15.773 1 97.19 131 GLU B N 1
ATOM 4957 C CA . GLU B 1 131 ? -7.164 36.5 15.953 1 97.19 131 GLU B CA 1
ATOM 4958 C C . GLU B 1 131 ? -5.766 37.125 15.969 1 97.19 131 GLU B C 1
ATOM 4960 O O . GLU B 1 131 ? -4.84 36.531 16.562 1 97.19 131 GLU B O 1
ATOM 4965 N N . LYS B 1 132 ? -5.68 38.281 15.305 1 97.31 132 LYS B N 1
ATOM 4966 C CA . LYS B 1 132 ? -4.438 39.031 15.273 1 97.31 132 LYS B CA 1
ATOM 4967 C C . LYS B 1 132 ? -3.926 39.312 16.688 1 97.31 132 LYS B C 1
ATOM 4969 O O . LYS B 1 132 ? -2.734 39.156 16.953 1 97.31 132 LYS B O 1
ATOM 4974 N N . GLU B 1 133 ? -4.781 39.688 17.562 1 96.75 133 GLU B N 1
ATOM 4975 C CA . GLU B 1 133 ? -4.449 40.031 18.938 1 96.75 133 GLU B CA 1
ATOM 4976 C C . GLU B 1 133 ? -3.871 38.844 19.688 1 96.75 133 GLU B C 1
ATOM 4978 O O . GLU B 1 133 ? -2.996 39 20.547 1 96.75 133 GLU B O 1
ATOM 4983 N N . ALA B 1 134 ? -4.391 37.719 19.359 1 97.31 134 ALA B N 1
ATOM 4984 C CA . ALA B 1 134 ? -3.887 36.5 20.016 1 97.31 134 ALA B CA 1
ATOM 4985 C C . ALA B 1 134 ? -2.449 36.219 19.594 1 97.31 134 ALA B C 1
ATOM 4987 O O . ALA B 1 134 ? -1.641 35.75 20.406 1 97.31 134 ALA B O 1
ATOM 4988 N N . PHE B 1 135 ? -2.184 36.438 18.312 1 98.12 135 PHE B N 1
ATOM 4989 C CA . PHE B 1 135 ? -0.808 36.281 17.859 1 98.12 135 PHE B CA 1
ATOM 4990 C C . PHE B 1 135 ? 0.122 37.219 18.594 1 98.12 135 PHE B C 1
ATOM 4992 O O . PHE B 1 135 ? 1.164 36.812 19.109 1 98.12 135 PHE B O 1
ATOM 4999 N N . GLU B 1 136 ? -0.274 38.5 18.703 1 98.12 136 GLU B N 1
ATOM 5000 C CA . GLU B 1 136 ? 0.527 39.531 19.328 1 98.12 136 GLU B CA 1
ATOM 5001 C C . GLU B 1 136 ? 0.748 39.25 20.812 1 98.12 136 GLU B C 1
ATOM 5003 O O . GLU B 1 136 ? 1.797 39.594 21.359 1 98.12 136 GLU B O 1
ATOM 5008 N N . ALA B 1 137 ? -0.186 38.594 21.391 1 96.69 137 ALA B N 1
ATOM 5009 C CA . ALA B 1 137 ? -0.068 38.25 22.797 1 96.69 137 ALA B CA 1
ATOM 5010 C C . ALA B 1 137 ? 0.832 37.031 22.984 1 96.69 137 ALA B C 1
ATOM 5012 O O . ALA B 1 137 ? 1.479 36.875 24.016 1 96.69 137 ALA B O 1
ATOM 5013 N N . SER B 1 138 ? 0.934 36.25 21.969 1 96.94 138 SER B N 1
ATOM 5014 C CA . SER B 1 138 ? 1.581 34.938 22.078 1 96.94 138 SER B CA 1
ATOM 5015 C C . SER B 1 138 ? 3.074 35.031 21.781 1 96.94 138 SER B C 1
ATOM 5017 O O . SER B 1 138 ? 3.861 34.219 22.266 1 96.94 138 SER B O 1
ATOM 5019 N N . PHE B 1 139 ? 3.479 36.031 20.969 1 98.56 139 PHE B N 1
ATOM 5020 C CA . PHE B 1 139 ? 4.859 36.062 20.5 1 98.56 139 PHE B CA 1
ATOM 5021 C C . PHE B 1 139 ? 5.48 37.438 20.75 1 98.56 139 PHE B C 1
ATOM 5023 O O . PHE B 1 139 ? 4.914 38.469 20.359 1 98.56 139 PHE B O 1
ATOM 5030 N N . GLN B 1 140 ? 6.695 37.406 21.266 1 98.25 140 GLN B N 1
ATOM 5031 C CA . GLN B 1 140 ? 7.426 38.656 21.562 1 98.25 140 GLN B CA 1
ATOM 5032 C C . GLN B 1 140 ? 8.062 39.219 20.312 1 98.25 140 GLN B C 1
ATOM 5034 O O . GLN B 1 140 ? 8.234 40.438 20.203 1 98.25 140 GLN B O 1
ATOM 5039 N N . GLN B 1 141 ? 8.461 38.375 19.453 1 98.38 141 GLN B N 1
ATOM 5040 C CA . GLN B 1 141 ? 9.039 38.781 18.172 1 98.38 141 GLN B CA 1
ATOM 5041 C C . GLN B 1 141 ? 8.32 38.062 17.016 1 98.38 141 GLN B C 1
ATOM 5043 O O . GLN B 1 141 ? 7.773 36.969 17.188 1 98.38 141 GLN B O 1
ATOM 5048 N N . ALA B 1 142 ? 8.297 38.844 15.852 1 98.62 142 ALA B N 1
ATOM 5049 C CA . ALA B 1 142 ? 7.625 38.281 14.688 1 98.62 142 ALA B CA 1
ATOM 5050 C C . ALA B 1 142 ? 8.211 38.812 13.391 1 98.62 142 ALA B C 1
ATOM 5052 O O . ALA B 1 142 ? 8.656 39.969 13.336 1 98.62 142 ALA B O 1
ATOM 5053 N N . LYS B 1 143 ? 8.234 38 12.43 1 98.5 143 LYS B N 1
ATOM 5054 C CA . LYS B 1 143 ? 8.617 38.375 11.07 1 98.5 143 LYS B CA 1
ATOM 5055 C C . LYS B 1 143 ? 7.828 37.562 10.039 1 98.5 143 LYS B C 1
ATOM 5057 O O . LYS B 1 143 ? 7.656 36.375 10.188 1 98.5 143 LYS B O 1
ATOM 5062 N N . ASN B 1 144 ? 7.277 38.312 9.023 1 98.69 144 ASN B N 1
ATOM 5063 C CA . ASN B 1 144 ? 6.594 37.688 7.906 1 98.69 144 ASN B CA 1
ATOM 5064 C C . ASN B 1 144 ? 5.457 36.781 8.383 1 98.69 144 ASN B C 1
ATOM 5066 O O . ASN B 1 144 ? 5.422 35.594 8.055 1 98.69 144 ASN B O 1
ATOM 5070 N N . VAL B 1 145 ? 4.531 37.375 9.078 1 98.75 145 VAL B N 1
ATOM 5071 C CA . VAL B 1 145 ? 3.352 36.688 9.602 1 98.75 145 VAL B CA 1
ATOM 5072 C C . VAL B 1 145 ? 2.205 36.812 8.594 1 98.75 145 VAL B C 1
ATOM 5074 O O . VAL B 1 145 ? 1.894 37.906 8.109 1 98.75 145 VAL B O 1
ATOM 5077 N N . TYR B 1 146 ? 1.643 35.656 8.281 1 98.44 146 TYR B N 1
ATOM 5078 C CA . TYR B 1 146 ? 0.456 35.625 7.434 1 98.44 146 TYR B CA 1
ATOM 5079 C C . TYR B 1 146 ? -0.807 35.469 8.273 1 98.44 146 TYR B C 1
ATOM 5081 O O . TYR B 1 146 ? -0.974 34.438 8.953 1 98.44 146 TYR B O 1
ATOM 5089 N N . LEU B 1 147 ? -1.664 36.469 8.234 1 97.56 147 LEU B N 1
ATOM 5090 C CA . LEU B 1 147 ? -2.969 36.375 8.883 1 97.56 147 LEU B CA 1
ATOM 5091 C C . LEU B 1 147 ? -4.039 35.938 7.879 1 97.56 147 LEU B C 1
ATOM 5093 O O . LEU B 1 147 ? -4.555 36.75 7.125 1 97.56 147 LEU B O 1
ATOM 5097 N N . GLY B 1 148 ? -4.422 34.594 7.879 1 94.69 148 GLY B N 1
ATOM 5098 C CA . GLY B 1 148 ? -5.43 34.125 6.945 1 94.69 148 GLY B CA 1
ATOM 5099 C C . GLY B 1 148 ? -5.387 32.625 6.73 1 94.69 148 GLY B C 1
ATOM 5100 O O . GLY B 1 148 ? -4.637 31.922 7.402 1 94.69 148 GLY B O 1
ATOM 5101 N N . GLY B 1 149 ? -6.234 32.156 5.871 1 92.75 149 GLY B N 1
ATOM 5102 C CA . GLY B 1 149 ? -6.348 30.75 5.551 1 92.75 149 GLY B CA 1
ATOM 5103 C C . GLY B 1 149 ? -5.582 30.359 4.301 1 92.75 149 GLY B C 1
ATOM 5104 O O . GLY B 1 149 ? -4.391 30.047 4.371 1 92.75 149 GLY B O 1
ATOM 5105 N N . MET B 1 150 ? -6.215 30.469 3.211 1 91.38 150 MET B N 1
ATOM 5106 C CA . MET B 1 150 ? -5.621 30.172 1.912 1 91.38 150 MET B CA 1
ATOM 5107 C C . MET B 1 150 ? -4.934 31.406 1.334 1 91.38 150 MET B C 1
ATOM 5109 O O . MET B 1 150 ? -5.43 32.531 1.482 1 91.38 150 MET B O 1
ATOM 5113 N N . ALA B 1 151 ? -3.787 31.141 0.735 1 90.88 151 ALA B N 1
ATOM 5114 C CA . ALA B 1 151 ? -3.088 32.25 0.09 1 90.88 151 ALA B CA 1
ATOM 5115 C C . ALA B 1 151 ? -2.32 31.781 -1.14 1 90.88 151 ALA B C 1
ATOM 5117 O O . ALA B 1 151 ? -2.002 30.594 -1.26 1 90.88 151 ALA B O 1
ATOM 5118 N N . ASP B 1 152 ? -2.104 32.719 -2 1 93.31 152 ASP B N 1
ATOM 5119 C CA . ASP B 1 152 ? -1.171 32.5 -3.102 1 93.31 152 ASP B CA 1
ATOM 5120 C C . ASP B 1 152 ? 0.259 32.344 -2.586 1 93.31 152 ASP B C 1
ATOM 5122 O O . ASP B 1 152 ? 0.836 33.312 -2.055 1 93.31 152 ASP B O 1
ATOM 5126 N N . HIS B 1 153 ? 0.875 31.188 -2.801 1 96 153 HIS B N 1
ATOM 5127 C CA . HIS B 1 153 ? 2.225 30.938 -2.305 1 96 153 HIS B CA 1
ATOM 5128 C C . HIS B 1 153 ? 3.227 31.906 -2.93 1 96 153 HIS B C 1
ATOM 5130 O O . HIS B 1 153 ? 4.258 32.219 -2.326 1 96 153 HIS B O 1
ATOM 5136 N N . TYR B 1 154 ? 2.979 32.438 -4.109 1 95.62 154 TYR B N 1
ATOM 5137 C CA . TYR B 1 154 ? 3.904 33.25 -4.875 1 95.62 154 TYR B CA 1
ATOM 5138 C C . TYR B 1 154 ? 3.768 34.719 -4.496 1 95.62 154 TYR B C 1
ATOM 5140 O O . TYR B 1 154 ? 4.617 35.531 -4.852 1 95.62 154 TYR B O 1
ATOM 5148 N N . ALA B 1 155 ? 2.695 35.094 -3.883 1 93.94 155 ALA B N 1
ATOM 5149 C CA . ALA B 1 155 ? 2.418 36.5 -3.564 1 93.94 155 ALA B CA 1
ATOM 5150 C C . ALA B 1 155 ? 1.668 36.625 -2.24 1 93.94 155 ALA B C 1
ATOM 5152 O O . ALA B 1 155 ? 0.613 37.25 -2.174 1 93.94 155 ALA B O 1
ATOM 5153 N N . ILE B 1 156 ? 2.26 36.125 -1.25 1 94.81 156 ILE B N 1
ATOM 5154 C CA . ILE B 1 156 ? 1.602 36.062 0.05 1 94.81 156 ILE B CA 1
ATOM 5155 C C . ILE B 1 156 ? 1.729 37.406 0.774 1 94.81 156 ILE B C 1
ATOM 5157 O O . ILE B 1 156 ? 2.775 38.062 0.711 1 94.81 156 ILE B O 1
ATOM 5161 N N . GLU B 1 157 ? 0.657 37.875 1.433 1 96.44 157 GLU B N 1
ATOM 5162 C CA . GLU B 1 157 ? 0.647 39.094 2.201 1 96.44 157 GLU B CA 1
ATOM 5163 C C . GLU B 1 157 ? 1.172 38.875 3.617 1 96.44 157 GLU B C 1
ATOM 5165 O O . GLU B 1 157 ? 0.527 38.219 4.426 1 96.44 157 GLU B O 1
ATOM 5170 N N . LEU B 1 158 ? 2.223 39.5 3.883 1 98.25 158 LEU B N 1
ATOM 5171 C CA . LEU B 1 158 ? 2.918 39.219 5.133 1 98.25 158 LEU B CA 1
ATOM 5172 C C . LEU B 1 158 ? 3.061 40.469 5.977 1 98.25 158 LEU B C 1
ATOM 5174 O O . LEU B 1 158 ? 3.096 41.594 5.438 1 98.25 158 LEU B O 1
ATOM 5178 N N . ARG B 1 159 ? 3.092 40.281 7.281 1 98.38 159 ARG B N 1
ATOM 5179 C CA . ARG B 1 159 ? 3.207 41.344 8.258 1 98.38 159 ARG B CA 1
ATOM 5180 C C . ARG B 1 159 ? 4.434 41.156 9.148 1 98.38 159 ARG B C 1
ATOM 5182 O O . ARG B 1 159 ? 4.797 40.031 9.469 1 98.38 159 ARG B O 1
ATOM 5189 N N . ASP B 1 160 ? 5.012 42.25 9.562 1 98.25 160 ASP B N 1
ATOM 5190 C CA . ASP B 1 160 ? 6.07 42.281 10.562 1 98.25 160 ASP B CA 1
ATOM 5191 C C . ASP B 1 160 ? 5.629 43.062 11.805 1 98.25 160 ASP B C 1
ATOM 5193 O O . ASP B 1 160 ? 4.613 43.75 11.781 1 98.25 160 ASP B O 1
ATOM 5197 N N . TYR B 1 161 ? 6.32 42.781 12.859 1 97.19 161 TYR B N 1
ATOM 5198 C CA . TYR B 1 161 ? 6.082 43.656 14.016 1 97.19 161 TYR B CA 1
ATOM 5199 C C . TYR B 1 161 ? 6.633 45.031 13.781 1 97.19 161 TYR B C 1
ATOM 5201 O O . TYR B 1 161 ? 7.707 45.219 13.195 1 97.19 161 TYR B O 1
ATOM 5209 N N . ASP B 1 162 ? 5.875 46.031 14.242 1 95 162 ASP B N 1
ATOM 5210 C CA . ASP B 1 162 ? 6.379 47.406 14.281 1 95 162 ASP B CA 1
ATOM 5211 C C . ASP B 1 162 ? 7.117 47.688 15.586 1 95 162 ASP B C 1
ATOM 5213 O O . ASP B 1 162 ? 7.418 46.781 16.344 1 95 162 ASP B O 1
ATOM 5217 N N . SER B 1 163 ? 7.488 48.969 15.797 1 93.25 163 SER B N 1
ATOM 5218 C CA . SER B 1 163 ? 8.289 49.344 16.953 1 93.25 163 SER B CA 1
ATOM 5219 C C . SER B 1 163 ? 7.535 49.125 18.266 1 93.25 163 SER B C 1
ATOM 5221 O O . SER B 1 163 ? 8.141 49.031 19.328 1 93.25 163 SER B O 1
ATOM 5223 N N . GLU B 1 164 ? 6.227 48.938 18.141 1 94.12 164 GLU B N 1
ATOM 5224 C CA . GLU B 1 164 ? 5.406 48.75 19.328 1 94.12 164 GLU B CA 1
ATOM 5225 C C . GLU B 1 164 ? 5.086 47.281 19.531 1 94.12 164 GLU B C 1
ATOM 5227 O O . GLU B 1 164 ? 4.324 46.906 20.438 1 94.12 164 GLU B O 1
ATOM 5232 N N . GLY B 1 165 ? 5.582 46.5 18.719 1 94.62 165 GLY B N 1
ATOM 5233 C CA . GLY B 1 165 ? 5.344 45.062 18.844 1 94.62 165 GLY B CA 1
ATOM 5234 C C . GLY B 1 165 ? 3.996 44.656 18.297 1 94.62 165 GLY B C 1
ATOM 5235 O O . GLY B 1 165 ? 3.416 43.656 18.781 1 94.62 165 GLY B O 1
ATOM 5236 N N . LYS B 1 166 ? 3.48 45.406 17.344 1 96.75 166 LYS B N 1
ATOM 5237 C CA . LYS B 1 166 ? 2.215 45.094 16.688 1 96.75 166 LYS B CA 1
ATOM 5238 C C . LYS B 1 166 ? 2.43 44.719 15.219 1 96.75 166 LYS B C 1
ATOM 5240 O O . LYS B 1 166 ? 3.33 45.25 14.57 1 96.75 166 LYS B O 1
ATOM 5245 N N . LEU B 1 167 ? 1.555 43.906 14.805 1 97.88 167 LEU B N 1
ATOM 5246 C CA . LEU B 1 167 ? 1.646 43.531 13.398 1 97.88 167 LEU B CA 1
ATOM 5247 C C . LEU B 1 167 ? 1.267 44.688 12.492 1 97.88 167 LEU B C 1
ATOM 5249 O O . LEU B 1 167 ? 0.186 45.25 12.641 1 97.88 167 LEU B O 1
ATOM 5253 N N . ASN B 1 168 ? 2.061 45.031 11.531 1 97.44 168 ASN B N 1
ATOM 5254 C CA . ASN B 1 168 ? 1.844 46.188 10.633 1 97.44 168 ASN B CA 1
ATOM 5255 C C . ASN B 1 168 ? 0.983 45.781 9.438 1 97.44 168 ASN B C 1
ATOM 5257 O O . ASN B 1 168 ? 0.343 44.719 9.445 1 97.44 168 ASN B O 1
ATOM 5261 N N . ASN B 1 169 ? 0.853 46.719 8.469 1 96.75 169 ASN B N 1
ATOM 5262 C CA . ASN B 1 169 ? 0.103 46.438 7.25 1 96.75 169 ASN B CA 1
ATOM 5263 C C . ASN B 1 169 ? 0.803 45.375 6.395 1 96.75 169 ASN B C 1
ATOM 5265 O O . ASN B 1 169 ? 2.033 45.344 6.332 1 96.75 169 ASN B O 1
ATOM 5269 N N . PRO B 1 170 ? 0.02 44.594 5.773 1 96.62 170 PRO B N 1
ATOM 5270 C CA . PRO B 1 170 ? 0.618 43.5 5 1 96.62 170 PRO B CA 1
ATOM 5271 C C . PRO B 1 170 ? 1.324 44 3.738 1 96.62 170 PRO B C 1
ATOM 5273 O O . PRO B 1 170 ? 0.903 44.969 3.139 1 96.62 170 PRO B O 1
ATOM 5276 N N . VAL B 1 171 ? 2.326 43.312 3.365 1 97 171 VAL B N 1
ATOM 5277 C CA . VAL B 1 171 ? 3.064 43.5 2.123 1 97 171 VAL B CA 1
ATOM 5278 C C . VAL B 1 171 ? 3.17 42.156 1.368 1 97 171 VAL B C 1
ATOM 5280 O O . VAL B 1 171 ? 3.455 41.125 1.964 1 97 171 VAL B O 1
ATOM 5283 N N . LYS B 1 172 ? 2.934 42.25 0.071 1 95.56 172 LYS B N 1
ATOM 5284 C CA . LYS B 1 172 ? 3.072 41.031 -0.758 1 95.56 172 LYS B CA 1
ATOM 5285 C C . LYS B 1 172 ? 4.539 40.719 -0.995 1 95.56 172 LYS B C 1
ATOM 5287 O O . LYS B 1 172 ? 5.332 41.562 -1.369 1 95.56 172 LYS B O 1
ATOM 5292 N N . LYS B 1 173 ? 4.859 39.562 -0.715 1 94.94 173 LYS B N 1
ATOM 5293 C CA . LYS B 1 173 ? 6.234 39.094 -0.896 1 94.94 173 LYS B CA 1
ATOM 5294 C C . LYS B 1 173 ? 6.289 37.844 -1.75 1 94.94 173 LYS B C 1
ATOM 5296 O O . LYS B 1 173 ? 5.285 37.438 -2.355 1 94.94 173 LYS B O 1
ATOM 5301 N N . GLY B 1 174 ? 7.473 37.188 -1.86 1 93.81 174 GLY B N 1
ATOM 5302 C CA . GLY B 1 174 ? 7.734 36.062 -2.75 1 93.81 174 GLY B CA 1
ATOM 5303 C C . GLY B 1 174 ? 7.168 34.75 -2.238 1 93.81 174 GLY B C 1
ATOM 5304 O O . GLY B 1 174 ? 6.086 34.719 -1.646 1 93.81 174 GLY B O 1
ATOM 5305 N N . TYR B 1 175 ? 7.805 33.719 -2.527 1 97.38 175 TYR B N 1
ATOM 5306 C CA . TYR B 1 175 ? 7.27 32.375 -2.266 1 97.38 175 TYR B CA 1
ATOM 5307 C C . TYR B 1 175 ? 7.246 32.094 -0.771 1 97.38 175 TYR B C 1
ATOM 5309 O O . TYR B 1 175 ? 8.289 32.094 -0.11 1 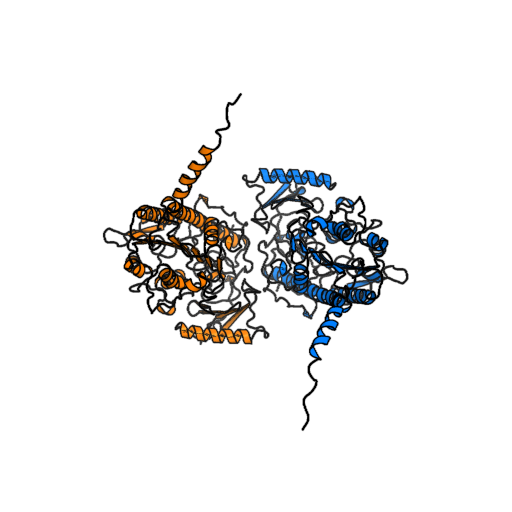97.38 175 TYR B O 1
ATOM 5317 N N . SER B 1 176 ? 6.152 31.703 -0.248 1 98 176 SER B N 1
ATOM 5318 C CA . SER B 1 176 ? 5.848 31.656 1.178 1 98 176 SER B CA 1
ATOM 5319 C C . SER B 1 176 ? 6.824 30.75 1.923 1 98 176 SER B C 1
ATOM 5321 O O . SER B 1 176 ? 7.457 31.172 2.895 1 98 176 SER B O 1
ATOM 5323 N N . THR B 1 177 ? 7.059 29.516 1.42 1 98.62 177 THR B N 1
ATOM 5324 C CA . THR B 1 177 ? 7.859 28.516 2.107 1 98.62 177 THR B CA 1
ATOM 5325 C C . THR B 1 177 ? 9.281 29.016 2.334 1 98.62 177 THR B C 1
ATOM 5327 O O . THR B 1 177 ? 9.828 28.875 3.432 1 98.62 177 THR B O 1
ATOM 5330 N N . GLU B 1 178 ? 9.836 29.656 1.376 1 98.56 178 GLU B N 1
ATOM 5331 C CA . GLU B 1 178 ? 11.195 30.188 1.448 1 98.56 178 GLU B CA 1
ATOM 5332 C C . GLU B 1 178 ? 11.289 31.328 2.455 1 98.56 178 GLU B C 1
ATOM 5334 O O . GLU B 1 178 ? 12.227 31.375 3.254 1 98.56 178 GLU B O 1
ATOM 5339 N N . ILE B 1 179 ? 10.344 32.156 2.395 1 98.69 179 ILE B N 1
ATOM 5340 C CA . ILE B 1 179 ? 10.352 33.375 3.229 1 98.69 179 ILE B CA 1
ATOM 5341 C C . ILE B 1 179 ? 10.234 32.969 4.699 1 98.69 179 ILE B C 1
ATOM 5343 O O . ILE B 1 179 ? 10.945 33.5 5.551 1 98.69 179 ILE B O 1
ATOM 5347 N N . PHE B 1 180 ? 9.344 32.062 4.969 1 98.88 180 PHE B N 1
ATOM 5348 C CA . PHE B 1 180 ? 9.164 31.609 6.348 1 98.88 180 PHE B CA 1
ATOM 5349 C C . PHE B 1 180 ? 10.43 30.938 6.867 1 98.88 180 PHE B C 1
ATOM 5351 O O . PHE B 1 180 ? 10.852 31.188 8 1 98.88 180 PHE B O 1
ATOM 5358 N N . ALA B 1 181 ? 11.07 30.094 6.043 1 98.88 181 ALA B N 1
ATOM 5359 C CA . ALA B 1 181 ? 12.32 29.453 6.438 1 98.88 181 ALA B CA 1
ATOM 5360 C C . ALA B 1 181 ? 13.414 30.484 6.684 1 98.88 181 ALA B C 1
ATOM 5362 O O . ALA B 1 181 ? 14.141 30.406 7.68 1 98.88 181 ALA B O 1
ATOM 5363 N N . ASP B 1 182 ? 13.523 31.453 5.785 1 98.88 182 ASP B N 1
ATOM 5364 C CA . ASP B 1 182 ? 14.531 32.5 5.93 1 98.88 182 ASP B CA 1
ATOM 5365 C C . ASP B 1 182 ? 14.312 33.312 7.219 1 98.88 182 ASP B C 1
ATOM 5367 O O . ASP B 1 182 ? 15.281 33.656 7.895 1 98.88 182 ASP B O 1
ATOM 5371 N N . SER B 1 183 ? 13.07 33.562 7.527 1 98.88 183 SER B N 1
ATOM 5372 C CA . SER B 1 183 ? 12.75 34.281 8.75 1 98.88 183 SER B CA 1
ATOM 5373 C C . SER B 1 183 ? 13.211 33.531 9.992 1 98.88 183 SER B C 1
ATOM 5375 O O . SER B 1 183 ? 13.781 34.125 10.914 1 98.88 183 SER B O 1
ATOM 5377 N N . ALA B 1 184 ? 12.93 32.25 10.008 1 98.94 184 ALA B N 1
ATOM 5378 C CA . ALA B 1 184 ? 13.359 31.406 11.117 1 98.94 184 ALA B CA 1
ATOM 5379 C C . ALA B 1 184 ? 14.883 31.375 11.211 1 98.94 184 ALA B C 1
ATOM 5381 O O . ALA B 1 184 ? 15.445 31.469 12.305 1 98.94 184 ALA B O 1
ATOM 5382 N N . ILE B 1 185 ? 15.539 31.203 10.086 1 98.88 185 ILE B N 1
ATOM 5383 C CA . ILE B 1 185 ? 16.984 31.125 10.008 1 98.88 185 ILE B CA 1
ATOM 5384 C C . ILE B 1 185 ? 17.609 32.406 10.578 1 98.88 185 ILE B C 1
ATOM 5386 O O . ILE B 1 185 ? 18.516 32.344 11.414 1 98.88 185 ILE B O 1
ATOM 5390 N N . ASP B 1 186 ? 17.094 33.531 10.148 1 98.81 186 ASP B N 1
ATOM 5391 C CA . ASP B 1 186 ? 17.594 34.812 10.633 1 98.81 186 ASP B CA 1
ATOM 5392 C C . ASP B 1 186 ? 17.406 34.969 12.141 1 98.81 186 ASP B C 1
ATOM 5394 O O . ASP B 1 186 ? 18.312 35.406 12.852 1 98.81 186 ASP B O 1
ATOM 5398 N N . PHE B 1 187 ? 16.312 34.594 12.656 1 98.81 187 PHE B N 1
ATOM 5399 C CA . PHE B 1 187 ? 16.047 34.656 14.086 1 98.81 187 PHE B CA 1
ATOM 5400 C C . PHE B 1 187 ? 17.016 33.781 14.859 1 98.81 187 PHE B C 1
ATOM 5402 O O . PHE B 1 187 ? 17.625 34.219 15.836 1 98.81 187 PHE B O 1
ATOM 5409 N N . ILE B 1 188 ? 17.125 32.5 14.398 1 98.81 188 ILE B N 1
ATOM 5410 C CA . ILE B 1 188 ? 17.984 31.531 15.086 1 98.81 188 ILE B CA 1
ATOM 5411 C C . ILE B 1 188 ? 19.422 32.031 15.109 1 98.81 188 ILE B C 1
ATOM 5413 O O . ILE B 1 188 ? 20.094 31.953 16.141 1 98.81 188 ILE B O 1
ATOM 5417 N N . ARG B 1 189 ? 19.875 32.625 13.984 1 98.56 189 ARG B N 1
ATOM 5418 C CA . ARG B 1 189 ? 21.219 33.188 13.93 1 98.56 189 ARG B CA 1
ATOM 5419 C C . ARG B 1 189 ? 21.375 34.312 14.961 1 98.56 189 ARG B C 1
ATOM 5421 O O . ARG B 1 189 ? 22.406 34.406 15.617 1 98.56 189 ARG B O 1
ATOM 5428 N N . SER B 1 190 ? 20.344 35.031 15.125 1 98.31 190 SER B N 1
ATOM 5429 C CA . SER B 1 190 ? 20.406 36.188 16.031 1 98.31 190 SER B CA 1
ATOM 5430 C C . SER B 1 190 ? 20.438 35.719 17.484 1 98.31 190 SER B C 1
ATOM 5432 O O . SER B 1 190 ? 20.766 36.5 18.375 1 98.31 190 SER B O 1
ATOM 5434 N N . GLN B 1 191 ? 20.078 34.5 17.75 1 97.81 191 GLN B N 1
ATOM 5435 C CA . GLN B 1 191 ? 20 34 19.125 1 97.81 191 GLN B CA 1
ATOM 5436 C C . GLN B 1 191 ? 21.281 33.281 19.516 1 97.81 191 GLN B C 1
ATOM 5438 O O . GLN B 1 191 ? 21.375 32.75 20.641 1 97.81 191 GLN B O 1
ATOM 5443 N N . LYS B 1 192 ? 22.234 33.25 18.703 1 96.38 192 LYS B N 1
ATOM 5444 C CA . LYS B 1 192 ? 23.469 32.5 18.906 1 96.38 192 LYS B CA 1
ATOM 5445 C C . LYS B 1 192 ? 24.109 32.844 20.25 1 96.38 192 LYS B C 1
ATOM 5447 O O . LYS B 1 192 ? 24.562 31.938 20.969 1 96.38 192 LYS B O 1
ATOM 5452 N N . GLU B 1 193 ? 24.125 34.125 20.547 1 94.88 193 GLU B N 1
ATOM 5453 C CA . GLU B 1 193 ? 24.828 34.531 21.766 1 94.88 193 GLU B CA 1
ATOM 5454 C C . GLU B 1 193 ? 23.828 34.938 22.859 1 94.88 193 GLU B C 1
ATOM 5456 O O . GLU B 1 193 ? 24.219 35.531 23.875 1 94.88 193 GLU B O 1
ATOM 5461 N N . ALA B 1 194 ? 22.562 34.625 22.609 1 95.19 194 ALA B N 1
ATOM 5462 C CA . ALA B 1 194 ? 21.547 35 23.578 1 95.19 194 ALA B CA 1
ATOM 5463 C C . ALA B 1 194 ? 21.625 34.125 24.828 1 95.19 194 ALA B C 1
ATOM 5465 O O . ALA B 1 194 ? 21.906 32.906 24.719 1 95.19 194 ALA B O 1
ATOM 5466 N N . GLU B 1 195 ? 21.344 34.688 25.922 1 93.75 195 GLU B N 1
ATOM 5467 C CA . GLU B 1 195 ? 21.328 33.938 27.172 1 93.75 195 GLU B CA 1
ATOM 5468 C C . GLU B 1 195 ? 20.016 33.219 27.359 1 93.75 195 GLU B C 1
ATOM 5470 O O . GLU B 1 195 ? 20 32.062 27.844 1 93.75 195 GLU B O 1
ATOM 5475 N N . ASN B 1 196 ? 18.953 33.844 26.969 1 96.44 196 ASN B N 1
ATOM 5476 C CA . ASN B 1 196 ? 17.625 33.25 27.078 1 96.44 196 ASN B CA 1
ATOM 5477 C C . ASN B 1 196 ? 17.422 32.156 26.031 1 96.44 196 ASN B C 1
ATOM 5479 O O . ASN B 1 196 ? 17.859 32.312 24.891 1 96.44 196 ASN B O 1
ATOM 5483 N N . PRO B 1 197 ? 16.781 31.078 26.469 1 98 197 PRO B N 1
ATOM 5484 C CA . PRO B 1 197 ? 16.328 30.141 25.438 1 98 197 PRO B CA 1
ATOM 5485 C C . PRO B 1 197 ? 15.219 30.719 24.562 1 98 197 PRO B C 1
ATOM 5487 O O . PRO B 1 197 ? 14.602 31.719 24.922 1 98 197 PRO B O 1
ATOM 5490 N N . PHE B 1 198 ? 14.961 30.094 23.406 1 98.75 198 PHE B N 1
ATOM 5491 C CA . PHE B 1 198 ? 13.93 30.641 22.531 1 98.75 198 PHE B CA 1
ATOM 5492 C C . PHE B 1 198 ? 12.852 29.594 22.25 1 98.75 198 PHE B C 1
ATOM 5494 O O . PHE B 1 198 ? 13.086 28.391 22.438 1 98.75 198 PHE B O 1
ATOM 5501 N N . PHE B 1 199 ? 11.656 30.047 21.953 1 98.81 199 PHE B N 1
ATOM 5502 C CA . PHE B 1 199 ? 10.57 29.328 21.297 1 98.81 199 PHE B CA 1
ATOM 5503 C C . PHE B 1 199 ? 10.32 29.891 19.891 1 98.81 199 PHE B C 1
ATOM 5505 O O . PHE B 1 199 ? 9.789 31 19.75 1 98.81 199 PHE B O 1
ATOM 5512 N N . CYS B 1 200 ? 10.719 29.125 18.922 1 98.94 200 CYS B N 1
ATOM 5513 C CA . CYS B 1 200 ? 10.594 29.547 17.531 1 98.94 200 CYS B CA 1
ATOM 5514 C C . CYS B 1 200 ? 9.484 28.766 16.828 1 98.94 200 CYS B C 1
ATOM 5516 O O . CYS B 1 200 ? 9.609 27.562 16.609 1 98.94 200 CYS B O 1
ATOM 5518 N N . TYR B 1 201 ? 8.438 29.469 16.5 1 98.88 201 TYR B N 1
ATOM 5519 C CA . TYR B 1 201 ? 7.285 28.922 15.805 1 98.88 201 TYR B CA 1
ATOM 5520 C C . TYR B 1 201 ? 7.359 29.203 14.305 1 98.88 201 TYR B C 1
ATOM 5522 O O . TYR B 1 201 ? 7.383 30.359 13.891 1 98.88 201 TYR B O 1
ATOM 5530 N N . VAL B 1 202 ? 7.434 28.172 13.523 1 98.94 202 VAL B N 1
ATOM 5531 C CA . VAL B 1 202 ? 7.465 28.266 12.07 1 98.94 202 VAL B CA 1
ATOM 5532 C C . VAL B 1 202 ? 6.262 27.531 11.477 1 98.94 202 VAL B C 1
ATOM 5534 O O . VAL B 1 202 ? 6.262 26.297 11.398 1 98.94 202 VAL B O 1
ATOM 5537 N N . ALA B 1 203 ? 5.301 28.25 11.047 1 98.81 203 ALA B N 1
ATOM 5538 C CA . ALA B 1 203 ? 4.086 27.672 10.477 1 98.81 203 ALA B CA 1
ATOM 5539 C C . ALA B 1 203 ? 4.039 27.859 8.969 1 98.81 203 ALA B C 1
ATOM 5541 O O . ALA B 1 203 ? 3.732 28.953 8.484 1 98.81 203 ALA B O 1
ATOM 5542 N N . PHE B 1 204 ? 4.254 26.812 8.281 1 98.69 204 PHE B N 1
ATOM 5543 C CA . PHE B 1 204 ? 4.211 26.875 6.824 1 98.69 204 PHE B CA 1
ATOM 5544 C C . PHE B 1 204 ? 2.77 26.875 6.324 1 98.69 204 PHE B C 1
ATOM 5546 O O . PHE B 1 204 ? 1.887 26.281 6.953 1 98.69 204 PHE B O 1
ATOM 5553 N N . THR B 1 205 ? 2.562 27.547 5.188 1 98 205 THR B N 1
ATOM 5554 C CA . THR B 1 205 ? 1.285 27.438 4.488 1 98 205 THR B CA 1
ATOM 5555 C C . THR B 1 205 ? 1.233 26.172 3.639 1 98 205 THR B C 1
ATOM 5557 O O . THR B 1 205 ? 0.152 25.719 3.266 1 98 205 THR B O 1
ATOM 5560 N N . ALA B 1 206 ? 2.359 25.656 3.293 1 97.94 206 ALA B N 1
ATOM 5561 C CA . ALA B 1 206 ? 2.465 24.406 2.535 1 97.94 206 ALA B CA 1
ATOM 5562 C C . ALA B 1 206 ? 2.289 23.203 3.445 1 97.94 206 ALA B C 1
ATOM 5564 O O . ALA B 1 206 ? 2.666 23.234 4.621 1 97.94 206 ALA B O 1
ATOM 5565 N N . PRO B 1 207 ? 1.554 22.141 3.012 1 98.06 207 PRO B N 1
ATOM 5566 C CA . PRO B 1 207 ? 1.207 21.922 1.604 1 98.06 207 PRO B CA 1
ATOM 5567 C C . PRO B 1 207 ? -0.239 22.297 1.288 1 98.06 207 PRO B C 1
ATOM 5569 O O . PRO B 1 207 ? -0.87 21.688 0.429 1 98.06 207 PRO B O 1
ATOM 5572 N N . HIS B 1 208 ? -0.768 23.219 1.96 1 97.06 208 HIS B N 1
ATOM 5573 C CA . HIS B 1 208 ? -2.123 23.688 1.699 1 97.06 208 HIS B CA 1
ATOM 5574 C C . HIS B 1 208 ? -2.27 24.172 0.261 1 97.06 208 HIS B C 1
ATOM 5576 O O . HIS B 1 208 ? -1.335 24.75 -0.302 1 97.06 208 HIS B O 1
ATOM 5582 N N . ASP B 1 209 ? -3.461 24.016 -0.369 1 95.31 209 ASP B N 1
ATOM 5583 C CA . ASP B 1 209 ? -3.705 24.562 -1.702 1 95.31 209 ASP B CA 1
ATOM 5584 C C . ASP B 1 209 ? -3.752 26.094 -1.676 1 95.31 209 ASP B C 1
ATOM 5586 O O . ASP B 1 209 ? -4 26.688 -0.628 1 95.31 209 ASP B O 1
ATOM 5590 N N . PRO B 1 210 ? -3.551 26.766 -2.773 1 96.44 210 PRO B N 1
ATOM 5591 C CA . PRO B 1 210 ? -3.377 26.281 -4.145 1 96.44 210 PRO B CA 1
ATOM 5592 C C . PRO B 1 210 ? -2.123 25.422 -4.309 1 96.44 210 PRO B C 1
ATOM 5594 O O . PRO B 1 210 ? -1.049 25.797 -3.832 1 96.44 210 PRO B O 1
ATOM 5597 N N . TYR B 1 211 ? -2.322 24.344 -4.953 1 97 211 TYR B N 1
ATOM 5598 C CA . TYR B 1 211 ? -1.188 23.453 -5.219 1 97 211 TYR B CA 1
ATOM 5599 C C . TYR B 1 211 ? -0.334 24 -6.359 1 97 211 TYR B C 1
ATOM 5601 O O . TYR B 1 211 ? -0.4 23.5 -7.48 1 97 211 TYR B O 1
ATOM 5609 N N . SER B 1 212 ? 0.501 24.953 -6.031 1 96.5 212 SER B N 1
ATOM 5610 C CA . SER B 1 212 ? 1.373 25.672 -6.953 1 96.5 212 SER B CA 1
ATOM 5611 C C . SER B 1 212 ? 2.828 25.625 -6.496 1 96.5 212 SER B C 1
ATOM 5613 O O . SER B 1 212 ? 3.344 26.594 -5.93 1 96.5 212 SER B O 1
ATOM 5615 N N . PRO B 1 213 ? 3.508 24.562 -6.832 1 97.88 213 PRO B N 1
ATOM 5616 C CA . PRO B 1 213 ? 4.898 24.391 -6.406 1 97.88 213 PRO B CA 1
ATOM 5617 C C . PRO B 1 213 ? 5.805 25.516 -6.898 1 97.88 213 PRO B C 1
ATOM 5619 O O . PRO B 1 213 ? 5.543 26.109 -7.945 1 97.88 213 PRO B O 1
ATOM 5622 N N . GLU B 1 214 ? 6.801 25.781 -6.113 1 97.5 214 GLU B N 1
ATOM 5623 C CA . GLU B 1 214 ? 7.859 26.672 -6.566 1 97.5 214 GLU B CA 1
ATOM 5624 C C . GLU B 1 214 ? 8.438 26.219 -7.902 1 97.5 214 GLU B C 1
ATOM 5626 O O . GLU B 1 214 ? 8.43 25.031 -8.211 1 97.5 214 GLU B O 1
ATOM 5631 N N . ALA B 1 215 ? 8.953 27.141 -8.648 1 96.56 215 ALA B N 1
ATOM 5632 C CA . ALA B 1 215 ? 9.312 26.938 -10.047 1 96.56 215 ALA B CA 1
ATOM 5633 C C . ALA B 1 215 ? 10.211 25.719 -10.219 1 96.56 215 ALA B C 1
ATOM 5635 O O . ALA B 1 215 ? 10 24.891 -11.117 1 96.56 215 ALA B O 1
ATOM 5636 N N . THR B 1 216 ? 11.164 25.562 -9.375 1 97.06 216 THR B N 1
ATOM 5637 C CA . THR B 1 216 ? 12.125 24.469 -9.516 1 97.06 216 THR B CA 1
ATOM 5638 C C . THR B 1 216 ? 11.531 23.156 -9.047 1 97.06 216 THR B C 1
ATOM 5640 O O . THR B 1 216 ? 12.109 22.094 -9.273 1 97.06 216 THR B O 1
ATOM 5643 N N . TYR B 1 217 ? 10.359 23.203 -8.469 1 97.69 217 TYR B N 1
ATOM 5644 C CA . TYR B 1 217 ? 9.703 22 -7.969 1 97.69 217 TYR B CA 1
ATOM 5645 C C . TYR B 1 217 ? 8.523 21.609 -8.852 1 97.69 217 TYR B C 1
ATOM 5647 O O . TYR B 1 217 ? 7.871 20.594 -8.617 1 97.69 217 TYR B O 1
ATOM 5655 N N . ILE B 1 218 ? 8.227 22.438 -9.812 1 96.5 218 ILE B N 1
ATOM 5656 C CA . ILE B 1 218 ? 7.242 22.062 -10.82 1 96.5 218 ILE B CA 1
ATOM 5657 C C . ILE B 1 218 ? 7.73 20.812 -11.562 1 96.5 218 ILE B C 1
ATOM 5659 O O . ILE B 1 218 ? 8.891 20.75 -11.992 1 96.5 218 ILE B O 1
ATOM 5663 N N . ASP B 1 219 ? 6.953 19.75 -11.625 1 94 219 ASP B N 1
ATOM 5664 C CA . ASP B 1 219 ? 7.234 18.484 -12.297 1 94 219 ASP B CA 1
ATOM 5665 C C . ASP B 1 219 ? 8.297 17.688 -11.539 1 94 219 ASP B C 1
ATOM 5667 O O . ASP B 1 219 ? 8.969 16.828 -12.125 1 94 219 ASP B O 1
ATOM 5671 N N . TYR B 1 220 ? 8.5 18.125 -10.258 1 95.75 220 TYR B N 1
ATOM 5672 C CA . TYR B 1 220 ? 9.375 17.312 -9.43 1 95.75 220 TYR B CA 1
ATOM 5673 C C . TYR B 1 220 ? 8.891 15.875 -9.359 1 95.75 220 TYR B C 1
ATOM 5675 O O . TYR B 1 220 ? 9.695 14.938 -9.352 1 95.75 220 TYR B O 1
ATOM 5683 N N . TYR B 1 221 ? 7.688 15.703 -9.25 1 96.31 221 TYR B N 1
ATOM 5684 C CA . TYR B 1 221 ? 6.969 14.453 -9.453 1 96.31 221 TYR B CA 1
ATOM 5685 C C . TYR B 1 221 ? 6.109 14.516 -10.711 1 96.31 221 TYR B C 1
ATOM 5687 O O . TYR B 1 221 ? 5.016 15.078 -10.695 1 96.31 221 TYR B O 1
ATOM 5695 N N . PRO B 1 222 ? 6.531 13.891 -11.758 1 95.19 222 PRO B N 1
ATOM 5696 C CA . PRO B 1 222 ? 5.777 13.992 -13.008 1 95.19 222 PRO B CA 1
ATOM 5697 C C . PRO B 1 222 ? 4.363 13.438 -12.891 1 95.19 222 PRO B C 1
ATOM 5699 O O . PRO B 1 222 ? 4.129 12.492 -12.141 1 95.19 222 PRO B O 1
ATOM 5702 N N . ASP B 1 223 ? 3.482 13.984 -13.68 1 93.44 223 ASP B N 1
ATOM 5703 C CA . ASP B 1 223 ? 2.094 13.539 -13.672 1 93.44 223 ASP B CA 1
ATOM 5704 C C . ASP B 1 223 ? 1.995 12.039 -13.961 1 93.44 223 ASP B C 1
ATOM 5706 O O . ASP B 1 223 ? 2.691 11.523 -14.836 1 93.44 223 ASP B O 1
ATOM 5710 N N . GLY B 1 224 ? 1.189 11.43 -13.188 1 92.88 224 GLY B N 1
ATOM 5711 C CA . GLY B 1 224 ? 0.949 10.016 -13.414 1 92.88 224 GLY B CA 1
ATOM 5712 C C . GLY B 1 224 ? 1.98 9.125 -12.75 1 92.88 224 GLY B C 1
ATOM 5713 O O . GLY B 1 224 ? 1.933 7.898 -12.883 1 92.88 224 GLY B O 1
ATOM 5714 N N . THR B 1 225 ? 2.883 9.68 -11.922 1 94.56 225 THR B N 1
ATOM 5715 C CA . THR B 1 225 ? 3.961 8.883 -11.359 1 94.56 225 THR B CA 1
ATOM 5716 C C . THR B 1 225 ? 3.703 8.594 -9.883 1 94.56 225 THR B C 1
ATOM 5718 O O . THR B 1 225 ? 4.516 7.949 -9.219 1 94.56 225 THR B O 1
ATOM 5721 N N . ILE B 1 226 ? 2.633 9.055 -9.352 1 96.06 226 ILE B N 1
ATOM 5722 C CA . ILE B 1 226 ? 2.225 8.789 -7.973 1 96.06 226 ILE B CA 1
ATOM 5723 C C . ILE B 1 226 ? 1.034 7.832 -7.965 1 96.06 226 ILE B C 1
ATOM 5725 O O . ILE B 1 226 ? 0.098 7.988 -8.75 1 96.06 226 ILE B O 1
ATOM 5729 N N . PRO B 1 227 ? 1.105 6.793 -7.086 1 96.5 227 PRO B N 1
ATOM 5730 C CA . PRO B 1 227 ? -0.021 5.859 -7.031 1 96.5 227 PRO B CA 1
ATOM 5731 C C . PRO B 1 227 ? -1.315 6.523 -6.562 1 96.5 227 PRO B C 1
ATOM 5733 O O . PRO B 1 227 ? -1.277 7.477 -5.785 1 96.5 227 PRO B O 1
ATOM 5736 N N . LEU B 1 228 ? -2.43 5.969 -7.082 1 96 228 LEU B N 1
ATOM 5737 C CA . LEU B 1 228 ? -3.713 6.312 -6.477 1 96 228 LEU B CA 1
ATOM 5738 C C . LEU B 1 228 ? -3.828 5.719 -5.078 1 96 228 LEU B C 1
ATOM 5740 O O . LEU B 1 228 ? -3.275 4.652 -4.805 1 96 228 LEU B O 1
ATOM 5744 N N . PRO B 1 229 ? -4.574 6.48 -4.188 1 96.5 229 PRO B N 1
ATOM 5745 C CA . PRO B 1 229 ? -4.867 5.828 -2.91 1 96.5 229 PRO B CA 1
ATOM 5746 C C . PRO B 1 229 ? -5.645 4.523 -3.08 1 96.5 229 PRO B C 1
ATOM 5748 O O . PRO B 1 229 ? -6.508 4.422 -3.957 1 96.5 229 PRO B O 1
ATOM 5751 N N . GLY B 1 230 ? -5.336 3.598 -2.227 1 95.81 230 GLY B N 1
ATOM 5752 C CA . GLY B 1 230 ? -6.023 2.316 -2.293 1 95.81 230 GLY B CA 1
ATOM 5753 C C . GLY B 1 230 ? -7.52 2.43 -2.082 1 95.81 230 GLY B C 1
ATOM 5754 O O . GLY B 1 230 ? -8.281 1.572 -2.533 1 95.81 230 GLY B O 1
ATOM 5755 N N . ASN B 1 231 ? -7.926 3.42 -1.367 1 97.56 231 ASN B N 1
ATOM 5756 C CA . ASN B 1 231 ? -9.336 3.658 -1.104 1 97.56 231 ASN B CA 1
ATOM 5757 C C . ASN B 1 231 ? -9.898 4.766 -1.993 1 97.56 231 ASN B C 1
ATOM 5759 O O . ASN B 1 231 ? -10.867 5.43 -1.63 1 97.56 231 ASN B O 1
ATOM 5763 N N . TYR B 1 232 ? -9.281 4.973 -3.166 1 97.44 232 TYR B N 1
ATOM 5764 C CA . TYR B 1 232 ? -9.781 5.91 -4.168 1 97.44 232 TYR B CA 1
ATOM 5765 C C . TYR B 1 232 ? -11.219 5.57 -4.566 1 97.44 232 TYR B C 1
ATOM 5767 O O . TYR B 1 232 ? -11.562 4.395 -4.711 1 97.44 232 TYR B O 1
ATOM 5775 N N . LYS B 1 233 ? -12.031 6.594 -4.699 1 95.38 233 LYS B N 1
ATOM 5776 C CA . LYS B 1 233 ? -13.375 6.504 -5.273 1 95.38 233 LYS B CA 1
ATOM 5777 C C . LYS B 1 233 ? -13.664 7.695 -6.184 1 95.38 233 LYS B C 1
ATOM 5779 O O . LYS B 1 233 ? -13.164 8.797 -5.945 1 95.38 233 LYS B O 1
ATOM 5784 N N . PRO B 1 234 ? -14.438 7.422 -7.25 1 93.69 234 PRO B N 1
ATOM 5785 C CA . PRO B 1 234 ? -14.828 8.547 -8.109 1 93.69 234 PRO B CA 1
ATOM 5786 C C . PRO B 1 234 ? -15.75 9.539 -7.402 1 93.69 234 PRO B C 1
ATOM 5788 O O . PRO B 1 234 ? -15.867 10.688 -7.824 1 93.69 234 PRO B O 1
ATOM 5791 N N . PHE B 1 235 ? -16.438 9.125 -6.379 1 94.25 235 PHE B N 1
ATOM 5792 C CA . PHE B 1 235 ? -17.281 9.938 -5.527 1 94.25 235 PHE B CA 1
ATOM 5793 C C . PHE B 1 235 ? -17.453 9.297 -4.152 1 94.25 235 PHE B C 1
ATOM 5795 O O . PHE B 1 235 ? -17.266 8.086 -4 1 94.25 235 PHE B O 1
ATOM 5802 N N . HIS B 1 236 ? -17.719 10.078 -3.15 1 96.25 236 HIS B N 1
ATOM 5803 C CA . HIS B 1 236 ? -18.047 9.516 -1.848 1 96.25 236 HIS B CA 1
ATOM 5804 C C . HIS B 1 236 ? -19.391 8.781 -1.893 1 96.25 236 HIS B C 1
ATOM 5806 O O . HIS B 1 236 ? -20.344 9.242 -2.527 1 96.25 236 HIS B O 1
ATOM 5812 N N . PRO B 1 237 ? -19.5 7.668 -1.259 1 94.44 237 PRO B N 1
ATOM 5813 C CA . PRO B 1 237 ? -20.625 6.77 -1.474 1 94.44 237 PRO B CA 1
ATOM 5814 C C . PRO B 1 237 ? -21.938 7.32 -0.907 1 94.44 237 PRO B C 1
ATOM 5816 O O . PRO B 1 237 ? -23.016 6.82 -1.231 1 94.44 237 PRO B O 1
ATOM 5819 N N . PHE B 1 238 ? -21.891 8.32 -0.01 1 96.31 238 PHE B N 1
ATOM 5820 C CA . PHE B 1 238 ? -23.078 8.906 0.572 1 96.31 238 PHE B CA 1
ATOM 5821 C C . PHE B 1 238 ? -22.844 10.359 0.96 1 96.31 238 PHE B C 1
ATOM 5823 O O . PHE B 1 238 ? -21.703 10.789 1.108 1 96.31 238 PHE B O 1
ATOM 5830 N N . GLN B 1 239 ? -23.922 11.062 1.04 1 94.25 239 GLN B N 1
ATOM 5831 C CA . GLN B 1 239 ? -23.844 12.461 1.438 1 94.25 239 GLN B CA 1
ATOM 5832 C C . GLN B 1 239 ? -23.766 12.602 2.955 1 94.25 239 GLN B C 1
ATOM 5834 O O . GLN B 1 239 ? -24.5 11.914 3.68 1 94.25 239 GLN B O 1
ATOM 5839 N N . PHE B 1 240 ? -22.812 13.336 3.311 1 90.94 240 PHE B N 1
ATOM 5840 C CA . PHE B 1 240 ? -22.719 13.82 4.68 1 90.94 240 PHE B CA 1
ATOM 5841 C C . PHE B 1 240 ? -22.188 15.25 4.711 1 90.94 240 PHE B C 1
ATOM 5843 O O . PHE B 1 240 ? -21.469 15.664 3.807 1 90.94 240 PHE B O 1
ATOM 5850 N N . ASP B 1 241 ? -22.656 16.047 5.457 1 92.94 241 ASP B N 1
ATOM 5851 C CA . ASP B 1 241 ? -22.219 17.438 5.551 1 92.94 241 ASP B CA 1
ATOM 5852 C C . ASP B 1 241 ? -22.219 18.109 4.18 1 92.94 241 ASP B C 1
ATOM 5854 O O . ASP B 1 241 ? -23.172 17.969 3.41 1 92.94 241 ASP B O 1
ATOM 5858 N N . ASP B 1 242 ? -21.125 18.938 3.863 1 91.5 242 ASP B N 1
ATOM 5859 C CA . ASP B 1 242 ? -21.031 19.656 2.598 1 91.5 242 ASP B CA 1
ATOM 5860 C C . ASP B 1 242 ? -19.969 19.031 1.691 1 91.5 242 ASP B C 1
ATOM 5862 O O . ASP B 1 242 ? -18.781 19.25 1.871 1 91.5 242 ASP B O 1
ATOM 5866 N N . LEU B 1 243 ? -20.438 18.328 0.653 1 90.38 243 LEU B N 1
ATOM 5867 C CA . LEU B 1 243 ? -19.531 17.578 -0.22 1 90.38 243 LEU B CA 1
ATOM 5868 C C . LEU B 1 243 ? -18.875 18.5 -1.233 1 90.38 243 LEU B C 1
ATOM 5870 O O . LEU B 1 243 ? -18.016 18.062 -2.006 1 90.38 243 LEU B O 1
ATOM 5874 N N . THR B 1 244 ? -19.219 19.781 -1.291 1 91.12 244 THR B N 1
ATOM 5875 C CA . THR B 1 244 ? -18.625 20.719 -2.232 1 91.12 244 THR B CA 1
ATOM 5876 C C . THR B 1 244 ? -17.891 21.844 -1.491 1 91.12 244 THR B C 1
ATOM 5878 O O . THR B 1 244 ? -17.719 22.938 -2.025 1 91.12 244 THR B O 1
ATOM 5881 N N . VAL B 1 245 ? -17.516 21.5 -0.346 1 90.19 245 VAL B N 1
ATOM 5882 C CA . VAL B 1 245 ? -16.859 22.484 0.5 1 90.19 245 VAL B CA 1
ATOM 5883 C C . VAL B 1 245 ? -15.422 22.688 0.035 1 90.19 245 VAL B C 1
ATOM 5885 O O . VAL B 1 245 ? -14.672 21.719 -0.116 1 90.19 245 VAL B O 1
ATOM 5888 N N . ARG B 1 246 ? -15.062 23.875 -0.255 1 89 246 ARG B N 1
ATOM 5889 C CA . ARG B 1 246 ? -13.727 24.422 -0.432 1 89 246 ARG B CA 1
ATOM 5890 C C . ARG B 1 246 ? -12.867 23.516 -1.305 1 89 246 ARG B C 1
ATOM 5892 O O . ARG B 1 246 ? -13 23.516 -2.531 1 89 246 ARG B O 1
ATOM 5899 N N . ASP B 1 247 ? -12 22.516 -0.661 1 91.44 247 ASP B N 1
ATOM 5900 C CA . ASP B 1 247 ? -11.039 21.656 -1.339 1 91.44 247 ASP B CA 1
ATOM 5901 C C . ASP B 1 247 ? -11.742 20.719 -2.32 1 91.44 247 ASP B C 1
ATOM 5903 O O . ASP B 1 247 ? -11.172 20.328 -3.342 1 91.44 247 ASP B O 1
ATOM 5907 N N . GLU B 1 248 ? -12.945 20.453 -2.002 1 94.31 248 GLU B N 1
ATOM 5908 C CA . GLU B 1 248 ? -13.695 19.484 -2.799 1 94.31 248 GLU B CA 1
ATOM 5909 C C . GLU B 1 248 ? -13.914 20 -4.223 1 94.31 248 GLU B C 1
ATOM 5911 O O . GLU B 1 248 ? -14.148 19.203 -5.141 1 94.31 248 GLU B O 1
ATOM 5916 N N . ASN B 1 249 ? -13.75 21.25 -4.418 1 93.75 249 ASN B N 1
ATOM 5917 C CA . ASN B 1 249 ? -14.023 21.875 -5.711 1 93.75 249 ASN B CA 1
ATOM 5918 C C . ASN B 1 249 ? -12.805 21.797 -6.629 1 93.75 249 ASN B C 1
ATOM 5920 O O . ASN B 1 249 ? -12.883 22.188 -7.793 1 93.75 249 ASN B O 1
ATOM 5924 N N . LEU B 1 250 ? -11.734 21.281 -6.188 1 95.12 250 LEU B N 1
ATOM 5925 C CA . LEU B 1 250 ? -10.492 21.328 -6.949 1 95.12 250 LEU B CA 1
ATOM 5926 C C . LEU B 1 250 ? -10.492 20.281 -8.062 1 95.12 250 LEU B C 1
ATOM 5928 O O . LEU B 1 250 ? -9.664 20.344 -8.977 1 95.12 250 LEU B O 1
ATOM 5932 N N . ALA B 1 251 ? -11.352 19.359 -8 1 95 251 ALA B N 1
ATOM 5933 C CA . ALA B 1 251 ? -11.516 18.359 -9.055 1 95 251 ALA B CA 1
ATOM 5934 C C . ALA B 1 251 ? -12.992 18.078 -9.32 1 95 251 ALA B C 1
ATOM 5936 O O . ALA B 1 251 ? -13.82 18.203 -8.414 1 95 251 ALA B O 1
ATOM 5937 N N . GLY B 1 252 ? -13.289 17.656 -10.477 1 93.62 252 GLY B N 1
ATOM 5938 C CA . GLY B 1 252 ? -14.664 17.344 -10.828 1 93.62 252 GLY B CA 1
ATOM 5939 C C . GLY B 1 252 ? -15.102 15.977 -10.336 1 93.62 252 GLY B C 1
ATOM 5940 O O . GLY B 1 252 ? -14.289 15.203 -9.82 1 93.62 252 GLY B O 1
ATOM 5941 N N . TRP B 1 253 ? -16.406 15.781 -10.367 1 93.25 253 TRP B N 1
ATOM 5942 C CA . TRP B 1 253 ? -17.016 14.477 -10.141 1 93.25 253 TRP B CA 1
ATOM 5943 C C . TRP B 1 253 ? -17.516 13.867 -11.453 1 93.25 253 TRP B C 1
ATOM 5945 O O . TRP B 1 253 ? -18.156 14.539 -12.25 1 93.25 253 TRP B O 1
ATOM 5955 N N . PRO B 1 254 ? -17.312 12.617 -11.766 1 92.69 254 PRO B N 1
ATOM 5956 C CA . PRO B 1 254 ? -16.438 11.75 -10.977 1 92.69 254 PRO B CA 1
ATOM 5957 C C . PRO B 1 254 ? -14.992 12.25 -10.922 1 92.69 254 PRO B C 1
ATOM 5959 O O . PRO B 1 254 ? -14.531 12.914 -11.852 1 92.69 254 PRO B O 1
ATOM 5962 N N . ARG B 1 255 ? -14.367 11.984 -9.766 1 94.94 255 ARG B N 1
ATOM 5963 C CA . ARG B 1 255 ? -12.93 12.234 -9.68 1 94.94 255 ARG B CA 1
ATOM 5964 C C . ARG B 1 255 ? -12.18 11.43 -10.742 1 94.94 255 ARG B C 1
ATOM 5966 O O . ARG B 1 255 ? -12.188 10.203 -10.719 1 94.94 255 ARG B O 1
ATOM 5973 N N . LYS B 1 256 ? -11.555 12.094 -11.633 1 93.06 256 LYS B N 1
ATOM 5974 C CA . LYS B 1 256 ? -10.734 11.398 -12.617 1 93.06 256 LYS B CA 1
ATOM 5975 C C . LYS B 1 256 ? -9.391 10.984 -12.023 1 93.06 256 LYS B C 1
ATOM 5977 O O . LYS B 1 256 ? -8.703 11.805 -11.414 1 93.06 256 LYS B O 1
ATOM 5982 N N . PRO B 1 257 ? -9.008 9.711 -12.219 1 93.5 257 PRO B N 1
ATOM 5983 C CA . PRO B 1 257 ? -7.727 9.258 -11.672 1 93.5 257 PRO B CA 1
ATOM 5984 C C . PRO B 1 257 ? -6.559 10.156 -12.086 1 93.5 257 PRO B C 1
ATOM 5986 O O . PRO B 1 257 ? -5.703 10.477 -11.258 1 93.5 257 PRO B O 1
ATOM 5989 N N . GLU B 1 258 ? -6.496 10.602 -13.328 1 93.25 258 GLU B N 1
ATOM 5990 C CA . GLU B 1 258 ? -5.387 11.398 -13.828 1 93.25 258 GLU B CA 1
ATOM 5991 C C . GLU B 1 258 ? -5.301 12.742 -13.109 1 93.25 258 GLU B C 1
ATOM 5993 O O . GLU B 1 258 ? -4.203 13.25 -12.859 1 93.25 258 GLU B O 1
ATOM 5998 N N . VAL B 1 259 ? -6.441 13.305 -12.797 1 95.56 259 VAL B N 1
ATOM 5999 C CA . VAL B 1 259 ? -6.461 14.602 -12.125 1 95.56 259 VAL B CA 1
ATOM 6000 C C . VAL B 1 259 ? -6.02 14.438 -10.672 1 95.56 259 VAL B C 1
ATOM 6002 O O . VAL B 1 259 ? -5.25 15.25 -10.156 1 95.56 259 VAL B O 1
ATOM 6005 N N . ILE B 1 260 ? -6.5 13.359 -10.039 1 96.69 260 ILE B N 1
ATOM 6006 C CA . ILE B 1 260 ? -6.09 13.078 -8.672 1 96.69 260 ILE B CA 1
ATOM 6007 C C . ILE B 1 260 ? -4.574 12.898 -8.609 1 96.69 260 ILE B C 1
ATOM 6009 O O . ILE B 1 260 ? -3.912 13.414 -7.711 1 96.69 260 ILE B O 1
ATOM 6013 N N . GLN B 1 261 ? -4.012 12.227 -9.562 1 96.12 261 GLN B N 1
ATOM 6014 C CA . GLN B 1 261 ? -2.57 12.016 -9.594 1 96.12 261 GLN B CA 1
ATOM 6015 C C . GLN B 1 261 ? -1.821 13.32 -9.836 1 96.12 261 GLN B C 1
ATOM 6017 O O . GLN B 1 261 ? -0.725 13.516 -9.305 1 96.12 261 GLN B O 1
ATOM 6022 N N . MET B 1 262 ? -2.387 14.234 -10.672 1 96.75 262 MET B N 1
ATOM 6023 C CA . MET B 1 262 ? -1.798 15.555 -10.852 1 96.75 262 MET B CA 1
ATOM 6024 C C . MET B 1 262 ? -1.76 16.312 -9.523 1 96.75 262 MET B C 1
ATOM 6026 O O . MET B 1 262 ? -0.738 16.906 -9.18 1 96.75 262 MET B O 1
ATOM 6030 N N . ILE B 1 263 ? -2.867 16.25 -8.828 1 97.62 263 ILE B N 1
ATOM 6031 C CA . ILE B 1 263 ? -2.963 16.953 -7.547 1 97.62 263 ILE B CA 1
ATOM 6032 C C . ILE B 1 263 ? -1.958 16.359 -6.562 1 97.62 263 ILE B C 1
ATOM 6034 O O . ILE B 1 263 ? -1.236 17.094 -5.883 1 97.62 263 ILE B O 1
ATOM 6038 N N . LEU B 1 264 ? -1.886 15.047 -6.547 1 97.75 264 LEU B N 1
ATOM 6039 C CA . LEU B 1 264 ? -0.938 14.383 -5.66 1 97.75 264 LEU B CA 1
ATOM 6040 C C . LEU B 1 264 ? 0.494 14.789 -5.992 1 97.75 264 LEU B C 1
ATOM 6042 O O . LEU B 1 264 ? 1.307 15.016 -5.09 1 97.75 264 LEU B O 1
ATOM 6046 N N . SER B 1 265 ? 0.81 14.883 -7.273 1 97.75 265 SER B N 1
ATOM 6047 C CA . SER B 1 265 ? 2.141 15.289 -7.711 1 97.75 265 SER B CA 1
ATOM 6048 C C . SER B 1 265 ? 2.504 16.672 -7.164 1 97.75 265 SER B C 1
ATOM 6050 O O . SER B 1 265 ? 3.582 16.859 -6.598 1 97.75 265 SER B O 1
ATOM 6052 N N . ASP B 1 266 ? 1.608 17.578 -7.328 1 98.31 266 ASP B N 1
ATOM 6053 C CA . ASP B 1 266 ? 1.852 18.938 -6.855 1 98.31 266 ASP B CA 1
ATOM 6054 C C . ASP B 1 266 ? 1.889 18.984 -5.328 1 98.31 266 ASP B C 1
ATOM 6056 O O . ASP B 1 266 ? 2.734 19.672 -4.746 1 98.31 266 ASP B O 1
ATOM 6060 N N . TYR B 1 267 ? 0.978 18.328 -4.668 1 98.19 267 TYR B N 1
ATOM 6061 C CA . TYR B 1 267 ? 0.904 18.234 -3.213 1 98.19 267 TYR B CA 1
ATOM 6062 C C . TYR B 1 267 ? 2.207 17.703 -2.633 1 98.19 267 TYR B C 1
ATOM 6064 O O . TYR B 1 267 ? 2.758 18.281 -1.691 1 98.19 267 TYR B O 1
ATOM 6072 N N . TYR B 1 268 ? 2.701 16.609 -3.201 1 98.38 268 TYR B N 1
ATOM 6073 C CA . TYR B 1 268 ? 3.963 16.031 -2.754 1 98.38 268 TYR B CA 1
ATOM 6074 C C . TYR B 1 268 ? 5.117 16.984 -2.984 1 98.38 268 TYR B C 1
ATOM 6076 O O . TYR B 1 268 ? 6.035 17.078 -2.164 1 98.38 268 TYR B O 1
ATOM 6084 N N . ALA B 1 269 ? 5.113 17.719 -4.129 1 98.69 269 ALA B N 1
ATOM 6085 C CA . ALA B 1 269 ? 6.164 18.688 -4.414 1 98.69 269 ALA B CA 1
ATOM 6086 C C . ALA B 1 269 ? 6.219 19.766 -3.336 1 98.69 269 ALA B C 1
ATOM 6088 O O . ALA B 1 269 ? 7.305 20.188 -2.93 1 98.69 269 ALA B O 1
ATOM 6089 N N . LEU B 1 270 ? 5.086 20.188 -2.908 1 98.69 270 LEU B N 1
ATOM 6090 C CA . LEU B 1 270 ? 5.027 21.172 -1.839 1 98.69 270 LEU B CA 1
ATOM 6091 C C . LEU B 1 270 ? 5.629 20.609 -0.552 1 98.69 270 LEU B C 1
ATOM 6093 O O . LEU B 1 270 ? 6.383 21.312 0.135 1 98.69 270 LEU B O 1
ATOM 6097 N N . VAL B 1 271 ? 5.336 19.359 -0.188 1 98.81 271 VAL B N 1
ATOM 6098 C CA . VAL B 1 271 ? 5.871 18.734 1.014 1 98.81 271 VAL B CA 1
ATOM 6099 C C . VAL B 1 271 ? 7.387 18.609 0.905 1 98.81 271 VAL B C 1
ATOM 6101 O O . VAL B 1 271 ? 8.109 18.922 1.856 1 98.81 271 VAL B O 1
ATOM 6104 N N . THR B 1 272 ? 7.898 18.188 -0.26 1 98.81 272 THR B N 1
ATOM 6105 C CA . THR B 1 272 ? 9.328 18.047 -0.489 1 98.81 272 THR B CA 1
ATOM 6106 C C . THR B 1 272 ? 10.039 19.391 -0.378 1 98.81 272 THR B C 1
ATOM 6108 O O . THR B 1 272 ? 11.156 19.469 0.146 1 98.81 272 THR B O 1
ATOM 6111 N N . HIS B 1 273 ? 9.375 20.422 -0.85 1 98.88 273 HIS B N 1
ATOM 6112 C CA . HIS B 1 273 ? 9.93 21.766 -0.731 1 98.88 273 HIS B CA 1
ATOM 6113 C C . HIS B 1 273 ? 10.047 22.172 0.73 1 98.88 273 HIS B C 1
ATOM 6115 O O . HIS B 1 273 ? 11.062 22.75 1.135 1 98.88 273 HIS B O 1
ATOM 6121 N N . VAL B 1 274 ? 9.062 21.859 1.515 1 98.88 274 VAL B N 1
ATOM 6122 C CA . VAL B 1 274 ? 9.125 22.125 2.949 1 98.88 274 VAL B CA 1
ATOM 6123 C C . VAL B 1 274 ? 10.289 21.328 3.559 1 98.88 274 VAL B C 1
ATOM 6125 O O . VAL B 1 274 ? 11.062 21.875 4.355 1 98.88 274 VAL B O 1
ATOM 6128 N N . ASP B 1 275 ? 10.406 20.094 3.17 1 98.88 275 ASP B N 1
ATOM 6129 C CA . ASP B 1 275 ? 11.477 19.25 3.668 1 98.88 275 ASP B CA 1
ATOM 6130 C C . ASP B 1 275 ? 12.844 19.906 3.459 1 98.88 275 ASP B C 1
ATOM 6132 O O . ASP B 1 275 ? 13.664 19.938 4.375 1 98.88 275 ASP B O 1
ATOM 6136 N N . HIS B 1 276 ? 13.047 20.422 2.266 1 98.81 276 HIS B N 1
ATOM 6137 C CA . HIS B 1 276 ? 14.297 21.094 1.933 1 98.81 276 HIS B CA 1
ATOM 6138 C C . HIS B 1 276 ? 14.562 22.266 2.879 1 98.81 276 HIS B C 1
ATOM 6140 O O . HIS B 1 276 ? 15.672 22.406 3.402 1 98.81 276 HIS B O 1
ATOM 6146 N N . HIS B 1 277 ? 13.57 23.016 3.137 1 98.88 277 HIS B N 1
ATOM 6147 C CA . HIS B 1 277 ? 13.766 24.234 3.928 1 98.88 277 HIS B CA 1
ATOM 6148 C C . HIS B 1 277 ? 13.852 23.906 5.414 1 98.88 277 HIS B C 1
ATOM 6150 O O . HIS B 1 277 ? 14.547 24.594 6.168 1 98.88 277 HIS B O 1
ATOM 6156 N N . VAL B 1 278 ? 13.188 22.844 5.848 1 98.94 278 VAL B N 1
ATOM 6157 C CA . VAL B 1 278 ? 13.43 22.344 7.195 1 98.94 278 VAL B CA 1
ATOM 6158 C C . VAL B 1 278 ? 14.906 21.984 7.348 1 98.94 278 VAL B C 1
ATOM 6160 O O . VAL B 1 278 ? 15.523 22.281 8.375 1 98.94 278 VAL B O 1
ATOM 6163 N N . GLY B 1 279 ? 15.445 21.391 6.34 1 98.94 279 GLY B N 1
ATOM 6164 C CA . GLY B 1 279 ? 16.875 21.094 6.344 1 98.94 279 GLY B CA 1
ATOM 6165 C C . GLY B 1 279 ? 17.75 22.312 6.52 1 98.94 279 GLY B C 1
ATOM 6166 O O . GLY B 1 279 ? 18.719 22.281 7.285 1 98.94 279 GLY B O 1
ATOM 6167 N N . ARG B 1 280 ? 17.406 23.391 5.855 1 98.88 280 ARG B N 1
ATOM 6168 C CA . ARG B 1 280 ? 18.156 24.641 5.98 1 98.88 280 ARG B CA 1
ATOM 6169 C C . ARG B 1 280 ? 18.078 25.188 7.402 1 98.88 280 ARG B C 1
ATOM 6171 O O . ARG B 1 280 ? 19.078 25.656 7.945 1 98.88 280 ARG B O 1
ATOM 6178 N N . ILE B 1 281 ? 16.906 25.125 8.016 1 98.94 281 ILE B N 1
ATOM 6179 C CA . ILE B 1 281 ? 16.734 25.609 9.383 1 98.94 281 ILE B CA 1
ATOM 6180 C C . ILE B 1 281 ? 17.578 24.797 10.344 1 98.94 281 ILE B C 1
ATOM 6182 O O . ILE B 1 281 ? 18.281 25.344 11.195 1 98.94 281 ILE B O 1
ATOM 6186 N N . LEU B 1 282 ? 17.562 23.469 10.188 1 98.88 282 LEU B N 1
ATOM 6187 C CA . LEU B 1 282 ? 18.328 22.594 11.062 1 98.88 282 LEU B CA 1
ATOM 6188 C C . LEU B 1 282 ? 19.828 22.812 10.891 1 98.88 282 LEU B C 1
ATOM 6190 O O . LEU B 1 282 ? 20.578 22.75 11.859 1 98.88 282 LEU B O 1
ATOM 6194 N N . LYS B 1 283 ? 20.219 23.078 9.656 1 98.69 283 LYS B N 1
ATOM 6195 C CA . LYS B 1 283 ? 21.641 23.328 9.383 1 98.69 283 LYS B CA 1
ATOM 6196 C C . LYS B 1 283 ? 22.125 24.578 10.133 1 98.69 283 LYS B C 1
ATOM 6198 O O . LYS B 1 283 ? 23.234 24.594 10.648 1 98.69 283 LYS B O 1
ATOM 6203 N N . VAL B 1 284 ? 21.297 25.594 10.203 1 98.69 284 VAL B N 1
ATOM 6204 C CA . VAL B 1 284 ? 21.688 26.812 10.906 1 98.69 284 VAL B CA 1
ATOM 6205 C C . VAL B 1 284 ? 21.797 26.531 12.398 1 98.69 284 VAL B C 1
ATOM 6207 O O . VAL B 1 284 ? 22.672 27.078 13.07 1 98.69 284 VAL B O 1
ATOM 6210 N N . LEU B 1 285 ? 20.922 25.719 12.945 1 98.62 285 LEU B N 1
ATOM 6211 C CA . LEU B 1 285 ? 21.031 25.312 14.336 1 98.62 285 LEU B CA 1
ATOM 6212 C C . LEU B 1 285 ? 22.391 24.641 14.594 1 98.62 285 LEU B C 1
ATOM 6214 O O . LEU B 1 285 ? 23.031 24.891 15.609 1 98.62 285 LEU B O 1
ATOM 6218 N N . GLU B 1 286 ? 22.75 23.781 13.656 1 98 286 GLU B N 1
ATOM 6219 C CA . GLU B 1 286 ? 24.031 23.094 13.758 1 98 286 GLU B CA 1
ATOM 6220 C C . GLU B 1 286 ? 25.188 24.078 13.672 1 98 286 GLU B C 1
ATOM 6222 O O . GLU B 1 286 ? 26.094 24.047 14.508 1 98 286 GLU B O 1
ATOM 6227 N N . GLU B 1 287 ? 25.125 25 12.75 1 98.06 287 GLU B N 1
ATOM 6228 C CA . GLU B 1 287 ? 26.203 25.953 12.484 1 98.06 287 GLU B CA 1
ATOM 6229 C C . GLU B 1 287 ? 26.375 26.922 13.656 1 98.06 287 GLU B C 1
ATOM 6231 O O . GLU B 1 287 ?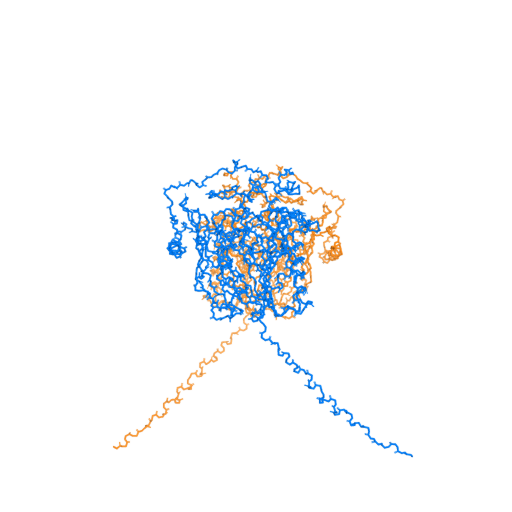 27.484 27.375 13.914 1 98.06 287 GLU B O 1
ATOM 6236 N N . THR B 1 288 ? 25.359 27.172 14.359 1 97.94 288 THR B N 1
ATOM 6237 C CA . THR B 1 288 ? 25.406 28.125 15.453 1 97.94 288 THR B CA 1
ATOM 6238 C C . THR B 1 288 ? 25.609 27.422 16.797 1 97.94 288 THR B C 1
ATOM 6240 O O . THR B 1 288 ? 25.578 28.047 17.844 1 97.94 288 THR B O 1
ATOM 6243 N N . GLY B 1 289 ? 25.75 26.062 16.781 1 97.31 289 GLY B N 1
ATOM 6244 C CA . GLY B 1 289 ? 26.031 25.281 17.969 1 97.31 289 GLY B CA 1
ATOM 6245 C C . GLY B 1 289 ? 24.812 25.125 18.875 1 97.31 289 GLY B C 1
ATOM 6246 O O . GLY B 1 289 ? 24.953 24.891 20.078 1 97.31 289 GLY B O 1
ATOM 6247 N N . GLN B 1 290 ? 23.625 25.297 18.297 1 97.88 290 GLN B N 1
ATOM 6248 C CA . GLN B 1 290 ? 22.422 25.328 19.109 1 97.88 290 GLN B CA 1
ATOM 6249 C C . GLN B 1 290 ? 21.625 24.031 18.969 1 97.88 290 GLN B C 1
ATOM 6251 O O . GLN B 1 290 ? 20.672 23.797 19.703 1 97.88 290 GLN B O 1
ATOM 6256 N N . LEU B 1 291 ? 22.016 23.141 18.047 1 98 291 LEU B N 1
ATOM 6257 C CA . LEU B 1 291 ? 21.219 21.984 17.672 1 98 291 LEU B CA 1
ATOM 6258 C C . LEU B 1 291 ? 21.047 21.031 18.844 1 98 291 LEU B C 1
ATOM 6260 O O . LEU B 1 291 ? 19.938 20.594 19.141 1 98 291 LEU B O 1
ATOM 6264 N N . GLU B 1 292 ? 22.078 20.766 19.609 1 96.38 292 GLU B N 1
ATOM 6265 C CA . GLU B 1 292 ? 22.062 19.75 20.656 1 96.38 292 GLU B CA 1
ATOM 6266 C C . GLU B 1 292 ? 21.188 20.188 21.828 1 96.38 292 GLU B C 1
ATOM 6268 O O . GLU B 1 292 ? 20.672 19.344 22.578 1 96.38 292 GLU B O 1
ATOM 6273 N N . ASN B 1 293 ? 21.031 21.5 21.938 1 97.62 293 ASN B N 1
ATOM 6274 C CA . ASN B 1 293 ? 20.203 22.016 23.031 1 97.62 293 ASN B CA 1
ATOM 6275 C C . ASN B 1 293 ? 18.859 22.547 22.516 1 97.62 293 ASN B C 1
ATOM 6277 O O . ASN B 1 293 ? 18.359 23.562 23 1 97.62 293 ASN B O 1
ATOM 6281 N N . THR B 1 294 ? 18.328 22 21.453 1 98.62 294 THR B N 1
ATOM 6282 C CA . THR B 1 294 ? 17.047 22.422 20.906 1 98.62 294 THR B CA 1
ATOM 6283 C C . THR B 1 294 ? 16.094 21.234 20.797 1 98.62 294 THR B C 1
ATOM 6285 O O . THR B 1 294 ? 16.438 20.203 20.25 1 98.62 294 THR B O 1
ATOM 6288 N N . ILE B 1 295 ? 14.898 21.375 21.406 1 98.81 295 ILE B N 1
ATOM 6289 C CA . ILE B 1 295 ? 13.797 20.453 21.141 1 98.81 295 ILE B CA 1
ATOM 6290 C C . ILE B 1 295 ? 13.094 20.844 19.844 1 98.81 295 ILE B C 1
ATOM 6292 O O . ILE B 1 295 ? 12.633 21.984 19.703 1 98.81 295 ILE B O 1
ATOM 6296 N N . ILE B 1 296 ? 13.086 19.922 18.922 1 98.94 296 ILE B N 1
ATOM 6297 C CA . ILE B 1 296 ? 12.453 20.125 17.625 1 98.94 296 ILE B CA 1
ATOM 6298 C C . ILE B 1 296 ? 11.141 19.344 17.547 1 98.94 296 ILE B C 1
ATOM 6300 O O . ILE B 1 296 ? 11.125 18.141 17.828 1 98.94 296 ILE B O 1
ATOM 6304 N N . VAL B 1 297 ? 10.086 20.047 17.281 1 98.94 297 VAL B N 1
ATOM 6305 C CA . VAL B 1 297 ? 8.781 19.438 17.047 1 98.94 297 VAL B CA 1
ATOM 6306 C C . VAL B 1 297 ? 8.367 19.609 15.594 1 98.94 297 VAL B C 1
ATOM 6308 O O . VAL B 1 297 ? 8.445 20.719 15.055 1 98.94 297 VAL B O 1
ATOM 6311 N N . TYR B 1 298 ? 7.988 18.531 14.945 1 98.88 298 TYR B N 1
ATOM 6312 C CA . TYR B 1 298 ? 7.398 18.562 13.609 1 98.88 298 TYR B CA 1
ATOM 6313 C C . TYR B 1 298 ? 6 17.969 13.617 1 98.88 298 TYR B C 1
ATOM 6315 O O . TYR B 1 298 ? 5.809 16.812 14.016 1 98.88 298 TYR B O 1
ATOM 6323 N N . THR B 1 299 ? 5 18.719 13.188 1 98.88 299 THR B N 1
ATOM 6324 C CA . THR B 1 299 ? 3.627 18.234 13.117 1 98.88 299 THR B CA 1
ATOM 6325 C C . THR B 1 299 ? 2.816 19.047 12.109 1 98.88 299 THR B C 1
ATOM 6327 O O . THR B 1 299 ? 3.375 19.859 11.359 1 98.88 299 THR B O 1
ATOM 6330 N N . ALA B 1 300 ? 1.51 18.719 12 1 98.75 300 ALA B N 1
ATOM 6331 C CA . ALA B 1 300 ? 0.617 19.406 11.062 1 98.75 300 ALA B CA 1
ATOM 6332 C C . ALA B 1 300 ? -0.702 19.766 11.734 1 98.75 300 ALA B C 1
ATOM 6334 O O . ALA B 1 300 ? -1.031 19.25 12.797 1 98.75 300 ALA B O 1
ATOM 6335 N N . ASP B 1 301 ? -1.366 20.672 11.117 1 98 301 ASP B N 1
ATOM 6336 C CA . ASP B 1 301 ? -2.59 21.188 11.734 1 98 301 ASP B CA 1
ATOM 6337 C C . ASP B 1 301 ? -3.783 20.297 11.391 1 98 301 ASP B C 1
ATOM 6339 O O . ASP B 1 301 ? -4.805 20.328 12.078 1 98 301 ASP B O 1
ATOM 6343 N N . ASN B 1 302 ? -3.773 19.531 10.367 1 97.69 302 ASN B N 1
ATOM 6344 C CA . ASN B 1 302 ? -4.742 18.5 10.008 1 97.69 302 ASN B CA 1
ATOM 6345 C C . ASN B 1 302 ? -4.242 17.641 8.844 1 97.69 302 ASN B C 1
ATOM 6347 O O . ASN B 1 302 ? -3.197 17.938 8.266 1 97.69 302 ASN B O 1
ATOM 6351 N N . GLY B 1 303 ? -5.004 16.562 8.633 1 97.12 303 GLY B N 1
ATOM 6352 C CA . GLY B 1 303 ? -4.734 15.742 7.453 1 97.12 303 GLY B CA 1
ATOM 6353 C C . GLY B 1 303 ? -5.453 16.234 6.211 1 97.12 303 GLY B C 1
ATOM 6354 O O . GLY B 1 303 ? -5.914 17.375 6.164 1 97.12 303 GLY B O 1
ATOM 6355 N N . LEU B 1 304 ? -5.465 15.297 5.254 1 97.81 304 LEU B N 1
ATOM 6356 C CA . LEU B 1 304 ? -6.078 15.617 3.971 1 97.81 304 LEU B CA 1
ATOM 6357 C C . LEU B 1 304 ? -6.414 14.352 3.191 1 97.81 304 LEU B C 1
ATOM 6359 O O . LEU B 1 304 ? -5.652 13.383 3.215 1 97.81 304 LEU B O 1
ATOM 6363 N N . ALA B 1 305 ? -7.488 14.375 2.414 1 97.44 305 ALA B N 1
ATOM 6364 C CA . ALA B 1 305 ? -7.98 13.172 1.748 1 97.44 305 ALA B CA 1
ATOM 6365 C C . ALA B 1 305 ? -7.277 12.961 0.409 1 97.44 305 ALA B C 1
ATOM 6367 O O . ALA B 1 305 ? -6.762 11.875 0.136 1 97.44 305 ALA B O 1
ATOM 6368 N N . VAL B 1 306 ? -7.266 13.969 -0.499 1 95.44 306 VAL B N 1
ATOM 6369 C CA . VAL B 1 306 ? -6.684 14.016 -1.835 1 95.44 306 VAL B CA 1
ATOM 6370 C C . VAL B 1 306 ? -7.016 12.727 -2.592 1 95.44 306 VAL B C 1
ATOM 6372 O O . VAL B 1 306 ? -6.117 11.969 -2.969 1 95.44 306 VAL B O 1
ATOM 6375 N N . GLY B 1 307 ? -8.266 12.477 -2.877 1 96.19 307 GLY B N 1
ATOM 6376 C CA . GLY B 1 307 ? -8.742 11.359 -3.676 1 96.19 307 GLY B CA 1
ATOM 6377 C C . GLY B 1 307 ? -9.25 10.195 -2.838 1 96.19 307 GLY B C 1
ATOM 6378 O O . GLY B 1 307 ? -10.016 9.367 -3.324 1 96.19 307 GLY B O 1
ATOM 6379 N N . SER B 1 308 ? -8.859 10.039 -1.589 1 97.88 308 SER B N 1
ATOM 6380 C CA . SER B 1 308 ? -9.32 8.992 -0.682 1 97.88 308 SER B CA 1
ATOM 6381 C C . SER B 1 308 ? -10.82 9.102 -0.423 1 97.88 308 SER B C 1
ATOM 6383 O O . SER B 1 308 ? -11.328 10.188 -0.142 1 97.88 308 SER B O 1
ATOM 6385 N N . HIS B 1 309 ? -11.516 7.996 -0.578 1 97.5 309 HIS B N 1
ATOM 6386 C CA . HIS B 1 309 ? -12.961 7.883 -0.366 1 97.5 309 HIS B CA 1
ATOM 6387 C C . HIS B 1 309 ? -13.727 8.852 -1.264 1 97.5 309 HIS B C 1
ATOM 6389 O O . HIS B 1 309 ? -14.82 9.289 -0.917 1 97.5 309 HIS B O 1
ATOM 6395 N N . GLY B 1 310 ? -13.07 9.266 -2.383 1 96.62 310 GLY B N 1
ATOM 6396 C CA . GLY B 1 310 ? -13.719 10.203 -3.293 1 96.62 310 GLY B CA 1
ATOM 6397 C C . GLY B 1 310 ? -13.711 11.633 -2.789 1 96.62 310 GLY B C 1
ATOM 6398 O O . GLY B 1 310 ? -14.461 12.469 -3.283 1 96.62 310 GLY B O 1
ATOM 6399 N N . LEU B 1 311 ? -12.914 11.914 -1.743 1 97.56 311 LEU B N 1
ATOM 6400 C CA . LEU B 1 311 ? -12.828 13.234 -1.137 1 97.56 311 LEU B CA 1
ATOM 6401 C C . LEU B 1 311 ? -11.484 13.891 -1.453 1 97.56 311 LEU B C 1
ATOM 6403 O O . LEU B 1 311 ? -10.539 13.211 -1.854 1 97.56 311 LEU B O 1
ATOM 6407 N N . LEU B 1 312 ? -11.438 15.25 -1.332 1 97.25 312 LEU B N 1
ATOM 6408 C CA . LEU B 1 312 ? -10.188 15.977 -1.526 1 97.25 312 LEU B CA 1
ATOM 6409 C C . LEU B 1 312 ? -9.758 16.672 -0.239 1 97.25 312 LEU B C 1
ATOM 6411 O O . LEU B 1 312 ? -8.562 16.859 -0.001 1 97.25 312 LEU B O 1
ATOM 6415 N N . GLY B 1 313 ? -10.695 17.016 0.607 1 96.12 313 GLY B N 1
ATOM 6416 C CA . GLY B 1 313 ? -10.398 17.922 1.7 1 96.12 313 GLY B CA 1
ATOM 6417 C C . GLY B 1 313 ? -10.297 17.234 3.045 1 96.12 313 GLY B C 1
ATOM 6418 O O . GLY B 1 313 ? -9.992 16.031 3.113 1 96.12 313 GLY B O 1
ATOM 6419 N N . LYS B 1 314 ? -10.391 18 4.098 1 94.81 314 LYS B N 1
ATOM 6420 C CA . LYS B 1 314 ? -10.117 17.562 5.461 1 94.81 314 LYS B CA 1
ATOM 6421 C C . LYS B 1 314 ? -11.406 17.469 6.277 1 94.81 314 LYS B C 1
ATOM 6423 O O . LYS B 1 314 ? -11.367 17.203 7.48 1 94.81 314 LYS B O 1
ATOM 6428 N N . GLN B 1 315 ? -12.547 17.641 5.684 1 96.5 315 GLN B N 1
ATOM 6429 C CA . GLN B 1 315 ? -13.812 17.766 6.41 1 96.5 315 GLN B CA 1
ATOM 6430 C C . GLN B 1 315 ? -14.461 16.406 6.609 1 96.5 315 GLN B C 1
ATOM 6432 O O . GLN B 1 315 ? -15.648 16.234 6.312 1 96.5 315 GLN B O 1
ATOM 6437 N N . SER B 1 316 ? -13.75 15.469 7.109 1 97.12 316 SER B N 1
ATOM 6438 C CA . SER B 1 316 ? -14.227 14.141 7.496 1 97.12 316 SER B CA 1
ATOM 6439 C C . SER B 1 316 ? -13.453 13.609 8.703 1 97.12 316 SER B C 1
ATOM 6441 O O . SER B 1 316 ? -12.531 14.266 9.188 1 97.12 316 SER B O 1
ATOM 6443 N N . LEU B 1 317 ? -13.875 12.445 9.195 1 98.31 317 LEU B N 1
ATOM 6444 C CA . LEU B 1 317 ? -13.188 11.883 10.352 1 98.31 317 LEU B CA 1
ATOM 6445 C C . LEU B 1 317 ? -12.508 10.57 10 1 98.31 317 LEU B C 1
ATOM 6447 O O . LEU B 1 317 ? -12.219 9.758 10.883 1 98.31 317 LEU B O 1
ATOM 6451 N N . TYR B 1 318 ? -12.352 10.344 8.633 1 98.44 318 TYR B N 1
ATOM 6452 C CA . TYR B 1 318 ? -11.477 9.25 8.227 1 98.44 318 TYR B CA 1
ATOM 6453 C C . TYR B 1 318 ? -10.039 9.508 8.664 1 98.44 318 TYR B C 1
ATOM 6455 O O . TYR B 1 318 ? -9.648 10.656 8.883 1 98.44 318 TYR B O 1
ATOM 6463 N N . GLU B 1 319 ? -9.227 8.469 8.727 1 98.19 319 GLU B N 1
ATOM 6464 C CA . GLU B 1 319 ? -7.836 8.57 9.148 1 98.19 319 GLU B CA 1
ATOM 6465 C C . GLU B 1 319 ? -7.086 9.625 8.328 1 98.19 319 GLU B C 1
ATOM 6467 O O . GLU B 1 319 ? -6.371 10.453 8.883 1 98.19 319 GLU B O 1
ATOM 6472 N N . HIS B 1 320 ? -7.309 9.68 7.031 1 97.75 320 HIS B N 1
ATOM 6473 C CA . HIS B 1 320 ? -6.539 10.547 6.141 1 97.75 320 HIS B CA 1
ATOM 6474 C C . HIS B 1 320 ? -6.789 12.016 6.453 1 97.75 320 HIS B C 1
ATOM 6476 O O . HIS B 1 320 ? -5.941 12.867 6.172 1 97.75 320 HIS B O 1
ATOM 6482 N N . SER B 1 321 ? -7.859 12.344 7.043 1 97.38 321 SER B N 1
ATOM 6483 C CA . SER B 1 321 ? -8.258 13.742 7.215 1 97.38 321 SER B CA 1
ATOM 6484 C C . SER B 1 321 ? -7.891 14.25 8.602 1 97.38 321 SER B C 1
ATOM 6486 O O . SER B 1 321 ? -7.781 15.461 8.812 1 97.38 321 SER B O 1
ATOM 6488 N N . ILE B 1 322 ? -7.672 13.312 9.562 1 97.44 322 ILE B N 1
ATOM 6489 C CA . ILE B 1 322 ? -7.555 13.812 10.922 1 97.44 322 ILE B CA 1
ATOM 6490 C C . ILE B 1 322 ? -6.234 13.352 11.531 1 97.44 322 ILE B C 1
ATOM 6492 O O . ILE B 1 322 ? -5.832 13.828 12.594 1 97.44 322 ILE B O 1
ATOM 6496 N N . LYS B 1 323 ? -5.574 12.391 10.945 1 97.94 323 LYS B N 1
ATOM 6497 C CA . LYS B 1 323 ? -4.285 11.914 11.438 1 97.94 323 LYS B CA 1
ATOM 6498 C C . LYS B 1 323 ? -3.137 12.742 10.883 1 97.94 323 LYS B C 1
ATOM 6500 O O . LYS B 1 323 ? -3.104 13.047 9.688 1 97.94 323 LYS B O 1
ATOM 6505 N N . VAL B 1 324 ? -2.166 13.133 11.789 1 98.75 324 VAL B N 1
ATOM 6506 C CA . VAL B 1 324 ? -1.087 14.031 11.383 1 98.75 324 VAL B CA 1
ATOM 6507 C C . VAL B 1 324 ? 0.257 13.453 11.82 1 98.75 324 VAL B C 1
ATOM 6509 O O . VAL B 1 324 ? 0.307 12.547 12.664 1 98.75 324 VAL B O 1
ATOM 6512 N N . PRO B 1 325 ? 1.373 13.938 11.203 1 98.75 325 PRO B N 1
ATOM 6513 C CA . PRO B 1 325 ? 2.691 13.547 11.711 1 98.75 325 PRO B CA 1
ATOM 6514 C C . PRO B 1 325 ? 3.023 14.18 13.055 1 98.75 325 PRO B C 1
ATOM 6516 O O . PRO B 1 325 ? 2.547 15.273 13.359 1 98.75 325 PRO B O 1
ATOM 6519 N N . LEU B 1 326 ? 3.803 13.461 13.805 1 98.88 326 LEU B N 1
ATOM 6520 C CA . LEU B 1 326 ? 4.383 14.023 15.016 1 98.88 326 LEU B CA 1
ATOM 6521 C C . LEU B 1 326 ? 5.766 13.43 15.281 1 98.88 326 LEU B C 1
ATOM 6523 O O . LEU B 1 326 ? 5.906 12.211 15.438 1 98.88 326 LEU B O 1
ATOM 6527 N N . ILE B 1 327 ? 6.723 14.266 15.234 1 98.94 327 ILE B N 1
ATOM 6528 C CA . ILE B 1 327 ? 8.109 13.93 15.547 1 98.94 327 ILE B CA 1
ATOM 6529 C C . ILE B 1 327 ? 8.648 14.891 16.609 1 98.94 327 ILE B C 1
ATOM 6531 O O . ILE B 1 327 ? 8.445 16.094 16.516 1 98.94 327 ILE B O 1
ATOM 6535 N N . ILE B 1 328 ? 9.289 14.359 17.641 1 98.88 328 ILE B N 1
ATOM 6536 C CA . ILE B 1 328 ? 9.969 15.148 18.656 1 98.88 328 ILE B CA 1
ATOM 6537 C C . ILE B 1 328 ? 11.414 14.688 18.797 1 98.88 328 ILE B C 1
ATOM 6539 O O . ILE B 1 328 ? 11.672 13.492 18.984 1 98.88 328 ILE B O 1
ATOM 6543 N N . LYS B 1 329 ? 12.305 15.586 18.625 1 98.69 329 LYS B N 1
ATOM 6544 C CA . LYS B 1 329 ? 13.734 15.336 18.812 1 98.69 329 LYS B CA 1
ATOM 6545 C C . LYS B 1 329 ? 14.375 16.391 19.703 1 98.69 329 LYS B C 1
ATOM 6547 O O . LYS B 1 329 ? 14.031 17.562 19.625 1 98.69 329 LYS B O 1
ATOM 6552 N N . GLY B 1 330 ? 15.336 16 20.516 1 97.94 330 GLY B N 1
ATOM 6553 C CA . GLY B 1 330 ? 16.062 16.953 21.344 1 97.94 330 GLY B CA 1
ATOM 6554 C C . GLY B 1 330 ? 16.688 16.328 22.578 1 97.94 330 GLY B C 1
ATOM 6555 O O . GLY B 1 330 ? 16.703 15.102 22.703 1 97.94 330 GLY B O 1
ATOM 6556 N N . PRO B 1 331 ? 17.219 17.188 23.438 1 96.62 331 PRO B N 1
ATOM 6557 C CA . PRO B 1 331 ? 17.859 16.672 24.641 1 96.62 331 PRO B CA 1
ATOM 6558 C C . PRO B 1 331 ? 16.906 15.867 25.516 1 96.62 331 PRO B C 1
ATOM 6560 O O . PRO B 1 331 ? 15.781 16.312 25.781 1 96.62 331 PRO B O 1
ATOM 6563 N N . GLY B 1 332 ? 17.328 14.742 25.828 1 92.69 332 GLY B N 1
ATOM 6564 C CA . GLY B 1 332 ? 16.562 13.914 26.734 1 92.69 332 GLY B CA 1
ATOM 6565 C C . GLY B 1 332 ? 15.5 13.086 26.047 1 92.69 332 GLY B C 1
ATOM 6566 O O . GLY B 1 332 ? 14.812 12.281 26.672 1 92.69 332 GLY B O 1
ATOM 6567 N N . ILE B 1 333 ? 15.336 13.18 24.75 1 97.25 333 ILE B N 1
ATOM 6568 C CA . ILE B 1 333 ? 14.344 12.438 23.969 1 97.25 333 ILE B CA 1
ATOM 6569 C C . ILE B 1 333 ? 15 11.219 23.328 1 97.25 333 ILE B C 1
ATOM 6571 O O . ILE B 1 333 ? 15.992 11.352 22.609 1 97.25 333 ILE B O 1
ATOM 6575 N N . PRO B 1 334 ? 14.5 10.031 23.609 1 97.69 334 PRO B N 1
ATOM 6576 C CA . PRO B 1 334 ? 15.086 8.844 22.984 1 97.69 334 PRO B CA 1
ATOM 6577 C C . PRO B 1 334 ? 15.039 8.906 21.453 1 97.69 334 PRO B C 1
ATOM 6579 O O . PRO B 1 334 ? 14.062 9.398 20.891 1 97.69 334 PRO B O 1
ATOM 6582 N N . SER B 1 335 ? 16.125 8.352 20.859 1 96.69 335 SER B N 1
ATOM 6583 C CA . SER B 1 335 ? 16.203 8.336 19.391 1 96.69 335 SER B CA 1
ATOM 6584 C C . SER B 1 335 ? 15.68 7.023 18.828 1 96.69 335 SER B C 1
ATOM 6586 O O . SER B 1 335 ? 15.57 6.027 19.547 1 96.69 335 SER B O 1
ATOM 6588 N N . SER B 1 336 ? 15.266 7.148 17.578 1 96.44 336 SER B N 1
ATOM 6589 C CA . SER B 1 336 ? 14.891 5.984 16.781 1 96.44 336 SER B CA 1
ATOM 6590 C C . SER B 1 336 ? 13.734 5.227 17.422 1 96.44 336 SER B C 1
ATOM 6592 O O . SER B 1 336 ? 13.75 3.996 17.484 1 96.44 336 SER B O 1
ATOM 6594 N N . LYS B 1 337 ? 12.82 6.012 18.047 1 97.69 337 LYS B N 1
ATOM 6595 C CA . LYS B 1 337 ? 11.633 5.402 18.641 1 97.69 337 LYS B CA 1
ATOM 6596 C C . LYS B 1 337 ? 10.383 5.699 17.812 1 97.69 337 LYS B C 1
ATOM 6598 O O . LYS B 1 337 ? 10.219 6.809 17.297 1 97.69 337 LYS B O 1
ATOM 6603 N N . GLU B 1 338 ? 9.617 4.723 17.609 1 97.88 338 GLU B N 1
ATOM 6604 C CA . GLU B 1 338 ? 8.281 4.836 17.031 1 97.88 338 GLU B CA 1
ATOM 6605 C C . GLU B 1 338 ? 7.215 4.387 18.031 1 97.88 338 GLU B C 1
ATOM 6607 O O . GLU B 1 338 ? 7.25 3.254 18.516 1 97.88 338 GLU B O 1
ATOM 6612 N N . LEU B 1 339 ? 6.352 5.25 18.438 1 98.5 339 LEU B N 1
ATOM 6613 C CA . LEU B 1 339 ? 5.348 5 19.453 1 98.5 339 LEU B CA 1
ATOM 6614 C C . LEU B 1 339 ? 3.941 5.059 18.875 1 98.5 339 LEU B C 1
ATOM 6616 O O . LEU B 1 339 ? 3.641 5.934 18.062 1 98.5 339 LEU B O 1
ATOM 6620 N N . ASP B 1 340 ? 3.064 4.148 19.25 1 97.62 340 ASP B N 1
ATOM 6621 C CA . ASP B 1 340 ? 1.722 4.086 18.688 1 97.62 340 ASP B CA 1
ATOM 6622 C C . ASP B 1 340 ? 0.68 4.586 19.688 1 97.62 340 ASP B C 1
ATOM 6624 O O . ASP B 1 340 ? -0.522 4.402 19.484 1 97.62 340 ASP B O 1
ATOM 6628 N N . ALA B 1 341 ? 1.171 5.195 20.781 1 98.44 341 ALA B N 1
ATOM 6629 C CA . ALA B 1 341 ? 0.237 5.77 21.75 1 98.44 341 ALA B CA 1
ATOM 6630 C C . ALA B 1 341 ? -0.619 6.855 21.109 1 98.44 341 ALA B C 1
ATOM 6632 O O . ALA B 1 341 ? -0.129 7.637 20.281 1 98.44 341 ALA B O 1
ATOM 6633 N N . PHE B 1 342 ? -1.899 6.91 21.547 1 98.5 342 PHE B N 1
ATOM 6634 C CA . PHE B 1 342 ? -2.809 7.934 21.062 1 98.5 342 PHE B CA 1
ATOM 6635 C C . PHE B 1 342 ? -2.396 9.312 21.562 1 98.5 342 PHE B C 1
ATOM 6637 O O . PHE B 1 342 ? -2.166 9.5 22.75 1 98.5 342 PHE B O 1
ATOM 6644 N N . ALA B 1 343 ? -2.342 10.234 20.641 1 98.62 343 ALA B N 1
ATOM 6645 C CA . ALA B 1 343 ? -2.033 11.625 20.984 1 98.62 343 ALA B CA 1
ATOM 6646 C C . ALA B 1 343 ? -2.947 12.586 20.219 1 98.62 343 ALA B C 1
ATOM 6648 O O . ALA B 1 343 ? -3.344 12.312 19.094 1 98.62 343 ALA B O 1
ATOM 6649 N N . TYR B 1 344 ? -3.338 13.641 20.922 1 98.44 344 TYR B N 1
ATOM 6650 C CA . TYR B 1 344 ? -3.881 14.812 20.25 1 98.44 344 TYR B CA 1
ATOM 6651 C C . TYR B 1 344 ? -2.801 15.867 20.031 1 98.44 344 TYR B C 1
ATOM 6653 O O . TYR B 1 344 ? -1.822 15.922 20.781 1 98.44 344 TYR B O 1
ATOM 6661 N N . ILE B 1 345 ? -2.998 16.703 19.062 1 97.81 345 ILE B N 1
ATOM 6662 C CA . ILE B 1 345 ? -2.031 17.766 18.812 1 97.81 345 ILE B CA 1
ATOM 6663 C C . ILE B 1 345 ? -1.935 18.672 20.031 1 97.81 345 ILE B C 1
ATOM 6665 O O . ILE B 1 345 ? -0.857 19.188 20.359 1 97.81 345 ILE B O 1
ATOM 6669 N N . HIS B 1 346 ? -3.029 18.859 20.828 1 97.69 346 HIS B N 1
ATOM 6670 C CA . HIS B 1 346 ? -2.992 19.781 21.953 1 97.69 346 HIS B CA 1
ATOM 6671 C C . HIS B 1 346 ? -2.328 19.125 23.172 1 97.69 346 HIS B C 1
ATOM 6673 O O . HIS B 1 346 ? -2.121 19.781 24.188 1 97.69 346 HIS B O 1
ATOM 6679 N N . ASP B 1 347 ? -1.922 17.891 23.031 1 98.38 347 ASP B N 1
ATOM 6680 C CA . ASP B 1 347 ? -1.069 17.281 24.047 1 98.38 347 ASP B CA 1
ATOM 6681 C C . ASP B 1 347 ? 0.329 17.891 24.031 1 98.38 347 ASP B C 1
ATOM 6683 O O . ASP B 1 347 ? 1.089 17.734 25 1 98.38 347 ASP B O 1
ATOM 6687 N N . LEU B 1 348 ? 0.659 18.594 22.984 1 98.5 348 LEU B N 1
ATOM 6688 C CA . LEU B 1 348 ? 2.012 19.125 22.828 1 98.5 348 LEU B CA 1
ATOM 6689 C C . LEU B 1 348 ? 2.277 20.25 23.812 1 98.5 348 LEU B C 1
ATOM 6691 O O . LEU B 1 348 ? 3.41 20.438 24.266 1 98.5 348 LEU B O 1
ATOM 6695 N N . TYR B 1 349 ? 1.229 21 24.234 1 97.88 349 TYR B N 1
ATOM 6696 C CA . TYR B 1 349 ? 1.394 22.062 25.219 1 97.88 349 TYR B CA 1
ATOM 6697 C C . TYR B 1 349 ? 1.91 21.516 26.531 1 97.88 349 TYR B C 1
ATOM 6699 O O . TYR B 1 349 ? 3.043 21.797 26.938 1 97.88 349 TYR B O 1
ATOM 6707 N N . PRO B 1 350 ? 1.211 20.547 27.188 1 97.5 350 PRO B N 1
ATOM 6708 C CA . PRO B 1 350 ? 1.743 20.016 28.438 1 97.5 350 PRO B CA 1
ATOM 6709 C C . PRO B 1 350 ? 3.014 19.188 28.234 1 97.5 350 PRO B C 1
ATOM 6711 O O . PRO B 1 350 ? 3.848 19.109 29.141 1 97.5 350 PRO B O 1
ATOM 6714 N N . THR B 1 351 ? 3.213 18.594 27.047 1 97.81 351 THR B N 1
ATOM 6715 C CA . THR B 1 351 ? 4.41 17.797 26.766 1 97.81 351 THR B CA 1
ATOM 6716 C C . THR B 1 351 ? 5.652 18.688 26.766 1 97.81 351 THR B C 1
ATOM 6718 O O . THR B 1 351 ? 6.621 18.406 27.469 1 97.81 351 THR B O 1
ATOM 6721 N N . LEU B 1 352 ? 5.582 19.812 26.047 1 97.94 352 LEU B N 1
ATOM 6722 C CA . LEU B 1 352 ? 6.723 20.703 25.953 1 97.94 352 LEU B CA 1
ATOM 6723 C C . LEU B 1 352 ? 6.969 21.391 27.297 1 97.94 352 LEU B C 1
ATOM 6725 O O . LEU B 1 352 ? 8.117 21.594 27.703 1 97.94 352 LEU B O 1
ATOM 6729 N N . ALA B 1 353 ? 5.945 21.766 27.984 1 96.75 353 ALA B N 1
ATOM 6730 C CA . ALA B 1 353 ? 6.09 22.359 29.312 1 96.75 353 ALA B CA 1
ATOM 6731 C C . ALA B 1 353 ? 6.844 21.422 30.25 1 96.75 353 ALA B C 1
ATOM 6733 O O . ALA B 1 353 ? 7.793 21.844 30.922 1 96.75 353 ALA B O 1
ATOM 6734 N N . GLU B 1 354 ? 6.43 20.172 30.188 1 95.88 354 GLU B N 1
ATOM 6735 C CA . GLU B 1 354 ? 7.07 19.203 31.062 1 95.88 354 GLU B CA 1
ATOM 6736 C C . GLU B 1 354 ? 8.523 18.969 30.672 1 95.88 354 GLU B C 1
ATOM 6738 O O . GLU B 1 354 ? 9.398 18.859 31.531 1 95.88 354 GLU B O 1
ATOM 6743 N N . LEU B 1 355 ? 8.797 18.938 29.438 1 96.38 355 LEU B N 1
ATOM 6744 C CA . LEU B 1 355 ? 10.141 18.672 28.953 1 96.38 355 LEU B CA 1
ATOM 6745 C C . LEU B 1 355 ? 11.109 19.766 29.406 1 96.38 355 LEU B C 1
ATOM 6747 O O . LEU B 1 355 ? 12.297 19.5 29.609 1 96.38 355 LEU B O 1
ATOM 6751 N N . VAL B 1 356 ? 10.633 21 29.609 1 95.69 356 VAL B N 1
ATOM 6752 C CA . VAL B 1 356 ? 11.547 22.094 29.922 1 95.69 356 VAL B CA 1
ATOM 6753 C C . VAL B 1 356 ? 11.383 22.484 31.391 1 95.69 356 VAL B C 1
ATOM 6755 O O . VAL B 1 356 ? 11.961 23.484 31.828 1 95.69 356 VAL B O 1
ATOM 6758 N N . GLY B 1 357 ? 10.477 21.828 32.062 1 93.69 357 GLY B N 1
ATOM 6759 C CA . GLY B 1 357 ? 10.359 22.016 33.5 1 93.69 357 GLY B CA 1
ATOM 6760 C C . GLY B 1 357 ? 9.438 23.156 33.875 1 93.69 357 GLY B C 1
ATOM 6761 O O . GLY B 1 357 ? 9.57 23.734 34.969 1 93.69 357 GLY B O 1
ATOM 6762 N N . LEU B 1 358 ? 8.531 23.516 33 1 92.69 358 LEU B N 1
ATOM 6763 C CA . LEU B 1 358 ? 7.531 24.516 33.312 1 92.69 358 LEU B CA 1
ATOM 6764 C C . LEU B 1 358 ? 6.379 23.906 34.125 1 92.69 358 LEU B C 1
ATOM 6766 O O . LEU B 1 358 ? 5.965 22.781 33.844 1 92.69 358 LEU B O 1
ATOM 6770 N N . PRO B 1 359 ? 5.934 24.641 35.125 1 83.88 359 PRO B N 1
ATOM 6771 C CA . PRO B 1 359 ? 4.762 24.109 35.844 1 83.88 359 PRO B CA 1
ATOM 6772 C C . PRO B 1 359 ? 3.52 24.062 34.938 1 83.88 359 PRO B C 1
ATOM 6774 O O . PRO B 1 359 ? 3.281 24.969 34.156 1 83.88 359 PRO B O 1
ATOM 6777 N N . LEU B 1 360 ? 2.918 22.953 35.062 1 74.5 360 LEU B N 1
ATOM 6778 C CA . LEU B 1 360 ? 1.704 22.766 34.281 1 74.5 360 LEU B CA 1
ATOM 6779 C C . LEU B 1 360 ? 0.519 23.469 34.938 1 74.5 360 LEU B C 1
ATOM 6781 O O . LEU B 1 360 ? 0.393 23.453 36.156 1 74.5 360 LEU B O 1
ATOM 6785 N N . LYS B 1 361 ? -0.116 24.172 34.156 1 73.75 361 LYS B N 1
ATOM 6786 C CA . LYS B 1 361 ? -1.339 24.781 34.656 1 73.75 361 LYS B CA 1
ATOM 6787 C C . LYS B 1 361 ? -2.455 23.75 34.781 1 73.75 361 LYS B C 1
ATOM 6789 O O . LYS B 1 361 ? -2.475 22.75 34.062 1 73.75 361 LYS B O 1
ATOM 6794 N N . GLU B 1 362 ? -3.285 23.734 35.875 1 66.25 362 GLU B N 1
ATOM 6795 C CA . GLU B 1 362 ? -4.324 22.766 36.219 1 66.25 362 GLU B CA 1
ATOM 6796 C C . GLU B 1 362 ? -5.352 22.656 35.094 1 66.25 362 GLU B C 1
ATOM 6798 O O . GLU B 1 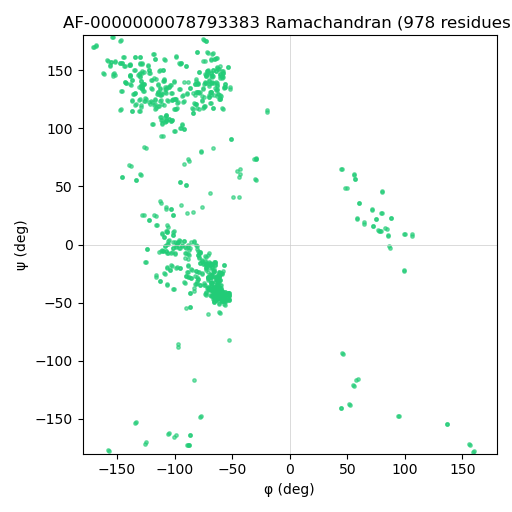362 ? -5.887 21.578 34.844 1 66.25 362 GLU B O 1
ATOM 6803 N N . ALA B 1 363 ? -5.461 23.594 34.156 1 78.81 363 ALA B N 1
ATOM 6804 C CA . ALA B 1 363 ? -6.715 23.641 33.406 1 78.81 363 ALA B CA 1
ATOM 6805 C C . ALA B 1 363 ? -6.492 23.234 31.938 1 78.81 363 ALA B C 1
ATOM 6807 O O . ALA B 1 363 ? -7.273 23.609 31.062 1 78.81 363 ALA B O 1
ATOM 6808 N N . LEU B 1 364 ? -5.574 22.266 31.734 1 92.69 364 LEU B N 1
ATOM 6809 C CA . LEU B 1 364 ? -5.387 21.859 30.344 1 92.69 364 LEU B CA 1
ATOM 6810 C C . LEU B 1 364 ? -6.133 20.562 30.062 1 92.69 364 LEU B C 1
ATOM 6812 O O . LEU B 1 364 ? -6.238 19.703 30.938 1 92.69 364 LEU B O 1
ATOM 6816 N N . ASP B 1 365 ? -6.746 20.438 28.891 1 94.75 365 ASP B N 1
ATOM 6817 C CA . ASP B 1 365 ? -7.34 19.188 28.453 1 94.75 365 ASP B CA 1
ATOM 6818 C C . ASP B 1 365 ? -6.281 18.266 27.859 1 94.75 365 ASP B C 1
ATOM 6820 O O . ASP B 1 365 ? -6.434 17.031 27.875 1 94.75 365 ASP B O 1
ATOM 6824 N N . GLY B 1 366 ? -5.203 18.828 27.312 1 96.56 366 GLY B N 1
ATOM 6825 C CA . GLY B 1 366 ? -4.086 18.031 26.828 1 96.56 366 GLY B CA 1
ATOM 6826 C C . GLY B 1 366 ? -3.387 17.25 27.922 1 96.56 366 GLY B C 1
ATOM 6827 O O . GLY B 1 366 ? -3.402 17.656 29.078 1 96.56 366 GLY B O 1
ATOM 6828 N N . ARG B 1 367 ? -2.773 16.125 27.531 1 96.56 367 ARG B N 1
ATOM 6829 C CA . ARG B 1 367 ? -2.016 15.273 28.438 1 96.56 367 ARG B CA 1
ATOM 6830 C C . ARG B 1 367 ? -0.562 15.148 27.984 1 96.56 367 ARG B C 1
ATOM 6832 O O . ARG B 1 367 ? -0.29 14.906 26.812 1 96.56 367 ARG B O 1
ATOM 6839 N N . SER B 1 368 ? 0.306 15.281 28.938 1 97.44 368 SER B N 1
ATOM 6840 C CA . SER B 1 368 ? 1.723 15.188 28.609 1 97.44 368 SER B CA 1
ATOM 6841 C C . SER B 1 368 ? 2.08 13.805 28.078 1 97.44 368 SER B C 1
ATOM 6843 O O . SER B 1 368 ? 1.71 12.789 28.688 1 97.44 368 SER B O 1
ATOM 6845 N N . LEU B 1 369 ? 2.883 13.805 27.016 1 98.38 369 LEU B N 1
ATOM 6846 C CA . LEU B 1 369 ? 3.32 12.555 26.406 1 98.38 369 LEU B CA 1
ATOM 6847 C C . LEU B 1 369 ? 4.664 12.109 26.969 1 98.38 369 LEU B C 1
ATOM 6849 O O . LEU B 1 369 ? 5.18 11.055 26.594 1 98.38 369 LEU B O 1
ATOM 6853 N N . VAL B 1 370 ? 5.262 12.867 27.891 1 97.94 370 VAL B N 1
ATOM 6854 C CA . VAL B 1 370 ? 6.609 12.625 28.391 1 97.94 370 VAL B CA 1
ATOM 6855 C C . VAL B 1 370 ? 6.695 11.219 28.984 1 97.94 370 VAL B C 1
ATOM 6857 O O . VAL B 1 370 ? 7.625 10.469 28.688 1 97.94 370 VAL B O 1
ATOM 6860 N N . PRO B 1 371 ? 5.676 10.773 29.734 1 98.19 371 PRO B N 1
ATOM 6861 C CA . PRO B 1 371 ? 5.785 9.422 30.281 1 98.19 371 PRO B CA 1
ATOM 6862 C C . PRO B 1 371 ? 5.844 8.352 29.188 1 98.19 371 PRO B C 1
ATOM 6864 O O . PRO B 1 371 ? 6.477 7.309 29.375 1 98.19 371 PRO B O 1
ATOM 6867 N N . VAL B 1 372 ? 5.16 8.602 28.078 1 98.62 372 VAL B N 1
ATOM 6868 C CA . VAL B 1 372 ? 5.184 7.66 26.969 1 98.62 372 VAL B CA 1
ATOM 6869 C C . VAL B 1 372 ? 6.535 7.723 26.266 1 98.62 372 VAL B C 1
ATOM 6871 O O . VAL B 1 372 ? 7.133 6.684 25.953 1 98.62 372 VAL B O 1
ATOM 6874 N N . ILE B 1 373 ? 7.047 8.922 26.047 1 98.62 373 ILE B N 1
ATOM 6875 C CA . ILE B 1 373 ? 8.312 9.148 25.359 1 98.62 373 ILE B CA 1
ATOM 6876 C C . ILE B 1 373 ? 9.445 8.484 26.141 1 98.62 373 ILE B C 1
ATOM 6878 O O . ILE B 1 373 ? 10.32 7.844 25.562 1 98.62 373 ILE B O 1
ATOM 6882 N N . LEU B 1 374 ? 9.406 8.547 27.453 1 97.69 374 LEU B N 1
ATOM 6883 C CA . LEU B 1 374 ? 10.477 8.047 28.312 1 97.69 374 LEU B CA 1
ATOM 6884 C C . LEU B 1 374 ? 10.273 6.566 28.625 1 97.69 374 LEU B C 1
ATOM 6886 O O . LEU B 1 374 ? 11.102 5.957 29.312 1 97.69 374 LEU B O 1
ATOM 6890 N N . GLY B 1 375 ? 9.188 6.008 28.188 1 97.44 375 GLY B N 1
ATOM 6891 C CA . GLY B 1 375 ? 8.953 4.582 28.344 1 97.44 375 GLY B CA 1
ATOM 6892 C C . GLY B 1 375 ? 8.359 4.234 29.703 1 97.44 375 GLY B C 1
ATOM 6893 O O . GLY B 1 375 ? 8.352 3.066 30.094 1 97.44 375 GLY B O 1
ATOM 6894 N N . GLU B 1 376 ? 7.879 5.238 30.438 1 97.5 376 GLU B N 1
ATOM 6895 C CA . GLU B 1 376 ? 7.277 5.016 31.75 1 97.5 376 GLU B CA 1
ATOM 6896 C C . GLU B 1 376 ? 5.852 4.484 31.609 1 97.5 376 GLU B C 1
ATOM 6898 O O . GLU B 1 376 ? 5.383 3.742 32.469 1 97.5 376 GLU B O 1
ATOM 6903 N N . LYS B 1 377 ? 5.141 4.918 30.609 1 97.94 377 LYS B N 1
ATOM 6904 C CA . LYS B 1 377 ? 3.795 4.469 30.281 1 97.94 377 LYS B CA 1
ATOM 6905 C C . LYS B 1 377 ? 3.693 4.09 28.797 1 97.94 377 LYS B C 1
ATOM 6907 O O . LYS B 1 377 ? 4.477 4.566 27.984 1 97.94 377 LYS B O 1
ATOM 6912 N N . THR B 1 378 ? 2.697 3.213 28.562 1 97.19 378 THR B N 1
ATOM 6913 C CA . THR B 1 378 ? 2.48 2.83 27.172 1 97.19 378 THR B CA 1
ATOM 6914 C C . THR B 1 378 ? 1.511 3.795 26.5 1 97.19 378 THR B C 1
ATOM 6916 O O . THR B 1 378 ? 1.473 3.881 25.266 1 97.19 378 THR B O 1
ATOM 6919 N N . SER B 1 379 ? 0.682 4.457 27.297 1 98.06 379 SER B N 1
ATOM 6920 C CA . SER B 1 379 ? -0.324 5.367 26.766 1 98.06 379 SER B CA 1
ATOM 6921 C C . SER B 1 379 ? -0.769 6.379 27.812 1 98.06 379 SER B C 1
ATOM 6923 O O . SER B 1 379 ? -0.538 6.184 29 1 98.06 379 SER B O 1
ATOM 6925 N N . VAL B 1 380 ? -1.312 7.5 27.375 1 97.5 380 VAL B N 1
ATOM 6926 C CA . VAL B 1 380 ? -1.876 8.484 28.297 1 97.5 380 VAL B CA 1
ATOM 6927 C C . VAL B 1 380 ? -3.396 8.508 28.156 1 97.5 380 VAL B C 1
ATOM 6929 O O . VAL B 1 380 ? -4.082 9.219 28.891 1 97.5 380 VAL B O 1
ATOM 6932 N N . ARG B 1 381 ? -3.924 7.793 27.234 1 97.56 381 ARG B N 1
ATOM 6933 C CA . ARG B 1 381 ? -5.359 7.629 27.016 1 97.56 381 ARG B CA 1
ATOM 6934 C C . ARG B 1 381 ? -5.66 6.32 26.297 1 97.56 381 ARG B C 1
ATOM 6936 O O . ARG B 1 381 ? -4.828 5.82 25.531 1 97.56 381 ARG B O 1
ATOM 6943 N N . ASP B 1 382 ? -6.918 5.852 26.469 1 95.94 382 ASP B N 1
ATOM 6944 C CA . ASP B 1 382 ? -7.289 4.547 25.922 1 95.94 382 ASP B CA 1
ATOM 6945 C C . ASP B 1 382 ? -8.102 4.699 24.641 1 95.94 382 ASP B C 1
ATOM 6947 O O . ASP B 1 382 ? -8.266 3.742 23.875 1 95.94 382 ASP B O 1
ATOM 6951 N N . ALA B 1 383 ? -8.641 5.906 24.469 1 97.88 383 ALA B N 1
ATOM 6952 C CA . ALA B 1 383 ? -9.508 6.141 23.312 1 97.88 383 ALA B CA 1
ATOM 6953 C C . ALA B 1 383 ? -9.352 7.562 22.797 1 97.88 383 ALA B C 1
ATOM 6955 O O . ALA B 1 383 ? -8.859 8.445 23.5 1 97.88 383 ALA B O 1
ATOM 6956 N N . LEU B 1 384 ? -9.68 7.727 21.531 1 97.94 384 LEU B N 1
ATOM 6957 C CA . LEU B 1 384 ? -9.664 9.031 20.875 1 97.94 384 LEU B CA 1
ATOM 6958 C C . LEU B 1 384 ? -11.062 9.422 20.406 1 97.94 384 LEU B C 1
ATOM 6960 O O . LEU B 1 384 ? -11.719 8.672 19.688 1 97.94 384 LEU B O 1
ATOM 6964 N N . PHE B 1 385 ? -11.508 10.508 20.906 1 98.5 385 PHE B N 1
ATOM 6965 C CA . PHE B 1 385 ? -12.773 11.102 20.484 1 98.5 385 PHE B CA 1
ATOM 6966 C C . PHE B 1 385 ? -12.531 12.227 19.484 1 98.5 385 PHE B C 1
ATOM 6968 O O . PHE B 1 385 ? -11.742 13.141 19.75 1 98.5 385 PHE B O 1
ATOM 6975 N N . THR B 1 386 ? -13.172 12.18 18.25 1 98.5 386 THR B N 1
ATOM 6976 C CA . THR B 1 386 ? -13.078 13.242 17.25 1 98.5 386 THR B CA 1
ATOM 6977 C C . THR B 1 386 ? -14.461 13.664 16.781 1 98.5 386 THR B C 1
ATOM 6979 O O . THR B 1 386 ? -15.422 12.906 16.891 1 98.5 386 THR B O 1
ATOM 6982 N N . ALA B 1 387 ? -14.492 14.898 16.297 1 98.25 387 ALA B N 1
ATOM 6983 C CA . ALA B 1 387 ? -15.789 15.453 15.922 1 98.25 387 ALA B CA 1
ATOM 6984 C C . ALA B 1 387 ? -15.641 16.516 14.844 1 98.25 387 ALA B C 1
ATOM 6986 O O . ALA B 1 387 ? -14.633 17.234 14.805 1 98.25 387 ALA B O 1
ATOM 6987 N N . TYR B 1 388 ? -16.594 16.594 14 1 97.62 388 TYR B N 1
ATOM 6988 C CA . TYR B 1 388 ? -16.688 17.656 13 1 97.62 388 TYR B CA 1
ATOM 6989 C C . TYR B 1 388 ? -18.109 18.234 12.945 1 97.62 388 TYR B C 1
ATOM 6991 O O . TYR B 1 388 ? -19.062 17.5 12.688 1 97.62 388 TYR B O 1
ATOM 6999 N N . ARG B 1 389 ? -18.203 19.547 13.195 1 96.12 389 ARG B N 1
ATOM 7000 C CA . ARG B 1 389 ? -19.469 20.25 13.266 1 96.12 389 ARG B CA 1
ATOM 7001 C C . ARG B 1 389 ? -20.5 19.453 14.078 1 96.12 389 ARG B C 1
ATOM 7003 O O . ARG B 1 389 ? -20.203 19.031 15.195 1 96.12 389 ARG B O 1
ATOM 7010 N N . ASN B 1 390 ? -21.688 19.422 13.703 1 95.44 390 ASN B N 1
ATOM 7011 C CA . ASN B 1 390 ? -22.719 18.609 14.336 1 95.44 390 ASN B CA 1
ATOM 7012 C C . ASN B 1 390 ? -23.094 17.406 13.477 1 95.44 390 ASN B C 1
ATOM 7014 O O . ASN B 1 390 ? -24.109 16.734 13.727 1 95.44 390 ASN B O 1
ATOM 7018 N N . THR B 1 391 ? -22.219 17.094 12.508 1 96.69 391 THR B N 1
ATOM 7019 C CA . THR B 1 391 ? -22.656 16.172 11.469 1 96.69 391 THR B CA 1
ATOM 7020 C C . THR B 1 391 ? -21.953 14.828 11.609 1 96.69 391 THR B C 1
ATOM 7022 O O . THR B 1 391 ? -22.453 13.812 11.125 1 96.69 391 THR B O 1
ATOM 7025 N N . VAL B 1 392 ? -20.766 14.812 12.227 1 98.19 392 VAL B N 1
ATOM 7026 C CA . VAL B 1 392 ? -20.047 13.555 12.328 1 98.19 392 VAL B CA 1
ATOM 7027 C C . VAL B 1 392 ? -19.344 13.469 13.688 1 98.19 392 VAL B C 1
ATOM 7029 O O . VAL B 1 392 ? -18.797 14.461 14.172 1 98.19 392 VAL B O 1
ATOM 7032 N N . ARG B 1 393 ? -19.344 12.312 14.352 1 98.75 393 ARG B N 1
ATOM 7033 C CA . ARG B 1 393 ? -18.594 11.953 15.555 1 98.75 393 ARG B CA 1
ATOM 7034 C C . ARG B 1 393 ? -17.875 10.617 15.375 1 98.75 393 ARG B C 1
ATOM 7036 O O . ARG B 1 393 ? -18.375 9.734 14.672 1 98.75 393 ARG B O 1
ATOM 7043 N N . ALA B 1 394 ? -16.719 10.523 16 1 98.88 394 ALA B N 1
ATOM 7044 C CA . ALA B 1 394 ? -16.016 9.258 15.891 1 98.88 394 ALA B CA 1
ATOM 7045 C C . ALA B 1 394 ? -15.297 8.906 17.188 1 98.88 394 ALA B C 1
ATOM 7047 O O . ALA B 1 394 ? -14.984 9.797 17.984 1 98.88 394 ALA B O 1
ATOM 7048 N N . ILE B 1 395 ? -15.094 7.613 17.422 1 98.81 395 ILE B N 1
ATOM 7049 C CA . ILE B 1 395 ? -14.336 7.078 18.547 1 98.81 395 ILE B CA 1
ATOM 7050 C C . ILE B 1 395 ? -13.406 5.969 18.062 1 98.81 395 ILE B C 1
ATOM 7052 O O . ILE B 1 395 ? -13.797 5.137 17.234 1 98.81 395 ILE B O 1
ATOM 7056 N N . ARG B 1 396 ? -12.203 6.082 18.422 1 98.44 396 ARG B N 1
ATOM 7057 C CA . ARG B 1 396 ? -11.219 5.039 18.156 1 98.44 396 ARG B CA 1
ATOM 7058 C C . ARG B 1 396 ? -10.719 4.422 19.453 1 98.44 396 ARG B C 1
ATOM 7060 O O . ARG B 1 396 ? -10.352 5.145 20.391 1 98.44 396 ARG B O 1
ATOM 7067 N N . LYS B 1 397 ? -10.719 3.145 19.594 1 98.31 397 LYS B N 1
ATOM 7068 C CA . LYS B 1 397 ? -10.156 2.357 20.688 1 98.31 397 LYS B CA 1
ATOM 7069 C C . LYS B 1 397 ? -9.422 1.127 20.172 1 98.31 397 LYS B C 1
ATOM 7071 O O . LYS B 1 397 ? -10 0.325 19.422 1 98.31 397 LYS B O 1
ATOM 7076 N N . ASP B 1 398 ? -8.156 1.05 20.562 1 96.06 398 ASP B N 1
ATOM 7077 C CA . ASP B 1 398 ? -7.324 -0.015 20.016 1 96.06 398 ASP B CA 1
ATOM 7078 C C . ASP B 1 398 ? -7.316 0.024 18.5 1 96.06 398 ASP B C 1
ATOM 7080 O O . ASP B 1 398 ? -7.02 1.062 17.891 1 96.06 398 ASP B O 1
ATOM 7084 N N . ASP B 1 399 ? -7.73 -1.072 17.891 1 96.38 399 ASP B N 1
ATOM 7085 C CA . ASP B 1 399 ? -7.695 -1.125 16.438 1 96.38 399 ASP B CA 1
ATOM 7086 C C . ASP B 1 399 ? -9.078 -0.875 15.844 1 96.38 399 ASP B C 1
ATOM 7088 O O . ASP B 1 399 ? -9.281 -1.031 14.633 1 96.38 399 ASP B O 1
ATOM 7092 N N . TRP B 1 400 ? -10.023 -0.427 16.656 1 98.62 400 TRP B N 1
ATOM 7093 C CA . TRP B 1 400 ? -11.391 -0.24 16.172 1 98.62 400 TRP B CA 1
ATOM 7094 C C . TRP B 1 400 ? -11.742 1.241 16.094 1 98.62 400 TRP B C 1
ATOM 7096 O O . TRP B 1 400 ? -11.383 2.02 16.984 1 98.62 400 TRP B O 1
ATOM 7106 N N . LYS B 1 401 ? -12.445 1.591 15.078 1 98.75 401 LYS B N 1
ATOM 7107 C CA . LYS B 1 401 ? -12.93 2.957 14.906 1 98.75 401 LYS B CA 1
ATOM 7108 C C . LYS B 1 401 ? -14.398 2.973 14.5 1 98.75 401 LYS B C 1
ATOM 7110 O O . LYS B 1 401 ? -14.805 2.232 13.602 1 98.75 401 LYS B O 1
ATOM 7115 N N . LEU B 1 402 ? -15.133 3.73 15.172 1 98.88 402 LEU B N 1
ATOM 7116 C CA . LEU B 1 402 ? -16.531 3.963 14.844 1 98.88 402 LEU B CA 1
ATOM 7117 C C . LEU B 1 402 ? -16.766 5.414 14.43 1 98.88 402 LEU B C 1
ATOM 7119 O O . LEU B 1 402 ? -16.266 6.332 15.086 1 98.88 402 LEU B O 1
ATOM 7123 N N . ILE B 1 403 ? -17.438 5.637 13.328 1 98.88 403 ILE B N 1
ATOM 7124 C CA . ILE B 1 403 ? -17.859 6.957 12.883 1 98.88 403 ILE B CA 1
ATOM 7125 C C . ILE B 1 403 ? -19.391 7.02 12.844 1 98.88 403 ILE B C 1
ATOM 7127 O O . ILE B 1 403 ? -20.031 6.18 12.211 1 98.88 403 ILE B O 1
ATOM 7131 N N . ARG B 1 404 ? -19.922 7.945 13.5 1 98.81 404 ARG B N 1
ATOM 7132 C CA . ARG B 1 404 ? -21.359 8.148 13.617 1 98.81 404 ARG B CA 1
ATOM 7133 C C . ARG B 1 404 ? -21.781 9.422 12.883 1 98.81 404 ARG B C 1
ATOM 7135 O O . ARG B 1 404 ? -21.188 10.477 13.062 1 98.81 404 ARG B O 1
ATOM 7142 N N . TYR B 1 405 ? -22.797 9.289 12.062 1 98.56 405 TYR B N 1
ATOM 7143 C CA . TYR B 1 405 ? -23.406 10.406 11.352 1 98.56 405 TYR B CA 1
ATOM 7144 C C . TYR B 1 405 ? -24.812 10.68 11.867 1 98.56 405 TYR B C 1
ATOM 7146 O O . TYR B 1 405 ? -25.797 10.195 11.312 1 98.56 405 TYR B O 1
ATOM 7154 N N . PRO B 1 406 ? -24.891 11.609 12.828 1 98 406 PRO B N 1
ATOM 7155 C CA . PRO B 1 406 ? -26.156 11.828 13.523 1 98 406 PRO B CA 1
ATOM 7156 C C . PRO B 1 406 ? -27.281 12.258 12.586 1 98 406 PRO B C 1
ATOM 7158 O O . PRO B 1 406 ? -28.406 11.781 12.711 1 98 406 PRO B O 1
ATOM 7161 N N . GLU B 1 407 ? -27.031 13.062 11.617 1 97.5 407 GLU B N 1
ATOM 7162 C CA . GLU B 1 407 ? -28.047 13.609 10.734 1 97.5 407 GLU B CA 1
ATOM 7163 C C . GLU B 1 407 ? -28.516 12.578 9.711 1 97.5 407 GLU B C 1
ATOM 7165 O O . GLU B 1 407 ? -29.547 12.758 9.07 1 97.5 407 GLU B O 1
ATOM 7170 N N . ARG B 1 408 ? -27.781 11.5 9.562 1 97.69 408 ARG B N 1
ATOM 7171 C CA . ARG B 1 408 ? -28.094 10.477 8.57 1 97.69 408 ARG B CA 1
ATOM 7172 C C . ARG B 1 408 ? -28.531 9.18 9.25 1 97.69 408 ARG B C 1
ATOM 7174 O O . ARG B 1 408 ? -28.906 8.219 8.578 1 97.69 408 ARG B O 1
ATOM 7181 N N . ASP B 1 409 ? -28.438 9.164 10.531 1 97.69 409 ASP B N 1
ATOM 7182 C CA . ASP B 1 409 ? -28.672 7.949 11.312 1 97.69 409 ASP B CA 1
ATOM 7183 C C . ASP B 1 409 ? -27.875 6.773 10.742 1 97.69 409 ASP B C 1
ATOM 7185 O O . ASP B 1 409 ? -28.453 5.715 10.469 1 97.69 409 ASP B O 1
ATOM 7189 N N . TYR B 1 410 ? -26.672 7.043 10.523 1 98.19 410 TYR B N 1
ATOM 7190 C CA . TYR B 1 410 ? -25.781 6.082 9.867 1 98.19 410 TYR B CA 1
ATOM 7191 C C . TYR B 1 410 ? -24.5 5.895 10.664 1 98.19 410 TYR B C 1
ATOM 7193 O O . TYR B 1 410 ? -24 6.836 11.297 1 98.19 410 TYR B O 1
ATOM 7201 N N . THR B 1 411 ? -24 4.625 10.75 1 98.69 411 THR B N 1
ATOM 7202 C CA . THR B 1 411 ? -22.797 4.289 11.492 1 98.69 411 THR B CA 1
ATOM 7203 C C . THR B 1 411 ? -21.828 3.484 10.625 1 98.69 411 THR B C 1
ATOM 7205 O O . THR B 1 411 ? -22.25 2.594 9.883 1 98.69 411 THR B O 1
ATOM 7208 N N . GLN B 1 412 ? -20.578 3.865 10.672 1 98.69 412 GLN B N 1
ATOM 7209 C CA . GLN B 1 412 ? -19.516 3.029 10.133 1 98.69 412 GLN B CA 1
ATOM 7210 C C . GLN B 1 412 ? -18.656 2.441 11.25 1 98.69 412 GLN B C 1
ATOM 7212 O O . GLN B 1 412 ? -18.406 3.105 12.258 1 98.69 412 GLN B O 1
ATOM 7217 N N . LEU B 1 413 ? -18.234 1.213 11.086 1 98.81 413 LEU B N 1
ATOM 7218 C CA . LEU B 1 413 ? -17.359 0.493 11.992 1 98.81 413 LEU B CA 1
ATOM 7219 C C . LEU B 1 413 ? -16.203 -0.149 11.227 1 98.81 413 LEU B C 1
ATOM 7221 O O . LEU B 1 413 ? -16.422 -0.915 10.281 1 98.81 413 LEU B O 1
ATOM 7225 N N . PHE B 1 414 ? -14.984 0.161 11.633 1 98.69 414 PHE B N 1
ATOM 7226 C CA . PHE B 1 414 ? -13.82 -0.354 10.93 1 98.69 414 PHE B CA 1
ATOM 7227 C C . PHE B 1 414 ? -12.867 -1.056 11.891 1 98.69 414 PHE B C 1
ATOM 7229 O O . PHE B 1 414 ? -12.648 -0.583 13.008 1 98.69 414 PHE B O 1
ATOM 7236 N N . ASP B 1 415 ? -12.305 -2.215 11.484 1 98.19 415 ASP B N 1
ATOM 7237 C CA . ASP B 1 415 ? -11.133 -2.85 12.086 1 98.19 415 ASP B CA 1
ATOM 7238 C C . ASP B 1 415 ? -9.852 -2.393 11.398 1 98.19 415 ASP B C 1
ATOM 7240 O O . ASP B 1 415 ? -9.453 -2.947 10.375 1 98.19 415 ASP B O 1
ATOM 7244 N N . LEU B 1 416 ? -9.188 -1.468 12.016 1 97.81 416 LEU B N 1
ATOM 7245 C CA . LEU B 1 416 ? -8.094 -0.775 11.344 1 97.81 416 LEU B CA 1
ATOM 7246 C C . LEU B 1 416 ? -6.875 -1.684 11.211 1 97.81 416 LEU B C 1
ATOM 7248 O O . LEU B 1 416 ? -5.969 -1.401 10.422 1 97.81 416 LEU B O 1
ATOM 7252 N N . GLU B 1 417 ? -6.762 -2.682 11.969 1 95.38 417 GLU B N 1
ATOM 7253 C CA . GLU B 1 417 ? -5.699 -3.66 11.773 1 95.38 417 GLU B CA 1
ATOM 7254 C C . GLU B 1 417 ? -5.855 -4.391 10.438 1 95.38 417 GLU B C 1
ATOM 7256 O O . GLU B 1 417 ? -4.875 -4.602 9.727 1 95.38 417 GLU B O 1
ATOM 7261 N N . LYS B 1 418 ? -7.074 -4.746 10.117 1 94.12 418 LYS B N 1
ATOM 7262 C CA . LYS B 1 418 ? -7.375 -5.512 8.906 1 94.12 418 LYS B CA 1
ATOM 7263 C C . LYS B 1 418 ? -7.773 -4.594 7.758 1 94.12 418 LYS B C 1
ATOM 7265 O O . LYS B 1 418 ? -7.742 -4.996 6.594 1 94.12 418 LYS B O 1
ATOM 7270 N N . ASP B 1 419 ? -8.18 -3.418 8.109 1 97.25 419 ASP B N 1
ATOM 7271 C CA . ASP B 1 419 ? -8.688 -2.449 7.145 1 97.25 419 ASP B CA 1
ATOM 7272 C C . ASP B 1 419 ? -8.164 -1.046 7.449 1 97.25 419 ASP B C 1
ATOM 7274 O O . ASP B 1 419 ? -8.945 -0.143 7.758 1 97.25 419 ASP B O 1
ATOM 7278 N N . PRO B 1 420 ? -6.832 -0.856 7.273 1 96.5 420 PRO B N 1
ATOM 7279 C CA . PRO B 1 420 ? -6.25 0.444 7.613 1 96.5 420 PRO B CA 1
ATOM 7280 C C . PRO B 1 420 ? -6.762 1.571 6.723 1 96.5 420 PRO B C 1
ATOM 7282 O O . PRO B 1 420 ? -6.598 2.748 7.051 1 96.5 420 PRO B O 1
ATOM 7285 N N . LEU B 1 421 ? -7.414 1.253 5.562 1 97.38 421 LEU B N 1
ATOM 7286 C CA . LEU B 1 421 ? -7.859 2.273 4.621 1 97.38 421 LEU B CA 1
ATOM 7287 C C . LEU B 1 421 ? -9.336 2.59 4.82 1 97.38 421 LEU B C 1
ATOM 7289 O O . LEU B 1 421 ? -9.906 3.402 4.086 1 97.38 421 LEU B O 1
ATOM 7293 N N . GLU B 1 422 ? -10 1.937 5.805 1 98.12 422 GLU B N 1
ATOM 7294 C CA . GLU B 1 422 ? -11.383 2.193 6.172 1 98.12 422 GLU B CA 1
ATOM 7295 C C . GLU B 1 422 ? -12.312 2.021 4.973 1 98.12 422 GLU B C 1
ATOM 7297 O O . GLU B 1 422 ? -13.125 2.902 4.676 1 98.12 422 GLU B O 1
ATOM 7302 N N . ILE B 1 423 ? -12.219 0.862 4.43 1 96.62 423 ILE B N 1
ATOM 7303 C CA . ILE B 1 423 ? -12.984 0.57 3.221 1 96.62 423 ILE B CA 1
ATOM 7304 C C . ILE B 1 423 ? -14.148 -0.352 3.561 1 96.62 423 ILE B C 1
ATOM 7306 O O . ILE B 1 423 ? -15.242 -0.22 2.994 1 96.62 423 ILE B O 1
ATOM 7310 N N . ASN B 1 424 ? -14 -1.269 4.496 1 95.88 424 ASN B N 1
ATOM 7311 C CA . ASN B 1 424 ? -14.984 -2.285 4.848 1 95.88 424 ASN B CA 1
ATOM 7312 C C . ASN B 1 424 ? -15.773 -1.891 6.094 1 95.88 424 ASN B C 1
ATOM 7314 O O . ASN B 1 424 ? -15.344 -2.152 7.215 1 95.88 424 ASN B O 1
ATOM 7318 N N . ASN B 1 425 ? -16.953 -1.343 5.883 1 97.69 425 ASN B N 1
ATOM 7319 C CA . ASN B 1 425 ? -17.828 -0.983 6.996 1 97.69 425 ASN B CA 1
ATOM 7320 C C . ASN B 1 425 ? -18.484 -2.215 7.613 1 97.69 425 ASN B C 1
ATOM 7322 O O . ASN B 1 425 ? -19.297 -2.879 6.969 1 97.69 425 ASN B O 1
ATOM 7326 N N . LEU B 1 426 ? -18.203 -2.475 8.867 1 97.94 426 LEU B N 1
ATOM 7327 C CA . LEU B 1 426 ? -18.656 -3.686 9.547 1 97.94 426 LEU B CA 1
ATOM 7328 C C . LEU B 1 426 ? -19.859 -3.4 10.438 1 97.94 426 LEU B C 1
ATOM 7330 O O . LEU B 1 426 ? -20.312 -4.273 11.18 1 97.94 426 LEU B O 1
ATOM 7334 N N . ALA B 1 427 ? -20.438 -2.229 10.375 1 98.25 427 ALA B N 1
ATOM 7335 C CA . ALA B 1 427 ? -21.453 -1.784 11.32 1 98.25 427 ALA B CA 1
ATOM 7336 C C . ALA B 1 427 ? -22.688 -2.68 11.266 1 98.25 427 ALA B C 1
ATOM 7338 O O . ALA B 1 427 ? -23.359 -2.885 12.281 1 98.25 427 ALA B O 1
ATOM 7339 N N . GLU B 1 428 ? -22.969 -3.207 10.109 1 95.88 428 GLU B N 1
ATOM 7340 C CA . GLU B 1 428 ? -24.188 -4.004 9.961 1 95.88 428 GLU B CA 1
ATOM 7341 C C . GLU B 1 428 ? -23.875 -5.496 9.992 1 95.88 428 GLU B C 1
ATOM 7343 O O . GLU B 1 428 ? -24.766 -6.324 9.789 1 95.88 428 GLU B O 1
ATOM 7348 N N . ASN B 1 429 ? -22.656 -5.848 10.078 1 95 429 ASN B N 1
ATOM 7349 C CA . ASN B 1 429 ? -22.281 -7.25 10.211 1 95 429 ASN B CA 1
ATOM 7350 C C . ASN B 1 429 ? -22.688 -7.816 11.57 1 95 429 ASN B C 1
ATOM 7352 O O . ASN B 1 429 ? -22.25 -7.324 12.609 1 95 429 ASN B O 1
ATOM 7356 N N . PRO B 1 430 ? -23.484 -8.844 11.609 1 95.5 430 PRO B N 1
ATOM 7357 C CA . PRO B 1 430 ? -23.984 -9.383 12.875 1 95.5 430 PRO B CA 1
ATOM 7358 C C . PRO B 1 430 ? -22.875 -9.836 13.812 1 95.5 430 PRO B C 1
ATOM 7360 O O . PRO B 1 430 ? -23.047 -9.805 15.039 1 95.5 430 PRO B O 1
ATOM 7363 N N . THR B 1 431 ? -21.766 -10.156 13.227 1 95.62 431 THR B N 1
ATOM 7364 C CA . THR B 1 431 ? -20.641 -10.648 14.023 1 95.62 431 THR B CA 1
ATOM 7365 C C . THR B 1 431 ? -20.078 -9.547 14.922 1 95.62 431 THR B C 1
ATOM 7367 O O . THR B 1 431 ? -19.5 -9.828 15.969 1 95.62 431 THR B O 1
ATOM 7370 N N . PHE B 1 432 ? -20.375 -8.297 14.562 1 97.81 432 PHE B N 1
ATOM 7371 C CA . PHE B 1 432 ? -19.688 -7.211 15.25 1 97.81 432 PHE B CA 1
ATOM 7372 C C . PHE B 1 432 ? -20.672 -6.262 15.914 1 97.81 432 PHE B C 1
ATOM 7374 O O . PHE B 1 432 ? -20.344 -5.113 16.203 1 97.81 432 PHE B O 1
ATOM 7381 N N . ILE B 1 433 ? -21.844 -6.707 16.156 1 97.5 433 ILE B N 1
ATOM 7382 C CA . ILE B 1 433 ? -22.891 -5.875 16.734 1 97.5 433 ILE B CA 1
ATOM 7383 C C . ILE B 1 433 ? -22.469 -5.438 18.141 1 97.5 433 ILE B C 1
ATOM 7385 O O . ILE B 1 433 ? -22.641 -4.273 18.516 1 97.5 433 ILE B O 1
ATOM 7389 N N . ASP B 1 434 ? -21.859 -6.363 18.906 1 98.12 434 ASP B N 1
ATOM 7390 C CA . ASP B 1 434 ? -21.422 -6.031 20.25 1 98.12 434 ASP B CA 1
ATOM 7391 C C . ASP B 1 434 ? -20.297 -4.984 20.219 1 98.12 434 ASP B C 1
ATOM 7393 O O . ASP B 1 434 ? -20.281 -4.066 21.031 1 98.12 434 ASP B O 1
ATOM 7397 N N . GLN B 1 435 ? -19.438 -5.195 19.312 1 98.25 435 GLN B N 1
ATOM 7398 C CA . GLN B 1 435 ? -18.344 -4.238 19.125 1 98.25 435 GLN B CA 1
ATOM 7399 C C . GLN B 1 435 ? -18.891 -2.848 18.797 1 98.25 435 GLN B C 1
ATOM 7401 O O . GLN B 1 435 ? -18.438 -1.853 19.375 1 98.25 435 GLN B O 1
ATOM 7406 N N . LYS B 1 436 ? -19.828 -2.781 17.922 1 98.56 436 LYS B N 1
ATOM 7407 C CA . LYS B 1 436 ? -20.484 -1.528 17.547 1 98.56 436 LYS B CA 1
ATOM 7408 C C . LYS B 1 436 ? -21.156 -0.867 18.75 1 98.56 436 LYS B C 1
ATOM 7410 O O . LYS B 1 436 ? -20.953 0.323 19 1 98.56 436 LYS B O 1
ATOM 7415 N N . GLU B 1 437 ? -21.844 -1.628 19.516 1 98.5 437 GLU B N 1
ATOM 7416 C CA . GLU B 1 437 ? -22.578 -1.088 20.656 1 98.5 437 GLU B CA 1
ATOM 7417 C C . GLU B 1 437 ? -21.641 -0.599 21.75 1 98.5 437 GLU B C 1
ATOM 7419 O O . GLU B 1 437 ? -21.875 0.442 22.359 1 98.5 437 GLU B O 1
ATOM 7424 N N . GLN B 1 438 ? -20.594 -1.342 21.938 1 98.62 438 GLN B N 1
ATOM 7425 C CA . GLN B 1 438 ? -19.594 -0.936 22.922 1 98.62 438 GLN B CA 1
ATOM 7426 C C . GLN B 1 438 ? -18.938 0.386 22.547 1 98.62 438 GLN B C 1
ATOM 7428 O O . GLN B 1 438 ? -18.75 1.261 23.391 1 98.62 438 GLN B O 1
ATOM 7433 N N . LEU B 1 439 ? -18.656 0.554 21.312 1 98.81 439 LEU B N 1
ATOM 7434 C CA . LEU B 1 439 ? -18 1.776 20.859 1 98.81 439 LEU B CA 1
ATOM 7435 C C . LEU B 1 439 ? -18.969 2.945 20.844 1 98.81 439 LEU B C 1
ATOM 7437 O O . LEU B 1 439 ? -18.594 4.086 21.109 1 98.81 439 LEU B O 1
ATOM 7441 N N . LEU B 1 440 ? -20.25 2.697 20.516 1 98.69 440 LEU B N 1
ATOM 7442 C CA . LEU B 1 440 ? -21.25 3.748 20.609 1 98.69 440 LEU B CA 1
ATOM 7443 C C . LEU B 1 440 ? -21.406 4.242 22.047 1 98.69 440 LEU B C 1
ATOM 7445 O O . LEU B 1 440 ? -21.531 5.445 22.281 1 98.69 440 LEU B O 1
ATOM 7449 N N . ALA B 1 441 ? -21.375 3.303 22.969 1 98.62 441 ALA B N 1
ATOM 7450 C CA . ALA B 1 441 ? -21.453 3.678 24.391 1 98.62 441 ALA B CA 1
ATOM 7451 C C . ALA B 1 441 ? -20.234 4.496 24.812 1 98.62 441 ALA B C 1
ATOM 7453 O O . ALA B 1 441 ? -20.375 5.484 25.531 1 98.62 441 ALA B O 1
ATOM 7454 N N . LEU B 1 442 ? -19.109 4.039 24.359 1 98.69 442 LEU B N 1
ATOM 7455 C CA . LEU B 1 442 ? -17.891 4.77 24.672 1 98.69 442 LEU B CA 1
ATOM 7456 C C . LEU B 1 442 ? -17.922 6.16 24.047 1 98.69 442 LEU B C 1
ATOM 7458 O O . LEU B 1 442 ? -17.469 7.133 24.656 1 98.69 442 LEU B O 1
ATOM 7462 N N . LEU B 1 443 ? -18.438 6.262 22.844 1 98.75 443 LEU B N 1
ATOM 7463 C CA . LEU B 1 443 ? -18.578 7.547 22.156 1 98.75 443 LEU B CA 1
ATOM 7464 C C . LEU B 1 443 ? -19.453 8.5 22.984 1 98.75 443 LEU B C 1
ATOM 7466 O O . LEU B 1 443 ? -19.094 9.656 23.188 1 98.75 443 LEU B O 1
ATOM 7470 N N . ALA B 1 444 ? -20.516 8 23.438 1 98.38 444 ALA B N 1
ATOM 7471 C CA . ALA B 1 444 ? -21.422 8.805 24.25 1 98.38 444 ALA B CA 1
ATOM 7472 C C . ALA B 1 444 ? -20.734 9.281 25.531 1 98.38 444 ALA B C 1
ATOM 7474 O O . ALA B 1 444 ? -20.906 10.43 25.938 1 98.38 444 ALA B O 1
ATOM 7475 N N . LYS B 1 445 ? -20 8.43 26.141 1 98 445 LYS B N 1
ATOM 7476 C CA . LYS B 1 445 ? -19.266 8.789 27.359 1 98 445 LYS B CA 1
ATOM 7477 C C . LYS B 1 445 ? -18.25 9.891 27.078 1 98 445 LYS B C 1
ATOM 7479 O O . LYS B 1 445 ? -18.156 10.859 27.844 1 98 445 LYS B O 1
ATOM 7484 N N . GLU B 1 446 ? -17.5 9.727 25.969 1 97.62 446 GLU B N 1
ATOM 7485 C CA . GLU B 1 446 ? -16.484 10.711 25.625 1 97.62 446 GLU B CA 1
ATOM 7486 C C . GLU B 1 446 ? -17.109 12.047 25.234 1 97.62 446 GLU B C 1
ATOM 7488 O O . GLU B 1 446 ? -16.516 13.109 25.484 1 97.62 446 GLU B O 1
ATOM 7493 N N . GLN B 1 447 ? -18.281 12.016 24.641 1 97.5 447 GLN B N 1
ATOM 7494 C CA . GLN B 1 447 ? -19.016 13.25 24.359 1 97.5 447 GLN B CA 1
ATOM 7495 C C . GLN B 1 447 ? -19.266 14.039 25.641 1 97.5 447 GLN B C 1
ATOM 7497 O O . GLN B 1 447 ? -19.047 15.25 25.688 1 97.5 447 GLN B O 1
ATOM 7502 N N . ILE B 1 448 ? -19.703 13.359 26.625 1 96.62 448 ILE B N 1
ATOM 7503 C CA . ILE B 1 448 ? -20 13.992 27.891 1 96.62 448 ILE B CA 1
ATOM 7504 C C . ILE B 1 448 ? -18.734 14.586 28.5 1 96.62 448 ILE B C 1
ATOM 7506 O O . ILE B 1 448 ? -18.719 15.742 28.922 1 96.62 448 ILE B O 1
ATOM 7510 N N . ASP B 1 449 ? -17.688 13.852 28.422 1 94.62 449 ASP B N 1
ATOM 7511 C CA . ASP B 1 449 ? -16.422 14.305 28.984 1 94.62 449 ASP B CA 1
ATOM 7512 C C . ASP B 1 449 ? -15.898 15.539 28.25 1 94.62 449 ASP B C 1
ATOM 7514 O O . ASP B 1 449 ? -15.281 16.422 28.859 1 94.62 449 ASP B O 1
ATOM 7518 N N . ALA B 1 450 ? -16.172 15.633 26.969 1 95.12 450 ALA B N 1
ATOM 7519 C CA . ALA B 1 450 ? -15.688 16.734 26.141 1 95.12 450 ALA B CA 1
ATOM 7520 C C . ALA B 1 450 ? -16.656 17.906 26.156 1 95.12 450 ALA B C 1
ATOM 7522 O O . ALA B 1 450 ? -16.359 18.969 25.594 1 95.12 450 ALA B O 1
ATOM 7523 N N . GLN B 1 451 ? -17.828 17.75 26.734 1 94.5 451 GLN B N 1
ATOM 7524 C CA . GLN B 1 451 ? -18.891 18.75 26.797 1 94.5 451 GLN B CA 1
ATOM 7525 C C . GLN B 1 451 ? -19.547 18.938 25.422 1 94.5 451 GLN B C 1
ATOM 7527 O O . GLN B 1 451 ? -19.875 20.062 25.047 1 94.5 451 GLN B O 1
ATOM 7532 N N . ASP B 1 452 ? -19.562 17.875 24.609 1 96.44 452 ASP B N 1
ATOM 7533 C CA . ASP B 1 452 ? -20.297 17.828 23.359 1 96.44 452 ASP B CA 1
ATOM 7534 C C . ASP B 1 452 ? -21.766 17.469 23.594 1 96.44 452 ASP B C 1
ATOM 7536 O O . ASP B 1 452 ? -22.078 16.375 24.078 1 96.44 452 ASP B O 1
ATOM 7540 N N . THR B 1 453 ? -22.625 18.312 23.172 1 95.12 453 THR B N 1
ATOM 7541 C CA . THR B 1 453 ? -24.031 18.125 23.5 1 95.12 453 THR B CA 1
ATOM 7542 C C . THR B 1 453 ? -24.812 17.625 22.281 1 95.12 453 THR B C 1
ATOM 7544 O O . THR B 1 453 ? -26.031 17.5 22.328 1 95.12 453 THR B O 1
ATOM 7547 N N . VAL B 1 454 ? -24.172 17.375 21.188 1 95.88 454 VAL B N 1
ATOM 7548 C CA . VAL B 1 454 ? -24.844 16.922 19.984 1 95.88 454 VAL B CA 1
ATOM 7549 C C . VAL B 1 454 ? -25.391 15.516 20.188 1 95.88 454 VAL B C 1
ATOM 7551 O O . VAL B 1 454 ? -24.672 14.633 20.672 1 95.88 454 VAL B O 1
ATOM 7554 N N . LYS B 1 455 ? -26.609 15.375 19.844 1 97.19 455 LYS B N 1
ATOM 7555 C CA . LYS B 1 455 ? -27.203 14.047 19.922 1 97.19 455 LYS B CA 1
ATOM 7556 C C . LYS B 1 455 ? -26.672 13.133 18.812 1 97.19 455 LYS B C 1
ATOM 7558 O O . LYS B 1 455 ? -26.453 13.578 17.688 1 97.19 455 LYS B O 1
ATOM 7563 N N . LEU B 1 456 ? -26.531 11.883 19.156 1 97.25 456 LEU B N 1
ATOM 7564 C CA . LEU B 1 456 ? -25.969 10.922 18.203 1 97.25 456 LEU B CA 1
ATOM 7565 C C . LEU B 1 456 ? -27.016 10.492 17.188 1 97.25 456 LEU B C 1
ATOM 7567 O O . LEU B 1 456 ? -26.688 9.812 16.203 1 97.25 456 LEU B O 1
ATOM 7571 N N . LYS B 1 457 ? -28.203 10.797 17.375 1 97.06 457 LYS B N 1
ATOM 7572 C CA . LYS B 1 457 ? -29.281 10.711 16.391 1 97.06 457 LYS B CA 1
ATOM 7573 C C . LYS B 1 457 ? -30.047 12.023 16.312 1 97.06 457 LYS B C 1
ATOM 7575 O O . LYS B 1 457 ? -30.641 12.461 17.297 1 97.06 457 LYS B O 1
ATOM 7580 N N . ALA B 1 458 ? -30.062 12.617 15.164 1 96.25 458 ALA B N 1
ATOM 7581 C CA . ALA B 1 458 ? -30.734 13.898 15 1 96.25 458 ALA B CA 1
ATOM 7582 C C . ALA B 1 458 ? -32.25 13.727 14.961 1 96.25 458 ALA B C 1
ATOM 7584 O O . ALA B 1 458 ? -32.75 12.625 14.703 1 96.25 458 ALA B O 1
ATOM 7585 N N . ALA B 1 459 ? -32.875 14.844 15.281 1 95.88 459 ALA B N 1
ATOM 7586 C CA . ALA B 1 459 ? -34.344 14.828 15.258 1 95.88 459 ALA B CA 1
ATOM 7587 C C . ALA B 1 459 ? -34.875 14.641 13.836 1 95.88 459 ALA B C 1
ATOM 7589 O O . ALA B 1 459 ? -35.875 13.969 13.617 1 95.88 459 ALA B O 1
ATOM 7590 N N . VAL B 1 460 ? -34.25 15.25 12.898 1 96.19 460 VAL B N 1
ATOM 7591 C CA . VAL B 1 460 ? -34.594 15.125 11.484 1 96.19 460 VAL B CA 1
ATOM 7592 C C . VAL B 1 460 ? -33.469 14.367 10.758 1 96.19 460 VAL B C 1
ATOM 7594 O O . VAL B 1 460 ? -32.312 14.797 10.773 1 96.19 460 VAL B O 1
ATOM 7597 N N . ILE B 1 461 ? -33.812 13.273 10.172 1 97.25 461 ILE B N 1
ATOM 7598 C CA . ILE B 1 461 ? -32.844 12.453 9.445 1 97.25 461 ILE B CA 1
ATOM 7599 C C . ILE B 1 461 ? -32.844 12.852 7.977 1 97.25 461 ILE B C 1
ATOM 7601 O O . ILE B 1 461 ? -33.875 12.844 7.309 1 97.25 461 ILE B O 1
ATOM 7605 N N . LYS B 1 462 ? -31.703 13.242 7.453 1 96.56 462 LYS B N 1
ATOM 7606 C CA . LYS B 1 462 ? -31.516 13.648 6.062 1 96.56 462 LYS B CA 1
ATOM 7607 C C . LYS B 1 462 ? -31.141 12.453 5.184 1 96.56 462 LYS B C 1
ATOM 7609 O O . LYS B 1 462 ? -30.609 11.461 5.672 1 96.56 462 LYS B O 1
ATOM 7614 N N . PRO B 1 463 ? -31.469 12.547 3.896 1 95.31 463 PRO B N 1
ATOM 7615 C CA . PRO B 1 463 ? -31.109 11.445 3 1 95.31 463 PRO B CA 1
ATOM 7616 C C . PRO B 1 463 ? -29.609 11.289 2.82 1 95.31 463 PRO B C 1
ATOM 7618 O O . PRO B 1 463 ? -28.875 12.281 2.818 1 95.31 463 PRO B O 1
ATOM 7621 N N . MET B 1 464 ? -29.172 10.062 2.582 1 94.88 464 MET B N 1
ATOM 7622 C CA . MET B 1 464 ? -27.766 9.75 2.303 1 94.88 464 MET B CA 1
ATOM 7623 C C . MET B 1 464 ? -27.5 9.781 0.802 1 94.88 464 MET B C 1
ATOM 7625 O O . MET B 1 464 ? -26.391 10.125 0.378 1 94.88 464 MET B O 1
ATOM 7629 N N . ALA B 1 465 ? -28.484 9.414 0.021 1 93.62 465 ALA B N 1
ATOM 7630 C CA . ALA B 1 465 ? -28.344 9.344 -1.431 1 93.62 465 ALA B CA 1
ATOM 7631 C C . ALA B 1 465 ? -28.219 10.742 -2.033 1 93.62 465 ALA B C 1
ATOM 7633 O O . ALA B 1 465 ? -28.859 11.688 -1.566 1 93.62 465 ALA B O 1
ATOM 7634 N N . TYR B 1 466 ? -27.359 10.953 -2.939 1 93 466 TYR B N 1
ATOM 7635 C CA . TYR B 1 466 ? -27.203 12.164 -3.73 1 93 466 TYR B CA 1
ATOM 7636 C C . TYR B 1 466 ? -26.781 11.844 -5.16 1 93 466 TYR B C 1
ATOM 7638 O O . TYR B 1 466 ? -26.422 10.703 -5.457 1 93 466 TYR B O 1
ATOM 7646 N N . ASN B 1 467 ? -26.953 12.742 -6.09 1 92.56 467 ASN B N 1
ATOM 7647 C CA . ASN B 1 467 ? -26.547 12.586 -7.48 1 92.56 467 ASN B CA 1
ATOM 7648 C C . ASN B 1 467 ? -25.266 13.375 -7.773 1 92.56 467 ASN B C 1
ATOM 7650 O O . ASN B 1 467 ? -25.312 14.594 -7.918 1 92.56 467 ASN B O 1
ATOM 7654 N N . PRO B 1 468 ? -24.219 12.664 -7.91 1 90.31 468 PRO B N 1
ATOM 7655 C CA . PRO B 1 468 ? -22.953 13.367 -8.125 1 90.31 468 PRO B CA 1
ATOM 7656 C C . PRO B 1 468 ? -22.953 14.227 -9.383 1 90.31 468 PRO B C 1
ATOM 7658 O O . PRO B 1 468 ? -22.203 15.203 -9.477 1 90.31 468 PRO B O 1
ATOM 7661 N N . ASP B 1 469 ? -23.75 13.922 -10.32 1 89 469 ASP B N 1
ATOM 7662 C CA . ASP B 1 469 ? -23.797 14.648 -11.594 1 89 469 ASP B CA 1
ATOM 7663 C C . ASP B 1 469 ? -24.344 16.062 -11.391 1 89 469 ASP B C 1
ATOM 7665 O O . ASP B 1 469 ? -24.234 16.906 -12.281 1 89 469 ASP B O 1
ATOM 7669 N N . THR B 1 470 ? -24.953 16.266 -10.289 1 91.44 470 THR B N 1
ATOM 7670 C CA . THR B 1 470 ? -25.562 17.562 -10.031 1 91.44 470 THR B CA 1
ATOM 7671 C C . THR B 1 470 ? -24.578 18.5 -9.336 1 91.44 470 THR B C 1
ATOM 7673 O O . THR B 1 470 ? -24.844 19.688 -9.164 1 91.44 470 THR B O 1
ATOM 7676 N N . LEU B 1 471 ? -23.516 17.969 -8.992 1 91.38 471 LEU B N 1
ATOM 7677 C CA . LEU B 1 471 ? -22.531 18.781 -8.289 1 91.38 471 LEU B CA 1
ATOM 7678 C C . LEU B 1 471 ? -21.828 19.719 -9.258 1 91.38 471 LEU B C 1
ATOM 7680 O O . LEU B 1 471 ? -21.516 19.328 -10.383 1 91.38 471 LEU B O 1
ATOM 7684 N N . LYS B 1 472 ? -21.703 20.953 -8.867 1 88.62 472 LYS B N 1
ATOM 7685 C CA . LYS B 1 472 ? -21 21.984 -9.641 1 88.62 472 LYS B CA 1
ATOM 7686 C C . LYS B 1 472 ? -19.781 22.5 -8.891 1 88.62 472 LYS B C 1
ATOM 7688 O O . LYS B 1 472 ? -19.797 22.594 -7.66 1 88.62 472 LYS B O 1
ATOM 7693 N N . ARG B 1 473 ? -18.734 22.75 -9.68 1 89.88 473 ARG B N 1
ATOM 7694 C CA . ARG B 1 473 ? -17.516 23.281 -9.055 1 89.88 473 ARG B CA 1
ATOM 7695 C C . ARG B 1 473 ? -17.047 24.547 -9.781 1 89.88 473 ARG B C 1
ATOM 7697 O O . ARG B 1 473 ? -17.297 24.719 -10.977 1 89.88 473 ARG B O 1
ATOM 7704 N N . SER B 1 474 ? -16.469 25.438 -9.047 1 90.44 474 SER B N 1
ATOM 7705 C CA . SER B 1 474 ? -15.797 26.641 -9.547 1 90.44 474 SER B CA 1
ATOM 7706 C C . SER B 1 474 ? -14.5 26.906 -8.781 1 90.44 474 SER B C 1
ATOM 7708 O O . SER B 1 474 ? -14.438 26.703 -7.566 1 90.44 474 SER B O 1
ATOM 7710 N N . PRO B 1 475 ? -13.477 27.281 -9.555 1 91.06 475 PRO B N 1
ATOM 7711 C CA . PRO B 1 475 ? -12.266 27.641 -8.82 1 91.06 475 PRO B CA 1
ATOM 7712 C C . PRO B 1 475 ? -12.453 28.859 -7.926 1 91.06 475 PRO B C 1
ATOM 7714 O O . PRO B 1 475 ? -13.172 29.797 -8.297 1 91.06 475 PRO B O 1
ATOM 7717 N N . ASP B 1 476 ? -11.93 28.844 -6.793 1 87.94 476 ASP B N 1
ATOM 7718 C CA . ASP B 1 476 ? -11.945 30.031 -5.961 1 87.94 476 ASP B CA 1
ATOM 7719 C C . ASP B 1 476 ? -10.93 31.062 -6.457 1 87.94 476 ASP B C 1
ATOM 7721 O O . ASP B 1 476 ? -10.148 30.781 -7.367 1 87.94 476 ASP B O 1
ATOM 7725 N N . ARG B 1 477 ? -10.891 32.188 -5.836 1 86.81 477 ARG B N 1
ATOM 7726 C CA . ARG B 1 477 ? -10.125 33.344 -6.312 1 86.81 477 ARG B CA 1
ATOM 7727 C C . ARG B 1 477 ? -8.633 33.125 -6.094 1 86.81 477 ARG B C 1
ATOM 7729 O O . ARG B 1 477 ? -7.812 33.875 -6.629 1 86.81 477 ARG B O 1
ATOM 7736 N N . TRP B 1 478 ? -8.273 32.188 -5.328 1 88.06 478 TRP B N 1
ATOM 7737 C CA . TRP B 1 478 ? -6.871 32.062 -4.953 1 88.06 478 TRP B CA 1
ATOM 7738 C C . TRP B 1 478 ? -6.137 31.156 -5.941 1 88.06 478 TRP B C 1
ATOM 7740 O O . TRP B 1 478 ? -4.902 31.094 -5.938 1 88.06 478 TRP B O 1
ATOM 7750 N N . GLN B 1 479 ? -6.891 30.469 -6.797 1 92.31 479 GLN B N 1
ATOM 7751 C CA . GLN B 1 479 ? -6.254 29.516 -7.691 1 92.31 479 GLN B CA 1
ATOM 7752 C C . GLN B 1 479 ? -5.496 30.219 -8.812 1 92.31 479 GLN B C 1
ATOM 7754 O O . GLN B 1 479 ? -6.094 30.969 -9.602 1 92.31 479 GLN B O 1
ATOM 7759 N N . PRO B 1 480 ? -4.211 30.016 -8.891 1 94.44 480 PRO B N 1
ATOM 7760 C CA . PRO B 1 480 ? -3.447 30.609 -9.984 1 94.44 480 PRO B CA 1
ATOM 7761 C C . PRO B 1 480 ? -3.701 29.922 -11.328 1 94.44 480 PRO B C 1
ATOM 7763 O O . PRO B 1 480 ? -4.352 28.875 -11.375 1 94.44 480 PRO B O 1
ATOM 7766 N N . GLU B 1 481 ? -3.107 30.484 -12.375 1 93.62 481 GLU B N 1
ATOM 7767 C CA . GLU B 1 481 ? -3.275 29.953 -13.719 1 93.62 481 GLU B CA 1
ATOM 7768 C C . GLU B 1 481 ? -2.766 28.516 -13.805 1 93.62 481 GLU B C 1
ATOM 7770 O O . GLU B 1 481 ? -3.354 27.688 -14.5 1 93.62 481 GLU B O 1
ATOM 7775 N N . TYR B 1 482 ? -1.76 28.266 -13.094 1 94.94 482 TYR B N 1
ATOM 7776 C CA . TYR B 1 482 ? -1.166 26.938 -13.07 1 94.94 482 TYR B CA 1
ATOM 7777 C C . TYR B 1 482 ? -2.197 25.891 -12.672 1 94.94 482 TYR B C 1
ATOM 7779 O O . TYR B 1 482 ? -2.375 24.891 -13.375 1 94.94 482 TYR B O 1
ATOM 7787 N N . THR B 1 483 ? -2.877 26.062 -11.617 1 94.56 483 THR B N 1
ATOM 7788 C CA . THR B 1 483 ? -3.846 25.109 -11.094 1 94.56 483 THR B CA 1
ATOM 7789 C C . THR B 1 483 ? -5.094 25.062 -11.969 1 94.56 483 THR B C 1
ATOM 7791 O O . THR B 1 483 ? -5.68 24 -12.188 1 94.56 483 THR B O 1
ATOM 7794 N N . ILE B 1 484 ? -5.496 26.281 -12.469 1 94.19 484 ILE B N 1
ATOM 7795 C CA . ILE B 1 484 ? -6.684 26.359 -13.312 1 94.19 484 ILE B CA 1
ATOM 7796 C C . ILE B 1 484 ? -6.484 25.5 -14.562 1 94.19 484 ILE B C 1
ATOM 7798 O O . ILE B 1 484 ? -7.352 24.703 -14.914 1 94.19 484 ILE B O 1
ATOM 7802 N N . LYS B 1 485 ? -5.375 25.562 -15.18 1 93.62 485 LYS B N 1
ATOM 7803 C CA . LYS B 1 485 ? -5.078 24.828 -16.406 1 93.62 485 LYS B CA 1
ATOM 7804 C C . LYS B 1 485 ? -5 23.328 -16.125 1 93.62 485 LYS B C 1
ATOM 7806 O O . LYS B 1 485 ? -5.422 22.516 -16.953 1 93.62 485 LYS B O 1
ATOM 7811 N N . ARG B 1 486 ? -4.562 23.031 -15.031 1 93.94 486 ARG B N 1
ATOM 7812 C CA . ARG B 1 486 ? -4.254 21.625 -14.734 1 93.94 486 ARG B CA 1
ATOM 7813 C C . ARG B 1 486 ? -5.484 20.891 -14.227 1 93.94 486 ARG B C 1
ATOM 7815 O O . ARG B 1 486 ? -5.738 19.75 -14.617 1 93.94 486 ARG B O 1
ATOM 7822 N N . TYR B 1 487 ? -6.242 21.547 -13.383 1 94.5 487 TYR B N 1
ATOM 7823 C CA . TYR B 1 487 ? -7.289 20.812 -12.672 1 94.5 487 TYR B CA 1
ATOM 7824 C C . TYR B 1 487 ? -8.656 21.109 -13.266 1 94.5 487 TYR B C 1
ATOM 7826 O O . TYR B 1 487 ? -9.609 20.359 -13.055 1 94.5 487 TYR B O 1
ATOM 7834 N N . PHE B 1 488 ? -8.789 22.203 -13.93 1 90.94 488 PHE B N 1
ATOM 7835 C CA . PHE B 1 488 ? -10.117 22.672 -14.305 1 90.94 488 PHE B CA 1
ATOM 7836 C C . PHE B 1 488 ? -10.305 22.609 -15.82 1 90.94 488 PHE B C 1
ATOM 7838 O O . PHE B 1 488 ? -11.438 22.594 -16.312 1 90.94 488 PHE B O 1
ATOM 7845 N N . GLU B 1 489 ? -9.281 22.781 -16.609 1 79.38 489 GLU B N 1
ATOM 7846 C CA . GLU B 1 489 ? -9.422 22.797 -18.062 1 79.38 489 GLU B CA 1
ATOM 7847 C C . GLU B 1 489 ? -9.414 21.375 -18.641 1 79.38 489 GLU B C 1
ATOM 7849 O O . GLU B 1 489 ? -8.711 20.516 -18.125 1 79.38 489 GLU B O 1
ATOM 7854 N N . GLU B 1 490 ? -10.539 20.922 -19.203 1 64.12 490 GLU B N 1
ATOM 7855 C CA . GLU B 1 490 ? -10.68 19.609 -19.844 1 64.12 490 GLU B CA 1
ATOM 7856 C C . GLU B 1 490 ? -9.562 19.375 -20.859 1 64.12 490 GLU B C 1
ATOM 7858 O O . GLU B 1 490 ? -9.328 20.203 -21.734 1 64.12 490 GLU B O 1
ATOM 7863 N N . ASN B 1 491 ? -8.398 18.766 -20.422 1 47.22 491 ASN B N 1
ATOM 7864 C CA . ASN B 1 491 ? -7.504 18.312 -21.484 1 47.22 491 ASN B CA 1
ATOM 7865 C C . ASN B 1 491 ? -8.133 17.203 -22.312 1 47.22 491 ASN B C 1
ATOM 7867 O O . ASN B 1 491 ? -8.867 16.359 -21.766 1 47.22 491 ASN B O 1
#

Organism: Cecembia lonarensis (strain CCUG 58316 / KCTC 22772 / LW9) (NCBI:txid1225176)

Radius of gyration: 33.42 Å; Cα contacts (8 Å, |Δi|>4): 2163; chains: 2; bounding box: 118×100×113 Å

Secondary structure (DSSP, 8-state):
---------GGGTHHHHGGGSS--------PPPEEEEEEESS--TT-SGGGT-TTS--HHHHHHHHTSEEEEEEE--EESSS-HHHHHHHHHHH---HHHHTT--TT---HHHHHHHTTPEEEEEEEE-S-HHHHHHH-SEEEEEEESSS--TTS-EEB-B-TTS-B---EE-S-HHHHHHHHHHHHHHHTTT-SS-EEEEEE--TTSSS----GGGTTSS-TT-SPPPTTB-SS-SS--S-TTSGGGGGS-SSPPHHHHHHHHHHHHHHHHHHHHHHHHHHHHHHHTT-GGGEEEEEEES----TTBTT--SS-S-SHHHHEEEEEEESTTPPSSEEE---EEGGGHHHHHHHHHTPPPPTT-SS---HHHHTTS-S-S-SEEEEEETTTEEEEEETTEEEEEEGGGTEEEEEETTT-TT-----TT-GGGHHHHHHHHHHHHHHHHHHT----SS-SSPPP----GGG------TT--HHHIIIIIS--/--------GGGSGGGTGGGGGS--------PPPEEEEEEESS--TT-SGGGT-TTS--HHHHHHHHTSEEEEEEE--EESSS-HHHHHHHHHHH---HHHHTT--TT---HHHHHHHTTPEEEEEEEE-S-HHHHHHH-SEEEEEEESSS--TTS-EEB-B-TTS-B---EE-S-HHHHHHHHHHHHHHHTTT-SS-EEEEEE--TTSSS----GGGTTSS-TT-SPPPTTB-SS-SS--S-TTSGGGGGS-SSPPHHHHHHHHHHHHHHHHHHHHHHHHHHHHHHHTT-GGGEEEEEEES----TTBTT--SS-S-SHHHHEEEEEEESTTPPSSEEE---EEGGGHHHHHHHHHTPPPPTT-SS---HHHHTTS-S-S-SEEEEEETTTEEEEEETTEEEEEEGGGTEEEEEETTT-TT-----TT-GGGHHHHHHHHHHHHHHHHHHT----SS-SSPPP----GGG------TT--HHHIIIIIS--

InterPro domains:
  IPR000917 Sulfatase, N-terminal [PF00884] (33-357)
  IPR017850 Alkaline-phosphatase-like, core domain superfamily [G3DSA:3.40.720.10] (32-466)
  IPR017850 Alkaline-phosphatase-like, core domain superfamily [SSF53649] (32-450)
  IPR050738 Sulfatase enzyme [PTHR42693] (13-453)

Sequence (982 aa):
MVSENLPSMRLLMSYIIFMLMAACSNKTENRKPNILFIFTDDQNAENLGIAGNPYIQTPTIDQLAMEGTRFTNTYVMGGFHGAICMTSRAMLFSGKNFFKVRDQLNNVPTMTMDFAKAGYTTFGTGKWHNEKEAFEASFQQAKNVYLGGMADHYAIELRDYDSEGKLNNPVKKGYSTEIFADSAIDFIRSQKEAENPFFCYVAFTAPHDPYSPEATYIDYYPDGTIPLPGNYKPFHPFQFDDLTVRDENLAGWPRKPEVIQMILSDYYALVTHVDHHVGRILKVLEETGQLENTIIVYTADNGLAVGSHGLLGKQSLYEHSIKVPLIIKGPGIPSSKELDAFAYIHDLYPTLAELVGLPLKEALDGRSLVPVILGEKTSVRDALFTAYRNTVRAIRKDDWKLIRYPERDYTQLFDLEKDPLEINNLAENPTFIDQKEQLLALLAKEQIDAQDTVKLKAAVIKPMAYNPDTLKRSPDRWQPEYTIKRYFEENMVSENLPSMRLLMSYIIFMLMAACSNKTENRKPNILFIFTDDQNAENLGIAGNPYIQTPTIDQLAMEGTRFTNTYVMGGFHGAICMTSRAMLFSGKNFFKVRDQLNNVPTMTMDFAKAGYTTFGTGKWHNEKEAFEASFQQAKNVYLGGMADHYAIELRDYDSEGKLNNPVKKGYSTEIFADSAIDFIRSQKEAENPFFCYVAFTAPHDPYSPEATYIDYYPDGTIPLPGNYKPFHPFQFDDLTVRDENLAGWPRKPEVIQMILSDYYALVTHVDHHVGRILKVLEETGQLENTIIVYTADNGLAVGSHGLLGKQSLYEHSIKVPLIIKGPGIPSSKELDAFAYIHDLYPTLAELVGLPLKEALDGRSLVPVILGEKTSVRDALFTAYRNTVRAIRKDDWKLIRYPERDYTQLFDLEKDPLEINNLAENPTFIDQKEQLLALLAKEQIDAQDTVKLKAAVIKPMAYNPDTLKRSPDRWQPEYTIKRYFEEN

Solvent-accessible surface area (backbone atoms only — not comparable to full-atom values): 51105 Å² total; per-residue (Å²): 140,78,92,75,84,78,77,87,66,66,76,66,62,66,64,64,63,63,65,68,59,66,74,63,65,68,69,70,68,91,65,68,54,23,36,41,38,40,34,32,25,45,34,30,43,58,80,30,33,77,61,72,30,59,81,45,69,25,68,49,56,34,48,47,29,52,55,1,31,24,38,77,37,26,28,42,50,44,26,77,53,86,62,33,52,31,18,30,50,28,15,31,36,50,12,30,52,49,71,78,42,38,51,55,36,67,95,48,75,32,47,47,36,54,41,38,75,70,52,30,48,27,34,37,25,20,53,40,54,54,49,70,66,28,51,49,63,35,30,76,38,51,40,50,31,26,79,48,82,75,53,39,48,65,55,29,53,25,19,37,48,45,99,83,55,40,73,48,76,66,43,70,42,58,47,44,67,59,52,35,36,51,46,52,39,54,52,54,62,68,43,56,82,49,86,56,34,37,37,41,38,40,21,40,61,46,38,36,56,54,60,65,42,58,78,90,35,56,68,66,42,47,72,61,48,50,65,50,54,39,41,51,31,45,51,50,93,53,56,59,86,68,78,66,48,74,55,31,30,60,48,57,69,62,44,48,69,68,52,42,19,38,50,50,23,30,38,48,27,29,47,31,52,48,25,55,41,52,41,53,40,52,48,49,30,52,75,56,72,41,44,73,48,22,34,36,37,41,36,36,38,24,9,33,29,66,33,34,53,30,33,39,36,44,87,54,84,51,66,46,14,21,25,16,39,37,28,41,26,32,68,92,43,54,54,60,35,78,41,72,38,60,40,48,59,19,15,50,34,45,25,52,32,54,76,65,68,44,83,76,69,89,84,45,67,33,53,51,47,54,47,42,67,73,65,76,34,78,52,85,52,75,61,47,68,34,38,37,56,82,44,38,39,35,30,34,43,87,54,36,38,38,39,37,26,11,36,52,70,44,66,42,25,29,51,38,75,53,30,74,69,66,53,50,67,39,49,80,38,80,91,35,43,66,60,48,51,53,48,52,52,49,37,55,52,49,29,56,75,56,63,50,82,72,60,77,59,43,95,65,68,48,74,40,79,76,63,64,82,74,65,78,71,62,82,59,91,58,55,48,71,70,45,44,56,64,48,67,44,86,124,134,81,86,75,82,83,76,73,70,76,72,62,63,67,61,62,64,65,62,69,67,60,74,73,63,70,69,70,69,91,64,63,54,24,36,41,40,39,34,32,25,44,34,30,41,58,82,31,32,76,62,72,29,58,81,46,68,26,67,48,57,33,48,48,29,52,57,1,29,24,38,76,37,26,28,41,52,45,26,76,54,86,62,31,53,31,17,29,50,29,15,30,36,47,11,31,53,48,71,78,42,39,51,54,35,67,94,47,76,34,46,48,37,55,40,37,74,70,52,30,49,26,34,37,24,19,52,38,57,54,49,69,68,31,52,50,63,34,30,76,37,52,41,50,29,26,80,47,82,75,52,39,48,63,53,31,52,25,19,37,50,45,99,84,54,40,74,49,78,65,44,71,42,57,47,44,68,59,53,36,36,50,45,52,39,54,50,54,62,69,44,56,84,48,86,56,35,38,36,40,39,41,23,40,60,47,38,35,56,51,60,65,40,56,79,88,35,56,68,66,41,46,73,61,47,50,65,51,54,40,40,51,32,45,49,48,93,53,56,60,85,70,79,65,48,74,55,31,29,58,49,59,70,64,44,48,68,69,52,43,19,40,51,48,23,29,37,50,28,30,46,30,51,48,26,54,40,52,40,54,41,53,48,50,29,50,73,56,70,42,44,73,48,23,34,37,38,41,34,35,40,24,9,32,29,68,33,33,52,30,33,39,35,43,86,54,86,51,64,44,14,21,25,16,39,38,30,42,28,33,71,93,44,53,54,60,36,80,41,72,38,58,40,50,59,20,15,48,35,45,23,54,32,53,75,64,68,43,84,75,68,89,83,47,67,33,54,51,47,54,46,41,68,74,64,76,34,79,53,84,52,75,62,47,70,34,39,37,55,82,44,38,40,34,30,35,43,87,52,35,37,37,39,38,25,11,36,52,70,41,68,41,25,30,51,37,75,53,30,74,70,67,54,49,68,38,49,81,38,78,91,36,43,64,60,48,52,53,47,51,52,49,38,54,53,49,28,57,75,55,64,50,82,71,58,75,58,42,94,64,69,48,76,40,80,74,63,65,82,72,65,78,69,64,82,61,91,58,55,47,71,70,45,43,56,64,46,66,46,88,124

pLDDT: mean 92.29, std 15.74, range [17.28, 98.94]

Foldseek 3Di:
DDDDDDDDVPPPPVVPPVVPPPPPVVPVPPAQFAAAEEAEAAAFQCLDVCNVFPQFDQVLVNVLQQFFEWASAEWAQAAADQPLLLLLVQCQFQLAHCVVRHSAQVVGHGLQLLVVVVQAQEEEAEEDAYDQVSVLNRHQFYDFYAHHQDFQQAWGWGWGQDPVSHTDGTGTDGGQLQRLLVVLLVVLLVCLPPRHHYYYYRYYSPPPDPLDADPVLVPVPPQPNDDADPQFDLAQPWDFDDCFPDQNQLFAGRRDPRLLSVSVSSRSSRVNSNSVSVVVSLVSCVVSVNNQRYKYWDKYSWFFQSRHSSGGGQQDDQSRNIHMIITIHHPPFDGRHYAHAHAYSSLVSVQSCVSSVHDDDPDRPHHHCVCCRNPVDNYPDQKRWHDYNLAWIKMDGDQKIKIFGQQARDIFIDRCVVPVSRNDGCCPPPVCVVVNVVRVVVNVVVCVVSVNPRDSHDPHHDGTDDDSVPDDHDDDPNNDPVSCVSRPDDD/DDPDDPPPDPVPPVVPPVVVVPPPVVPVPLAQFAAAEEAEAAAFQCLDVCNVFPQFDQVLVNVLQQFFEWASAEWAQAAADQPLLLLLVQCQFQLAHCVVRHSAQVVGHGLQLLVVVVQAQEEEAEEDAYDQVSVLNRHQFYDFYAHHADFQQAWGWGWGQDPVSHTDGTGTDGGQLQRLLVVLLVVLLVCLPPRHHYYYYRYYSPPPDPLDADPVLVPVPPQPNHDADPQFDLAQPWDFDDCFPDQNQLAAGRRDPRLLSVSVSSRSSRVNSNSVSVVVSLVSCVVSVNNQRYKYWDKYSWFFQSRHSSHTGQQDDQSRNIHMIITIHHPPFDGRHYAHAHAYSSLVSVQSCVSSVHDDDPDRPHHHCVCCRNVVDNYPDQKRWHDYNLAWIKMDGDQKIKIFGQQARDIFIDRCVVPVSRNDGCCPPPVCVVVNVVRVVVNVVVCVVSVNPRDSHDPHHDGTDDDSVPDDHDDDPNNDPVSCCSRPDDD